Protein AF-0000000083335489 (afdb_homodimer)

Nearest PDB structures (foldseek):
  1hl9-assembly1_B-3  TM=8.840E-01  e=1.851E-44  Thermotoga maritima MSB8
  1hl8-assembly1_A-3  TM=8.697E-01  e=2.354E-44  Thermotoga maritima MSB8
  7xsf-assembly1_B-2  TM=8.690E-01  e=1.179E-39  Cecembia lonarensis LW9
  7xsh-assembly1_A  TM=8.777E-01  e=7.160E-39  Cecembia lonarensis LW9
  7xsg-assembly1_B-2  TM=8.711E-01  e=7.160E-39  Cecembia lonarensis LW9

Organism: NCBI:txid2582917

Solvent-accessible surface area (backbone atoms only — not comparable to full-atom values): 45853 Å² total; per-residue (Å²): 127,87,79,81,78,56,46,64,40,64,79,46,52,62,65,58,76,63,41,66,64,60,63,33,37,33,31,28,37,28,36,31,57,52,47,39,20,49,77,13,46,29,60,82,41,91,52,88,85,48,18,41,4,60,42,35,60,26,19,67,66,16,72,47,79,48,60,85,72,61,64,61,70,76,73,42,61,93,81,64,51,76,75,66,33,37,62,62,22,34,37,78,60,53,47,42,58,60,51,27,50,50,45,48,50,25,57,33,41,30,36,28,38,39,40,22,47,47,82,52,47,27,32,32,63,64,82,48,78,88,39,67,72,37,18,20,38,64,33,33,48,51,36,44,53,50,58,46,36,46,51,27,25,43,74,65,73,26,43,39,25,30,26,38,37,62,37,31,40,40,41,41,62,31,69,83,51,73,60,32,48,39,35,46,64,68,51,27,70,70,68,30,58,64,56,93,47,38,38,74,66,42,48,53,50,47,52,52,47,47,37,68,75,63,44,37,39,25,40,40,44,33,60,11,37,74,69,30,46,49,75,65,51,36,40,44,57,48,49,24,41,39,60,60,65,40,90,32,35,82,50,40,38,37,38,16,19,60,13,45,76,18,66,82,71,36,58,58,24,30,73,39,50,73,73,73,52,97,71,54,39,90,76,42,51,28,33,43,34,39,38,50,41,68,21,43,17,24,39,73,60,60,51,58,88,47,40,62,51,48,58,59,51,47,52,47,45,52,54,36,33,32,42,34,24,24,33,32,43,24,44,29,28,41,25,44,35,43,65,50,49,54,60,49,46,36,35,45,49,40,11,58,44,32,74,46,46,34,74,57,46,42,47,29,31,53,43,75,45,54,46,73,90,51,91,55,50,44,41,19,23,38,89,70,30,40,26,47,36,28,58,53,84,50,76,48,74,40,68,31,36,45,63,67,80,65,69,63,77,42,38,28,37,55,43,98,62,79,56,39,79,43,74,65,46,76,56,87,58,27,40,35,34,57,49,55,68,61,77,67,45,67,90,60,57,76,55,46,41,32,41,31,33,100,127,85,81,82,76,58,44,65,42,64,79,46,48,60,65,56,77,60,40,62,69,62,60,32,38,32,31,28,36,28,36,32,57,51,48,38,19,53,78,14,44,29,61,80,41,90,52,88,84,47,17,43,3,61,41,34,59,25,18,68,68,15,71,46,78,49,59,86,72,61,62,60,68,74,73,40,62,96,81,61,51,76,76,64,35,38,63,63,22,34,36,78,60,52,48,41,57,59,50,28,51,50,44,47,51,24,56,34,41,29,36,29,37,39,42,22,46,47,81,51,46,26,33,32,63,66,82,49,79,86,41,69,72,37,18,20,38,64,32,34,47,51,35,46,52,48,58,46,36,46,50,26,26,45,74,64,71,28,43,39,26,31,26,38,37,61,37,32,38,44,43,41,63,32,67,82,51,74,61,33,47,39,37,45,67,68,51,26,70,69,66,31,60,63,53,93,48,36,38,73,63,41,48,53,50,48,50,52,47,45,36,67,73,64,42,37,40,24,41,40,43,33,56,10,35,77,68,29,46,52,72,64,52,38,40,42,55,49,48,23,40,39,61,64,67,40,89,32,31,80,50,40,39,37,38,17,19,59,14,47,77,18,66,84,72,34,58,58,24,28,74,38,50,74,72,74,53,97,72,51,39,89,77,40,52,28,34,42,34,38,37,50,41,68,20,42,18,23,39,72,61,60,51,59,89,47,39,63,50,49,54,58,52,47,51,47,46,50,54,34,33,32,41,33,23,24,32,31,43,26,44,29,26,40,23,44,34,43,64,51,49,55,58,50,48,38,35,45,49,39,10,58,43,32,74,46,45,34,74,59,47,43,47,28,31,53,41,76,43,55,45,72,90,52,94,53,51,42,42,19,23,40,88,68,29,39,26,43,37,27,59,53,82,50,79,49,73,40,70,31,38,47,62,67,81,64,67,66,80,42,39,26,33,54,41,92,67,77,57,42,77,42,71,69,45,76,60,92,52,29,40,37,33,58,48,54,69,63,76,70,45,68,90,63,59,73,54,46,40,31,42,32,34,100

Secondary structure (DSSP, 8-state):
-------SSHHHHTTSPPPHHHHHH-EEEEE--SGGGTT-------STTTT-GGGHIIIIIS-TT---SSHHHHHS-TT--GGGGGGG---TT--HHHHHHHHHHTT-SEEEEEEE-TT--BSS----GGGTTSBTTTSTT-S-HHHHHHHHHHHTT-EEEEEEES--TTT---TTTTTS-SS-HHHHHHH---GGGHIIIIIHHHHHHHHHHH--SEEEEESHHHH--TTTTTHHHHHHHHHHT-TTTTT-EE-S-SSTT-TTTSSSSEEEETTSS---TTTS-EEEEEESSS-SS--TT--GGGSPPHHHHHHHHHHHHHTTEEEEEEE---TTSPPPHHHHHHHHHHHHHHHHHGGGTTT-EE--SEE---TTEEEEEETTEEEEEESS---S-EEEEE-SS---SEEEE--SSSPEE--EEEETTEEEEPPPPGGGGTT--S-EEEEEE-/-------SSHHHHTTSPPPHHHHHH-EEEEE--SGGGTT-------STTTT-GGGHIIIIIS-TT---SSHHHHHS-TT--GGGGGGG---TT--HHHHHHHHHHTT-SEEEEEEE-TT--BSS----GGGTTSBTTTSTT-S-HHHHHHHHHHHTT-EEEEEEESS-TTT--BTTTTTB-SS-HHHHHHH---GGGHIIIIIHHHHHHHHHHH--SEEEEESHHHH--TTTTTHHHHHHHHHHT-TTTTT-EE-S-SSTT-TTTSSSSEEEETTSS---TTTS-EEEEEESSS-SS--TT--GGGSPPHHHHHHHHHHHHHTTEEEEEEE---TTS---HHHHHHHHHHHHHHHHHGGGTTT-EE--SEE---TTEEEEEETTEEEEEESS---S-EEEEE-SS---SEEEE--SSS-EE--EEEETTEEEEPP--GGGGTT--S-EEEEEE-

InterPro domains:
  IPR000933 Glycoside hydrolase, family 29 [PTHR10030] (3-373)
  IPR000933 Glycoside hydrolase, family 29 [SM00812] (5-403)
  IPR016286 Alpha-L-fucosidase, metazoa-type [PIRSF001092] (3-405)
  IPR016286 Alpha-L-fucosidase, metazoa-type [PR00741] (71-86)
  IPR016286 Alpha-L-fucosidase, metazoa-type [PR00741] (209-225)
  IPR016286 Alpha-L-fucosidase, metazoa-type [PR00741] (238-259)
  IPR016286 Alpha-L-fucosidase, metazoa-type [PR00741] (312-333)
  IPR016286 Alpha-L-fucosidase, metazoa-type [PR00741] (345-367)
  IPR017853 Glycoside hydrolase superfamily [SSF51445] (6-362)
  IPR057739 Glycoside hydrolase family 29, N-terminal [PF01120] (2-359)

Sequence (908 aa):
MTQKTYQPDWASLDSREIPQWYNEARFGIFIHWGVYSVPSWRKINNALFGSYAEWYYASVYGQYRNNDDDFHQRNYAPDFLYRDFAPLFKAELFEPEAWAELFKSSGAKYVVLTTKHHDGFCLWPTENRHKKGWNSGDTGPQRDLLGDITRAVRDSGLKMGIYYSSVEWETNSSHRPEGGFFIPQRDREKFGIAEARYPDEILIPQLKELVTNYQPSLIFADGGEWDFSEEYSQTKEFLCWLYNDAPNKDEVVVNDRFCKEMPGEHGDYYSTEYNDKDGFGRLHPWEESRGIGKSYGYNRAEQLEDYCTSQQLILQLIGIVAKGGNFLLNVGPTADGRIPVIQQERLRDIGRWMAVNGEAIYGSEMCTRLQHDDEHAFLTCAGAHDYLILTRWPTHNFALRILSGMTPGACELLCRGQPIPVPFEILGEQLILHPLPWDFELGLEYAYTFRLSYMTQKTYQPDWASLDSREIPQWYNEARFGIFIHWGVYSVPSWRKINNALFGSYAEWYYASVYGQYRNNDDDFHQRNYAPDFLYRDFAPLFKAELFEPEAWAELFKSSGAKYVVLTTKHHDGFCLWPTENRHKKGWNSGDTGPQRDLLGDITRAVRDSGLKMGIYYSSVEWETNSSHRPEGGFFIPQRDREKFGIAEARYPDEILIPQLKELVTNYQPSLIFADGGEWDFSEEYSQTKEFLCWLYNDAPNKDEVVVNDRFCKEMPGEHGDYYSTEYNDKDGFGRLHPWEESRGIGKSYGYNRAEQLEDYCTSQQLILQLIGIVAKGGNFLLNVGPTADGRIPVIQQERLRDIGRWMAVNGEAIYGSEMCTRLQHDDEHAFLTCAGAHDYLILTRWPTHNFALRILSGMTPGACELLCRGQPIPVPFEILGEQLILHPLPWDFELGLEYAYTFRLSY

Radius of gyration: 31.33 Å; Cα contacts (8 Å, |Δi|>4): 2022; chains: 2; bounding box: 96×85×50 Å

Structure (mmCIF, N/CA/C/O backbone):
data_AF-0000000083335489-model_v1
#
loop_
_entity.id
_entity.type
_entity.pdbx_description
1 polymer Alpha-L-fucosidase
#
loop_
_atom_site.group_PDB
_atom_site.id
_atom_site.type_symbol
_atom_site.label_atom_id
_atom_site.label_alt_id
_atom_site.label_comp_id
_atom_site.label_asym_id
_atom_site.label_entity_id
_atom_site.label_seq_id
_atom_site.pdbx_PDB_ins_code
_atom_site.Cartn_x
_atom_site.Cartn_y
_atom_site.Cartn_z
_atom_site.occupancy
_atom_site.B_iso_or_equiv
_atom_site.auth_seq_id
_atom_site.auth_comp_id
_atom_site.auth_asym_id
_atom_site.auth_atom_id
_atom_site.pdbx_PDB_model_num
ATOM 1 N N . MET A 1 1 ? 45.562 2.623 -23.797 1 40.59 1 MET A N 1
ATOM 2 C CA . MET A 1 1 ? 45.781 2.602 -22.344 1 40.59 1 MET A CA 1
ATOM 3 C C . MET A 1 1 ? 45.688 1.18 -21.812 1 40.59 1 MET A C 1
ATOM 5 O O . MET A 1 1 ? 44.688 0.476 -22.062 1 40.59 1 MET A O 1
ATOM 9 N N . THR A 1 2 ? 46.688 0.428 -21.562 1 51.47 2 THR A N 1
ATOM 10 C CA . THR A 1 2 ? 46.781 -1.019 -21.406 1 51.47 2 THR A CA 1
ATOM 11 C C . THR A 1 2 ? 45.781 -1.507 -20.344 1 51.47 2 THR A C 1
ATOM 13 O O . THR A 1 2 ? 45.781 -1.031 -19.219 1 51.47 2 THR A O 1
ATOM 16 N N . GLN A 1 3 ? 44.375 -1.933 -20.719 1 65.12 3 GLN A N 1
ATOM 17 C CA . GLN A 1 3 ? 43.281 -2.383 -19.859 1 65.12 3 GLN A CA 1
ATOM 18 C C . GLN A 1 3 ? 43.812 -3.312 -18.766 1 65.12 3 GLN A C 1
ATOM 20 O O . GLN A 1 3 ? 44.531 -4.277 -19.047 1 65.12 3 GLN A O 1
ATOM 25 N N . LYS A 1 4 ? 43.75 -2.83 -17.438 1 84.5 4 LYS A N 1
ATOM 26 C CA . LYS A 1 4 ? 44.219 -3.541 -16.25 1 84.5 4 LYS A CA 1
ATOM 27 C C . LYS A 1 4 ? 43.562 -4.91 -16.125 1 84.5 4 LYS A C 1
ATOM 29 O O . LYS A 1 4 ? 42.344 -5.047 -16.344 1 84.5 4 LYS A O 1
ATOM 34 N N . THR A 1 5 ? 44.281 -5.895 -16 1 94.62 5 THR A N 1
ATOM 35 C CA . THR A 1 5 ? 43.812 -7.254 -15.773 1 94.62 5 THR A CA 1
ATOM 36 C C . THR A 1 5 ? 43.875 -7.605 -14.289 1 94.62 5 THR A C 1
ATOM 38 O O . THR A 1 5 ? 44.906 -7.398 -13.633 1 94.62 5 THR A O 1
ATOM 41 N N . TYR A 1 6 ? 42.844 -8.203 -13.859 1 97.81 6 TYR A N 1
ATOM 42 C CA . TYR A 1 6 ? 42.719 -8.516 -12.438 1 97.81 6 TYR A CA 1
ATOM 43 C C . TYR A 1 6 ? 42.969 -10 -12.18 1 97.81 6 TYR A C 1
ATOM 45 O O . TYR A 1 6 ? 42.594 -10.844 -13.008 1 97.81 6 TYR A O 1
ATOM 53 N N . GLN A 1 7 ? 43.594 -10.211 -10.938 1 97.81 7 GLN A N 1
ATOM 54 C CA . GLN A 1 7 ? 43.844 -11.562 -10.453 1 97.81 7 GLN A CA 1
ATOM 55 C C . GLN A 1 7 ? 42.906 -11.914 -9.297 1 97.81 7 GLN A C 1
ATOM 57 O O . GLN A 1 7 ? 42.406 -11.023 -8.602 1 97.81 7 GLN A O 1
ATOM 62 N N . PRO A 1 8 ? 42.688 -13.047 -9.039 1 96.12 8 PRO A N 1
ATOM 63 C CA . PRO A 1 8 ? 41.781 -13.461 -7.98 1 96.12 8 PRO A CA 1
ATOM 64 C C . PRO A 1 8 ? 42.375 -13.383 -6.59 1 96.12 8 PRO A C 1
ATOM 66 O O . PRO A 1 8 ? 42.406 -14.383 -5.859 1 96.12 8 PRO A O 1
ATOM 69 N N . ASP A 1 9 ? 42.844 -12.344 -6.199 1 97.06 9 ASP A N 1
ATOM 70 C CA . ASP A 1 9 ? 43.281 -12.008 -4.855 1 97.06 9 ASP A CA 1
ATOM 71 C C . ASP A 1 9 ? 42.875 -10.586 -4.477 1 97.06 9 ASP A C 1
ATOM 73 O O . ASP A 1 9 ? 42.688 -9.742 -5.348 1 97.06 9 ASP A O 1
ATOM 77 N N . TRP A 1 10 ? 42.875 -10.461 -3.314 1 97.25 10 TRP A N 1
ATOM 78 C CA . TRP A 1 10 ? 42.25 -9.227 -2.82 1 97.25 10 TRP A CA 1
ATOM 79 C C . TRP A 1 10 ? 43.125 -8.016 -3.186 1 97.25 10 TRP A C 1
ATOM 81 O O . TRP A 1 10 ? 42.594 -6.938 -3.459 1 97.25 10 TRP A O 1
ATOM 91 N N . ALA A 1 11 ? 44.438 -8.086 -3.082 1 97.31 11 ALA A N 1
ATOM 92 C CA . ALA A 1 11 ? 45.281 -6.953 -3.439 1 97.31 11 ALA A CA 1
ATOM 93 C C . ALA A 1 11 ? 44.969 -6.457 -4.848 1 97.31 11 ALA A C 1
ATOM 95 O O . ALA A 1 11 ? 44.875 -5.25 -5.086 1 97.31 11 ALA A O 1
ATOM 96 N N . SER A 1 12 ? 44.719 -7.422 -5.77 1 97.56 12 SER A N 1
ATOM 97 C CA . SER A 1 12 ? 44.406 -7.094 -7.156 1 97.56 12 SER A CA 1
ATOM 98 C C . SER A 1 12 ? 42.969 -6.594 -7.297 1 97.56 12 SER A C 1
ATOM 100 O O . SER A 1 12 ? 42.75 -5.535 -7.879 1 97.56 12 SER A O 1
ATOM 102 N N . LEU A 1 13 ? 42.094 -7.246 -6.758 1 97.62 13 LEU A N 1
ATOM 103 C CA . LEU A 1 13 ? 40.688 -6.953 -6.898 1 97.62 13 LEU A CA 1
ATOM 104 C C . LEU A 1 13 ? 40.344 -5.605 -6.27 1 97.62 13 LEU A C 1
ATOM 106 O O . LEU A 1 13 ? 39.594 -4.824 -6.84 1 97.62 13 LEU A O 1
ATOM 110 N N . ASP A 1 14 ? 40.906 -5.379 -5.164 1 97 14 ASP A N 1
ATOM 111 C CA . ASP A 1 14 ? 40.625 -4.145 -4.438 1 97 14 ASP A CA 1
ATOM 112 C C . ASP A 1 14 ? 41.25 -2.943 -5.145 1 97 14 ASP A C 1
ATOM 114 O O . ASP A 1 14 ? 40.938 -1.795 -4.84 1 97 14 ASP A O 1
ATOM 118 N N . SER A 1 15 ? 42.219 -3.174 -5.906 1 96.62 15 SER A N 1
ATOM 119 C CA . SER A 1 15 ? 42.875 -2.072 -6.605 1 96.62 15 SER A CA 1
ATOM 120 C C . SER A 1 15 ? 42 -1.508 -7.711 1 96.62 15 SER A C 1
ATOM 122 O O . SER A 1 15 ? 42.281 -0.454 -8.273 1 96.62 15 SER A O 1
ATOM 124 N N . ARG A 1 16 ? 40.844 -2.209 -8.031 1 95.56 16 ARG A N 1
ATOM 125 C CA . ARG A 1 16 ? 39.938 -1.741 -9.07 1 95.56 16 ARG A CA 1
ATOM 126 C C . ARG A 1 16 ? 39.281 -0.41 -8.688 1 95.56 16 ARG A C 1
ATOM 128 O O . ARG A 1 16 ? 38.812 -0.253 -7.566 1 95.56 16 ARG A O 1
ATOM 135 N N . GLU A 1 17 ? 39.312 0.509 -9.633 1 93.94 17 GLU A N 1
ATOM 136 C CA . GLU A 1 17 ? 38.594 1.771 -9.414 1 93.94 17 GLU A CA 1
ATOM 137 C C . GLU A 1 17 ? 37.094 1.62 -9.641 1 93.94 17 GLU A C 1
ATOM 139 O O . GLU A 1 17 ? 36.656 1.105 -10.672 1 93.94 17 GLU A O 1
ATOM 144 N N . ILE A 1 18 ? 36.375 2.012 -8.711 1 95.75 18 ILE A N 1
ATOM 145 C CA . ILE A 1 18 ? 34.906 1.872 -8.797 1 95.75 18 ILE A CA 1
ATOM 146 C C . ILE A 1 18 ? 34.375 2.723 -9.953 1 95.75 18 ILE A C 1
ATOM 148 O O . ILE A 1 18 ? 34.844 3.852 -10.156 1 95.75 18 ILE A O 1
ATOM 152 N N . PRO A 1 19 ? 33.469 2.242 -10.727 1 96.94 19 PRO A N 1
ATOM 153 C CA . PRO A 1 19 ? 32.844 3.049 -11.781 1 96.94 19 PRO A CA 1
ATOM 154 C C . PRO A 1 19 ? 32.281 4.355 -11.258 1 96.94 19 PRO A C 1
ATOM 156 O O . PRO A 1 19 ? 31.578 4.363 -10.234 1 96.94 19 PRO A O 1
ATOM 159 N N . GLN A 1 20 ? 32.438 5.418 -12 1 95.25 20 GLN A N 1
ATOM 160 C CA . GLN A 1 20 ? 32.188 6.781 -11.531 1 95.25 20 GLN A CA 1
ATOM 161 C C . GLN A 1 20 ? 30.703 7.043 -11.32 1 95.25 20 GLN A C 1
ATOM 163 O O . GLN A 1 20 ? 30.328 7.805 -10.43 1 95.25 20 GLN A O 1
ATOM 168 N N . TRP A 1 21 ? 29.922 6.332 -12.023 1 97.94 21 TRP A N 1
ATOM 169 C CA . TRP A 1 21 ? 28.5 6.605 -11.969 1 97.94 21 TRP A CA 1
ATOM 170 C C . TRP A 1 21 ? 27.953 6.406 -10.555 1 97.94 21 TRP A C 1
ATOM 172 O O . TRP A 1 21 ? 27 7.066 -10.148 1 97.94 21 TRP A O 1
ATOM 182 N N . TYR A 1 22 ? 28.516 5.535 -9.914 1 97.69 22 TYR A N 1
ATOM 183 C CA . TYR A 1 22 ? 28.016 5.184 -8.594 1 97.69 22 TYR A CA 1
ATOM 184 C C . TYR A 1 22 ? 28.172 6.352 -7.625 1 97.69 22 TYR A C 1
ATOM 186 O O . TYR A 1 22 ? 27.219 6.715 -6.926 1 97.69 22 TYR A O 1
ATOM 194 N N . ASN A 1 23 ? 29.406 6.84 -7.648 1 95.38 23 ASN A N 1
ATOM 195 C CA . ASN A 1 23 ? 29.656 7.941 -6.727 1 95.38 23 ASN A CA 1
ATOM 196 C C . ASN A 1 23 ? 28.906 9.203 -7.141 1 95.38 23 ASN A C 1
ATOM 198 O O . ASN A 1 23 ? 28.656 10.078 -6.312 1 95.38 23 ASN A O 1
ATOM 202 N N . GLU A 1 24 ? 28.453 9.359 -8.32 1 95.81 24 GLU A N 1
ATOM 203 C CA . GLU A 1 24 ? 27.719 10.516 -8.82 1 95.81 24 GLU A CA 1
ATOM 204 C C . GLU A 1 24 ? 26.219 10.375 -8.547 1 95.81 24 GLU A C 1
ATOM 206 O O . GLU A 1 24 ? 25.516 11.375 -8.438 1 95.81 24 GLU A O 1
ATOM 211 N N . ALA A 1 25 ? 25.75 9.117 -8.344 1 98.44 25 ALA A N 1
ATOM 212 C CA . ALA A 1 25 ? 24.312 8.852 -8.281 1 98.44 25 ALA A CA 1
ATOM 213 C C . ALA A 1 25 ? 23.734 9.305 -6.949 1 98.44 25 ALA A C 1
ATOM 215 O O . ALA A 1 25 ? 22.719 10.016 -6.922 1 98.44 25 ALA A O 1
ATOM 216 N N . ARG A 1 26 ? 24.219 8.969 -5.91 1 98.44 26 ARG A N 1
ATOM 217 C CA . ARG A 1 26 ? 23.953 9.32 -4.516 1 98.44 26 ARG A CA 1
ATOM 218 C C . ARG A 1 26 ? 22.625 8.766 -4.043 1 98.44 26 ARG A C 1
ATOM 220 O O . ARG A 1 26 ? 22.422 8.531 -2.85 1 98.44 26 ARG A O 1
ATOM 227 N N . PHE A 1 27 ? 21.641 8.57 -4.957 1 98.81 27 PHE A N 1
ATOM 228 C CA . PHE A 1 27 ? 20.312 8.148 -4.523 1 98.81 27 PHE A CA 1
ATOM 229 C C . PHE A 1 27 ? 19.766 7.051 -5.43 1 98.81 27 PHE A C 1
ATOM 231 O O . PHE A 1 27 ? 19.719 7.215 -6.648 1 98.81 27 PHE A O 1
ATOM 238 N N . GLY A 1 28 ? 19.344 5.922 -4.781 1 98.94 28 GLY A N 1
ATOM 239 C CA . GLY A 1 28 ? 18.781 4.793 -5.5 1 98.94 28 GLY A CA 1
ATOM 240 C C . GLY A 1 28 ? 17.547 4.223 -4.84 1 98.94 28 GLY A C 1
ATOM 241 O O . GLY A 1 28 ? 17.219 4.582 -3.705 1 98.94 28 GLY A O 1
ATOM 242 N N . ILE A 1 29 ? 16.859 3.479 -5.633 1 98.94 29 ILE A N 1
ATOM 243 C CA . ILE A 1 29 ? 15.656 2.822 -5.137 1 98.94 29 ILE A CA 1
ATOM 244 C C . ILE A 1 29 ? 15.898 1.317 -5.031 1 98.94 29 ILE A C 1
ATOM 246 O O . ILE A 1 29 ? 16.375 0.689 -5.98 1 98.94 29 ILE A O 1
ATOM 250 N N . PHE A 1 30 ? 15.625 0.742 -3.789 1 98.94 30 PHE A N 1
ATOM 251 C CA . PHE A 1 30 ? 15.656 -0.687 -3.5 1 98.94 30 PHE A CA 1
ATOM 252 C C . PHE A 1 30 ? 14.258 -1.289 -3.576 1 98.94 30 PHE A C 1
ATOM 254 O O . PHE A 1 30 ? 13.281 -0.644 -3.201 1 98.94 30 PHE A O 1
ATOM 261 N N . ILE A 1 31 ? 14.094 -2.406 -4.117 1 98.94 31 ILE A N 1
ATOM 262 C CA . ILE A 1 31 ? 12.797 -3.061 -4.238 1 98.94 31 ILE A CA 1
ATOM 263 C C . ILE A 1 31 ? 12.867 -4.457 -3.625 1 98.94 31 ILE A C 1
ATOM 265 O O . ILE A 1 31 ? 13.609 -5.316 -4.105 1 98.94 31 ILE A O 1
ATOM 269 N N . HIS A 1 32 ? 12.125 -4.727 -2.65 1 98.88 32 HIS A N 1
ATOM 270 C CA . HIS A 1 32 ? 11.898 -6.07 -2.137 1 98.88 32 HIS A CA 1
ATOM 271 C C . HIS A 1 32 ? 10.5 -6.566 -2.48 1 98.88 32 HIS A C 1
ATOM 273 O O . HIS A 1 32 ? 9.516 -6.074 -1.934 1 98.88 32 HIS A O 1
ATOM 279 N N . TRP A 1 33 ? 10.469 -7.523 -3.301 1 98.88 33 TRP A N 1
ATOM 280 C CA . TRP A 1 33 ? 9.234 -8.047 -3.883 1 98.88 33 TRP A CA 1
ATOM 281 C C . TRP A 1 33 ? 9.383 -9.523 -4.223 1 98.88 33 TRP A C 1
ATOM 283 O O . TRP A 1 33 ? 10.406 -9.945 -4.773 1 98.88 33 TRP A O 1
ATOM 293 N N . GLY A 1 34 ? 8.422 -10.32 -3.898 1 98.56 34 GLY A N 1
ATOM 294 C CA . GLY A 1 34 ? 8.477 -11.75 -4.133 1 98.56 34 GLY A CA 1
ATOM 295 C C . GLY A 1 34 ? 7.34 -12.508 -3.479 1 98.56 34 GLY A C 1
ATOM 296 O O . GLY A 1 34 ? 6.312 -11.922 -3.135 1 98.56 34 GLY A O 1
ATOM 297 N N . VAL A 1 35 ? 7.551 -13.758 -3.252 1 98.62 35 VAL A N 1
ATOM 298 C CA . VAL A 1 35 ? 6.531 -14.68 -2.758 1 98.62 35 VAL A CA 1
ATOM 299 C C . VAL A 1 35 ? 6.066 -14.242 -1.371 1 98.62 35 VAL A C 1
ATOM 301 O O . VAL A 1 35 ? 4.891 -14.383 -1.031 1 98.62 35 VAL A O 1
ATOM 304 N N . TYR A 1 36 ? 6.922 -13.758 -0.7 1 98.5 36 TYR A N 1
ATOM 305 C CA . TYR A 1 36 ? 6.613 -13.328 0.658 1 98.5 36 TYR A CA 1
ATOM 306 C C . TYR A 1 36 ? 5.645 -12.156 0.65 1 98.5 36 TYR A C 1
ATOM 308 O O . TYR A 1 36 ? 5.066 -11.812 1.684 1 98.5 36 TYR A O 1
ATOM 316 N N . SER A 1 37 ? 5.48 -11.484 -0.396 1 98.75 37 SER A N 1
ATOM 317 C CA . SER A 1 37 ? 4.535 -10.375 -0.505 1 98.75 37 SER A CA 1
ATOM 318 C C . SER A 1 37 ? 3.094 -10.875 -0.473 1 98.75 37 SER A C 1
ATOM 320 O O . SER A 1 37 ? 2.164 -10.078 -0.313 1 98.75 37 SER A O 1
ATOM 322 N N . VAL A 1 38 ? 2.85 -12.195 -0.715 1 98.5 38 VAL A N 1
ATOM 323 C CA . VAL A 1 38 ? 1.517 -12.789 -0.693 1 98.5 38 VAL A CA 1
ATOM 324 C C . VAL A 1 38 ? 0.969 -12.781 0.732 1 98.5 38 VAL A C 1
ATOM 326 O O . VAL A 1 38 ? -0.05 -12.141 1.008 1 98.5 38 VAL A O 1
ATOM 329 N N . PRO A 1 39 ? 1.695 -13.461 1.658 1 98 39 PRO A N 1
ATOM 330 C CA . PRO A 1 39 ? 1.182 -13.328 3.023 1 98 39 PRO A CA 1
ATOM 331 C C . PRO A 1 39 ? 1.385 -11.93 3.598 1 98 39 PRO A C 1
ATOM 333 O O . PRO A 1 39 ? 0.566 -11.461 4.391 1 98 39 PRO A O 1
ATOM 336 N N . SER A 1 40 ? 2.551 -11.281 3.26 1 98 40 SER A N 1
ATOM 337 C CA . SER A 1 40 ? 2.85 -9.891 3.596 1 98 40 SER A CA 1
ATOM 338 C C . SER A 1 40 ? 2.621 -9.617 5.078 1 98 40 SER A C 1
ATOM 340 O O . SER A 1 40 ? 1.913 -8.68 5.441 1 98 40 SER A O 1
ATOM 342 N N . TRP A 1 41 ? 3.369 -10.406 5.922 1 97.56 41 TRP A N 1
ATOM 343 C CA . TRP A 1 41 ? 3.037 -10.281 7.336 1 97.56 41 TRP A CA 1
ATOM 344 C C . TRP A 1 41 ? 4.273 -10.484 8.211 1 97.56 41 TRP A C 1
ATOM 346 O O . TRP A 1 41 ? 5.027 -11.438 8.008 1 97.56 41 TRP A O 1
ATOM 356 N N . ARG A 1 42 ? 4.449 -9.641 9.016 1 96.88 42 ARG A N 1
ATOM 357 C CA . ARG A 1 42 ? 5.316 -9.703 10.188 1 96.88 42 ARG A CA 1
ATOM 358 C C . ARG A 1 42 ? 4.809 -8.789 11.297 1 96.88 42 ARG A C 1
ATOM 360 O O . ARG A 1 42 ? 4.586 -7.598 11.078 1 96.88 42 ARG A O 1
ATOM 367 N N . LYS A 1 43 ? 4.453 -9.367 12.398 1 94.75 43 LYS A N 1
ATOM 368 C CA . LYS A 1 43 ? 4.086 -8.523 13.531 1 94.75 43 LYS A CA 1
ATOM 369 C C . LYS A 1 43 ? 5.129 -7.434 13.766 1 94.75 43 LYS A C 1
ATOM 371 O O . LYS A 1 43 ? 6.332 -7.691 13.695 1 94.75 43 LYS A O 1
ATOM 376 N N . ILE A 1 44 ? 4.691 -6.23 14.078 1 94.06 44 ILE A N 1
ATOM 377 C CA . ILE A 1 44 ? 5.598 -5.102 14.258 1 94.06 44 ILE A CA 1
ATOM 378 C C . ILE A 1 44 ? 6.453 -5.316 15.508 1 94.06 44 ILE A C 1
ATOM 380 O O . ILE A 1 44 ? 5.934 -5.676 16.562 1 94.06 44 ILE A O 1
ATOM 384 N N . ASN A 1 45 ? 7.629 -5.242 15.305 1 89.75 45 ASN A N 1
ATOM 385 C CA . ASN A 1 45 ? 8.664 -5.336 16.328 1 89.75 45 ASN A CA 1
ATOM 386 C C . ASN A 1 45 ? 9.672 -4.199 16.203 1 89.75 45 ASN A C 1
ATOM 388 O O . ASN A 1 45 ? 10.297 -4.02 15.156 1 89.75 45 ASN A O 1
ATOM 392 N N . ASN A 1 46 ? 9.992 -3.461 17.219 1 86.94 46 ASN A N 1
ATOM 393 C CA . ASN A 1 46 ? 10.805 -2.25 17.141 1 86.94 46 ASN A CA 1
ATOM 394 C C . ASN A 1 46 ? 12.289 -2.566 17.25 1 86.94 46 ASN A C 1
ATOM 396 O O . ASN A 1 46 ? 13.133 -1.673 17.125 1 86.94 46 ASN A O 1
ATOM 400 N N . ALA A 1 47 ? 12.531 -3.898 17.484 1 85.19 47 ALA A N 1
ATOM 401 C CA . ALA A 1 47 ? 13.945 -4.277 17.438 1 85.19 47 ALA A CA 1
ATOM 402 C C . ALA A 1 47 ? 14.516 -4.102 16.047 1 85.19 47 ALA A C 1
ATOM 404 O O . ALA A 1 47 ? 13.789 -4.195 15.047 1 85.19 47 ALA A O 1
ATOM 405 N N . LEU A 1 48 ? 15.82 -3.748 16.047 1 83.38 48 LEU A N 1
ATOM 406 C CA . LEU A 1 48 ? 16.516 -3.625 14.766 1 83.38 48 LEU A CA 1
ATOM 407 C C . LEU A 1 48 ? 16.328 -4.887 13.93 1 83.38 48 LEU A C 1
ATOM 409 O O . LEU A 1 48 ? 16.516 -6 14.43 1 83.38 48 LEU A O 1
ATOM 413 N N . PHE A 1 49 ? 15.875 -4.816 12.703 1 83.44 49 PHE A N 1
ATOM 414 C CA . PHE A 1 49 ? 15.656 -5.859 11.711 1 83.44 49 PHE A CA 1
ATOM 415 C C . PHE A 1 49 ? 14.516 -6.777 12.125 1 83.44 49 PHE A C 1
ATOM 417 O O . PHE A 1 49 ? 14.414 -7.906 11.648 1 83.44 49 PHE A O 1
ATOM 424 N N . GLY A 1 50 ? 13.633 -6.32 13.094 1 86.75 50 GLY A N 1
ATOM 425 C CA . GLY A 1 50 ? 12.688 -7.195 13.766 1 86.75 50 GLY A CA 1
ATOM 426 C C . GLY A 1 50 ? 11.359 -7.305 13.031 1 86.75 50 GLY A C 1
ATOM 427 O O . GLY A 1 50 ? 10.539 -8.172 13.344 1 86.75 50 GLY A O 1
ATOM 428 N N . SER A 1 51 ? 11.203 -6.508 11.93 1 91.31 51 SER A N 1
ATOM 429 C CA . SER A 1 51 ? 9.859 -6.453 11.367 1 91.31 51 SER A CA 1
ATOM 430 C C . SER A 1 51 ? 9.859 -6.848 9.891 1 91.31 51 SER A C 1
ATOM 432 O O . SER A 1 51 ? 9 -6.414 9.125 1 91.31 51 SER A O 1
ATOM 434 N N . TYR A 1 52 ? 10.727 -7.637 9.609 1 95.12 52 TYR A N 1
ATOM 435 C CA . TYR A 1 52 ? 10.922 -7.984 8.203 1 95.12 52 TYR A CA 1
ATOM 436 C C . TYR A 1 52 ? 9.875 -8.992 7.742 1 95.12 52 TYR A C 1
ATOM 438 O O . TYR A 1 52 ? 9.992 -10.188 8.008 1 95.12 52 TYR A O 1
ATOM 446 N N . ALA A 1 53 ? 8.953 -8.508 6.922 1 97.25 53 ALA A N 1
ATOM 447 C CA . ALA A 1 53 ? 7.891 -9.367 6.41 1 97.25 53 ALA A CA 1
ATOM 448 C C . ALA A 1 53 ? 8.422 -10.32 5.344 1 97.25 53 ALA A C 1
ATOM 450 O O . ALA A 1 53 ? 7.859 -11.398 5.137 1 97.25 53 ALA A O 1
ATOM 451 N N . GLU A 1 54 ? 9.57 -9.922 4.684 1 97.88 54 GLU A N 1
ATOM 452 C CA . GLU A 1 54 ? 10.156 -10.766 3.648 1 97.88 54 GLU A CA 1
ATOM 453 C C . GLU A 1 54 ? 10.852 -11.984 4.254 1 97.88 54 GLU A C 1
ATOM 455 O O . GLU A 1 54 ? 11.281 -12.883 3.531 1 97.88 54 GLU A O 1
ATOM 460 N N . TRP A 1 55 ? 10.906 -12.062 5.547 1 97.56 55 TRP A N 1
ATOM 461 C CA . TRP A 1 55 ? 11.484 -13.227 6.207 1 97.56 55 TRP A CA 1
ATOM 462 C C . TRP A 1 55 ? 10.398 -14.18 6.691 1 97.56 55 TRP A C 1
ATOM 464 O O . TRP A 1 55 ? 10.602 -14.93 7.652 1 97.56 55 TRP A O 1
ATOM 474 N N . TYR A 1 56 ? 9.258 -14.172 6.07 1 97.56 56 TYR A N 1
ATOM 475 C CA . TYR A 1 56 ? 8.102 -14.977 6.449 1 97.56 56 TYR A CA 1
ATOM 476 C C . TYR A 1 56 ? 8.461 -16.453 6.52 1 97.56 56 TYR A C 1
ATOM 478 O O . TYR A 1 56 ? 8.047 -17.156 7.441 1 97.56 56 TYR A O 1
ATOM 486 N N . TYR A 1 57 ? 9.305 -16.938 5.621 1 97.69 57 TYR A N 1
ATOM 487 C CA . TYR A 1 57 ? 9.719 -18.344 5.578 1 97.69 57 TYR A CA 1
ATOM 488 C C . TYR A 1 57 ? 10.477 -18.719 6.844 1 97.69 57 TYR A C 1
ATOM 490 O O . TYR A 1 57 ? 10.195 -19.75 7.461 1 97.69 57 TYR A O 1
ATOM 498 N N . ALA A 1 58 ? 11.242 -17.969 7.242 1 96.31 58 ALA A N 1
ATOM 499 C CA . ALA A 1 58 ? 12.117 -18.266 8.375 1 96.31 58 ALA A CA 1
ATOM 500 C C . ALA A 1 58 ? 11.391 -18.062 9.695 1 96.31 58 ALA A C 1
ATOM 502 O O . ALA A 1 58 ? 11.609 -18.797 10.656 1 96.31 58 ALA A O 1
ATOM 503 N N . SER A 1 59 ? 10.547 -17.016 9.68 1 93.88 59 SER A N 1
ATOM 504 C CA . SER A 1 59 ? 9.992 -16.609 10.969 1 93.88 59 SER A CA 1
ATOM 505 C C . SER A 1 59 ? 8.672 -17.328 11.25 1 93.88 59 SER A C 1
ATOM 507 O O . SER A 1 59 ? 8.242 -17.422 12.398 1 93.88 59 SER A O 1
ATOM 509 N N . VAL A 1 60 ? 7.965 -17.781 10.203 1 93.94 60 VAL A N 1
ATOM 510 C CA . VAL A 1 60 ? 6.648 -18.375 10.383 1 93.94 60 VAL A CA 1
ATOM 511 C C . VAL A 1 60 ? 6.746 -19.891 10.195 1 93.94 60 VAL A C 1
ATOM 513 O O . VAL A 1 60 ? 6.242 -20.656 11.023 1 93.94 60 VAL A O 1
ATOM 516 N N . TYR A 1 61 ? 7.434 -20.281 9.211 1 95.19 61 TYR A N 1
ATOM 517 C CA . TYR A 1 61 ? 7.609 -21.719 9.016 1 95.19 61 TYR A CA 1
ATOM 518 C C . TYR A 1 61 ? 8.812 -22.219 9.805 1 95.19 61 TYR A C 1
ATOM 520 O O . TYR A 1 61 ? 8.812 -23.359 10.281 1 95.19 61 TYR A O 1
ATOM 528 N N . GLY A 1 62 ? 9.758 -21.391 9.812 1 94.12 62 GLY A N 1
ATOM 529 C CA . GLY A 1 62 ? 10.898 -21.719 10.664 1 94.12 62 GLY A CA 1
ATOM 530 C C . GLY A 1 62 ? 10.766 -21.172 12.07 1 94.12 62 GLY A C 1
ATOM 531 O O . GLY A 1 62 ? 9.703 -20.656 12.445 1 94.12 62 GLY A O 1
ATOM 532 N N . GLN A 1 63 ? 11.945 -21.234 12.805 1 90.12 63 GLN A N 1
ATOM 533 C CA . GLN A 1 63 ? 11.891 -20.828 14.203 1 90.12 63 GLN A CA 1
ATOM 534 C C . GLN A 1 63 ? 12.773 -19.609 14.453 1 90.12 63 GLN A C 1
ATOM 536 O O . GLN A 1 63 ? 12.844 -19.109 15.578 1 90.12 63 GLN A O 1
ATOM 541 N N . TYR A 1 64 ? 13.367 -19.141 13.391 1 91.38 64 TYR A N 1
ATOM 542 C CA . TYR A 1 64 ? 14.281 -18.016 13.547 1 91.38 64 TYR A CA 1
ATOM 543 C C . TYR A 1 64 ? 13.516 -16.734 13.867 1 91.38 64 TYR A C 1
ATOM 545 O O . TYR A 1 64 ? 12.695 -16.281 13.062 1 91.38 64 TYR A O 1
ATOM 553 N N . ARG A 1 65 ? 13.688 -16.203 15.016 1 87.94 65 ARG A N 1
ATOM 554 C CA . ARG A 1 65 ? 12.992 -15.008 15.492 1 87.94 65 ARG A CA 1
ATOM 555 C C . ARG A 1 65 ? 11.492 -15.109 15.25 1 87.94 65 ARG A C 1
ATOM 557 O O . ARG A 1 65 ? 10.891 -14.211 14.656 1 87.94 65 ARG A O 1
ATOM 564 N N . ASN A 1 66 ? 10.984 -16.062 15.695 1 87.94 66 ASN A N 1
ATOM 565 C CA . ASN A 1 66 ? 9.594 -16.453 15.492 1 87.94 66 ASN A CA 1
ATOM 566 C C . ASN A 1 66 ? 8.648 -15.258 15.633 1 87.94 66 ASN A C 1
ATOM 568 O O . ASN A 1 66 ? 8.836 -14.414 16.5 1 87.94 66 ASN A O 1
ATOM 572 N N . ASN A 1 67 ? 7.66 -15.188 14.805 1 86.56 67 ASN A N 1
ATOM 573 C CA . ASN A 1 67 ? 6.68 -14.109 14.789 1 86.56 67 ASN A CA 1
ATOM 574 C C . ASN A 1 67 ? 5.805 -14.125 16.047 1 86.56 67 ASN A C 1
ATOM 576 O O . ASN A 1 67 ? 5.301 -13.086 16.469 1 86.56 67 ASN A O 1
ATOM 580 N N . ASP A 1 68 ? 5.562 -15.281 16.562 1 87.44 68 ASP A N 1
ATOM 581 C CA . ASP A 1 68 ? 4.875 -15.531 17.828 1 87.44 68 ASP A CA 1
ATOM 582 C C . ASP A 1 68 ? 3.432 -15.039 17.766 1 87.44 68 ASP A C 1
ATOM 584 O O . ASP A 1 68 ? 2.977 -14.328 18.672 1 87.44 68 ASP A O 1
ATOM 588 N N . ASP A 1 69 ? 2.705 -15.266 16.656 1 92.19 69 ASP A N 1
ATOM 589 C CA . ASP A 1 69 ? 1.279 -14.969 16.547 1 92.19 69 ASP A CA 1
ATOM 590 C C . ASP A 1 69 ? 0.554 -16.031 15.734 1 92.19 69 ASP A C 1
ATOM 592 O O . ASP A 1 69 ? 1.152 -17.047 15.344 1 92.19 69 ASP A O 1
ATOM 596 N N . ASP A 1 70 ? -0.675 -15.891 15.617 1 94.5 70 ASP A N 1
ATOM 597 C CA . ASP A 1 70 ? -1.453 -16.969 15 1 94.5 70 ASP A CA 1
ATOM 598 C C . ASP A 1 70 ? -1.959 -16.562 13.617 1 94.5 70 ASP A C 1
ATOM 600 O O . ASP A 1 70 ? -2.957 -17.094 13.133 1 94.5 70 ASP A O 1
ATOM 604 N N . PHE A 1 71 ? -1.369 -15.562 13.062 1 95.62 71 PHE A N 1
ATOM 605 C CA . PHE A 1 71 ? -1.814 -15.047 11.773 1 95.62 71 PHE A CA 1
ATOM 606 C C . PHE A 1 71 ? -1.871 -16.156 10.727 1 95.62 71 PHE A C 1
ATOM 608 O O . PHE A 1 71 ? -2.879 -16.312 10.039 1 95.62 71 PHE A O 1
ATOM 615 N N . HIS A 1 72 ? -0.825 -16.844 10.586 1 96.12 72 HIS A N 1
ATOM 616 C CA . HIS A 1 72 ? -0.761 -17.891 9.562 1 96.12 72 HIS A CA 1
ATOM 617 C C . HIS A 1 72 ? -1.835 -18.938 9.781 1 96.12 72 HIS A C 1
ATOM 619 O O . HIS A 1 72 ? -2.549 -19.312 8.844 1 96.12 72 HIS A O 1
ATOM 625 N N . GLN A 1 73 ? -1.948 -19.438 10.953 1 95.69 73 GLN A N 1
ATOM 626 C CA . GLN A 1 73 ? -2.912 -20.484 11.273 1 95.69 73 GLN A CA 1
ATOM 627 C C . GLN A 1 73 ? -4.34 -20.016 10.984 1 95.69 73 GLN A C 1
ATOM 629 O O . GLN A 1 73 ? -5.195 -20.828 10.609 1 95.69 73 GLN A O 1
ATOM 634 N N . ARG A 1 74 ? -4.672 -18.703 11.164 1 92.62 74 ARG A N 1
ATOM 635 C CA . ARG A 1 74 ? -6.012 -18.172 10.97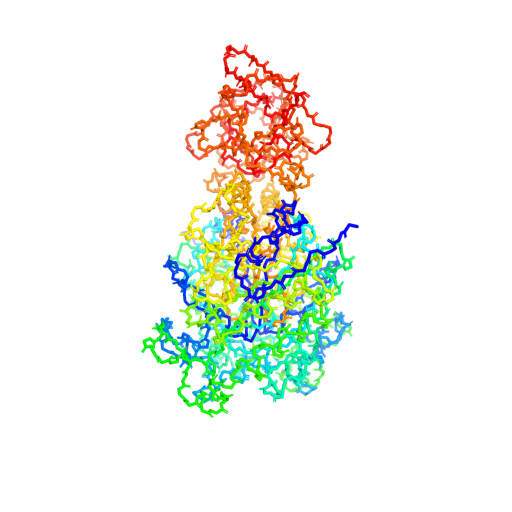7 1 92.62 74 ARG A CA 1
ATOM 636 C C . ARG A 1 74 ? -6.332 -17.984 9.5 1 92.62 74 ARG A C 1
ATOM 638 O O . ARG A 1 74 ? -7.5 -17.938 9.109 1 92.62 74 ARG A O 1
ATOM 645 N N . ASN A 1 75 ? -5.207 -18 8.711 1 94.38 75 ASN A N 1
ATOM 646 C CA . ASN A 1 75 ? -5.484 -17.562 7.348 1 94.38 75 ASN A CA 1
ATOM 647 C C . ASN A 1 75 ? -5.156 -18.656 6.332 1 94.38 75 ASN A C 1
ATOM 649 O O . ASN A 1 75 ? -5.605 -18.594 5.188 1 94.38 75 ASN A O 1
ATOM 653 N N . TYR A 1 76 ? -4.438 -19.578 6.84 1 94.88 76 TYR A N 1
ATOM 654 C CA . TYR A 1 76 ? -4.051 -20.641 5.914 1 94.88 76 TYR A CA 1
ATOM 655 C C . TYR A 1 76 ? -4.258 -22.016 6.539 1 94.88 76 TYR A C 1
ATOM 657 O O . TYR A 1 76 ? -4.242 -22.156 7.766 1 94.88 76 TYR A O 1
ATOM 665 N N . ALA A 1 77 ? -4.328 -23.094 5.578 1 94.5 77 ALA A N 1
ATOM 666 C CA . ALA A 1 77 ? -4.516 -24.469 6.031 1 94.5 77 ALA A CA 1
ATOM 667 C C . ALA A 1 77 ? -3.25 -25 6.695 1 94.5 77 ALA A C 1
ATOM 669 O O . ALA A 1 77 ? -2.143 -24.547 6.391 1 94.5 77 ALA A O 1
ATOM 670 N N . PRO A 1 78 ? -3.408 -25.812 7.68 1 93.56 78 PRO A N 1
ATOM 671 C CA . PRO A 1 78 ? -2.256 -26.328 8.422 1 93.56 78 PRO A CA 1
ATOM 672 C C . PRO A 1 78 ? -1.194 -26.938 7.508 1 93.56 78 PRO A C 1
ATOM 674 O O . PRO A 1 78 ? -0.009 -26.953 7.852 1 93.56 78 PRO A O 1
ATOM 677 N N . ASP A 1 79 ? -1.517 -27.406 6.398 1 95.44 79 ASP A N 1
ATOM 678 C CA . ASP A 1 79 ? -0.557 -28.078 5.527 1 95.44 79 ASP A CA 1
ATOM 679 C C . ASP A 1 79 ? -0.132 -27.172 4.375 1 95.44 79 ASP A C 1
ATOM 681 O O . ASP A 1 79 ? 0.495 -27.625 3.416 1 95.44 79 ASP A O 1
ATOM 685 N N . PHE A 1 80 ? -0.45 -25.953 4.523 1 96.75 80 PHE A N 1
ATOM 686 C CA . PHE A 1 80 ? -0.059 -24.969 3.52 1 96.75 80 PHE A CA 1
ATOM 687 C C . PHE A 1 80 ? 1.445 -24.734 3.557 1 96.75 80 PHE A C 1
ATOM 689 O O . PHE A 1 80 ? 1.974 -24.234 4.551 1 96.75 80 PHE A O 1
ATOM 696 N N . LEU A 1 81 ? 2.033 -25.125 2.459 1 96.5 81 LEU A N 1
ATOM 697 C CA . LEU A 1 81 ? 3.486 -25 2.41 1 96.5 81 LEU A CA 1
ATOM 698 C C . LEU A 1 81 ? 3.893 -23.609 1.921 1 96.5 81 LEU A C 1
ATOM 700 O O . LEU A 1 81 ? 3.117 -22.938 1.238 1 96.5 81 LEU A O 1
ATOM 704 N N . TYR A 1 82 ? 5.062 -23.203 2.203 1 97.38 82 TYR A N 1
ATOM 705 C CA . TYR A 1 82 ? 5.535 -21.891 1.784 1 97.38 82 TYR A CA 1
ATOM 706 C C . TYR A 1 82 ? 5.516 -21.75 0.266 1 97.38 82 TYR A C 1
ATOM 708 O O . TYR A 1 82 ? 5.121 -20.719 -0.27 1 97.38 82 TYR A O 1
ATOM 716 N N . ARG A 1 83 ? 5.992 -22.781 -0.378 1 97.06 83 ARG A N 1
ATOM 717 C CA . ARG A 1 83 ? 6.078 -22.719 -1.833 1 97.06 83 ARG A CA 1
ATOM 718 C C . ARG A 1 83 ? 4.691 -22.641 -2.461 1 97.06 83 ARG A C 1
ATOM 720 O O . ARG A 1 83 ? 4.555 -22.328 -3.645 1 97.06 83 ARG A O 1
ATOM 727 N N . ASP A 1 84 ? 3.693 -22.938 -1.716 1 97.38 84 ASP A N 1
ATOM 728 C CA . ASP A 1 84 ? 2.326 -22.828 -2.215 1 97.38 84 ASP A CA 1
ATOM 729 C C . ASP A 1 84 ? 1.935 -21.359 -2.416 1 97.38 84 ASP A C 1
ATOM 731 O O . ASP A 1 84 ? 0.927 -21.062 -3.064 1 97.38 84 ASP A O 1
ATOM 735 N N . PHE A 1 85 ? 2.752 -20.484 -1.868 1 98.25 85 PHE A N 1
ATOM 736 C CA . PHE A 1 85 ? 2.494 -19.062 -2.068 1 98.25 85 PHE A CA 1
ATOM 737 C C . PHE A 1 85 ? 2.842 -18.641 -3.492 1 98.25 85 PHE A C 1
ATOM 739 O O . PHE A 1 85 ? 2.373 -17.609 -3.975 1 98.25 85 PHE A O 1
ATOM 746 N N . ALA A 1 86 ? 3.701 -19.375 -4.18 1 98.5 86 ALA A N 1
ATOM 747 C CA . ALA A 1 86 ? 4.281 -18.938 -5.449 1 98.5 86 ALA A CA 1
ATOM 748 C C . ALA A 1 86 ? 3.193 -18.703 -6.492 1 98.5 86 ALA A C 1
ATOM 750 O O . ALA A 1 86 ? 3.186 -17.656 -7.156 1 98.5 86 ALA A O 1
ATOM 751 N N . PRO A 1 87 ? 2.176 -19.609 -6.633 1 97.06 87 PRO A N 1
ATOM 752 C CA . PRO A 1 87 ? 1.129 -19.359 -7.625 1 97.06 87 PRO A CA 1
ATOM 753 C C . PRO A 1 87 ? 0.265 -18.141 -7.266 1 97.06 87 PRO A C 1
ATOM 755 O O . PRO A 1 87 ? -0.45 -17.625 -8.125 1 97.06 87 PRO A O 1
ATOM 758 N N . LEU A 1 88 ? 0.304 -17.766 -6.023 1 96.81 88 LEU A N 1
ATOM 759 C CA . LEU A 1 88 ? -0.52 -16.656 -5.555 1 96.81 88 LEU A CA 1
ATOM 760 C C . LEU A 1 88 ? 0.198 -15.328 -5.75 1 96.81 88 LEU A C 1
ATOM 762 O O . LEU A 1 88 ? -0.413 -14.258 -5.621 1 96.81 88 LEU A O 1
ATOM 766 N N . PHE A 1 89 ? 1.432 -15.414 -6.008 1 98.38 89 PHE A N 1
ATOM 767 C CA . PHE A 1 89 ? 2.197 -14.234 -6.398 1 98.38 89 PHE A CA 1
ATOM 768 C C . PHE A 1 89 ? 2.027 -13.945 -7.883 1 98.38 89 PHE A C 1
ATOM 770 O O . PHE A 1 89 ? 2.893 -14.281 -8.695 1 98.38 89 PHE A O 1
ATOM 777 N N . LYS A 1 90 ? 0.971 -13.188 -8.141 1 96.44 90 LYS A N 1
ATOM 778 C CA . LYS A 1 90 ? 0.505 -13.141 -9.523 1 96.44 90 LYS A CA 1
ATOM 779 C C . LYS A 1 90 ? 1.044 -11.906 -10.25 1 96.44 90 LYS A C 1
ATOM 781 O O . LYS A 1 90 ? 1.099 -11.883 -11.477 1 96.44 90 LYS A O 1
ATOM 786 N N . ALA A 1 91 ? 1.401 -10.875 -9.547 1 98 91 ALA A N 1
ATOM 787 C CA . ALA A 1 91 ? 1.871 -9.617 -10.117 1 98 91 ALA A CA 1
ATOM 788 C C . ALA A 1 91 ? 0.916 -9.109 -11.188 1 98 91 ALA A C 1
ATOM 790 O O . ALA A 1 91 ? 1.349 -8.562 -12.211 1 98 91 ALA A O 1
ATOM 791 N N . GLU A 1 92 ? -0.404 -9.234 -10.891 1 97.06 92 GLU A N 1
ATOM 792 C CA . GLU A 1 92 ? -1.395 -9.031 -11.938 1 97.06 92 GLU A CA 1
ATOM 793 C C . GLU A 1 92 ? -1.563 -7.551 -12.266 1 97.06 92 GLU A C 1
ATOM 795 O O . GLU A 1 92 ? -2.119 -7.195 -13.305 1 97.06 92 GLU A O 1
ATOM 800 N N . LEU A 1 93 ? -1.046 -6.758 -11.414 1 97.81 93 LEU A N 1
ATOM 801 C CA . LEU A 1 93 ? -1.173 -5.324 -11.656 1 97.81 93 LEU A CA 1
ATOM 802 C C . LEU A 1 93 ? 0.199 -4.676 -11.805 1 97.81 93 LEU A C 1
ATOM 804 O O . LEU A 1 93 ? 0.322 -3.449 -11.727 1 97.81 93 LEU A O 1
ATOM 808 N N . PHE A 1 94 ? 1.233 -5.508 -12.016 1 98.19 94 PHE A N 1
ATOM 809 C CA . PHE A 1 94 ? 2.596 -5.039 -12.242 1 98.19 94 PHE A CA 1
ATOM 810 C C . PHE A 1 94 ? 2.719 -4.363 -13.602 1 98.19 94 PHE A C 1
ATOM 812 O O . PHE A 1 94 ? 2.475 -4.988 -14.633 1 98.19 94 PHE A O 1
ATOM 819 N N . GLU A 1 95 ? 3.055 -3.023 -13.492 1 97.5 95 GLU A N 1
ATOM 820 C CA . GLU A 1 95 ? 3.352 -2.209 -14.664 1 97.5 95 GLU A CA 1
ATOM 821 C C . GLU A 1 95 ? 4.75 -1.599 -14.578 1 97.5 95 GLU A C 1
ATOM 823 O O . GLU A 1 95 ? 4.938 -0.552 -13.953 1 97.5 95 GLU A O 1
ATOM 828 N N . PRO A 1 96 ? 5.691 -2.365 -15.266 1 98.56 96 PRO A N 1
ATOM 829 C CA . PRO A 1 96 ? 7.098 -1.987 -15.086 1 98.56 96 PRO A CA 1
ATOM 830 C C . PRO A 1 96 ? 7.371 -0.535 -15.469 1 98.56 96 PRO A C 1
ATOM 832 O O . PRO A 1 96 ? 8.195 0.13 -14.836 1 98.56 96 PRO A O 1
ATOM 835 N N . GLU A 1 97 ? 6.809 -0.028 -16.484 1 98.62 97 GLU A N 1
ATOM 836 C CA . GLU A 1 97 ? 7.023 1.352 -16.906 1 98.62 97 GLU A CA 1
ATOM 837 C C . GLU A 1 97 ? 6.516 2.338 -15.859 1 98.62 97 GLU A C 1
ATOM 839 O O . GLU A 1 97 ? 7.129 3.385 -15.641 1 98.62 97 GLU A O 1
ATOM 844 N N . ALA A 1 98 ? 5.391 1.937 -15.234 1 98.38 98 ALA A N 1
ATOM 845 C CA . ALA A 1 98 ? 4.879 2.807 -14.18 1 98.38 98 ALA A CA 1
ATOM 846 C C . ALA A 1 98 ? 5.828 2.844 -12.984 1 98.38 98 ALA A C 1
ATOM 848 O O . ALA A 1 98 ? 6.035 3.896 -12.383 1 98.38 98 ALA A O 1
ATOM 849 N N . TRP A 1 99 ? 6.391 1.727 -12.641 1 98.81 99 TRP A N 1
ATOM 850 C CA . TRP A 1 99 ? 7.41 1.679 -11.602 1 98.81 99 TRP A CA 1
ATOM 851 C C . TRP A 1 99 ? 8.578 2.6 -11.938 1 98.81 99 TRP A C 1
ATOM 853 O O . TRP A 1 99 ? 8.984 3.43 -11.125 1 98.81 99 TRP A O 1
ATOM 863 N N . ALA A 1 100 ? 9.094 2.367 -13.164 1 98.88 100 ALA A N 1
ATOM 864 C CA . ALA A 1 100 ? 10.281 3.098 -13.602 1 98.88 100 ALA A CA 1
ATOM 865 C C . ALA A 1 100 ? 10.039 4.605 -13.578 1 98.88 100 ALA A C 1
ATOM 867 O O . ALA A 1 100 ? 10.906 5.375 -13.164 1 98.88 100 ALA A O 1
ATOM 868 N N . GLU A 1 101 ? 8.867 4.969 -14.008 1 98.69 101 GLU A N 1
ATOM 869 C CA . GLU A 1 101 ? 8.523 6.387 -14 1 98.69 101 GLU A CA 1
ATOM 870 C C . GLU A 1 101 ? 8.477 6.941 -12.578 1 98.69 101 GLU A C 1
ATOM 872 O O . GLU A 1 101 ? 8.93 8.055 -12.328 1 98.69 101 GLU A O 1
ATOM 877 N N . LEU A 1 102 ? 7.918 6.152 -11.727 1 98.81 102 LEU A N 1
ATOM 878 C CA . LEU A 1 102 ? 7.859 6.562 -10.328 1 98.81 102 LEU A CA 1
ATOM 879 C C . LEU A 1 102 ? 9.258 6.723 -9.75 1 98.81 102 LEU A C 1
ATOM 881 O O . LEU A 1 102 ? 9.547 7.715 -9.078 1 98.81 102 LEU A O 1
ATOM 885 N N . PHE A 1 103 ? 10.125 5.828 -10.055 1 98.94 103 PHE A N 1
ATOM 886 C CA . PHE A 1 103 ? 11.492 5.859 -9.539 1 98.94 103 PHE A CA 1
ATOM 887 C C . PHE A 1 103 ? 12.266 7.035 -10.117 1 98.94 103 PHE A C 1
ATOM 889 O O . PHE A 1 103 ? 12.977 7.734 -9.391 1 98.94 103 PHE A O 1
ATOM 896 N N . LYS A 1 104 ? 12.109 7.195 -11.352 1 98.81 104 LYS A N 1
ATOM 897 C CA . LYS A 1 104 ? 12.734 8.344 -11.984 1 98.81 104 LYS A CA 1
ATOM 898 C C . LYS A 1 104 ? 12.242 9.656 -11.367 1 98.81 104 LYS A C 1
ATOM 900 O O . LYS A 1 104 ? 13.039 10.555 -11.086 1 98.81 104 LYS A O 1
ATOM 905 N N . SER A 1 105 ? 10.992 9.719 -11.133 1 98.56 105 SER A N 1
ATOM 906 C CA . SER A 1 105 ? 10.375 10.93 -10.609 1 98.56 105 SER A CA 1
ATOM 907 C C . SER A 1 105 ? 10.828 11.211 -9.18 1 98.56 105 SER A C 1
ATOM 909 O O . SER A 1 105 ? 10.719 12.336 -8.695 1 98.56 105 SER A O 1
ATOM 911 N N . SER A 1 106 ? 11.328 10.234 -8.492 1 98.81 106 SER A N 1
ATOM 912 C CA . SER A 1 106 ? 11.812 10.414 -7.133 1 98.81 106 SER A CA 1
ATOM 913 C C . SER A 1 106 ? 13.164 11.125 -7.117 1 98.81 106 SER A C 1
ATOM 915 O O . SER A 1 106 ? 13.609 11.609 -6.074 1 98.81 106 SER A O 1
ATOM 917 N N . GLY A 1 107 ? 13.82 11.172 -8.289 1 98.75 107 GLY A N 1
ATOM 918 C CA . GLY A 1 107 ? 15.164 11.703 -8.391 1 98.75 107 GLY A CA 1
ATOM 919 C C . GLY A 1 107 ? 16.234 10.648 -8.266 1 98.75 107 GLY A C 1
ATOM 920 O O . GLY A 1 107 ? 17.438 10.945 -8.367 1 98.75 107 GLY A O 1
ATOM 921 N N . ALA A 1 108 ? 15.891 9.383 -8.141 1 98.88 108 ALA A N 1
ATOM 922 C CA . ALA A 1 108 ? 16.859 8.297 -8.062 1 98.88 108 ALA A CA 1
ATOM 923 C C . ALA A 1 108 ? 17.594 8.117 -9.391 1 98.88 108 ALA A C 1
ATOM 925 O O . ALA A 1 108 ? 17.047 8.445 -10.453 1 98.88 108 ALA A O 1
ATOM 926 N N . LYS A 1 109 ? 18.781 7.613 -9.25 1 98.88 109 LYS A N 1
ATOM 927 C CA . LYS A 1 109 ? 19.562 7.41 -10.453 1 98.88 109 LYS A CA 1
ATOM 928 C C . LYS A 1 109 ? 19.797 5.926 -10.719 1 98.88 109 LYS A C 1
ATOM 930 O O . LYS A 1 109 ? 20.312 5.547 -11.773 1 98.88 109 LYS A O 1
ATOM 935 N N . TYR A 1 110 ? 19.406 5.195 -9.789 1 98.88 110 TYR A N 1
ATOM 936 C CA . TYR A 1 110 ? 19.531 3.758 -10.008 1 98.88 110 TYR A CA 1
ATOM 937 C C . TYR A 1 110 ? 18.5 2.994 -9.172 1 98.88 110 TYR A C 1
ATOM 939 O O . TYR A 1 110 ? 17.953 3.539 -8.219 1 98.88 110 TYR A O 1
ATOM 947 N N . VAL A 1 111 ? 18.297 1.773 -9.641 1 98.94 111 VAL A N 1
ATOM 948 C CA . VAL A 1 111 ? 17.312 0.879 -9.055 1 98.94 111 VAL A CA 1
ATOM 949 C C . VAL A 1 111 ? 17.938 -0.496 -8.812 1 98.94 111 VAL A C 1
ATOM 951 O O . VAL A 1 111 ? 18.703 -0.983 -9.641 1 98.94 111 VAL A O 1
ATOM 954 N N . VAL A 1 112 ? 17.578 -1.028 -7.672 1 98.94 112 VAL A N 1
ATOM 955 C CA . VAL A 1 112 ? 18.047 -2.369 -7.344 1 98.94 112 VAL A CA 1
ATOM 956 C C . VAL A 1 112 ? 16.859 -3.258 -6.977 1 98.94 112 VAL A C 1
ATOM 958 O O . VAL A 1 112 ? 16.156 -2.996 -6 1 98.94 112 VAL A O 1
ATOM 961 N N . LEU A 1 113 ? 16.641 -4.277 -7.711 1 98.88 113 LEU A N 1
ATOM 962 C CA . LEU A 1 113 ? 15.57 -5.234 -7.457 1 98.88 113 LEU A CA 1
ATOM 963 C C . LEU A 1 113 ? 16.125 -6.504 -6.812 1 98.88 113 LEU A C 1
ATOM 965 O O . LEU A 1 113 ? 17.156 -7.023 -7.238 1 98.88 113 LEU A O 1
ATOM 969 N N . THR A 1 114 ? 15.383 -6.91 -5.781 1 98.56 114 THR A N 1
ATOM 970 C CA . THR A 1 114 ? 15.695 -8.219 -5.227 1 98.56 114 THR A CA 1
ATOM 971 C C . THR A 1 114 ? 15.32 -9.328 -6.203 1 98.56 114 THR A C 1
ATOM 973 O O . THR A 1 114 ? 14.156 -9.719 -6.297 1 98.56 114 THR A O 1
ATOM 976 N N . THR A 1 115 ? 16.312 -9.867 -6.973 1 98.69 115 THR A N 1
ATOM 977 C CA . THR A 1 115 ? 16.047 -10.875 -7.988 1 98.69 115 THR A CA 1
ATOM 978 C C . THR A 1 115 ? 15.805 -12.242 -7.344 1 98.69 115 THR A C 1
ATOM 980 O O . THR A 1 115 ? 15.07 -13.062 -7.879 1 98.69 115 THR A O 1
ATOM 983 N N . LYS A 1 116 ? 16.484 -12.492 -6.312 1 98.69 116 LYS A N 1
ATOM 984 C CA . LYS A 1 116 ? 16.359 -13.68 -5.477 1 98.69 116 LYS A CA 1
ATOM 985 C C . LYS A 1 116 ? 16.625 -13.359 -4.012 1 98.69 116 LYS A C 1
ATOM 987 O O . LYS A 1 116 ? 17.734 -12.938 -3.654 1 98.69 116 LYS A O 1
ATOM 992 N N . HIS A 1 117 ? 15.609 -13.5 -3.25 1 98.38 117 HIS A N 1
ATOM 993 C CA . HIS A 1 117 ? 15.766 -13.344 -1.809 1 98.38 117 HIS A CA 1
ATOM 994 C C . HIS A 1 117 ? 16.203 -14.656 -1.157 1 98.38 117 HIS A C 1
ATOM 996 O O . HIS A 1 117 ? 16.531 -15.617 -1.852 1 98.38 117 HIS A O 1
ATOM 1002 N N . HIS A 1 118 ? 16.281 -14.703 0.108 1 97.81 118 HIS A N 1
ATOM 1003 C CA . HIS A 1 118 ? 16.844 -15.828 0.84 1 97.81 118 HIS A CA 1
ATOM 1004 C C . HIS A 1 118 ? 15.992 -17.078 0.664 1 97.81 118 HIS A C 1
ATOM 1006 O O . HIS A 1 118 ? 16.469 -18.203 0.867 1 97.81 118 HIS A O 1
ATOM 1012 N N . ASP A 1 119 ? 14.773 -16.906 0.231 1 97.81 119 ASP A N 1
ATOM 1013 C CA . ASP A 1 119 ? 13.883 -18.047 0.043 1 97.81 119 ASP A CA 1
ATOM 1014 C C . ASP A 1 119 ? 14.188 -18.781 -1.267 1 97.81 119 ASP A C 1
ATOM 1016 O O . ASP A 1 119 ? 13.672 -19.875 -1.515 1 97.81 119 ASP A O 1
ATOM 1020 N N . GLY A 1 120 ? 14.953 -18.125 -2.057 1 98.25 120 GLY A N 1
ATOM 1021 C CA . GLY A 1 120 ? 15.469 -18.797 -3.242 1 98.25 120 GLY A CA 1
ATOM 1022 C C . GLY A 1 120 ? 14.602 -18.578 -4.469 1 98.25 120 GLY A C 1
ATOM 1023 O O . GLY A 1 120 ? 14.945 -19.031 -5.566 1 98.25 120 GLY A O 1
ATOM 1024 N N . PHE A 1 121 ? 13.461 -17.891 -4.352 1 98.56 121 PHE A N 1
ATOM 1025 C CA . PHE A 1 121 ? 12.586 -17.672 -5.496 1 98.56 121 PHE A CA 1
ATOM 1026 C C . PHE A 1 121 ? 13.188 -16.656 -6.453 1 98.56 121 PHE A C 1
ATOM 1028 O O . PHE A 1 121 ? 13.602 -15.57 -6.031 1 98.56 121 PHE A O 1
ATOM 1035 N N . CYS A 1 122 ? 13.219 -17.047 -7.656 1 98.88 122 CYS A N 1
ATOM 1036 C CA . CYS A 1 122 ? 13.867 -16.188 -8.641 1 98.88 122 CYS A CA 1
ATOM 1037 C C . CYS A 1 122 ? 12.852 -15.383 -9.422 1 98.88 122 CYS A C 1
ATOM 1039 O O . CYS A 1 122 ? 11.867 -15.93 -9.922 1 98.88 122 CYS A O 1
ATOM 1041 N N . LEU A 1 123 ? 13.18 -14.062 -9.633 1 98.88 123 LEU A N 1
ATOM 1042 C CA . LEU A 1 123 ? 12.234 -13.18 -10.305 1 98.88 123 LEU A CA 1
ATOM 1043 C C . LEU A 1 123 ? 12.523 -13.102 -11.797 1 98.88 123 LEU A C 1
ATOM 1045 O O . LEU A 1 123 ? 12.109 -12.148 -12.469 1 98.88 123 LEU A O 1
ATOM 1049 N N . TRP A 1 124 ? 13.219 -14.07 -12.383 1 98.81 124 TRP A N 1
ATOM 1050 C CA . TRP A 1 124 ? 13.484 -14.242 -13.805 1 98.81 124 TRP A CA 1
ATOM 1051 C C . TRP A 1 124 ? 13.406 -15.719 -14.195 1 98.81 124 TRP A C 1
ATOM 1053 O O . TRP A 1 124 ? 13.492 -16.594 -13.344 1 98.81 124 TRP A O 1
ATOM 1063 N N . PRO A 1 125 ? 13.148 -15.961 -15.375 1 98.62 125 PRO A N 1
ATOM 1064 C CA . PRO A 1 125 ? 13.086 -17.359 -15.812 1 98.62 125 PRO A CA 1
ATOM 1065 C C . PRO A 1 125 ? 14.461 -18.016 -15.922 1 98.62 125 PRO A C 1
ATOM 1067 O O . PRO A 1 125 ? 14.914 -18.344 -17.016 1 98.62 125 PRO A O 1
ATOM 1070 N N . THR A 1 126 ? 15 -18.297 -14.82 1 98.56 126 THR A N 1
ATOM 1071 C CA . THR A 1 126 ? 16.328 -18.875 -14.734 1 98.56 126 THR A CA 1
ATOM 1072 C C . THR A 1 126 ? 16.375 -20.25 -15.398 1 98.56 126 THR A C 1
ATOM 1074 O O . THR A 1 126 ? 15.414 -21.016 -15.312 1 98.56 126 THR A O 1
ATOM 1077 N N . GLU A 1 127 ? 17.531 -20.484 -15.969 1 96.88 127 GLU A N 1
ATOM 1078 C CA . GLU A 1 127 ? 17.75 -21.781 -16.578 1 96.88 127 GLU A CA 1
ATOM 1079 C C . GLU A 1 127 ? 18.344 -22.766 -15.578 1 96.88 127 GLU A C 1
ATOM 1081 O O . GLU A 1 127 ? 18.578 -23.938 -15.914 1 96.88 127 GLU A O 1
ATOM 1086 N N . ASN A 1 128 ? 18.484 -22.266 -14.461 1 97.56 128 ASN A N 1
ATOM 1087 C CA . ASN A 1 128 ? 19.062 -23.141 -13.445 1 97.56 128 ASN A CA 1
ATOM 1088 C C . ASN A 1 128 ? 18.156 -24.328 -13.141 1 97.56 128 ASN A C 1
ATOM 1090 O O . ASN A 1 128 ? 16.984 -24.156 -12.797 1 97.56 128 ASN A O 1
ATOM 1094 N N . ARG A 1 129 ? 18.766 -25.438 -13.188 1 96.94 129 ARG A N 1
ATOM 1095 C CA . ARG A 1 129 ? 17.969 -26.656 -13.117 1 96.94 129 ARG A CA 1
ATOM 1096 C C . ARG A 1 129 ? 17.359 -26.844 -11.734 1 96.94 129 ARG A C 1
ATOM 1098 O O . ARG A 1 129 ? 16.344 -27.531 -11.586 1 96.94 129 ARG A O 1
ATOM 1105 N N . HIS A 1 130 ? 17.875 -26.297 -10.781 1 95.88 130 HIS A N 1
ATOM 1106 C CA . HIS A 1 130 ? 17.391 -26.469 -9.414 1 95.88 130 HIS A CA 1
ATOM 1107 C C . HIS A 1 130 ? 16.266 -25.5 -9.086 1 95.88 130 HIS A C 1
ATOM 1109 O O . HIS A 1 130 ? 15.688 -25.547 -8 1 95.88 130 HIS A O 1
ATOM 1115 N N . LYS A 1 131 ? 16.062 -24.578 -10 1 97.56 131 LYS A N 1
ATOM 1116 C CA . LYS A 1 131 ? 15.07 -23.531 -9.75 1 97.56 131 LYS A CA 1
ATOM 1117 C C . LYS A 1 131 ? 13.859 -23.703 -10.656 1 97.56 131 LYS A C 1
ATOM 1119 O O . LYS A 1 131 ? 13.062 -22.781 -10.82 1 97.56 131 LYS A O 1
ATOM 1124 N N . LYS A 1 132 ? 13.703 -24.859 -11.234 1 95.94 132 LYS A N 1
ATOM 1125 C CA . LYS A 1 132 ? 12.5 -25.172 -11.992 1 95.94 132 LYS A CA 1
ATOM 1126 C C . LYS A 1 132 ? 11.258 -25.109 -11.102 1 95.94 132 LYS A C 1
ATOM 1128 O O . LYS A 1 132 ? 11.258 -25.656 -10 1 95.94 132 LYS A O 1
ATOM 1133 N N . GLY A 1 133 ? 10.32 -24.391 -11.586 1 96.5 133 GLY A N 1
ATOM 1134 C CA . GLY A 1 133 ? 9.078 -24.25 -10.836 1 96.5 133 GLY A CA 1
ATOM 1135 C C . GLY A 1 133 ? 9.188 -23.266 -9.695 1 96.5 133 GLY A C 1
ATOM 1136 O O . GLY A 1 133 ? 8.203 -23 -8.992 1 96.5 133 GLY A O 1
ATOM 1137 N N . TRP A 1 134 ? 10.367 -22.734 -9.43 1 98 134 TRP A N 1
ATOM 1138 C CA . TRP A 1 134 ? 10.578 -21.797 -8.328 1 98 134 TRP A CA 1
ATOM 1139 C C . TRP A 1 134 ? 11.195 -20.5 -8.828 1 98 134 TRP A C 1
ATOM 1141 O O . TRP A 1 134 ? 12.219 -20.047 -8.297 1 98 134 TRP A O 1
ATOM 1151 N N . ASN A 1 135 ? 10.617 -19.984 -9.836 1 98.69 135 ASN A N 1
ATOM 1152 C CA . ASN A 1 135 ? 10.945 -18.719 -10.469 1 98.69 135 ASN A CA 1
ATOM 1153 C C . ASN A 1 135 ? 9.734 -18.094 -11.156 1 98.69 135 ASN A C 1
ATOM 1155 O O . ASN A 1 135 ? 8.75 -18.781 -11.422 1 98.69 135 ASN A O 1
ATOM 1159 N N . SER A 1 136 ? 9.75 -16.875 -11.414 1 98.56 136 SER A N 1
ATOM 1160 C CA . SER A 1 136 ? 8.594 -16.109 -11.859 1 98.56 136 SER A CA 1
ATOM 1161 C C . SER A 1 136 ? 8.219 -16.438 -13.297 1 98.56 136 SER A C 1
ATOM 1163 O O . SER A 1 136 ? 7.148 -16.062 -13.773 1 98.56 136 SER A O 1
ATOM 1165 N N . GLY A 1 137 ? 9.109 -17.141 -14.055 1 98.44 137 GLY A N 1
ATOM 1166 C CA . GLY A 1 137 ? 8.766 -17.609 -15.398 1 98.44 137 GLY A CA 1
ATOM 1167 C C . GLY A 1 137 ? 7.941 -18.875 -15.398 1 98.44 137 GLY A C 1
ATOM 1168 O O . GLY A 1 137 ? 7.176 -19.125 -16.328 1 98.44 137 GLY A O 1
ATOM 1169 N N . ASP A 1 138 ? 8.047 -19.625 -14.344 1 98 138 ASP A N 1
ATOM 1170 C CA . ASP A 1 138 ? 7.414 -20.938 -14.305 1 98 138 ASP A CA 1
ATOM 1171 C C . ASP A 1 138 ? 6.082 -20.891 -13.555 1 98 138 ASP A C 1
ATOM 1173 O O . ASP A 1 138 ? 5.184 -21.688 -13.82 1 98 138 ASP A O 1
ATOM 1177 N N . THR A 1 139 ? 5.953 -20.062 -12.547 1 97.81 139 THR A N 1
ATOM 1178 C CA . THR A 1 139 ? 4.789 -20.047 -11.672 1 97.81 139 THR A CA 1
ATOM 1179 C C . THR A 1 139 ? 4.438 -18.625 -11.258 1 97.81 139 THR A C 1
ATOM 1181 O O . THR A 1 139 ? 5.285 -17.734 -11.312 1 97.81 139 THR A O 1
ATOM 1184 N N . GLY A 1 140 ? 3.262 -18.531 -10.852 1 96.12 140 GLY A N 1
ATOM 1185 C CA . GLY A 1 140 ? 2.812 -17.219 -10.445 1 96.12 140 GLY A CA 1
ATOM 1186 C C . GLY A 1 140 ? 2.643 -16.266 -11.617 1 96.12 140 GLY A C 1
ATOM 1187 O O . GLY A 1 140 ? 1.81 -16.484 -12.492 1 96.12 140 GLY A O 1
ATOM 1188 N N . PRO A 1 141 ? 3.453 -15.305 -11.727 1 97.25 141 PRO A N 1
ATOM 1189 C CA . PRO A 1 141 ? 3.297 -14.32 -12.797 1 97.25 141 PRO A CA 1
ATOM 1190 C C . PRO A 1 141 ? 3.52 -14.914 -14.188 1 97.25 141 PRO A C 1
ATOM 1192 O O . PRO A 1 141 ? 3.004 -14.398 -15.18 1 97.25 141 PRO A O 1
ATOM 1195 N N . GLN A 1 142 ? 4.332 -15.945 -14.25 1 96.81 142 GLN A N 1
ATOM 1196 C CA . GLN A 1 142 ? 4.762 -16.562 -15.5 1 96.81 142 GLN A CA 1
ATOM 1197 C C . GLN A 1 142 ? 5.273 -15.508 -16.484 1 96.81 142 GLN A C 1
ATOM 1199 O O . GLN A 1 142 ? 4.859 -15.484 -17.641 1 96.81 142 GLN A O 1
ATOM 1204 N N . ARG A 1 143 ? 6.191 -14.719 -15.883 1 97.5 143 ARG A N 1
ATOM 1205 C CA . ARG A 1 143 ? 6.75 -13.555 -16.562 1 97.5 143 ARG A CA 1
ATOM 1206 C C . ARG A 1 143 ? 8.188 -13.305 -16.125 1 97.5 143 ARG A C 1
ATOM 1208 O O . ARG A 1 143 ? 8.57 -13.648 -15 1 97.5 143 ARG A O 1
ATOM 1215 N N . ASP A 1 144 ? 8.977 -12.836 -17.016 1 98.75 144 ASP A N 1
ATOM 1216 C CA . ASP A 1 144 ? 10.32 -12.375 -16.672 1 98.75 144 ASP A CA 1
ATOM 1217 C C . ASP A 1 144 ? 10.273 -11 -16.016 1 98.75 144 ASP A C 1
ATOM 1219 O O . ASP A 1 144 ? 10.555 -9.992 -16.672 1 98.75 144 ASP A O 1
ATOM 1223 N N . LEU A 1 145 ? 10.016 -10.953 -14.766 1 98.88 145 LEU A N 1
ATOM 1224 C CA . LEU A 1 145 ? 9.789 -9.711 -14.031 1 98.88 145 LEU A CA 1
ATOM 1225 C C . LEU A 1 145 ? 11.055 -8.867 -13.992 1 98.88 145 LEU A C 1
ATOM 1227 O O . LEU A 1 145 ? 10.984 -7.641 -14.133 1 98.88 145 LEU A O 1
ATOM 1231 N N . LEU A 1 146 ? 12.211 -9.562 -13.781 1 98.88 146 LEU A N 1
ATOM 1232 C CA . LEU A 1 146 ? 13.484 -8.852 -13.789 1 98.88 146 LEU A CA 1
ATOM 1233 C C . LEU A 1 146 ? 13.742 -8.211 -15.148 1 98.88 146 LEU A C 1
ATOM 1235 O O . LEU A 1 146 ? 14.125 -7.043 -15.227 1 98.88 146 LEU A O 1
ATOM 1239 N N . GLY A 1 147 ? 13.57 -8.961 -16.141 1 98.88 147 GLY A N 1
ATOM 1240 C CA . GLY A 1 147 ? 13.773 -8.406 -17.469 1 98.88 147 GLY A CA 1
ATOM 1241 C C . GLY A 1 147 ? 12.859 -7.23 -17.766 1 98.88 147 GLY A C 1
ATOM 1242 O O . GLY A 1 147 ? 13.297 -6.227 -18.328 1 98.88 147 GLY A O 1
ATOM 1243 N N . ASP A 1 148 ? 11.602 -7.363 -17.359 1 98.88 148 ASP A N 1
ATOM 1244 C CA . ASP A 1 148 ? 10.617 -6.309 -17.594 1 98.88 148 ASP A CA 1
ATOM 1245 C C . ASP A 1 148 ? 11.039 -5.008 -16.922 1 98.88 148 ASP A C 1
ATOM 1247 O O . ASP A 1 148 ? 11.062 -3.949 -17.547 1 98.88 148 ASP A O 1
ATOM 1251 N N . ILE A 1 149 ? 11.398 -5.074 -15.711 1 98.81 149 ILE A N 1
ATOM 1252 C CA . ILE A 1 149 ? 11.711 -3.855 -14.969 1 98.81 149 ILE A CA 1
ATOM 1253 C C . ILE A 1 149 ? 13.07 -3.322 -15.406 1 98.81 149 ILE A C 1
ATOM 1255 O O . ILE A 1 149 ? 13.281 -2.107 -15.461 1 98.81 149 ILE A O 1
ATOM 1259 N N . THR A 1 150 ? 14.039 -4.305 -15.82 1 98.88 150 THR A N 1
ATOM 1260 C CA . THR A 1 150 ? 15.336 -3.887 -16.328 1 98.88 150 THR A CA 1
ATOM 1261 C C . THR A 1 150 ? 15.18 -3.012 -17.562 1 98.88 150 THR A C 1
ATOM 1263 O O . THR A 1 150 ? 15.773 -1.933 -17.656 1 98.88 150 THR A O 1
ATOM 1266 N N . ARG A 1 151 ? 14.359 -3.453 -18.406 1 98.81 151 ARG A N 1
ATOM 1267 C CA . ARG A 1 151 ? 14.141 -2.697 -19.641 1 98.81 151 ARG A CA 1
ATOM 1268 C C . ARG A 1 151 ? 13.484 -1.353 -19.344 1 98.81 151 ARG A C 1
ATOM 1270 O O . ARG A 1 151 ? 13.938 -0.316 -19.844 1 98.81 151 ARG A O 1
ATOM 1277 N N . ALA A 1 152 ? 12.523 -1.396 -18.484 1 98.94 152 ALA A N 1
ATOM 1278 C CA . ALA A 1 152 ? 11.789 -0.171 -18.172 1 98.94 152 ALA A CA 1
ATOM 1279 C C . ALA A 1 152 ? 12.688 0.846 -17.469 1 98.94 152 ALA A C 1
ATOM 1281 O O . ALA A 1 152 ? 12.656 2.037 -17.797 1 98.94 152 ALA A O 1
ATOM 1282 N N . VAL A 1 153 ? 13.469 0.411 -16.594 1 98.88 153 VAL A N 1
ATOM 1283 C CA . VAL A 1 153 ? 14.352 1.266 -15.805 1 98.88 153 VAL A CA 1
ATOM 1284 C C . VAL A 1 153 ? 15.422 1.879 -16.719 1 98.88 153 VAL A C 1
ATOM 1286 O O . VAL A 1 153 ? 15.656 3.09 -16.672 1 98.88 153 VAL A O 1
ATOM 1289 N N . ARG A 1 154 ? 16.016 1.048 -17.562 1 98.81 154 ARG A N 1
ATOM 1290 C CA . ARG A 1 154 ? 17.047 1.539 -18.469 1 98.81 154 ARG A CA 1
ATOM 1291 C C . ARG A 1 154 ? 16.469 2.477 -19.516 1 98.81 154 ARG A C 1
ATOM 1293 O O . ARG A 1 154 ? 17.078 3.492 -19.859 1 98.81 154 ARG A O 1
ATOM 1300 N N . ASP A 1 155 ? 15.281 2.137 -19.906 1 98.75 155 ASP A N 1
ATOM 1301 C CA . ASP A 1 155 ? 14.617 2.998 -20.891 1 98.75 155 ASP A CA 1
ATOM 1302 C C . ASP A 1 155 ? 14.32 4.375 -20.297 1 98.75 155 ASP A C 1
ATOM 1304 O O . ASP A 1 155 ? 14.203 5.359 -21.016 1 98.75 155 ASP A O 1
ATOM 1308 N N . SER A 1 156 ? 14.25 4.359 -19 1 98.62 156 SER A N 1
ATOM 1309 C CA . SER A 1 156 ? 13.961 5.617 -18.312 1 98.62 156 SER A CA 1
ATOM 1310 C C . SER A 1 156 ? 15.25 6.367 -17.969 1 98.62 156 SER A C 1
ATOM 1312 O O . SER A 1 156 ? 15.211 7.422 -17.344 1 98.62 156 SER A O 1
ATOM 1314 N N . GLY A 1 157 ? 16.281 5.852 -18.328 1 98.31 157 GLY A N 1
ATOM 1315 C CA . GLY A 1 157 ? 17.562 6.516 -18.141 1 98.31 157 GLY A CA 1
ATOM 1316 C C . GLY A 1 157 ? 18.188 6.23 -16.781 1 98.31 157 GLY A C 1
ATOM 1317 O O . GLY A 1 157 ? 19.125 6.922 -16.375 1 98.31 157 GLY A O 1
ATOM 1318 N N . LEU A 1 158 ? 17.766 5.211 -16.109 1 98.88 158 LEU A N 1
ATOM 1319 C CA . LEU A 1 158 ? 18.281 4.824 -14.805 1 98.88 158 LEU A CA 1
ATOM 1320 C C . LEU A 1 158 ? 19.156 3.58 -14.914 1 98.88 158 LEU A C 1
ATOM 1322 O O . LEU A 1 158 ? 19 2.781 -15.844 1 98.88 158 LEU A O 1
ATOM 1326 N N . LYS A 1 159 ? 20.062 3.578 -13.992 1 98.81 159 LYS A N 1
ATOM 1327 C CA . LYS A 1 159 ? 20.859 2.354 -13.898 1 98.81 159 LYS A CA 1
ATOM 1328 C C . LYS A 1 159 ? 20.078 1.252 -13.18 1 98.81 159 LYS A C 1
ATOM 1330 O O . LYS A 1 159 ? 19.328 1.525 -12.242 1 98.81 159 LYS A O 1
ATOM 1335 N N . MET A 1 160 ? 20.344 0.044 -13.625 1 98.94 160 MET A N 1
ATOM 1336 C CA . MET A 1 160 ? 19.625 -1.099 -13.07 1 98.94 160 MET A CA 1
ATOM 1337 C C . MET A 1 160 ? 20.578 -2.059 -12.375 1 98.94 160 MET A C 1
ATOM 1339 O O . MET A 1 160 ? 21.516 -2.57 -13 1 98.94 160 MET A O 1
ATOM 1343 N N . GLY A 1 161 ? 20.312 -2.176 -11.148 1 98.88 161 GLY A N 1
ATOM 1344 C CA . GLY A 1 161 ? 21.047 -3.154 -10.375 1 98.88 161 GLY A CA 1
ATOM 1345 C C . GLY A 1 161 ? 20.188 -4.301 -9.875 1 98.88 161 GLY A C 1
ATOM 1346 O O . GLY A 1 161 ? 18.969 -4.309 -10.078 1 98.88 161 GLY A O 1
ATOM 1347 N N . ILE A 1 162 ? 20.891 -5.289 -9.156 1 98.88 162 ILE A N 1
ATOM 1348 C CA . ILE A 1 162 ? 20.188 -6.457 -8.625 1 98.88 162 ILE A CA 1
ATOM 1349 C C . ILE A 1 162 ? 20.672 -6.738 -7.203 1 98.88 162 ILE A C 1
ATOM 1351 O O . ILE A 1 162 ? 21.828 -6.496 -6.867 1 98.88 162 ILE A O 1
ATOM 1355 N N . TYR A 1 163 ? 19.75 -7.105 -6.555 1 98.75 163 TYR A N 1
ATOM 1356 C CA . TYR A 1 163 ? 20 -7.809 -5.301 1 98.75 163 TYR A CA 1
ATOM 1357 C C . TYR A 1 163 ? 19.969 -9.32 -5.508 1 98.75 163 TYR A C 1
ATOM 1359 O O . TYR A 1 163 ? 19.078 -9.836 -6.195 1 98.75 163 TYR A O 1
ATOM 1367 N N . TYR A 1 164 ? 20.969 -10.008 -4.953 1 98.75 164 TYR A N 1
ATOM 1368 C CA . TYR A 1 164 ? 21.047 -11.461 -5.016 1 98.75 164 TYR A CA 1
ATOM 1369 C C . TYR A 1 164 ? 21.438 -12.047 -3.666 1 98.75 164 TYR A C 1
ATOM 1371 O O . TYR A 1 164 ? 22.516 -11.742 -3.143 1 98.75 164 TYR A O 1
ATOM 1379 N N . SER A 1 165 ? 20.625 -12.797 -3.143 1 98.56 165 SER A N 1
ATOM 1380 C CA . SER A 1 165 ? 20.984 -13.516 -1.921 1 98.56 165 SER A CA 1
ATOM 1381 C C . SER A 1 165 ? 21.984 -14.633 -2.205 1 98.56 165 SER A C 1
ATOM 1383 O O . SER A 1 165 ? 21.656 -15.594 -2.9 1 98.56 165 SER A O 1
ATOM 1385 N N . SER A 1 166 ? 23.094 -14.523 -1.686 1 97.69 166 SER A N 1
ATOM 1386 C CA . SER A 1 166 ? 24.109 -15.57 -1.815 1 97.69 166 SER A CA 1
ATOM 1387 C C . SER A 1 166 ? 23.703 -16.828 -1.046 1 97.69 166 SER A C 1
ATOM 1389 O O . SER A 1 166 ? 23.938 -17.938 -1.509 1 97.69 166 SER A O 1
ATOM 1391 N N . VAL A 1 167 ? 23.172 -16.578 0.122 1 95.5 167 VAL A N 1
ATOM 1392 C CA . VAL A 1 167 ? 22.688 -17.703 0.918 1 95.5 167 VAL A CA 1
ATOM 1393 C C . VAL A 1 167 ? 21.297 -18.125 0.439 1 95.5 167 VAL A C 1
ATOM 1395 O O . VAL A 1 167 ? 20.516 -17.281 -0.012 1 95.5 167 VAL A O 1
ATOM 1398 N N . GLU A 1 168 ? 21.062 -19.328 0.526 1 96.12 168 GLU A N 1
ATOM 1399 C CA . GLU A 1 168 ? 19.734 -19.891 0.284 1 96.12 168 GLU A CA 1
ATOM 1400 C C . GLU A 1 168 ? 19.266 -20.734 1.465 1 96.12 168 GLU A C 1
ATOM 1402 O O . GLU A 1 168 ? 19.859 -21.781 1.757 1 96.12 168 GLU A O 1
ATOM 1407 N N . TRP A 1 169 ? 18.188 -20.375 1.979 1 97.25 169 TRP A N 1
ATOM 1408 C CA . TRP A 1 169 ? 17.719 -20.984 3.227 1 97.25 169 TRP A CA 1
ATOM 1409 C C . TRP A 1 169 ? 17.375 -22.453 3.023 1 97.25 169 TRP A C 1
ATOM 1411 O O . TRP A 1 169 ? 17.531 -23.266 3.936 1 97.25 169 TRP A O 1
ATOM 1421 N N . GLU A 1 170 ? 16.969 -22.844 1.876 1 95.94 170 GLU A N 1
ATOM 1422 C CA . GLU A 1 170 ? 16.609 -24.234 1.626 1 95.94 170 GLU A CA 1
ATOM 1423 C C . GLU A 1 170 ? 17.844 -25.109 1.489 1 95.94 170 GLU A C 1
ATOM 1425 O O . GLU A 1 170 ? 17.75 -26.328 1.476 1 95.94 170 GLU A O 1
ATOM 1430 N N . THR A 1 171 ? 18.953 -24.469 1.445 1 94.94 171 THR A N 1
ATOM 1431 C CA . THR A 1 171 ? 20.125 -25.266 1.13 1 94.94 171 THR A CA 1
ATOM 1432 C C . THR A 1 171 ? 21.219 -25.047 2.182 1 94.94 171 THR A C 1
ATOM 1434 O O . THR A 1 171 ? 21.828 -26.016 2.643 1 94.94 171 THR A O 1
ATOM 1437 N N . ASN A 1 172 ? 21.422 -23.875 2.602 1 95.62 172 ASN A N 1
ATOM 1438 C CA . ASN A 1 172 ? 22.609 -23.547 3.383 1 95.62 172 ASN A CA 1
ATOM 1439 C C . ASN A 1 172 ? 22.281 -23.406 4.867 1 95.62 172 ASN A C 1
ATOM 1441 O O . ASN A 1 172 ? 21.312 -22.75 5.238 1 95.62 172 ASN A O 1
ATOM 1445 N N . SER A 1 173 ? 23.062 -24.047 5.742 1 94 173 SER A N 1
ATOM 1446 C CA . SER A 1 173 ? 23 -23.828 7.184 1 94 173 SER A CA 1
ATOM 1447 C C . SER A 1 173 ? 23.641 -22.5 7.574 1 94 173 SER A C 1
ATOM 1449 O O . SER A 1 173 ? 24.328 -21.875 6.758 1 94 173 SER A O 1
ATOM 1451 N N . SER A 1 174 ? 23.406 -22.172 8.742 1 94.38 174 SER A N 1
ATOM 1452 C CA . SER A 1 174 ? 23.938 -20.891 9.211 1 94.38 174 SER A CA 1
ATOM 1453 C C . SER A 1 174 ? 24.172 -20.922 10.719 1 94.38 174 SER A C 1
ATOM 1455 O O . SER A 1 174 ? 23.422 -21.562 11.461 1 94.38 174 SER A O 1
ATOM 1457 N N . HIS A 1 175 ? 25.234 -20.125 11.141 1 89.31 175 HIS A N 1
ATOM 1458 C CA . HIS A 1 175 ? 25.469 -19.953 12.57 1 89.31 175 HIS A CA 1
ATOM 1459 C C . HIS A 1 175 ? 24.328 -19.188 13.227 1 89.31 175 HIS A C 1
ATOM 1461 O O . HIS A 1 175 ? 24.125 -19.281 14.445 1 89.31 175 HIS A O 1
ATOM 1467 N N . ARG A 1 176 ? 23.562 -18.516 12.43 1 91 176 ARG A N 1
ATOM 1468 C CA . ARG A 1 176 ? 22.531 -17.641 12.953 1 91 176 ARG A CA 1
ATOM 1469 C C . ARG A 1 176 ? 21.375 -18.438 13.547 1 91 176 ARG A C 1
ATOM 1471 O O . ARG A 1 176 ? 20.828 -18.078 14.594 1 91 176 ARG A O 1
ATOM 1478 N N . PRO A 1 177 ? 20.922 -19.391 12.898 1 91.38 177 PRO A N 1
ATOM 1479 C CA . PRO A 1 177 ? 20 -20.344 13.523 1 91.38 177 PRO A CA 1
ATOM 1480 C C . PRO A 1 177 ? 20.719 -21.484 14.25 1 91.38 177 PRO A C 1
ATOM 1482 O O . PRO A 1 177 ? 20.328 -22.641 14.125 1 91.38 177 PRO A O 1
ATOM 1485 N N . GLU A 1 178 ? 21.859 -21.125 14.93 1 91 178 GLU A N 1
ATOM 1486 C CA . GLU A 1 178 ? 22.594 -22.016 15.812 1 91 178 GLU A CA 1
ATOM 1487 C C . GLU A 1 178 ? 23.188 -23.203 15.047 1 91 178 GLU A C 1
ATOM 1489 O O . GLU A 1 178 ? 23.094 -24.344 15.5 1 91 178 GLU A O 1
ATOM 1494 N N . GLY A 1 179 ? 23.625 -22.953 13.969 1 90.25 179 GLY A N 1
ATOM 1495 C CA . GLY A 1 179 ? 24.312 -23.953 13.164 1 90.25 179 GLY A CA 1
ATOM 1496 C C . GLY A 1 179 ? 23.359 -24.812 12.336 1 90.25 179 GLY A C 1
ATOM 1497 O O . GLY A 1 179 ? 23.781 -25.766 11.695 1 90.25 179 GLY A O 1
ATOM 1498 N N . GLY A 1 180 ? 22.156 -24.484 12.422 1 92.38 180 GLY A N 1
ATOM 1499 C CA . GLY A 1 180 ? 21.156 -25.188 11.625 1 92.38 180 GLY A CA 1
ATOM 1500 C C . GLY A 1 180 ? 20.656 -24.375 10.453 1 92.38 180 GLY A C 1
ATOM 1501 O O . GLY A 1 180 ? 21.391 -23.547 9.906 1 92.38 180 GLY A O 1
ATOM 1502 N N . PHE A 1 181 ? 19.312 -24.734 10.07 1 92.38 181 PHE A N 1
ATOM 1503 C CA . PHE A 1 181 ? 18.688 -24.094 8.914 1 92.38 181 PHE A CA 1
ATOM 1504 C C . PHE A 1 181 ? 17.609 -23.109 9.359 1 92.38 181 PHE A C 1
ATOM 1506 O O . PHE A 1 181 ? 17 -23.281 10.422 1 92.38 181 PHE A O 1
ATOM 1513 N N . PHE A 1 182 ? 17.422 -22.109 8.508 1 95.69 182 PHE A N 1
ATOM 1514 C CA . PHE A 1 182 ? 16.422 -21.094 8.812 1 95.69 182 PHE A CA 1
ATOM 1515 C C . PHE A 1 182 ? 15.016 -21.672 8.656 1 95.69 182 PHE A C 1
ATOM 1517 O O . PHE A 1 182 ? 14.062 -21.156 9.25 1 95.69 182 PHE A O 1
ATOM 1524 N N . ILE A 1 183 ? 14.969 -22.672 7.883 1 96.69 183 ILE A N 1
ATOM 1525 C CA . ILE A 1 183 ? 13.672 -23.234 7.547 1 96.69 183 ILE A CA 1
ATOM 1526 C C . ILE A 1 183 ? 13.57 -24.672 8.078 1 96.69 183 ILE A C 1
ATOM 1528 O O . ILE A 1 183 ? 14.562 -25.25 8.516 1 96.69 183 ILE A O 1
ATOM 1532 N N . PRO A 1 184 ? 12.203 -25.219 8.039 1 92.94 184 PRO A N 1
ATOM 1533 C CA . PRO A 1 184 ? 12.039 -26.578 8.562 1 92.94 184 PRO A CA 1
ATOM 1534 C C . PRO A 1 184 ? 12.883 -27.609 7.812 1 92.94 184 PRO A C 1
ATOM 1536 O O . PRO A 1 184 ? 13.039 -27.516 6.594 1 92.94 184 PRO A O 1
ATOM 1539 N N . GLN A 1 185 ? 13.445 -28.484 8.547 1 94.06 185 GLN A N 1
ATOM 1540 C CA . GLN A 1 185 ? 14.273 -29.547 7.992 1 94.06 185 GLN A CA 1
ATOM 1541 C C . GLN A 1 185 ? 13.57 -30.25 6.84 1 94.06 185 GLN A C 1
ATOM 1543 O O . GLN A 1 185 ? 14.211 -30.625 5.852 1 94.06 185 GLN A O 1
ATOM 1548 N N . ARG A 1 186 ? 12.391 -30.406 7.09 1 92.88 186 ARG A N 1
ATOM 1549 C CA . ARG A 1 186 ? 11.633 -31.094 6.047 1 92.88 186 ARG A CA 1
ATOM 1550 C C . ARG A 1 186 ? 11.742 -30.359 4.719 1 92.88 186 ARG A C 1
ATOM 1552 O O . ARG A 1 186 ? 11.82 -30.984 3.658 1 92.88 186 ARG A O 1
ATOM 1559 N N . ASP A 1 187 ? 11.719 -29.094 4.75 1 95.38 187 ASP A N 1
ATOM 1560 C CA . ASP A 1 187 ? 11.812 -28.312 3.523 1 95.38 187 ASP A CA 1
ATOM 1561 C C . ASP A 1 187 ? 13.227 -28.359 2.947 1 95.38 187 ASP A C 1
ATOM 1563 O O . ASP A 1 187 ? 13.398 -28.484 1.732 1 95.38 187 ASP A O 1
ATOM 1567 N N . ARG A 1 188 ? 14.094 -28.297 3.793 1 94.62 188 ARG A N 1
ATOM 1568 C CA . ARG A 1 188 ? 15.477 -28.438 3.348 1 94.62 188 ARG A CA 1
ATOM 1569 C C . ARG A 1 188 ? 15.695 -29.766 2.621 1 94.62 188 ARG A C 1
ATOM 1571 O O . ARG A 1 188 ? 16.328 -29.797 1.568 1 94.62 188 ARG A O 1
ATOM 1578 N N . GLU A 1 189 ? 15.203 -30.781 3.113 1 94.81 189 GLU A N 1
ATOM 1579 C CA . GLU A 1 189 ? 15.398 -32.125 2.529 1 94.81 189 GLU A CA 1
ATOM 1580 C C . GLU A 1 189 ? 14.695 -32.219 1.182 1 94.81 189 GLU A C 1
ATOM 1582 O O . GLU A 1 189 ? 15.195 -32.875 0.267 1 94.81 189 GLU A O 1
ATOM 1587 N N . LYS A 1 190 ? 13.641 -31.531 1.299 1 92.94 190 LYS A N 1
ATOM 1588 C CA 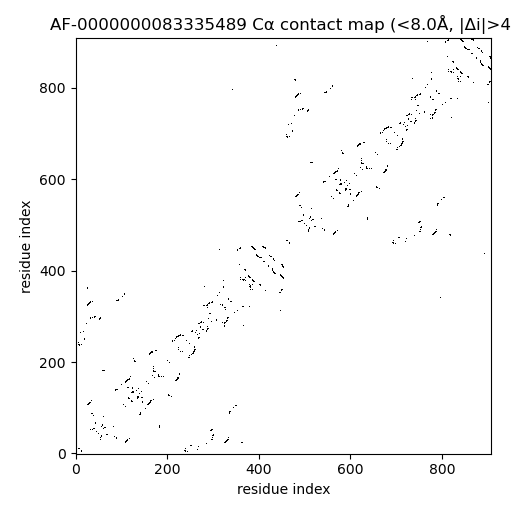. LYS A 1 190 ? 12.82 -31.656 0.099 1 92.94 190 LYS A CA 1
ATOM 1589 C C . LYS A 1 190 ? 13.352 -30.781 -1.033 1 92.94 190 LYS A C 1
ATOM 1591 O O . LYS A 1 190 ? 13.336 -31.188 -2.197 1 92.94 190 LYS A O 1
ATOM 1596 N N . PHE A 1 191 ? 13.836 -29.609 -0.672 1 93.38 191 PHE A N 1
ATOM 1597 C CA . PHE A 1 191 ? 14.047 -28.641 -1.743 1 93.38 191 PHE A CA 1
ATOM 1598 C C . PHE A 1 191 ? 15.523 -28.25 -1.846 1 93.38 191 PHE A C 1
ATOM 1600 O O . PHE A 1 191 ? 15.953 -27.688 -2.854 1 93.38 191 PHE A O 1
ATOM 1607 N N . GLY A 1 192 ? 16.312 -28.609 -0.898 1 96.06 192 GLY A N 1
ATOM 1608 C CA . GLY A 1 192 ? 17.719 -28.234 -0.897 1 96.06 192 GLY A CA 1
ATOM 1609 C C . GLY A 1 192 ? 18.609 -29.219 -1.634 1 96.06 192 GLY A C 1
ATOM 1610 O O . GLY A 1 192 ? 18.125 -30.281 -2.066 1 96.06 192 GLY A O 1
ATOM 1611 N N . ILE A 1 193 ? 19.828 -28.797 -1.839 1 96.44 193 ILE A N 1
ATOM 1612 C CA . ILE A 1 193 ? 20.859 -29.703 -2.334 1 96.44 193 ILE A CA 1
ATOM 1613 C C . ILE A 1 193 ? 22.016 -29.766 -1.339 1 96.44 193 ILE A C 1
ATOM 1615 O O . ILE A 1 193 ? 22.031 -29.031 -0.343 1 96.44 193 ILE A O 1
ATOM 1619 N N . ALA A 1 194 ? 22.969 -30.656 -1.514 1 96.38 194 ALA A N 1
ATOM 1620 C CA . ALA A 1 194 ? 24.156 -30.688 -0.657 1 96.38 194 ALA A CA 1
ATOM 1621 C C . ALA A 1 194 ? 24.891 -29.359 -0.679 1 96.38 194 ALA A C 1
ATOM 1623 O O . ALA A 1 194 ? 25.156 -28.812 -1.75 1 96.38 194 ALA A O 1
ATOM 1624 N N . GLU A 1 195 ? 25.172 -28.891 0.336 1 96.06 195 GLU A N 1
ATOM 1625 C CA . GLU A 1 195 ? 25.781 -27.578 0.47 1 96.06 195 GLU A CA 1
ATOM 1626 C C . GLU A 1 195 ? 27.078 -27.484 -0.341 1 96.06 195 GLU A C 1
ATOM 1628 O O . GLU A 1 195 ? 27.375 -26.438 -0.914 1 96.06 195 GLU A O 1
ATOM 1633 N N . ALA A 1 196 ? 27.938 -28.406 -0.262 1 95.81 196 ALA A N 1
ATOM 1634 C CA . ALA A 1 196 ? 29.234 -28.422 -0.949 1 95.81 196 ALA A CA 1
ATOM 1635 C C . ALA A 1 196 ? 29.047 -28.188 -2.445 1 95.81 196 ALA A C 1
ATOM 1637 O O . ALA A 1 196 ? 29.984 -27.719 -3.117 1 95.81 196 ALA A O 1
ATOM 1638 N N . ARG A 1 197 ? 27.844 -28.422 -2.934 1 95.75 197 ARG A N 1
ATOM 1639 C CA . ARG A 1 197 ? 27.609 -28.312 -4.367 1 95.75 197 ARG A CA 1
ATOM 1640 C C . ARG A 1 197 ? 27 -26.953 -4.723 1 95.75 197 ARG A C 1
ATOM 1642 O O . ARG A 1 197 ? 26.953 -26.578 -5.895 1 95.75 197 ARG A O 1
ATOM 1649 N N . TYR A 1 198 ? 26.516 -26.312 -3.793 1 97.75 198 TYR A N 1
ATOM 1650 C CA . TYR A 1 198 ? 25.734 -25.094 -3.977 1 97.75 198 TYR A CA 1
ATOM 1651 C C . TYR A 1 198 ? 26.516 -24.047 -4.754 1 97.75 198 TYR A C 1
ATOM 1653 O O . TYR A 1 198 ? 26 -23.469 -5.719 1 97.75 198 TYR A O 1
ATOM 1661 N N . PRO A 1 199 ? 27.828 -23.75 -4.465 1 98.12 199 PRO A N 1
ATOM 1662 C CA . PRO A 1 199 ? 28.547 -22.688 -5.195 1 98.12 199 PRO A CA 1
ATOM 1663 C C . PRO A 1 199 ? 28.641 -22.984 -6.691 1 98.12 199 PRO A C 1
ATOM 1665 O O . PRO A 1 199 ? 28.453 -22.078 -7.512 1 98.12 199 PRO A O 1
ATOM 1668 N N . ASP A 1 200 ? 28.828 -24.25 -7.012 1 97.88 200 ASP A N 1
ATOM 1669 C CA . ASP A 1 200 ? 29.094 -24.609 -8.398 1 97.88 200 ASP A CA 1
ATOM 1670 C C . ASP A 1 200 ? 27.797 -24.797 -9.18 1 97.88 200 ASP A C 1
ATOM 1672 O O . ASP A 1 200 ? 27.766 -24.656 -10.398 1 97.88 200 ASP A O 1
ATOM 1676 N N . GLU A 1 201 ? 26.766 -25.062 -8.461 1 97.38 201 GLU A N 1
ATOM 1677 C CA . GLU A 1 201 ? 25.562 -25.438 -9.211 1 97.38 201 GLU A CA 1
ATOM 1678 C C . GLU A 1 201 ? 24.516 -24.328 -9.18 1 97.38 201 GLU A C 1
ATOM 1680 O O . GLU A 1 201 ? 23.625 -24.281 -10.031 1 97.38 201 GLU A O 1
ATOM 1685 N N . ILE A 1 202 ? 24.625 -23.516 -8.203 1 98.38 202 ILE A N 1
ATOM 1686 C CA . ILE A 1 202 ? 23.578 -22.5 -8.117 1 98.38 202 ILE A CA 1
ATOM 1687 C C . ILE A 1 202 ? 24.203 -21.109 -8.008 1 98.38 202 ILE A C 1
ATOM 1689 O O . ILE A 1 202 ? 24 -20.266 -8.883 1 98.38 202 ILE A O 1
ATOM 1693 N N . LEU A 1 203 ? 25.016 -20.922 -7.062 1 98.5 203 LEU A N 1
ATOM 1694 C CA . LEU A 1 203 ? 25.516 -19.594 -6.746 1 98.5 203 LEU A CA 1
ATOM 1695 C C . LEU A 1 203 ? 26.219 -18.969 -7.945 1 98.5 203 LEU A C 1
ATOM 1697 O O . LEU A 1 203 ? 25.75 -17.984 -8.508 1 98.5 203 LEU A O 1
ATOM 1701 N N . ILE A 1 204 ? 27.359 -19.547 -8.375 1 98.56 204 ILE A N 1
ATOM 1702 C CA . ILE A 1 204 ? 28.188 -18.953 -9.422 1 98.56 204 ILE A CA 1
ATOM 1703 C C . ILE A 1 204 ? 27.453 -19.016 -10.758 1 98.56 204 ILE A C 1
ATOM 1705 O O . ILE A 1 204 ? 27.391 -18.016 -11.484 1 98.56 204 ILE A O 1
ATOM 1709 N N . PRO A 1 205 ? 26.719 -20.094 -11.047 1 97.94 205 PRO A N 1
ATOM 1710 C CA . PRO A 1 205 ? 26 -20.109 -12.32 1 97.94 205 PRO A CA 1
ATOM 1711 C C . PRO A 1 205 ? 24.906 -19.047 -12.398 1 97.94 205 PRO A C 1
ATOM 1713 O O . PRO A 1 205 ? 24.734 -18.406 -13.438 1 97.94 205 PRO A O 1
ATOM 1716 N N . GLN A 1 206 ? 24.25 -18.828 -11.352 1 98.62 206 GLN A N 1
ATOM 1717 C CA . GLN A 1 206 ? 23.188 -17.828 -11.375 1 98.62 206 GLN A CA 1
ATOM 1718 C C . GLN A 1 206 ? 23.75 -16.422 -11.438 1 98.62 206 GLN A C 1
ATOM 1720 O O . GLN A 1 206 ? 23.219 -15.555 -12.125 1 98.62 206 GLN A O 1
ATOM 1725 N N . LEU A 1 207 ? 24.766 -16.219 -10.656 1 98.69 207 LEU A N 1
ATOM 1726 C CA . LEU A 1 207 ? 25.406 -14.906 -10.727 1 98.69 207 LEU A CA 1
ATOM 1727 C C . LEU A 1 207 ? 25.859 -14.602 -12.148 1 98.69 207 LEU A C 1
ATOM 1729 O O . LEU A 1 207 ? 25.609 -13.516 -12.672 1 98.69 207 LEU A O 1
ATOM 1733 N N . LYS A 1 208 ? 26.531 -15.578 -12.742 1 98.62 208 LYS A N 1
ATOM 1734 C CA . LYS A 1 208 ? 27.016 -15.359 -14.109 1 98.62 208 LYS A CA 1
ATOM 1735 C C . LYS A 1 208 ? 25.844 -15.227 -15.086 1 98.62 208 LYS A C 1
ATOM 1737 O O . LYS A 1 208 ? 25.922 -14.445 -16.031 1 98.62 208 LYS A O 1
ATOM 1742 N N . GLU A 1 209 ? 24.797 -16 -14.812 1 98.62 209 GLU A N 1
ATOM 1743 C CA . GLU A 1 209 ? 23.594 -15.906 -15.633 1 98.62 209 GLU A CA 1
ATOM 1744 C C . GLU A 1 209 ? 22.984 -14.5 -15.562 1 98.62 209 GLU A C 1
ATOM 1746 O O . GLU A 1 209 ? 22.656 -13.914 -16.594 1 98.62 209 GLU A O 1
ATOM 1751 N N . LEU A 1 210 ? 22.859 -14.008 -14.406 1 98.75 210 LEU A N 1
ATOM 1752 C CA . LEU A 1 210 ? 22.312 -12.672 -14.188 1 98.75 210 LEU A CA 1
ATOM 1753 C C . LEU A 1 210 ? 23.188 -11.609 -14.859 1 98.75 210 LEU A C 1
ATOM 1755 O O . LEU A 1 210 ? 22.672 -10.695 -15.5 1 98.75 210 LEU A O 1
ATOM 1759 N N . VAL A 1 211 ? 24.531 -11.773 -14.711 1 98.75 211 VAL A N 1
ATOM 1760 C CA . VAL A 1 211 ? 25.469 -10.805 -15.273 1 98.75 211 VAL A CA 1
ATOM 1761 C C . VAL A 1 211 ? 25.422 -10.867 -16.797 1 98.75 211 VAL A C 1
ATOM 1763 O O . VAL A 1 211 ? 25.375 -9.828 -17.469 1 98.75 211 VAL A O 1
ATOM 1766 N N . THR A 1 212 ? 25.328 -12.008 -17.328 1 98.56 212 THR A N 1
ATOM 1767 C CA . THR A 1 212 ? 25.406 -12.164 -18.766 1 98.56 212 THR A CA 1
ATOM 1768 C C . THR A 1 212 ? 24.094 -11.742 -19.438 1 98.56 212 THR A C 1
ATOM 1770 O O . THR A 1 212 ? 24.109 -11.07 -20.469 1 98.56 212 THR A O 1
ATOM 1773 N N . ASN A 1 213 ? 23.062 -12.109 -18.781 1 98.44 213 ASN A N 1
ATOM 1774 C CA . ASN A 1 213 ? 21.766 -11.914 -19.438 1 98.44 213 ASN A CA 1
ATOM 1775 C C . ASN A 1 213 ? 21.203 -10.523 -19.188 1 98.44 213 ASN A C 1
ATOM 1777 O O . ASN A 1 213 ? 20.516 -9.953 -20.031 1 98.44 213 ASN A O 1
ATOM 1781 N N . TYR A 1 214 ? 21.547 -9.969 -18.016 1 98.75 214 TYR A N 1
ATOM 1782 C CA . TYR A 1 214 ? 20.844 -8.75 -17.656 1 98.75 214 TYR A CA 1
ATOM 1783 C C . TYR A 1 214 ? 21.828 -7.609 -17.406 1 98.75 214 TYR A C 1
ATOM 1785 O O . TYR A 1 214 ? 21.422 -6.449 -17.281 1 98.75 214 TYR A O 1
ATOM 1793 N N . GLN A 1 215 ? 23.062 -7.887 -17.219 1 98.69 215 GLN A N 1
ATOM 1794 C CA . GLN A 1 215 ? 24.156 -6.926 -17.172 1 98.69 215 GLN A CA 1
ATOM 1795 C C . GLN A 1 215 ? 23.875 -5.82 -16.156 1 98.69 215 GLN A C 1
ATOM 1797 O O . GLN A 1 215 ? 23.859 -4.637 -16.5 1 98.69 215 GLN A O 1
ATOM 1802 N N . PRO A 1 216 ? 23.672 -6.27 -14.922 1 98.88 216 PRO A N 1
ATOM 1803 C CA . PRO A 1 216 ? 23.344 -5.289 -13.891 1 98.88 216 PRO A CA 1
ATOM 1804 C C . PRO A 1 216 ? 24.453 -4.277 -13.648 1 98.88 216 PRO A C 1
ATOM 1806 O O . PRO A 1 216 ? 25.641 -4.637 -13.695 1 98.88 216 PRO A O 1
ATOM 1809 N N . SER A 1 217 ? 24.078 -3.02 -13.336 1 98.75 217 SER A N 1
ATOM 1810 C CA . SER A 1 217 ? 25.031 -1.965 -13 1 98.75 217 SER A CA 1
ATOM 1811 C C . SER A 1 217 ? 25.516 -2.102 -11.562 1 98.75 217 SER A C 1
ATOM 1813 O O . SER A 1 217 ? 26.531 -1.506 -11.188 1 98.75 217 SER A O 1
ATOM 1815 N N . LEU A 1 218 ? 24.75 -2.861 -10.945 1 98.81 218 LEU A N 1
ATOM 1816 C CA . LEU A 1 218 ? 25.047 -3.057 -9.523 1 98.81 218 LEU A CA 1
ATOM 1817 C C . LEU A 1 218 ? 24.578 -4.434 -9.062 1 98.81 218 LEU A C 1
ATOM 1819 O O . LEU A 1 218 ? 23.5 -4.891 -9.43 1 98.81 218 LEU A O 1
ATOM 1823 N N . ILE A 1 219 ? 25.484 -5.07 -8.289 1 98.88 219 ILE A N 1
ATOM 1824 C CA . ILE A 1 219 ? 25.125 -6.328 -7.645 1 98.88 219 ILE A CA 1
ATOM 1825 C C . ILE A 1 219 ? 25.203 -6.172 -6.129 1 98.88 219 ILE A C 1
ATOM 1827 O O . ILE A 1 219 ? 26.297 -6.016 -5.57 1 98.88 219 ILE A O 1
ATOM 1831 N N . PHE A 1 220 ? 24.125 -6.148 -5.602 1 98.88 220 PHE A N 1
ATOM 1832 C CA . PHE A 1 220 ? 23.984 -6.18 -4.152 1 98.88 220 PHE A CA 1
ATOM 1833 C C . PHE A 1 220 ? 23.859 -7.617 -3.654 1 98.88 220 PHE A C 1
ATOM 1835 O O . PHE A 1 220 ? 22.766 -8.203 -3.705 1 98.88 220 PHE A O 1
ATOM 1842 N N . ALA A 1 221 ? 24.969 -8.188 -3.189 1 98.5 221 ALA A N 1
ATOM 1843 C CA . ALA A 1 221 ? 24.953 -9.523 -2.596 1 98.5 221 ALA A CA 1
ATOM 1844 C C . ALA A 1 221 ? 24.531 -9.461 -1.128 1 98.5 221 ALA A C 1
ATOM 1846 O O . ALA A 1 221 ? 24.797 -8.469 -0.443 1 98.5 221 ALA A O 1
ATOM 1847 N N . ASP A 1 222 ? 23.938 -10.508 -0.768 1 97.94 222 ASP A N 1
ATOM 1848 C CA . ASP A 1 222 ? 23.484 -10.555 0.619 1 97.94 222 ASP A CA 1
ATOM 1849 C C . ASP A 1 222 ? 23.5 -11.984 1.158 1 97.94 222 ASP A C 1
ATOM 1851 O O . ASP A 1 222 ? 23.234 -12.938 0.418 1 97.94 222 ASP A O 1
ATOM 1855 N N . GLY A 1 223 ? 23.875 -12.148 2.445 1 97.62 223 GLY A N 1
ATOM 1856 C CA . GLY A 1 223 ? 23.797 -13.406 3.166 1 97.62 223 GLY A CA 1
ATOM 1857 C C . GLY A 1 223 ? 25.109 -14.18 3.156 1 97.62 223 GLY A C 1
ATOM 1858 O O . GLY A 1 223 ? 25.312 -15.07 3.982 1 97.62 223 GLY A O 1
ATOM 1859 N N . GLY A 1 224 ? 26.078 -13.891 2.104 1 97.19 224 GLY A N 1
ATOM 1860 C CA . GLY A 1 224 ? 27.375 -14.555 2.07 1 97.19 224 GLY A CA 1
ATOM 1861 C C . GLY A 1 224 ? 28.281 -14.172 3.232 1 97.19 224 GLY A C 1
ATOM 1862 O O . GLY A 1 224 ? 29.016 -15 3.748 1 97.19 224 GLY A O 1
ATOM 1863 N N . GLU A 1 225 ? 28.047 -12.938 3.637 1 93.31 225 GLU A N 1
ATOM 1864 C CA . GLU A 1 225 ? 28.906 -12.367 4.68 1 93.31 225 GLU A CA 1
ATOM 1865 C C . GLU A 1 225 ? 28.594 -12.977 6.039 1 93.31 225 GLU A C 1
ATOM 1867 O O . GLU A 1 225 ? 29.344 -12.805 6.996 1 93.31 225 GLU A O 1
ATOM 1872 N N . TRP A 1 226 ? 27.5 -13.719 6.07 1 96.5 226 TRP A N 1
ATOM 1873 C CA . TRP A 1 226 ? 27.172 -14.352 7.344 1 96.5 226 TRP A CA 1
ATOM 1874 C C . TRP A 1 226 ? 28.094 -15.539 7.613 1 96.5 226 TRP A C 1
ATOM 1876 O O . TRP A 1 226 ? 28.609 -15.688 8.719 1 96.5 226 TRP A O 1
ATOM 1886 N N . ASP A 1 227 ? 28.234 -16.469 6.539 1 95.38 227 ASP A N 1
ATOM 1887 C CA . ASP A 1 227 ? 28.797 -17.766 6.875 1 95.38 227 ASP A CA 1
ATOM 1888 C C . ASP A 1 227 ? 29.75 -18.25 5.781 1 95.38 227 ASP A C 1
ATOM 1890 O O . ASP A 1 227 ? 30.562 -19.156 6.008 1 95.38 227 ASP A O 1
ATOM 1894 N N . PHE A 1 228 ? 29.781 -17.656 4.625 1 96.5 228 PHE A N 1
ATOM 1895 C CA . PHE A 1 228 ? 30.547 -18.234 3.523 1 96.5 228 PHE A CA 1
ATOM 1896 C C . PHE A 1 228 ? 32 -17.797 3.586 1 96.5 228 PHE A C 1
ATOM 1898 O O . PHE A 1 228 ? 32.312 -16.594 3.693 1 96.5 228 PHE A O 1
ATOM 1905 N N . SER A 1 229 ? 32.812 -18.766 3.547 1 96.94 229 SER A N 1
ATOM 1906 C CA . SER A 1 229 ? 34.219 -18.406 3.312 1 96.94 229 SER A CA 1
ATOM 1907 C C . SER A 1 229 ? 34.406 -17.938 1.874 1 96.94 229 SER A C 1
ATOM 1909 O O . SER A 1 229 ? 33.625 -18.266 0.986 1 96.94 229 SER A O 1
ATOM 1911 N N . GLU A 1 230 ? 35.469 -17.188 1.626 1 95.38 230 GLU A N 1
ATOM 1912 C CA . GLU A 1 230 ? 35.781 -16.688 0.283 1 95.38 230 GLU A CA 1
ATOM 1913 C C . GLU A 1 230 ? 36.031 -17.844 -0.68 1 95.38 230 GLU A C 1
ATOM 1915 O O . GLU A 1 230 ? 35.719 -17.75 -1.87 1 95.38 230 GLU A O 1
ATOM 1920 N N . GLU A 1 231 ? 36.688 -18.859 -0.109 1 95.81 231 GLU A N 1
ATOM 1921 C CA . GLU A 1 231 ? 36.938 -20.031 -0.958 1 95.81 231 GLU A CA 1
ATOM 1922 C C . GLU A 1 231 ? 35.656 -20.734 -1.335 1 95.81 231 GLU A C 1
ATOM 1924 O O . GLU A 1 231 ? 35.438 -21.078 -2.5 1 95.81 231 GLU A O 1
ATOM 1929 N N . TYR A 1 232 ? 34.781 -20.906 -0.323 1 95.81 232 TYR A N 1
ATOM 1930 C CA . TYR A 1 232 ? 33.531 -21.594 -0.572 1 95.81 232 TYR A CA 1
ATOM 1931 C C . TYR A 1 232 ? 32.688 -20.844 -1.582 1 95.81 232 TYR A C 1
ATOM 1933 O O . TYR A 1 232 ? 32.188 -21.422 -2.539 1 95.81 232 TYR A O 1
ATOM 1941 N N . SER A 1 233 ? 32.594 -19.578 -1.472 1 97.25 233 SER A N 1
ATOM 1942 C CA . SER A 1 233 ? 31.719 -18.781 -2.324 1 97.25 233 SER A CA 1
ATOM 1943 C C . SER A 1 233 ? 32.406 -18.422 -3.643 1 97.25 233 SER A C 1
ATOM 1945 O O . SER A 1 233 ? 31.797 -17.812 -4.52 1 97.25 233 SER A O 1
ATOM 1947 N N . GLN A 1 234 ? 33.625 -18.812 -3.621 1 98 234 GLN A N 1
ATOM 1948 C CA . GLN A 1 234 ? 34.406 -18.562 -4.832 1 98 234 GLN A CA 1
ATOM 1949 C C . GLN A 1 234 ? 34.344 -17.094 -5.23 1 98 234 GLN A C 1
ATOM 1951 O O . GLN A 1 234 ? 34.25 -16.766 -6.418 1 98 234 GLN A O 1
ATOM 1956 N N . THR A 1 235 ? 34.375 -16.297 -4.234 1 98.38 235 THR A N 1
ATOM 1957 C CA . THR A 1 235 ? 34.156 -14.859 -4.391 1 98.38 235 THR A CA 1
ATOM 1958 C C . THR A 1 235 ? 35.25 -14.234 -5.25 1 98.38 235 THR A C 1
ATOM 1960 O O . THR A 1 235 ? 34.969 -13.516 -6.211 1 98.38 235 THR A O 1
ATOM 1963 N N . LYS A 1 236 ? 36.531 -14.445 -4.93 1 98.12 236 LYS A N 1
ATOM 1964 C CA . LYS A 1 236 ? 37.656 -13.82 -5.645 1 98.12 236 LYS A CA 1
ATOM 1965 C C . LYS A 1 236 ? 37.656 -14.227 -7.117 1 98.12 236 LYS A C 1
ATOM 1967 O O . LYS A 1 236 ? 37.906 -13.398 -7.996 1 98.12 236 LYS A O 1
ATOM 1972 N N . GLU A 1 237 ? 37.375 -15.516 -7.316 1 98.38 237 GLU A N 1
ATOM 1973 C CA . GLU A 1 237 ? 37.312 -16 -8.695 1 98.38 237 GLU A CA 1
ATOM 1974 C C . GLU A 1 237 ? 36.188 -15.352 -9.477 1 98.38 237 GLU A C 1
ATOM 1976 O O . GLU A 1 237 ? 36.344 -14.977 -10.633 1 98.38 237 GLU A O 1
ATOM 1981 N N . PHE A 1 238 ? 35.094 -15.312 -8.859 1 98.25 238 PHE A N 1
ATOM 1982 C CA . PHE A 1 238 ? 33.938 -14.688 -9.516 1 98.25 238 PHE A CA 1
ATOM 1983 C C . PHE A 1 238 ? 34.219 -13.219 -9.812 1 98.25 238 PHE A C 1
ATOM 1985 O O . PHE A 1 238 ? 34 -12.75 -10.922 1 98.25 238 PHE A O 1
ATOM 1992 N N . LEU A 1 239 ? 34.656 -12.477 -8.898 1 98.56 239 LEU A N 1
ATOM 1993 C CA . LEU A 1 239 ? 34.906 -11.055 -9.086 1 98.56 239 LEU A CA 1
ATOM 1994 C C . LEU A 1 239 ? 36 -10.844 -10.148 1 98.56 239 LEU A C 1
ATOM 1996 O O . LEU A 1 239 ? 35.938 -9.875 -10.914 1 98.56 239 LEU A O 1
ATOM 2000 N N . CYS A 1 240 ? 37.031 -11.688 -10.078 1 98.5 240 CYS A N 1
ATOM 2001 C CA . CYS A 1 240 ? 38.062 -11.617 -11.117 1 98.5 240 CYS A CA 1
ATOM 2002 C C . CYS A 1 240 ? 37.438 -11.727 -12.5 1 98.5 240 CYS A C 1
ATOM 2004 O O . CYS A 1 240 ? 37.75 -10.922 -13.391 1 98.5 240 CYS A O 1
ATOM 2006 N N . TRP A 1 241 ? 36.594 -12.648 -12.594 1 97.81 241 TRP A N 1
ATOM 2007 C CA . TRP A 1 241 ? 35.906 -12.82 -13.867 1 97.81 241 TRP A CA 1
ATOM 2008 C C . TRP A 1 241 ? 35.031 -11.609 -14.172 1 97.81 241 TRP A C 1
ATOM 2010 O O . TRP A 1 241 ? 35.031 -11.117 -15.305 1 97.81 241 TRP A O 1
ATOM 2020 N N . LEU A 1 242 ? 34.312 -11.219 -13.219 1 98.62 242 LEU A N 1
ATOM 2021 C CA . LEU A 1 242 ? 33.406 -10.086 -13.359 1 98.62 242 LEU A CA 1
ATOM 2022 C C . LEU A 1 242 ? 34.156 -8.844 -13.836 1 98.62 242 LEU A C 1
ATOM 2024 O O . LEU A 1 242 ? 33.688 -8.141 -14.734 1 98.62 242 LEU A O 1
ATOM 2028 N N . TYR A 1 243 ? 35.281 -8.586 -13.297 1 98.25 243 TYR A N 1
ATOM 2029 C CA . TYR A 1 243 ? 36.031 -7.359 -13.547 1 98.25 243 TYR A CA 1
ATOM 2030 C C . TYR A 1 243 ? 36.844 -7.457 -14.852 1 98.25 243 TYR A C 1
ATOM 2032 O O . TYR A 1 243 ? 37.219 -6.438 -15.43 1 98.25 243 TYR A O 1
ATOM 2040 N N . ASN A 1 244 ? 37.125 -8.695 -15.312 1 98.12 244 ASN A N 1
ATOM 2041 C CA . ASN A 1 244 ? 37.969 -8.852 -16.5 1 98.12 244 ASN A CA 1
ATOM 2042 C C . ASN A 1 244 ? 37.125 -9.188 -17.734 1 98.12 244 ASN A C 1
ATOM 2044 O O . ASN A 1 244 ? 37.406 -8.68 -18.828 1 98.12 244 ASN A O 1
ATOM 2048 N N . ASP A 1 245 ? 36.062 -9.953 -17.484 1 97.5 245 ASP A N 1
ATOM 2049 C CA . ASP A 1 245 ? 35.531 -10.656 -18.656 1 97.5 245 ASP A CA 1
ATOM 2050 C C . ASP A 1 245 ? 34.062 -10.359 -18.859 1 97.5 245 ASP A C 1
ATOM 2052 O O . ASP A 1 245 ? 33.531 -10.531 -19.953 1 97.5 245 ASP A O 1
ATOM 2056 N N . ALA A 1 246 ? 33.438 -10.062 -17.844 1 98.06 246 ALA A N 1
ATOM 2057 C CA . ALA A 1 246 ? 32 -9.883 -17.922 1 98.06 246 ALA A CA 1
ATOM 2058 C C . ALA A 1 246 ? 31.625 -8.766 -18.891 1 98.06 246 ALA A C 1
ATOM 2060 O O . ALA A 1 246 ? 32.406 -7.816 -19.062 1 98.06 246 ALA A O 1
ATOM 2061 N N . PRO A 1 247 ? 30.344 -8.93 -19.531 1 98.12 247 PRO A N 1
ATOM 2062 C CA . PRO A 1 247 ? 29.938 -7.93 -20.516 1 98.12 247 PRO A CA 1
ATOM 2063 C C . PRO A 1 247 ? 29.688 -6.555 -19.891 1 98.12 247 PRO A C 1
ATOM 2065 O O . PRO A 1 247 ? 29.688 -5.543 -20.594 1 98.12 247 PRO A O 1
ATOM 2068 N N . ASN A 1 248 ? 29.484 -6.508 -18.594 1 98.31 248 ASN A N 1
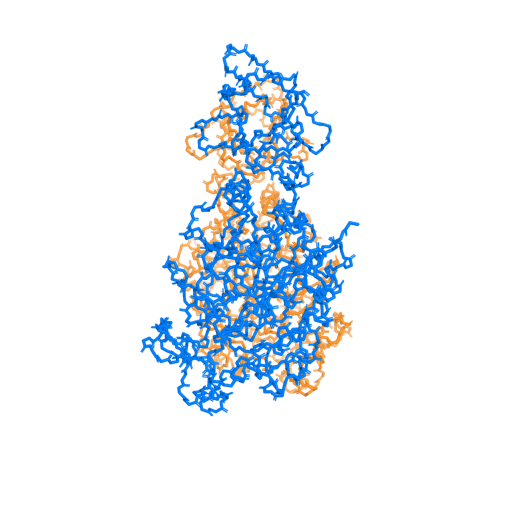ATOM 2069 C CA . ASN A 1 248 ? 29.188 -5.238 -17.922 1 98.31 248 ASN A CA 1
ATOM 2070 C C . ASN A 1 248 ? 30.328 -4.793 -17.031 1 98.31 248 ASN A C 1
ATOM 2072 O O . ASN A 1 248 ? 30.125 -4.004 -16.094 1 98.31 248 ASN A O 1
ATOM 2076 N N . LYS A 1 249 ? 31.547 -5.309 -17.219 1 97.5 249 LYS A N 1
ATOM 2077 C CA . LYS A 1 249 ? 32.719 -5.176 -16.344 1 97.5 249 LYS A CA 1
ATOM 2078 C C . LYS A 1 249 ? 33.062 -3.709 -16.109 1 97.5 249 LYS A C 1
ATOM 2080 O O . LYS A 1 249 ? 33.594 -3.352 -15.055 1 97.5 249 LYS A O 1
ATOM 2085 N N . ASP A 1 250 ? 32.688 -2.814 -17.062 1 96.06 250 ASP A N 1
ATOM 2086 C CA . ASP A 1 250 ? 33.094 -1.415 -16.953 1 96.06 250 ASP A CA 1
ATOM 2087 C C . ASP A 1 250 ? 32.062 -0.612 -16.141 1 96.06 250 ASP A C 1
ATOM 2089 O O . ASP A 1 250 ? 32.375 0.514 -15.727 1 96.06 250 ASP A O 1
ATOM 2093 N N . GLU A 1 251 ? 30.938 -1.342 -15.875 1 97.31 251 GLU A N 1
ATOM 2094 C CA . GLU A 1 251 ? 29.859 -0.575 -15.234 1 97.31 251 GLU A CA 1
ATOM 2095 C C . GLU A 1 251 ? 29.5 -1.161 -13.875 1 97.31 251 GLU A C 1
ATOM 2097 O O . GLU A 1 251 ? 29.078 -0.434 -12.969 1 97.31 251 GLU A O 1
ATOM 2102 N N . VAL A 1 252 ? 29.688 -2.324 -13.648 1 98.62 252 VAL A N 1
ATOM 2103 C CA . VAL A 1 252 ? 29.141 -3.039 -12.508 1 98.62 252 VAL A CA 1
ATOM 2104 C C . VAL A 1 252 ? 29.891 -2.656 -11.242 1 98.62 252 VAL A C 1
ATOM 2106 O O . VAL A 1 252 ? 31.125 -2.512 -11.258 1 98.62 252 VAL A O 1
ATOM 2109 N N . VAL A 1 253 ? 29.125 -2.463 -10.25 1 98.56 253 VAL A N 1
ATOM 2110 C CA . VAL A 1 253 ? 29.703 -2.289 -8.914 1 98.56 253 VAL A CA 1
ATOM 2111 C C . VAL A 1 253 ? 29.141 -3.35 -7.973 1 98.56 253 VAL A C 1
ATOM 2113 O O . VAL A 1 253 ? 27.969 -3.738 -8.086 1 98.56 253 VAL A O 1
ATOM 2116 N N . VAL A 1 254 ? 29.969 -3.834 -6.984 1 98.69 254 VAL A N 1
ATOM 2117 C CA . VAL A 1 254 ? 29.547 -4.879 -6.059 1 98.69 254 VAL A CA 1
ATOM 2118 C C . VAL A 1 254 ? 29.734 -4.398 -4.621 1 98.69 254 VAL A C 1
ATOM 2120 O O . VAL A 1 254 ? 30.703 -3.703 -4.312 1 98.69 254 VAL A O 1
ATOM 2123 N N . ASN A 1 255 ? 28.812 -4.812 -3.793 1 98.56 255 ASN A N 1
ATOM 2124 C CA . ASN A 1 255 ? 28.938 -4.488 -2.377 1 98.56 255 ASN A CA 1
ATOM 2125 C C . ASN A 1 255 ? 29.859 -5.461 -1.659 1 98.56 255 ASN A C 1
ATOM 2127 O O . ASN A 1 255 ? 30.594 -6.223 -2.303 1 98.56 255 ASN A O 1
ATOM 2131 N N . ASP A 1 256 ? 29.891 -5.414 -0.371 1 97.69 256 ASP A N 1
ATOM 2132 C CA . ASP A 1 256 ? 30.875 -6.121 0.44 1 97.69 256 ASP A CA 1
ATOM 2133 C C . ASP A 1 256 ? 30.234 -7.297 1.182 1 97.69 256 ASP A C 1
ATOM 2135 O O . ASP A 1 256 ? 30.641 -7.617 2.303 1 97.69 256 ASP A O 1
ATOM 2139 N N . ARG A 1 257 ? 29.328 -7.957 0.393 1 98.12 257 ARG A N 1
ATOM 2140 C CA . ARG A 1 257 ? 28.578 -8.922 1.184 1 98.12 257 ARG A CA 1
ATOM 2141 C C . ARG A 1 257 ? 28.609 -10.305 0.541 1 98.12 257 ARG A C 1
ATOM 2143 O O . ARG A 1 257 ? 27.719 -11.125 0.774 1 98.12 257 ARG A O 1
ATOM 2150 N N . PHE A 1 258 ? 29.578 -10.742 -0.236 1 97.75 258 PHE A N 1
ATOM 2151 C CA . PHE A 1 258 ? 29.625 -12.023 -0.929 1 97.75 258 PHE A CA 1
ATOM 2152 C C . PHE A 1 258 ? 30.125 -13.125 0.003 1 97.75 258 PHE A C 1
ATOM 2154 O O . PHE A 1 258 ? 29.844 -14.305 -0.217 1 97.75 258 PHE A O 1
ATOM 2161 N N . CYS A 1 259 ? 30.969 -12.742 1.062 1 97.5 259 CYS A N 1
ATOM 2162 C CA . CYS A 1 259 ? 31.531 -13.711 2.002 1 97.5 259 CYS A CA 1
ATOM 2163 C C . CYS A 1 259 ? 31.906 -13.039 3.316 1 97.5 259 CYS A C 1
ATOM 2165 O O . CYS A 1 259 ? 31.875 -11.805 3.42 1 97.5 259 CYS A O 1
ATOM 2167 N N . LYS A 1 260 ? 32.281 -13.773 4.238 1 96.69 260 LYS A N 1
ATOM 2168 C CA . LYS A 1 260 ? 32.469 -13.328 5.617 1 96.69 260 LYS A CA 1
ATOM 2169 C C . LYS A 1 260 ? 33.625 -12.344 5.734 1 96.69 260 LYS A C 1
ATOM 2171 O O . LYS A 1 260 ? 33.656 -11.508 6.641 1 96.69 260 LYS A O 1
ATOM 2176 N N . GLU A 1 261 ? 34.531 -12.438 4.91 1 94.56 261 GLU A N 1
ATOM 2177 C CA . GLU A 1 261 ? 35.75 -11.633 5.02 1 94.56 261 GLU A CA 1
ATOM 2178 C C . GLU A 1 261 ? 35.562 -10.25 4.406 1 94.56 261 GLU A C 1
ATOM 2180 O O . GLU A 1 261 ? 36.406 -9.375 4.555 1 94.56 261 GLU A O 1
ATOM 2185 N N . MET A 1 262 ? 34.469 -9.992 3.871 1 96.19 262 MET A N 1
ATOM 2186 C CA . MET A 1 262 ? 34.375 -8.844 2.982 1 96.19 262 MET A CA 1
ATOM 2187 C C . MET A 1 262 ? 33.812 -7.629 3.732 1 96.19 262 MET A C 1
ATOM 2189 O O . MET A 1 262 ? 34.25 -6.5 3.469 1 96.19 262 MET A O 1
ATOM 2193 N N . PRO A 1 263 ? 32.875 -7.719 4.691 1 95.94 263 PRO A N 1
ATOM 2194 C CA . PRO A 1 263 ? 32.25 -6.512 5.23 1 95.94 263 PRO A CA 1
ATOM 2195 C C . PRO A 1 263 ? 33.25 -5.488 5.738 1 95.94 263 PRO A C 1
ATOM 2197 O O . PRO A 1 263 ? 34.031 -5.785 6.641 1 95.94 263 PRO A O 1
ATOM 2200 N N . GLY A 1 264 ? 33.219 -4.34 5.047 1 95.81 264 GLY A N 1
ATOM 2201 C CA . GLY A 1 264 ? 34.062 -3.221 5.43 1 95.81 264 GLY A CA 1
ATOM 2202 C C . GLY A 1 264 ? 35.531 -3.41 5.039 1 95.81 264 GLY A C 1
ATOM 2203 O O . GLY A 1 264 ? 36.406 -2.658 5.48 1 95.81 264 GLY A O 1
ATOM 2204 N N . GLU A 1 265 ? 35.906 -4.438 4.277 1 96.56 265 GLU A N 1
ATOM 2205 C CA . GLU A 1 265 ? 37.281 -4.723 3.922 1 96.56 265 GLU A CA 1
ATOM 2206 C C . GLU A 1 265 ? 37.469 -4.812 2.41 1 96.56 265 GLU A C 1
ATOM 2208 O O . GLU A 1 265 ? 38.438 -4.301 1.862 1 96.56 265 GLU A O 1
ATOM 2213 N N . HIS A 1 266 ? 36.469 -5.445 1.844 1 97.31 266 HIS A N 1
ATOM 2214 C CA . HIS A 1 266 ? 36.562 -5.629 0.4 1 97.31 266 HIS A CA 1
ATOM 2215 C C . HIS A 1 266 ? 35.25 -5.25 -0.297 1 97.31 266 HIS A C 1
ATOM 2217 O O . HIS A 1 266 ? 34.219 -5.121 0.351 1 97.31 266 HIS A O 1
ATOM 2223 N N . GLY A 1 267 ? 35.312 -5.191 -1.702 1 97.44 267 GLY A N 1
ATOM 2224 C CA . GLY A 1 267 ? 34.188 -4.75 -2.51 1 97.44 267 GLY A CA 1
ATOM 2225 C C . GLY A 1 267 ? 34.375 -3.348 -3.061 1 97.44 267 GLY A C 1
ATOM 2226 O O . GLY A 1 267 ? 35.156 -2.553 -2.516 1 97.44 267 GLY A O 1
ATOM 2227 N N . ASP A 1 268 ? 33.562 -3.012 -4.074 1 97.81 268 ASP A N 1
ATOM 2228 C CA . ASP A 1 268 ? 33.625 -1.68 -4.668 1 97.81 268 ASP A CA 1
ATOM 2229 C C . ASP A 1 268 ? 33.031 -0.628 -3.721 1 97.81 268 ASP A C 1
ATOM 2231 O O . ASP A 1 268 ? 33.438 0.533 -3.752 1 97.81 268 ASP A O 1
ATOM 2235 N N . TYR A 1 269 ? 32.031 -1.053 -2.977 1 97.62 269 TYR A N 1
ATOM 2236 C CA . TYR A 1 269 ? 31.469 -0.178 -1.945 1 97.62 269 TYR A CA 1
ATOM 2237 C C . TYR A 1 269 ? 31.047 -0.979 -0.725 1 97.62 269 TYR A C 1
ATOM 2239 O O . TYR A 1 269 ? 30.766 -2.178 -0.827 1 97.62 269 TYR A O 1
ATOM 2247 N N . TYR A 1 270 ? 31.062 -0.257 0.486 1 97.38 270 TYR A N 1
ATOM 2248 C CA . TYR A 1 270 ? 30.609 -0.866 1.734 1 97.38 270 TYR A CA 1
ATOM 2249 C C . TYR A 1 270 ? 29.141 -0.564 1.993 1 97.38 270 TYR A C 1
ATOM 2251 O O . TYR A 1 270 ? 28.641 0.502 1.621 1 97.38 270 TYR A O 1
ATOM 2259 N N . SER A 1 271 ? 28.484 -1.534 2.523 1 95.69 271 SER A N 1
ATOM 2260 C CA . SER A 1 271 ? 27.031 -1.4 2.664 1 95.69 271 SER A CA 1
ATOM 2261 C C . SER A 1 271 ? 26.625 -1.395 4.133 1 95.69 271 SER A C 1
ATOM 2263 O O . SER A 1 271 ? 27.125 -2.188 4.93 1 95.69 271 SER A O 1
ATOM 2265 N N . THR A 1 272 ? 25.719 -0.393 4.531 1 92.94 272 THR A N 1
ATOM 2266 C CA . THR A 1 272 ? 25.078 -0.297 5.836 1 92.94 272 THR A CA 1
ATOM 2267 C C . THR A 1 272 ? 23.562 -0.387 5.703 1 92.94 272 THR A C 1
ATOM 2269 O O . THR A 1 272 ? 23.016 -0.242 4.605 1 92.94 272 THR A O 1
ATOM 2272 N N . GLU A 1 273 ? 22.938 -0.79 6.828 1 89.31 273 GLU A N 1
ATOM 2273 C CA . GLU A 1 273 ? 21.5 -1.055 6.801 1 89.31 273 GLU A CA 1
ATOM 2274 C C . GLU A 1 273 ? 20.812 -0.517 8.055 1 89.31 273 GLU A C 1
ATOM 2276 O O . GLU A 1 273 ? 21.266 -0.766 9.172 1 89.31 273 GLU A O 1
ATOM 2281 N N . TYR A 1 274 ? 19.719 0.385 7.887 1 80.62 274 TYR A N 1
ATOM 2282 C CA . TYR A 1 274 ? 18.891 0.949 8.953 1 80.62 274 TYR A CA 1
ATOM 2283 C C . TYR A 1 274 ? 19.766 1.589 10.023 1 80.62 274 TYR A C 1
ATOM 2285 O O . TYR A 1 274 ? 19.562 1.367 11.219 1 80.62 274 TYR A O 1
ATOM 2293 N N . ASN A 1 275 ? 20.812 2.246 9.547 1 81.38 275 ASN A N 1
ATOM 2294 C CA . ASN A 1 275 ? 21.719 3.029 10.383 1 81.38 275 ASN A CA 1
ATOM 2295 C C . ASN A 1 275 ? 22.391 2.164 11.445 1 81.38 275 ASN A C 1
ATOM 2297 O O . ASN A 1 275 ? 22.531 2.582 12.594 1 81.38 275 ASN A O 1
ATOM 2301 N N . ASP A 1 276 ? 22.656 0.932 11.039 1 79.25 276 ASP A N 1
ATOM 2302 C CA . ASP A 1 276 ? 23.375 0.052 11.953 1 79.25 276 ASP A CA 1
ATOM 2303 C C . ASP A 1 276 ? 24.812 0.54 12.164 1 79.25 276 ASP A C 1
ATOM 2305 O O . ASP A 1 276 ? 25.469 0.143 13.133 1 79.25 276 ASP A O 1
ATOM 2309 N N . LYS A 1 277 ? 25.328 1.31 11.18 1 83.19 277 LYS A N 1
ATOM 2310 C CA . LYS A 1 277 ? 26.625 1.982 11.25 1 83.19 277 LYS A CA 1
ATOM 2311 C C . LYS A 1 277 ? 26.516 3.436 10.797 1 83.19 277 LYS A C 1
ATOM 2313 O O . LYS A 1 277 ? 25.594 3.795 10.055 1 83.19 277 LYS A O 1
ATOM 2318 N N . ASP A 1 278 ? 27.422 4.246 11.188 1 79.25 278 ASP A N 1
ATOM 2319 C CA . ASP A 1 278 ? 27.406 5.668 10.859 1 79.25 278 ASP A CA 1
ATOM 2320 C C . ASP A 1 278 ? 27.922 5.91 9.438 1 79.25 278 ASP A C 1
ATOM 2322 O O . ASP A 1 278 ? 27.703 6.984 8.867 1 79.25 278 ASP A O 1
ATOM 2326 N N . GLY A 1 279 ? 28.516 4.969 8.93 1 83.5 279 GLY A N 1
ATOM 2327 C CA . GLY A 1 279 ? 29.078 5.09 7.59 1 83.5 279 GLY A CA 1
ATOM 2328 C C . GLY A 1 279 ? 30.578 4.914 7.547 1 83.5 279 GLY A C 1
ATOM 2329 O O . GLY A 1 279 ? 31.172 4.395 8.492 1 83.5 279 GLY A O 1
ATOM 2330 N N . PHE A 1 280 ? 31.188 5.293 6.363 1 85.75 280 PHE A N 1
ATOM 2331 C CA . PHE A 1 280 ? 32.625 5.062 6.172 1 85.75 280 PHE A CA 1
ATOM 2332 C C . PHE A 1 280 ? 33.312 6.336 5.691 1 85.75 280 PHE A C 1
ATOM 2334 O O . PHE A 1 280 ? 34.5 6.305 5.324 1 85.75 280 PHE A O 1
ATOM 2341 N N . GLY A 1 281 ? 32.562 7.371 5.676 1 84 281 GLY A N 1
ATOM 2342 C CA . GLY A 1 281 ? 33.094 8.656 5.277 1 84 281 GLY A CA 1
ATOM 2343 C C . GLY A 1 281 ? 33.781 8.625 3.926 1 84 281 GLY A C 1
ATOM 2344 O O . GLY A 1 281 ? 33.25 8.078 2.963 1 84 281 GLY A O 1
ATOM 2345 N N . ARG A 1 282 ? 34.969 9.195 3.908 1 82.69 282 ARG A N 1
ATOM 2346 C CA . ARG A 1 282 ? 35.719 9.297 2.654 1 82.69 282 ARG A CA 1
ATOM 2347 C C . ARG A 1 282 ? 36.656 8.125 2.482 1 82.69 282 ARG A C 1
ATOM 2349 O O . ARG A 1 282 ? 37.469 8.094 1.537 1 82.69 282 ARG A O 1
ATOM 2356 N N . LEU A 1 283 ? 36.531 7.266 3.443 1 84 283 LEU A N 1
ATOM 2357 C CA . LEU A 1 283 ? 37.469 6.156 3.428 1 84 283 LEU A CA 1
ATOM 2358 C C . LEU A 1 283 ? 37.25 5.25 2.227 1 84 283 LEU A C 1
ATOM 2360 O O . LEU A 1 283 ? 38.188 4.781 1.591 1 84 283 LEU A O 1
ATOM 2364 N N . HIS A 1 284 ? 36.062 5.039 2.025 1 93.44 284 HIS A N 1
ATOM 2365 C CA . HIS A 1 284 ? 35.625 4.113 0.988 1 93.44 284 HIS A CA 1
ATOM 2366 C C . HIS A 1 284 ? 34.188 4.371 0.601 1 93.44 284 HIS A C 1
ATOM 2368 O O . HIS A 1 284 ? 33.344 4.691 1.457 1 93.44 284 HIS A O 1
ATOM 2374 N N . PRO A 1 285 ? 33.844 4.289 -0.695 1 95.56 285 PRO A N 1
ATOM 2375 C CA . PRO A 1 285 ? 32.438 4.414 -1.068 1 95.56 285 PRO A CA 1
ATOM 2376 C C . PRO A 1 285 ? 31.516 3.506 -0.249 1 95.56 285 PRO A C 1
ATOM 2378 O O . PRO A 1 285 ? 31.891 2.375 0.072 1 95.56 285 PRO A O 1
ATOM 2381 N N . TRP A 1 286 ? 30.344 4.117 0.056 1 96.69 286 TRP A N 1
ATOM 2382 C CA . TRP A 1 286 ? 29.453 3.309 0.871 1 96.69 286 TRP A CA 1
ATOM 2383 C C . TRP A 1 286 ? 28 3.703 0.631 1 96.69 286 TRP A C 1
ATOM 2385 O O . TRP A 1 286 ? 27.719 4.738 0.023 1 96.69 286 TRP A O 1
ATOM 2395 N N . GLU A 1 287 ? 27.078 2.715 1.059 1 97.75 287 GLU A N 1
ATOM 2396 C CA . GLU A 1 287 ? 25.641 2.867 0.792 1 97.75 287 GLU A CA 1
ATOM 2397 C C . GLU A 1 287 ? 24.812 2.422 1.988 1 97.75 287 GLU A C 1
ATOM 2399 O O . GLU A 1 287 ? 25.078 1.382 2.592 1 97.75 287 GLU A O 1
ATOM 2404 N N . GLU A 1 288 ? 23.844 3.443 2.363 1 97.06 288 GLU A N 1
ATOM 2405 C CA . GLU A 1 288 ? 22.875 3.115 3.396 1 97.06 288 GLU A CA 1
ATOM 2406 C C . GLU A 1 288 ? 21.531 2.699 2.779 1 97.06 288 GLU A C 1
ATOM 2408 O O . GLU A 1 288 ? 21 3.395 1.914 1 97.06 288 GLU A O 1
ATOM 2413 N N . SER A 1 289 ? 21.078 1.364 3.203 1 97.88 289 SER A N 1
ATOM 2414 C CA . SER A 1 289 ? 19.75 0.947 2.73 1 97.88 289 SER A CA 1
ATOM 2415 C C . SER A 1 289 ? 18.75 0.881 3.877 1 97.88 289 SER A C 1
ATOM 2417 O O . SER A 1 289 ? 19.125 0.582 5.016 1 97.88 289 SER A O 1
ATOM 2419 N N . ARG A 1 290 ? 17.531 1.33 3.592 1 96.5 290 ARG A N 1
ATOM 2420 C CA . ARG A 1 290 ? 16.438 1.135 4.539 1 96.5 290 ARG A CA 1
ATOM 2421 C C . ARG A 1 290 ? 15.086 1.119 3.828 1 96.5 290 ARG A C 1
ATOM 2423 O O . ARG A 1 290 ? 14.969 1.61 2.703 1 96.5 290 ARG A O 1
ATOM 2430 N N . GLY A 1 291 ? 14.062 0.474 4.52 1 97.25 291 GLY A N 1
ATOM 2431 C CA . GLY A 1 291 ? 12.688 0.61 4.066 1 97.25 291 GLY A CA 1
ATOM 2432 C C . GLY A 1 291 ? 12.062 1.936 4.453 1 97.25 291 GLY A C 1
ATOM 2433 O O . GLY A 1 291 ? 12.617 2.678 5.266 1 97.25 291 GLY A O 1
ATOM 2434 N N . ILE A 1 292 ? 10.898 2.252 3.732 1 98.25 292 ILE A N 1
ATOM 2435 C CA . ILE A 1 292 ? 10.109 3.412 4.145 1 98.25 292 ILE A CA 1
ATOM 2436 C C . ILE A 1 292 ? 9.391 3.109 5.453 1 98.25 292 ILE A C 1
ATOM 2438 O O . ILE A 1 292 ? 9.25 3.984 6.312 1 98.25 292 ILE A O 1
ATOM 2442 N N . GLY A 1 293 ? 8.883 1.859 5.547 1 97 293 GLY A N 1
ATOM 2443 C CA . GLY A 1 293 ? 8.352 1.355 6.805 1 97 293 GLY A CA 1
ATOM 2444 C C . GLY A 1 293 ? 9.367 0.558 7.602 1 97 293 GLY A C 1
ATOM 2445 O O . GLY A 1 293 ? 10.562 0.859 7.574 1 97 293 GLY A O 1
ATOM 2446 N N . LYS A 1 294 ? 8.93 -0.364 8.297 1 96.19 294 LYS A N 1
ATOM 2447 C CA . LYS A 1 294 ? 9.789 -1.132 9.195 1 96.19 294 LYS A CA 1
ATOM 2448 C C . LYS A 1 294 ? 10.258 -2.422 8.531 1 96.19 294 LYS A C 1
ATOM 2450 O O . LYS A 1 294 ? 11.094 -3.139 9.086 1 96.19 294 LYS A O 1
ATOM 2455 N N . SER A 1 295 ? 9.703 -2.678 7.418 1 95.88 295 SER A N 1
ATOM 2456 C CA . SER A 1 295 ? 10.062 -3.852 6.629 1 95.88 295 SER A CA 1
ATOM 2457 C C . SER A 1 295 ? 10.484 -3.459 5.219 1 95.88 295 SER A C 1
ATOM 2459 O O . SER A 1 295 ? 10.047 -2.432 4.695 1 95.88 295 SER A O 1
ATOM 2461 N N . TYR A 1 296 ? 11.406 -4.293 4.629 1 98.06 296 TYR A N 1
ATOM 2462 C CA . TYR A 1 296 ? 11.711 -4.102 3.213 1 98.06 296 TYR A CA 1
ATOM 2463 C C . TYR A 1 296 ? 10.547 -4.562 2.342 1 98.06 296 TYR A C 1
ATOM 2465 O O . TYR A 1 296 ? 10.102 -3.834 1.45 1 98.06 296 TYR A O 1
ATOM 2473 N N . GLY A 1 297 ? 10.07 -5.715 2.664 1 98.38 297 GLY A N 1
ATOM 2474 C CA . GLY A 1 297 ? 8.883 -6.203 1.99 1 98.38 297 GLY A CA 1
ATOM 2475 C C . GLY A 1 297 ? 7.598 -5.617 2.549 1 98.38 297 GLY A C 1
ATOM 2476 O O . GLY A 1 297 ? 7.562 -5.16 3.693 1 98.38 297 GLY A O 1
ATOM 2477 N N . TYR A 1 298 ? 6.617 -5.711 1.604 1 98.38 298 TYR A N 1
ATOM 2478 C CA . TYR A 1 298 ? 5.32 -5.195 2.02 1 98.38 298 TYR A CA 1
ATOM 2479 C C . TYR A 1 298 ? 4.816 -5.918 3.264 1 98.38 298 TYR A C 1
ATOM 2481 O O . TYR A 1 298 ? 4.82 -7.148 3.316 1 98.38 298 TYR A O 1
ATOM 2489 N N . ASN A 1 299 ? 4.355 -5.102 4.43 1 98.31 299 ASN A N 1
ATOM 2490 C CA . ASN A 1 299 ? 3.879 -5.668 5.688 1 98.31 299 ASN A CA 1
ATOM 2491 C C . ASN A 1 299 ? 2.518 -5.098 6.074 1 98.31 299 ASN A C 1
ATOM 2493 O O . ASN A 1 299 ? 2.41 -3.924 6.43 1 98.31 299 ASN A O 1
ATOM 2497 N N . ARG A 1 300 ? 1.537 -5.922 6.043 1 97.62 300 ARG A N 1
ATOM 2498 C CA . ARG A 1 300 ? 0.159 -5.512 6.285 1 97.62 300 ARG A CA 1
ATOM 2499 C C . ARG A 1 300 ? -0.042 -5.105 7.742 1 97.62 300 ARG A C 1
ATOM 2501 O O . ARG A 1 300 ? -1.053 -4.488 8.086 1 97.62 300 ARG A O 1
ATOM 2508 N N . ALA A 1 301 ? 0.897 -5.457 8.531 1 97.31 301 ALA A N 1
ATOM 2509 C CA . ALA A 1 301 ? 0.81 -5.086 9.945 1 97.31 301 ALA A CA 1
ATOM 2510 C C . ALA A 1 301 ? 1.142 -3.609 10.141 1 97.31 301 ALA A C 1
ATOM 2512 O O . ALA A 1 301 ? 0.848 -3.037 11.195 1 97.31 301 ALA A O 1
ATOM 2513 N N . GLU A 1 302 ? 1.727 -3.07 9.141 1 97.38 302 GLU A N 1
ATOM 2514 C CA . GLU A 1 302 ? 2.195 -1.696 9.297 1 97.38 302 GLU A CA 1
ATOM 2515 C C . GLU A 1 302 ? 1.037 -0.706 9.211 1 97.38 302 GLU A C 1
ATOM 2517 O O . GLU A 1 302 ? 0.146 -0.856 8.375 1 97.38 302 GLU A O 1
ATOM 2522 N N . GLN A 1 303 ? 1.039 0.321 10.148 1 96.81 303 GLN A N 1
ATOM 2523 C CA . GLN A 1 303 ? 0.124 1.458 10.164 1 96.81 303 GLN A CA 1
ATOM 2524 C C . GLN A 1 303 ? 0.865 2.766 9.898 1 96.81 303 GLN A C 1
ATOM 2526 O O . GLN A 1 303 ? 2.086 2.77 9.727 1 96.81 303 GLN A O 1
ATOM 2531 N N . LEU A 1 304 ? 0.159 3.799 9.82 1 97.94 304 LEU A N 1
ATOM 2532 C CA . LEU A 1 304 ? 0.72 5.094 9.445 1 97.94 304 LEU A CA 1
ATOM 2533 C C . LEU A 1 304 ? 1.958 5.41 10.281 1 97.94 304 LEU A C 1
ATOM 2535 O O . LEU A 1 304 ? 2.969 5.867 9.742 1 97.94 304 LEU A O 1
ATOM 2539 N N . GLU A 1 305 ? 1.899 5.117 11.547 1 96.81 305 GLU A N 1
ATOM 2540 C CA . GLU A 1 305 ? 2.975 5.496 12.461 1 96.81 305 GLU A CA 1
ATOM 2541 C C . GLU A 1 305 ? 4.238 4.688 12.188 1 96.81 305 GLU A C 1
ATOM 2543 O O . GLU A 1 305 ? 5.324 5.047 12.656 1 96.81 305 GLU A O 1
ATOM 2548 N N . ASP A 1 306 ? 4.098 3.627 11.43 1 96.94 306 ASP A N 1
ATOM 2549 C CA . ASP A 1 306 ? 5.246 2.779 11.133 1 96.94 306 ASP A CA 1
ATOM 2550 C C . ASP A 1 306 ? 6.004 3.291 9.906 1 96.94 306 ASP A C 1
ATOM 2552 O O . ASP A 1 306 ? 7.121 2.85 9.633 1 96.94 306 ASP A O 1
ATOM 2556 N N . TYR A 1 307 ? 5.461 4.164 9.156 1 97.69 307 TYR A N 1
ATOM 2557 C CA . TYR A 1 307 ? 6.086 4.695 7.949 1 97.69 307 TYR A CA 1
ATOM 2558 C C . TYR A 1 307 ? 6.812 6.004 8.242 1 97.69 307 TYR A C 1
ATOM 2560 O O . TYR A 1 307 ? 6.281 6.875 8.938 1 97.69 307 TYR A O 1
ATOM 2568 N N . CYS A 1 308 ? 7.977 6.129 7.707 1 98.12 308 CYS A N 1
ATOM 2569 C CA . CYS A 1 308 ? 8.664 7.414 7.738 1 98.12 308 CYS A CA 1
ATOM 2570 C C . CYS A 1 308 ? 7.883 8.469 6.965 1 98.12 308 CYS A C 1
ATOM 2572 O O . CYS A 1 308 ? 7.301 8.172 5.918 1 98.12 308 CYS A O 1
ATOM 2574 N N . THR A 1 309 ? 7.93 9.656 7.477 1 97.56 309 THR A N 1
ATOM 2575 C CA . THR A 1 309 ? 7.391 10.805 6.75 1 97.56 309 THR A CA 1
ATOM 2576 C C . THR A 1 309 ? 8.328 11.211 5.617 1 97.56 309 THR A C 1
ATOM 2578 O O . THR A 1 309 ? 9.484 10.781 5.574 1 97.56 309 THR A O 1
ATOM 2581 N N . SER A 1 310 ? 7.84 11.977 4.711 1 97.75 310 SER A N 1
ATOM 2582 C CA . SER A 1 310 ? 8.68 12.523 3.646 1 97.75 310 SER A CA 1
ATOM 2583 C C . SER A 1 310 ? 9.828 13.344 4.215 1 97.75 310 SER A C 1
ATOM 2585 O O . SER A 1 310 ? 10.961 13.242 3.736 1 97.75 310 SER A O 1
ATOM 2587 N N . GLN A 1 311 ? 9.508 14.156 5.184 1 96.38 311 GLN A N 1
ATOM 2588 C CA . GLN A 1 311 ? 10.531 14.969 5.832 1 96.38 311 GLN A CA 1
ATOM 2589 C C . GLN A 1 311 ? 11.656 14.102 6.391 1 96.38 311 GLN A C 1
ATOM 2591 O O . GLN A 1 311 ? 12.836 14.383 6.164 1 96.38 311 GLN A O 1
ATOM 2596 N N . GLN A 1 312 ? 11.344 13.055 7.078 1 97.5 312 GLN A N 1
ATOM 2597 C CA . GLN A 1 312 ? 12.344 12.172 7.668 1 97.5 312 GLN A CA 1
ATOM 2598 C C . GLN A 1 312 ? 13.211 11.523 6.59 1 97.5 312 GLN A C 1
ATOM 2600 O O . GLN A 1 312 ? 14.422 11.398 6.75 1 97.5 312 GLN A O 1
ATOM 2605 N N . LEU A 1 313 ? 12.609 11.18 5.477 1 98.44 313 LEU A N 1
ATOM 2606 C CA . LEU A 1 313 ? 13.344 10.508 4.414 1 98.44 313 LEU A CA 1
ATOM 2607 C C . LEU A 1 313 ? 14.281 11.477 3.703 1 98.44 313 LEU A C 1
ATOM 2609 O O . LEU A 1 313 ? 15.414 11.125 3.377 1 98.44 313 LEU A O 1
ATOM 2613 N N . ILE A 1 314 ? 13.883 12.617 3.459 1 98.44 314 ILE A N 1
ATOM 2614 C CA . ILE A 1 314 ? 14.703 13.625 2.797 1 98.44 314 ILE A CA 1
ATOM 2615 C C . ILE A 1 314 ? 15.875 14 3.691 1 98.44 314 ILE A C 1
ATOM 2617 O O . ILE A 1 314 ? 17 14.141 3.217 1 98.44 314 ILE A O 1
ATOM 2621 N N . LEU A 1 315 ? 15.641 14.133 4.961 1 97.75 315 LEU A N 1
ATOM 2622 C CA . LEU A 1 315 ? 16.734 14.43 5.887 1 97.75 315 LEU A CA 1
ATOM 2623 C C . LEU A 1 315 ? 17.719 13.273 5.945 1 97.75 315 LEU A C 1
ATOM 2625 O O . LEU A 1 315 ? 18.938 13.5 6.066 1 97.75 315 LEU A O 1
ATOM 2629 N N . GLN A 1 316 ? 17.234 12.141 5.789 1 97.38 316 GLN A N 1
ATOM 2630 C CA . GLN A 1 316 ? 18.141 11 5.738 1 97.38 316 GLN A CA 1
ATOM 2631 C C . GLN A 1 316 ? 18.984 11.023 4.469 1 97.38 316 GLN A C 1
ATOM 2633 O O . GLN A 1 316 ? 20.188 10.781 4.512 1 97.38 316 GLN A O 1
ATOM 2638 N N . LEU A 1 317 ? 18.391 11.266 3.432 1 98.44 317 LEU A N 1
ATOM 2639 C CA . LEU A 1 317 ? 19.125 11.406 2.178 1 98.44 317 LEU A CA 1
ATOM 2640 C C . LEU A 1 317 ? 20.219 12.445 2.301 1 98.44 317 LEU A C 1
ATOM 2642 O O . LEU A 1 317 ? 21.375 12.172 1.98 1 98.44 317 LEU A O 1
ATOM 2646 N N . ILE A 1 318 ? 19.875 13.617 2.805 1 98.25 318 ILE A N 1
ATOM 2647 C CA . ILE A 1 318 ? 20.828 14.711 2.963 1 98.25 318 ILE A CA 1
ATOM 2648 C C . ILE A 1 318 ? 21.969 14.273 3.879 1 98.25 318 ILE A C 1
ATOM 2650 O O . ILE A 1 318 ? 23.141 14.461 3.551 1 98.25 318 ILE A O 1
ATOM 2654 N N . GLY A 1 319 ? 21.625 13.688 4.98 1 96.5 319 GLY A N 1
ATOM 2655 C CA . GLY A 1 319 ? 22.625 13.297 5.949 1 96.5 319 GLY A CA 1
ATOM 2656 C C . GLY A 1 319 ? 23.578 12.242 5.422 1 96.5 319 GLY A C 1
ATOM 2657 O O . GLY A 1 319 ? 24.781 12.32 5.656 1 96.5 319 GLY A O 1
ATOM 2658 N N . ILE A 1 320 ? 23.156 11.312 4.715 1 97.31 320 ILE A N 1
ATOM 2659 C CA . ILE A 1 320 ? 23.969 10.234 4.164 1 97.31 320 ILE A CA 1
ATOM 2660 C C . ILE A 1 320 ? 24.906 10.789 3.102 1 97.31 320 ILE A C 1
ATOM 2662 O O . ILE A 1 320 ? 26.109 10.477 3.1 1 97.31 320 ILE A O 1
ATOM 2666 N N . VAL A 1 321 ? 24.375 11.625 2.311 1 97.62 321 VAL A N 1
ATOM 2667 C CA . VAL A 1 321 ? 25.188 12.203 1.243 1 97.62 321 VAL A CA 1
ATOM 2668 C C . VAL A 1 321 ? 26.234 13.125 1.841 1 97.62 321 VAL A C 1
ATOM 2670 O O . VAL A 1 321 ? 27.391 13.141 1.387 1 97.62 321 VAL A O 1
ATOM 2673 N N . ALA A 1 322 ? 25.875 13.875 2.801 1 97.06 322 ALA A N 1
ATOM 2674 C CA . ALA A 1 322 ? 26.812 14.781 3.465 1 97.06 322 ALA A CA 1
ATOM 2675 C C . ALA A 1 322 ? 27.969 14.008 4.09 1 97.06 322 ALA A C 1
ATOM 2677 O O . ALA A 1 322 ? 29.031 14.578 4.348 1 97.06 322 ALA A O 1
ATOM 2678 N N . LYS A 1 323 ? 27.781 12.727 4.289 1 95 323 LYS A N 1
ATOM 2679 C CA . LYS A 1 323 ? 28.828 11.883 4.859 1 95 323 LYS A CA 1
ATOM 2680 C C . LYS A 1 323 ? 29.469 11.008 3.789 1 95 323 LYS A C 1
ATOM 2682 O O . LYS A 1 323 ? 30.219 10.078 4.105 1 95 323 LYS A O 1
ATOM 2687 N N . GLY A 1 324 ? 29.141 11.297 2.607 1 95.19 324 GLY A N 1
ATOM 2688 C CA . GLY A 1 324 ? 29.844 10.695 1.486 1 95.19 324 GLY A CA 1
ATOM 2689 C C . GLY A 1 324 ? 29.219 9.398 1.01 1 95.19 324 GLY A C 1
ATOM 2690 O O . GLY A 1 324 ? 29.828 8.664 0.227 1 95.19 324 GLY A O 1
ATOM 2691 N N . GLY A 1 325 ? 28.047 9.148 1.476 1 96.75 325 GLY A N 1
ATOM 2692 C CA . GLY A 1 325 ? 27.422 7.875 1.131 1 96.75 325 GLY A CA 1
ATOM 2693 C C . GLY A 1 325 ? 26.312 8.008 0.106 1 96.75 325 GLY A C 1
ATOM 2694 O O . GLY A 1 325 ? 25.938 9.125 -0.271 1 96.75 325 GLY A O 1
ATOM 2695 N N . ASN A 1 326 ? 25.812 6.879 -0.458 1 98.31 326 ASN A N 1
ATOM 2696 C CA . ASN A 1 326 ? 24.594 6.77 -1.244 1 98.31 326 ASN A CA 1
ATOM 2697 C C . ASN A 1 326 ? 23.422 6.273 -0.398 1 98.31 326 ASN A C 1
ATOM 2699 O O . ASN A 1 326 ? 23.625 5.551 0.58 1 98.31 326 ASN A O 1
ATOM 2703 N N . PHE A 1 327 ? 22.266 6.824 -0.754 1 98.56 327 PHE A N 1
ATOM 2704 C CA . PHE A 1 327 ? 21.062 6.375 -0.077 1 98.56 327 PHE A CA 1
ATOM 2705 C C . PHE A 1 327 ? 20.25 5.445 -0.974 1 98.56 327 PHE A C 1
ATOM 2707 O O . PHE A 1 327 ? 19.828 5.84 -2.064 1 98.56 327 PHE A O 1
ATOM 2714 N N . LEU A 1 328 ? 20.047 4.18 -0.518 1 98.88 328 LEU A N 1
ATOM 2715 C CA . LEU A 1 328 ? 19.266 3.18 -1.225 1 98.88 328 LEU A CA 1
ATOM 2716 C C . LEU A 1 328 ? 17.938 2.922 -0.505 1 98.88 328 LEU A C 1
ATOM 2718 O O . LEU A 1 328 ? 17.891 2.111 0.423 1 98.88 328 LEU A O 1
ATOM 2722 N N . LEU A 1 329 ? 16.875 3.602 -0.931 1 98.88 329 LEU A N 1
ATOM 2723 C CA . LEU A 1 329 ? 15.594 3.582 -0.246 1 98.88 329 LEU A CA 1
ATOM 2724 C C . LEU A 1 329 ? 14.68 2.512 -0.836 1 98.88 329 LEU A C 1
ATOM 2726 O O . LEU A 1 329 ? 14.461 2.475 -2.049 1 98.88 329 LEU A O 1
ATOM 2730 N N . ASN A 1 330 ? 14.125 1.765 0.057 1 98.81 330 ASN A N 1
ATOM 2731 C CA . ASN A 1 330 ? 13.406 0.574 -0.377 1 98.81 330 ASN A CA 1
ATOM 2732 C C . ASN A 1 330 ? 11.898 0.825 -0.444 1 98.81 330 ASN A C 1
ATOM 2734 O O . ASN A 1 330 ? 11.328 1.447 0.454 1 98.81 330 ASN A O 1
ATOM 2738 N N . VAL A 1 331 ? 11.281 0.339 -1.498 1 98.81 331 VAL A N 1
ATOM 2739 C CA . VAL A 1 331 ? 9.836 0.142 -1.553 1 98.81 331 VAL A CA 1
ATOM 2740 C C . VAL A 1 331 ? 9.516 -1.351 -1.502 1 98.81 331 VAL A C 1
ATOM 2742 O O . VAL A 1 331 ? 10.305 -2.178 -1.971 1 98.81 331 VAL A O 1
ATOM 2745 N N . GLY A 1 332 ? 8.359 -1.643 -0.971 1 98.75 332 GLY A N 1
ATOM 2746 C CA . GLY A 1 332 ? 7.867 -3.012 -0.916 1 98.75 332 GLY A CA 1
ATOM 2747 C C . GLY A 1 332 ? 6.523 -3.193 -1.601 1 98.75 332 GLY A C 1
ATOM 2748 O O . GLY A 1 332 ? 5.477 -2.967 -0.993 1 98.75 332 GLY A O 1
ATOM 2749 N N . PRO A 1 333 ? 6.562 -3.576 -2.854 1 98.81 333 PRO A N 1
ATOM 2750 C CA . PRO A 1 333 ? 5.305 -3.732 -3.592 1 98.81 333 PRO A CA 1
ATOM 2751 C C . PRO A 1 333 ? 4.445 -4.875 -3.057 1 98.81 333 PRO A C 1
ATOM 2753 O O . PRO A 1 333 ? 4.969 -5.824 -2.469 1 98.81 333 PRO A O 1
ATOM 2756 N N . THR A 1 334 ? 3.068 -4.75 -3.244 1 98.5 334 THR A N 1
ATOM 2757 C CA . THR A 1 334 ? 2.148 -5.832 -2.916 1 98.5 334 THR A CA 1
ATOM 2758 C C . THR A 1 334 ? 2.309 -6.992 -3.898 1 98.5 334 THR A C 1
ATOM 2760 O O . THR A 1 334 ? 2.926 -6.836 -4.953 1 98.5 334 THR A O 1
ATOM 2763 N N . ALA A 1 335 ? 1.811 -8.102 -3.535 1 98.56 335 ALA A N 1
ATOM 2764 C CA . ALA A 1 335 ? 1.948 -9.305 -4.348 1 98.56 335 ALA A CA 1
ATOM 2765 C C . ALA A 1 335 ? 1.394 -9.086 -5.754 1 98.56 335 ALA A C 1
ATOM 2767 O O . ALA A 1 335 ? 1.885 -9.672 -6.719 1 98.56 335 ALA A O 1
ATOM 2768 N N . ASP A 1 336 ? 0.322 -8.203 -5.82 1 98.19 336 ASP A N 1
ATOM 2769 C CA . ASP A 1 336 ? -0.315 -7.988 -7.113 1 98.19 336 ASP A CA 1
ATOM 2770 C C . ASP A 1 336 ? 0.476 -6.992 -7.957 1 98.19 336 ASP A C 1
ATOM 2772 O O . ASP A 1 336 ? 0.141 -6.746 -9.117 1 98.19 336 ASP A O 1
ATOM 2776 N N . GLY A 1 337 ? 1.539 -6.434 -7.418 1 98.31 337 GLY A N 1
ATOM 2777 C CA . GLY A 1 337 ? 2.443 -5.617 -8.211 1 98.31 337 GLY A CA 1
ATOM 2778 C C . GLY A 1 337 ? 2.279 -4.129 -7.973 1 98.31 337 GLY A C 1
ATOM 2779 O O . GLY A 1 337 ? 2.982 -3.316 -8.578 1 98.31 337 GLY A O 1
ATOM 2780 N N . ARG A 1 338 ? 1.443 -3.756 -7.027 1 98 338 ARG A N 1
ATOM 2781 C CA . ARG A 1 338 ? 1.256 -2.336 -6.754 1 98 338 ARG A CA 1
ATOM 2782 C C . ARG A 1 338 ? 2.289 -1.83 -5.754 1 98 338 ARG A C 1
ATOM 2784 O O . ARG A 1 338 ? 2.611 -2.521 -4.785 1 98 338 ARG A O 1
ATOM 2791 N N . ILE A 1 339 ? 2.719 -0.641 -6.051 1 98.75 339 ILE A N 1
ATOM 2792 C CA . ILE A 1 339 ? 3.439 0.067 -5 1 98.75 339 ILE A CA 1
ATOM 2793 C C . ILE A 1 339 ? 2.451 0.833 -4.125 1 98.75 339 ILE A C 1
ATOM 2795 O O . ILE A 1 339 ? 1.68 1.656 -4.621 1 98.75 339 ILE A O 1
ATOM 2799 N N . PRO A 1 340 ? 2.461 0.462 -2.793 1 98.44 340 PRO A N 1
ATOM 2800 C CA . PRO A 1 340 ? 1.504 1.138 -1.913 1 98.44 340 PRO A CA 1
ATOM 2801 C C . PRO A 1 340 ? 1.509 2.654 -2.09 1 98.44 340 PRO A C 1
ATOM 2803 O O . PRO A 1 340 ? 2.574 3.256 -2.254 1 98.44 340 PRO A O 1
ATOM 2806 N N . VAL A 1 341 ? 0.346 3.26 -2.047 1 98.5 341 VAL A N 1
ATOM 2807 C CA . VAL A 1 341 ? 0.16 4.656 -2.43 1 98.5 341 VAL A CA 1
ATOM 2808 C C . VAL A 1 341 ? 0.937 5.559 -1.476 1 98.5 341 VAL A C 1
ATOM 2810 O O . VAL A 1 341 ? 1.479 6.59 -1.889 1 98.5 341 VAL A O 1
ATOM 2813 N N . ILE A 1 342 ? 1.052 5.141 -0.224 1 98.69 342 ILE A N 1
ATOM 2814 C CA . ILE A 1 342 ? 1.8 5.934 0.747 1 98.69 342 ILE A CA 1
ATOM 2815 C C . ILE A 1 342 ? 3.271 5.984 0.346 1 98.69 342 ILE A C 1
ATOM 2817 O O . ILE A 1 342 ? 3.934 7.008 0.519 1 98.69 342 ILE A O 1
ATOM 2821 N N . GLN A 1 343 ? 3.836 4.914 -0.211 1 98.81 343 GLN A N 1
ATOM 2822 C CA . GLN A 1 343 ? 5.23 4.871 -0.64 1 98.81 343 GLN A CA 1
ATOM 2823 C C . GLN A 1 343 ? 5.438 5.684 -1.915 1 98.81 343 GLN A C 1
ATOM 2825 O O . GLN A 1 343 ? 6.48 6.316 -2.092 1 98.81 343 GLN A O 1
ATOM 2830 N N . GLN A 1 344 ? 4.352 5.633 -2.762 1 98.81 344 GLN A N 1
ATOM 2831 C CA . GLN A 1 344 ? 4.402 6.504 -3.932 1 98.81 344 GLN A CA 1
ATOM 2832 C C . GLN A 1 344 ? 4.527 7.969 -3.523 1 98.81 344 GLN A C 1
ATOM 2834 O O . GLN A 1 344 ? 5.336 8.703 -4.086 1 98.81 344 GLN A O 1
ATOM 2839 N N . GLU A 1 345 ? 3.805 8.266 -2.592 1 98.75 345 GLU A N 1
ATOM 2840 C CA . GLU A 1 345 ? 3.805 9.664 -2.18 1 98.75 345 GLU A CA 1
ATOM 2841 C C . GLU A 1 345 ? 5.152 10.07 -1.593 1 98.75 345 GLU A C 1
ATOM 2843 O O . GLU A 1 345 ? 5.656 11.156 -1.871 1 98.75 345 GLU A O 1
ATOM 2848 N N . ARG A 1 346 ? 5.723 9.211 -0.756 1 98.81 346 ARG A N 1
ATOM 2849 C CA . ARG A 1 346 ? 7.035 9.516 -0.195 1 98.81 346 ARG A CA 1
ATOM 2850 C C . ARG A 1 346 ? 8.062 9.727 -1.298 1 98.81 346 ARG A C 1
ATOM 2852 O O . ARG A 1 346 ? 8.852 10.672 -1.244 1 98.81 346 ARG A O 1
ATOM 2859 N N . LEU A 1 347 ? 8.039 8.883 -2.32 1 98.88 347 LEU A N 1
ATOM 2860 C CA . LEU A 1 347 ? 9 8.992 -3.414 1 98.88 347 LEU A CA 1
ATOM 2861 C C . LEU A 1 347 ? 8.773 10.273 -4.215 1 98.88 347 LEU A C 1
ATOM 2863 O O . LEU A 1 347 ? 9.734 10.961 -4.574 1 98.88 347 LEU A O 1
ATOM 2867 N N . ARG A 1 348 ? 7.523 10.594 -4.441 1 98.5 348 ARG A N 1
ATOM 2868 C CA . ARG A 1 348 ? 7.211 11.805 -5.188 1 98.5 348 ARG A CA 1
ATOM 2869 C C . ARG A 1 348 ? 7.637 13.047 -4.418 1 98.5 348 ARG A C 1
ATOM 2871 O O . ARG A 1 348 ? 8.117 14.016 -5.012 1 98.5 348 ARG A O 1
ATOM 2878 N N . ASP A 1 349 ? 7.477 12.984 -3.178 1 98 349 ASP A N 1
ATOM 2879 C CA . ASP A 1 349 ? 7.875 14.125 -2.35 1 98 349 ASP A CA 1
ATOM 2880 C C . ASP A 1 349 ? 9.391 14.32 -2.381 1 98 349 ASP A C 1
ATOM 2882 O O . ASP A 1 349 ? 9.867 15.453 -2.486 1 98 349 ASP A O 1
ATOM 2886 N N . ILE A 1 350 ? 10.102 13.234 -2.297 1 98.69 350 ILE A N 1
ATOM 2887 C CA . ILE A 1 350 ? 11.555 13.312 -2.426 1 98.69 350 ILE A CA 1
ATOM 2888 C C . ILE A 1 350 ? 11.922 13.891 -3.791 1 98.69 350 ILE A C 1
ATOM 2890 O O . ILE A 1 350 ? 12.812 14.734 -3.895 1 98.69 350 ILE A O 1
ATOM 2894 N N . GLY A 1 351 ? 11.266 13.445 -4.773 1 98.19 351 GLY A N 1
ATOM 2895 C CA . GLY A 1 351 ? 11.516 13.945 -6.117 1 98.19 351 GLY A CA 1
ATOM 2896 C C . GLY A 1 351 ? 11.289 15.438 -6.254 1 98.19 351 GLY A C 1
ATOM 2897 O O . GLY A 1 351 ? 12.078 16.141 -6.898 1 98.19 351 GLY A O 1
ATOM 2898 N N . ARG A 1 352 ? 10.32 15.867 -5.672 1 96.69 352 ARG A N 1
ATOM 2899 C CA . ARG A 1 352 ? 10.047 17.297 -5.715 1 96.69 352 ARG A CA 1
ATOM 2900 C C . ARG A 1 352 ? 11.164 18.094 -5.043 1 96.69 352 ARG A C 1
ATOM 2902 O O . ARG A 1 352 ? 11.578 19.141 -5.543 1 96.69 352 ARG A O 1
ATOM 2909 N N . TRP A 1 353 ? 11.57 17.594 -4 1 97.38 353 TRP A N 1
ATOM 2910 C CA . TRP A 1 353 ? 12.672 18.266 -3.324 1 97.38 353 TRP A CA 1
ATOM 2911 C C . TRP A 1 353 ? 13.953 18.172 -4.152 1 97.38 353 TRP A C 1
ATOM 2913 O O . TRP A 1 353 ? 14.672 19.172 -4.301 1 97.38 353 TRP A O 1
ATOM 2923 N N . MET A 1 354 ? 14.242 17.078 -4.746 1 97.75 354 MET A N 1
ATOM 2924 C CA . MET A 1 354 ? 15.453 16.844 -5.531 1 97.75 354 MET A CA 1
ATOM 2925 C C . MET A 1 354 ? 15.453 17.703 -6.793 1 97.75 354 MET A C 1
ATOM 2927 O O . MET A 1 354 ? 16.516 18.109 -7.277 1 97.75 354 MET A O 1
ATOM 2931 N N . ALA A 1 355 ? 14.289 17.969 -7.258 1 96.19 355 ALA A N 1
ATOM 2932 C CA . ALA A 1 355 ? 14.188 18.797 -8.461 1 96.19 355 ALA A CA 1
ATOM 2933 C C . ALA A 1 355 ? 14.75 20.203 -8.211 1 96.19 355 ALA A C 1
ATOM 2935 O O . ALA A 1 355 ? 15.289 20.828 -9.125 1 96.19 355 ALA A O 1
ATOM 2936 N N . VAL A 1 356 ? 14.727 20.531 -7.059 1 95.81 356 VAL A N 1
ATOM 2937 C CA . VAL A 1 356 ? 15.203 21.875 -6.695 1 95.81 356 VAL A CA 1
ATOM 2938 C C . VAL A 1 356 ? 16.641 21.781 -6.16 1 95.81 356 VAL A C 1
ATOM 2940 O O . VAL A 1 356 ? 17.484 22.594 -6.496 1 95.81 356 VAL A O 1
ATOM 2943 N N . ASN A 1 357 ? 16.812 20.734 -5.473 1 96.94 357 ASN A N 1
ATOM 2944 C CA . ASN A 1 357 ? 18.016 20.734 -4.637 1 96.94 357 ASN A CA 1
ATOM 2945 C C . ASN A 1 357 ? 19.016 19.672 -5.094 1 96.94 357 ASN A C 1
ATOM 2947 O O . ASN A 1 357 ? 20.062 19.5 -4.473 1 96.94 357 ASN A O 1
ATOM 2951 N N . GLY A 1 358 ? 18.859 19.094 -6.246 1 96.94 358 GLY A N 1
ATOM 2952 C CA . GLY A 1 358 ? 19.641 17.953 -6.711 1 96.94 358 GLY A CA 1
ATOM 2953 C C . GLY A 1 358 ? 21.109 18.281 -6.941 1 96.94 358 GLY A C 1
ATOM 2954 O O . GLY A 1 358 ? 21.969 17.406 -6.816 1 96.94 358 GLY A O 1
ATOM 2955 N N . GLU A 1 359 ? 21.375 19.484 -7.273 1 96.62 359 GLU A N 1
ATOM 2956 C CA . GLU A 1 359 ? 22.766 19.828 -7.547 1 96.62 359 GLU A CA 1
ATOM 2957 C C . GLU A 1 359 ? 23.609 19.719 -6.289 1 96.62 359 GLU A C 1
ATOM 2959 O O . GLU A 1 359 ? 24.844 19.609 -6.371 1 96.62 359 GLU A O 1
ATOM 2964 N N . ALA A 1 360 ? 22.906 19.828 -5.203 1 97.81 360 ALA A N 1
ATOM 2965 C CA . ALA A 1 360 ? 23.641 19.688 -3.947 1 97.81 360 ALA A CA 1
ATOM 2966 C C . ALA A 1 360 ? 23.797 18.219 -3.562 1 97.81 360 ALA A C 1
ATOM 2968 O O . ALA A 1 360 ? 24.484 17.891 -2.592 1 97.81 360 ALA A O 1
ATOM 2969 N N . ILE A 1 361 ? 23.234 17.312 -4.281 1 98.5 361 ILE A N 1
ATOM 2970 C CA . ILE A 1 361 ? 23.203 15.906 -3.932 1 98.5 361 ILE A CA 1
ATOM 2971 C C . ILE A 1 361 ? 23.984 15.102 -4.969 1 98.5 361 ILE A C 1
ATOM 2973 O O . ILE A 1 361 ? 24.984 14.461 -4.641 1 98.5 361 ILE A O 1
ATOM 2977 N N . TYR A 1 362 ? 23.688 15.258 -6.156 1 98.31 362 TYR A N 1
ATOM 2978 C CA . TYR A 1 362 ? 24.344 14.469 -7.195 1 98.31 362 TYR A CA 1
ATOM 2979 C C . TYR A 1 362 ? 25.828 14.852 -7.32 1 98.31 362 TYR A C 1
ATOM 2981 O O . TYR A 1 362 ? 26.156 16.031 -7.34 1 98.31 362 TYR A O 1
ATOM 2989 N N . GLY A 1 363 ? 26.594 13.758 -7.344 1 96.75 363 GLY A N 1
ATOM 2990 C CA . GLY A 1 363 ? 28.016 13.961 -7.547 1 96.75 363 GLY A CA 1
ATOM 2991 C C . GLY A 1 363 ? 28.688 14.688 -6.395 1 96.75 363 GLY A C 1
ATOM 2992 O O . GLY A 1 363 ? 29.844 15.125 -6.508 1 96.75 363 GLY A O 1
ATOM 2993 N N . SER A 1 364 ? 28.016 14.773 -5.355 1 95.44 364 SER A N 1
ATOM 2994 C CA . SER A 1 364 ? 28.578 15.531 -4.238 1 95.44 364 SER A CA 1
ATOM 2995 C C . SER A 1 364 ? 29.484 14.656 -3.377 1 95.44 364 SER A C 1
ATOM 2997 O O . SER A 1 364 ? 29.438 13.422 -3.469 1 95.44 364 SER A O 1
ATOM 2999 N N . GLU A 1 365 ? 30.312 15.359 -2.689 1 94.12 365 GLU A N 1
ATOM 3000 C CA . GLU A 1 365 ? 31.234 14.781 -1.713 1 94.12 365 GLU A CA 1
ATOM 3001 C C . GLU A 1 365 ? 31.125 15.484 -0.364 1 94.12 365 GLU A C 1
ATOM 3003 O O . GLU A 1 365 ? 30.438 16.5 -0.243 1 94.12 365 GLU A O 1
ATOM 3008 N N . MET A 1 366 ? 31.781 14.867 0.593 1 95.12 366 MET A N 1
ATOM 3009 C CA . MET A 1 366 ? 31.859 15.508 1.899 1 95.12 366 MET A CA 1
ATOM 3010 C C . MET A 1 366 ? 32.562 16.859 1.791 1 95.12 366 MET A C 1
ATOM 3012 O O . MET A 1 366 ? 33.625 16.969 1.172 1 95.12 366 MET A O 1
ATOM 3016 N N . CYS A 1 367 ? 31.969 17.828 2.334 1 94.12 367 CYS A N 1
ATOM 3017 C CA . CYS A 1 367 ? 32.562 19.156 2.312 1 94.12 367 CYS A CA 1
ATOM 3018 C C . CYS A 1 367 ? 33.719 19.266 3.309 1 94.12 367 CYS A C 1
ATOM 3020 O O . CYS A 1 367 ? 33.562 18.938 4.484 1 94.12 367 CYS A O 1
ATOM 3022 N N . THR A 1 368 ? 34.812 19.844 2.793 1 91.81 368 THR A N 1
ATOM 3023 C CA . THR A 1 368 ? 35.969 20 3.658 1 91.81 368 THR A CA 1
ATOM 3024 C C . THR A 1 368 ? 36.344 21.469 3.812 1 91.81 368 THR A C 1
ATOM 3026 O O . THR A 1 368 ? 37.219 21.828 4.609 1 91.81 368 THR A O 1
ATOM 3029 N N . ARG A 1 369 ? 35.719 22.172 3.061 1 92.75 369 ARG A N 1
ATOM 3030 C CA . ARG A 1 369 ? 36.094 23.578 3.029 1 92.75 369 ARG A CA 1
ATOM 3031 C C . ARG A 1 369 ? 35.344 24.359 4.113 1 92.75 369 ARG A C 1
ATOM 3033 O O . ARG A 1 369 ? 35.812 25.406 4.551 1 92.75 369 ARG A O 1
ATOM 3040 N N . LEU A 1 370 ? 34.219 23.969 4.41 1 94.12 370 LEU A N 1
ATOM 3041 C CA . LEU A 1 370 ? 33.375 24.641 5.387 1 94.12 370 LEU A CA 1
ATOM 3042 C C . LEU A 1 370 ? 33 23.688 6.52 1 94.12 370 LEU A C 1
ATOM 3044 O O . LEU A 1 370 ? 33 22.469 6.348 1 94.12 370 LEU A O 1
ATOM 3048 N N . GLN A 1 371 ? 32.625 24.328 7.586 1 93.31 371 GLN A N 1
ATOM 3049 C CA . GLN A 1 371 ? 32.188 23.562 8.758 1 93.31 371 GLN A CA 1
ATOM 3050 C C . GLN A 1 371 ? 31.141 24.312 9.57 1 93.31 371 GLN A C 1
ATOM 3052 O O . GLN A 1 371 ? 31.078 25.547 9.508 1 93.31 371 GLN A O 1
ATOM 3057 N N . HIS A 1 372 ? 30.391 23.484 10.227 1 91.75 372 HIS A N 1
ATOM 3058 C CA . HIS A 1 372 ? 29.406 24.047 11.156 1 91.75 372 HIS A CA 1
ATOM 3059 C C . HIS A 1 372 ? 29.156 23.094 12.32 1 91.75 372 HIS A C 1
ATOM 3061 O O . HIS A 1 372 ? 29.531 21.922 12.266 1 91.75 372 HIS A O 1
ATOM 3067 N N . ASP A 1 373 ? 28.422 23.688 13.391 1 88.38 373 ASP A N 1
ATOM 3068 C CA . ASP A 1 373 ? 28.109 22.859 14.555 1 88.38 373 ASP A CA 1
ATOM 3069 C C . ASP A 1 373 ? 26.594 22.75 14.758 1 88.38 373 ASP A C 1
ATOM 3071 O O . ASP A 1 373 ? 26.141 22.297 15.805 1 88.38 373 ASP A O 1
ATOM 3075 N N . ASP A 1 374 ? 25.922 23 13.758 1 90.94 374 ASP A N 1
ATOM 3076 C CA . ASP A 1 374 ? 24.469 23 13.859 1 90.94 374 ASP A CA 1
ATOM 3077 C C . ASP A 1 374 ? 23.875 21.672 13.406 1 90.94 374 ASP A C 1
ATOM 3079 O O . ASP A 1 374 ? 24.141 21.219 12.289 1 90.94 374 ASP A O 1
ATOM 3083 N N . GLU A 1 375 ? 23.016 21.156 14.281 1 89.81 375 GLU A N 1
ATOM 3084 C CA . GLU A 1 375 ? 22.469 19.828 14.008 1 89.81 375 GLU A CA 1
ATOM 3085 C C . GLU A 1 375 ? 21.422 19.875 12.898 1 89.81 375 GLU A C 1
ATOM 3087 O O . GLU A 1 375 ? 21.047 18.844 12.352 1 89.81 375 GLU A O 1
ATOM 3092 N N . HIS A 1 376 ? 20.953 21.016 12.562 1 91.31 376 HIS A N 1
ATOM 3093 C CA . HIS A 1 376 ? 19.953 21.203 11.516 1 91.31 376 HIS A CA 1
ATOM 3094 C C . HIS A 1 376 ? 20.594 21.688 10.219 1 91.31 376 HIS A C 1
ATOM 3096 O O . HIS A 1 376 ? 19.922 22.312 9.398 1 91.31 376 HIS A O 1
ATOM 3102 N N . ALA A 1 377 ? 21.906 21.422 10.117 1 97.06 377 ALA A N 1
ATOM 3103 C CA . ALA A 1 377 ? 22.625 21.844 8.922 1 97.06 377 ALA A CA 1
ATOM 3104 C C . ALA A 1 377 ? 23.5 20.719 8.367 1 97.06 377 ALA A C 1
ATOM 3106 O O . ALA A 1 377 ? 24.078 19.938 9.133 1 97.06 377 ALA A O 1
ATOM 3107 N N . PHE A 1 378 ? 23.609 20.719 7.09 1 97.81 378 PHE A N 1
ATOM 3108 C CA . PHE A 1 378 ? 24.469 19.781 6.375 1 97.81 378 PHE A CA 1
ATOM 3109 C C . PHE A 1 378 ? 25.281 20.5 5.301 1 97.81 378 PHE A C 1
ATOM 3111 O O . PHE A 1 378 ? 24.875 21.547 4.812 1 97.81 378 PHE A O 1
ATOM 3118 N N . LEU A 1 379 ? 26.438 19.922 5.035 1 98.06 379 LEU A N 1
ATOM 3119 C CA . LEU A 1 379 ? 27.312 20.469 4.004 1 98.06 379 LEU A CA 1
ATOM 3120 C C . LEU A 1 379 ? 27.688 19.406 2.975 1 98.06 379 LEU A C 1
ATOM 3122 O O . LEU A 1 379 ? 28 18.281 3.336 1 98.06 379 LEU A O 1
ATOM 3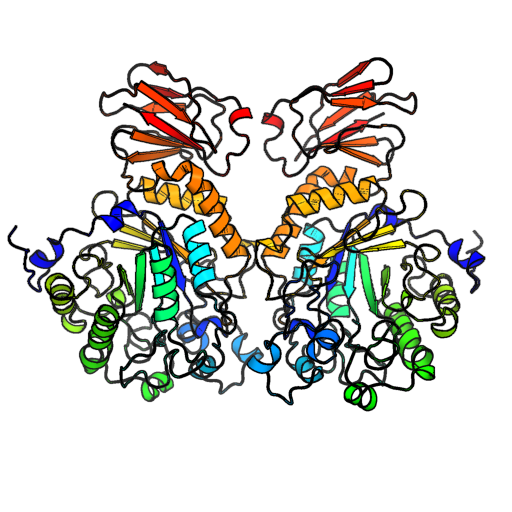126 N N . THR A 1 380 ? 27.5 19.828 1.694 1 97.56 380 THR A N 1
ATOM 3127 C CA . THR A 1 380 ? 28.031 19.047 0.587 1 97.56 380 THR A CA 1
ATOM 3128 C C . THR A 1 380 ? 28.859 19.922 -0.35 1 97.56 380 THR A C 1
ATOM 3130 O O . THR A 1 380 ? 28.844 21.141 -0.24 1 97.56 380 THR A O 1
ATOM 3133 N N . CYS A 1 381 ? 29.641 19.219 -1.08 1 95.94 381 CYS A N 1
ATOM 3134 C CA . CYS A 1 381 ? 30.453 19.938 -2.064 1 95.94 381 CYS A CA 1
ATOM 3135 C C . CYS A 1 381 ? 30.422 19.234 -3.41 1 95.94 381 CYS A C 1
ATOM 3137 O O . CYS A 1 381 ? 30.5 18 -3.471 1 95.94 381 CYS A O 1
ATOM 3139 N N . ALA A 1 382 ? 30.359 19.984 -4.402 1 93.75 382 ALA A N 1
ATOM 3140 C CA . ALA A 1 382 ? 30.438 19.5 -5.773 1 93.75 382 ALA A CA 1
ATOM 3141 C C . ALA A 1 382 ? 31.109 20.516 -6.688 1 93.75 382 ALA A C 1
ATOM 3143 O O . ALA A 1 382 ? 30.594 21.609 -6.902 1 93.75 382 ALA A O 1
ATOM 3144 N N . GLY A 1 383 ? 32.188 20.109 -7.199 1 87.12 383 GLY A N 1
ATOM 3145 C CA . GLY A 1 383 ? 32.938 21.016 -8.047 1 87.12 383 GLY A CA 1
ATOM 3146 C C . GLY A 1 383 ? 33.406 22.266 -7.32 1 87.12 383 GLY A C 1
ATOM 3147 O O . GLY A 1 383 ? 34.062 22.188 -6.281 1 87.12 383 GLY A O 1
ATOM 3148 N N . ALA A 1 384 ? 32.969 23.281 -7.926 1 89.19 384 ALA A N 1
ATOM 3149 C CA . ALA A 1 384 ? 33.406 24.562 -7.383 1 89.19 384 ALA A CA 1
ATOM 3150 C C . ALA A 1 384 ? 32.375 25.141 -6.438 1 89.19 384 ALA A C 1
ATOM 3152 O O . ALA A 1 384 ? 32.406 26.344 -6.137 1 89.19 384 ALA A O 1
ATOM 3153 N N . HIS A 1 385 ? 31.594 24.328 -5.98 1 94.62 385 HIS A N 1
ATOM 3154 C CA . HIS A 1 385 ? 30.531 24.812 -5.109 1 94.62 385 HIS A CA 1
ATOM 3155 C C . HIS A 1 385 ? 30.469 24.016 -3.811 1 94.62 385 HIS A C 1
ATOM 3157 O O . HIS A 1 385 ? 30.703 22.797 -3.811 1 94.62 385 HIS A O 1
ATOM 3163 N N . ASP A 1 386 ? 30.188 24.828 -2.84 1 97.31 386 ASP A N 1
ATOM 3164 C CA . ASP A 1 386 ? 29.75 24.25 -1.577 1 97.31 386 ASP A CA 1
ATOM 3165 C C . ASP A 1 386 ? 28.266 24.5 -1.34 1 97.31 386 ASP A C 1
ATOM 3167 O O . ASP A 1 386 ? 27.719 25.5 -1.802 1 97.31 386 ASP A O 1
ATOM 3171 N N . TYR A 1 387 ? 27.672 23.531 -0.675 1 97.38 387 TYR A N 1
ATOM 3172 C CA . TYR A 1 387 ? 26.25 23.672 -0.398 1 97.38 387 TYR A CA 1
ATOM 3173 C C . TYR A 1 387 ? 25.969 23.531 1.093 1 97.38 387 TYR A C 1
ATOM 3175 O O . TYR A 1 387 ? 26.375 22.562 1.721 1 97.38 387 TYR A O 1
ATOM 3183 N N . LEU A 1 388 ? 25.344 24.578 1.637 1 97.88 388 LEU A N 1
ATOM 3184 C CA . LEU A 1 388 ? 24.734 24.531 2.963 1 97.88 388 LEU A CA 1
ATOM 3185 C C . LEU A 1 388 ? 23.266 24.141 2.875 1 97.88 388 LEU A C 1
ATOM 3187 O O . LEU A 1 388 ? 22.484 24.812 2.191 1 97.88 388 LEU A O 1
ATOM 3191 N N . ILE A 1 389 ? 22.859 22.953 3.533 1 97.75 389 ILE A N 1
ATOM 3192 C CA . ILE A 1 389 ? 21.469 22.516 3.541 1 97.75 389 ILE A CA 1
ATOM 3193 C C . ILE A 1 389 ? 20.906 22.625 4.957 1 97.75 389 ILE A C 1
ATOM 3195 O O . ILE A 1 389 ? 21.344 21.906 5.859 1 97.75 389 ILE A O 1
ATOM 3199 N N . LEU A 1 390 ? 19.938 23.609 5.094 1 94.75 390 LEU A N 1
ATOM 3200 C CA . LEU A 1 390 ? 19.297 23.812 6.387 1 94.75 390 LEU A CA 1
ATOM 3201 C C . LEU A 1 390 ? 17.953 23.109 6.441 1 94.75 390 LEU A C 1
ATOM 3203 O O . LEU A 1 390 ? 17.156 23.188 5.492 1 94.75 390 LEU A O 1
ATOM 3207 N N . THR A 1 391 ? 17.625 22.453 7.52 1 92.88 391 THR A N 1
ATOM 3208 C CA . THR A 1 391 ? 16.375 21.719 7.668 1 92.88 391 THR A CA 1
ATOM 3209 C C . THR A 1 391 ? 15.312 22.578 8.336 1 92.88 391 THR A C 1
ATOM 3211 O O . THR A 1 391 ? 14.164 22.156 8.484 1 92.88 391 THR A O 1
ATOM 3214 N N . ARG A 1 392 ? 15.789 23.703 8.734 1 87.31 392 ARG A N 1
ATOM 3215 C CA . ARG A 1 392 ? 14.898 24.734 9.227 1 87.31 392 ARG A CA 1
ATOM 3216 C C . ARG A 1 392 ? 15.188 26.078 8.547 1 87.31 392 ARG A C 1
ATOM 3218 O O . ARG A 1 392 ? 16.328 26.359 8.188 1 87.31 392 ARG A O 1
ATOM 3225 N N . TRP A 1 393 ? 14.062 26.797 8.359 1 82.75 393 TRP A N 1
ATOM 3226 C CA . TRP A 1 393 ? 14.25 28.109 7.781 1 82.75 393 TRP A CA 1
ATOM 3227 C C . TRP A 1 393 ? 15.117 28.984 8.688 1 82.75 393 TRP A C 1
ATOM 3229 O O . TRP A 1 393 ? 14.914 29.016 9.898 1 82.75 393 TRP A O 1
ATOM 3239 N N . PRO A 1 394 ? 16.156 29.578 8.109 1 84.94 394 PRO A N 1
ATOM 3240 C CA . PRO A 1 394 ? 17.031 30.391 8.953 1 84.94 394 PRO A CA 1
ATOM 3241 C C . PRO A 1 394 ? 16.375 31.672 9.445 1 84.94 394 PRO A C 1
ATOM 3243 O O . PRO A 1 394 ? 16.234 32.625 8.68 1 84.94 394 PRO A O 1
ATOM 3246 N N . THR A 1 395 ? 15.961 31.734 10.57 1 81.94 395 THR A N 1
ATOM 3247 C CA . THR A 1 395 ? 15.32 32.906 11.18 1 81.94 395 THR A CA 1
ATOM 3248 C C . THR A 1 395 ? 16.328 33.688 12.008 1 81.94 395 THR A C 1
ATOM 3250 O O . THR A 1 395 ? 16 34.781 12.523 1 81.94 395 THR A O 1
ATOM 3253 N N . HIS A 1 396 ? 17.484 33.156 12.25 1 84.94 396 HIS A N 1
ATOM 3254 C CA . HIS A 1 396 ? 18.609 33.844 12.898 1 84.94 396 HIS A CA 1
ATOM 3255 C C . HIS A 1 396 ? 19.875 33.719 12.078 1 84.94 396 HIS A C 1
ATOM 3257 O O . HIS A 1 396 ? 19.906 32.969 11.086 1 84.94 396 HIS A O 1
ATOM 3263 N N . ASN A 1 397 ? 20.812 34.531 12.422 1 90.62 397 ASN A N 1
ATOM 3264 C CA . ASN A 1 397 ? 22.125 34.406 11.781 1 90.62 397 ASN A CA 1
ATOM 3265 C C . ASN A 1 397 ? 22.656 32.969 11.859 1 90.62 397 ASN A C 1
ATOM 3267 O O . ASN A 1 397 ? 22.562 32.344 12.906 1 90.62 397 ASN A O 1
ATOM 3271 N N . PHE A 1 398 ? 23.266 32.625 10.742 1 93.06 398 PHE A N 1
ATOM 3272 C CA . PHE A 1 398 ? 23.875 31.312 10.672 1 93.06 398 PHE A CA 1
ATOM 3273 C C . PHE A 1 398 ? 25.359 31.438 10.297 1 93.06 398 PHE A C 1
ATOM 3275 O O . PHE A 1 398 ? 25.703 32.031 9.289 1 93.06 398 PHE A O 1
ATOM 3282 N N . ALA A 1 399 ? 26.125 30.812 11.055 1 94.19 399 ALA A N 1
ATOM 3283 C CA . ALA A 1 399 ? 27.562 30.969 10.867 1 94.19 399 ALA A CA 1
ATOM 3284 C C . ALA A 1 399 ? 28.203 29.688 10.375 1 94.19 399 ALA A C 1
ATOM 3286 O O . ALA A 1 399 ? 27.906 28.594 10.891 1 94.19 399 ALA A O 1
ATOM 3287 N N . LEU A 1 400 ? 29.016 29.906 9.461 1 94.75 400 LEU A N 1
ATOM 3288 C CA . LEU A 1 400 ? 29.891 28.875 8.914 1 94.75 4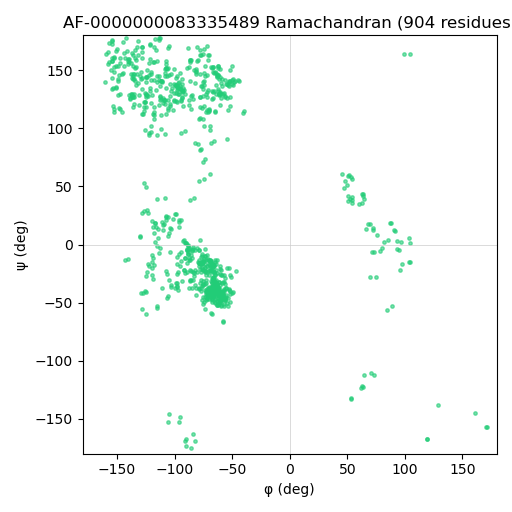00 LEU A CA 1
ATOM 3289 C C . LEU A 1 400 ? 31.359 29.219 9.125 1 94.75 400 LEU A C 1
ATOM 3291 O O . LEU A 1 400 ? 31.766 30.359 8.922 1 94.75 400 LEU A O 1
ATOM 3295 N N . ARG A 1 401 ? 32.062 28.203 9.414 1 92.44 401 ARG A N 1
ATOM 3296 C CA . ARG A 1 401 ? 33.5 28.375 9.508 1 92.44 401 ARG A CA 1
ATOM 3297 C C . ARG A 1 401 ? 34.188 28.016 8.188 1 92.44 401 ARG A C 1
ATOM 3299 O O . ARG A 1 401 ? 33.938 26.953 7.621 1 92.44 401 ARG A O 1
ATOM 3306 N N . ILE A 1 402 ? 34.938 28.812 7.949 1 91.38 402 ILE A N 1
ATOM 3307 C CA . ILE A 1 402 ? 35.719 28.609 6.738 1 91.38 402 ILE A CA 1
ATOM 3308 C C . ILE A 1 402 ? 37.031 27.906 7.078 1 91.38 402 ILE A C 1
ATOM 3310 O O . ILE A 1 402 ? 37.875 28.453 7.824 1 91.38 402 ILE A O 1
ATOM 3314 N N . LEU A 1 403 ? 37.281 26.969 6.395 1 89.62 403 LEU A N 1
ATOM 3315 C CA . LEU A 1 403 ? 38.469 26.172 6.715 1 89.62 403 LEU A CA 1
ATOM 3316 C C . LEU A 1 403 ? 39.531 26.344 5.641 1 89.62 403 LEU A C 1
ATOM 3318 O O . LEU A 1 403 ? 40.719 26.203 5.922 1 89.62 403 LEU A O 1
ATOM 3322 N N . SER A 1 404 ? 39.281 26.438 4.484 1 81 404 SER A N 1
ATOM 3323 C CA . SER A 1 404 ? 40.188 26.422 3.352 1 81 404 SER A CA 1
ATOM 3324 C C . SER A 1 404 ? 40.875 27.766 3.162 1 81 404 SER A C 1
ATOM 3326 O O . SER A 1 404 ? 41.844 27.875 2.393 1 81 404 SER A O 1
ATOM 3328 N N . GLY A 1 405 ? 40.5 28.672 3.932 1 83.69 405 GLY A N 1
ATOM 3329 C CA . GLY A 1 405 ? 40.969 30.031 3.68 1 83.69 405 GLY A CA 1
ATOM 3330 C C . GLY A 1 405 ? 40.344 30.672 2.459 1 83.69 405 GLY A C 1
ATOM 3331 O O . GLY A 1 405 ? 40.562 31.859 2.191 1 83.69 405 GLY A O 1
ATOM 3332 N N . MET A 1 406 ? 39.594 29.859 1.776 1 84.5 406 MET A N 1
ATOM 3333 C CA . MET A 1 406 ? 38.875 30.406 0.628 1 84.5 406 MET A CA 1
ATOM 3334 C C . MET A 1 406 ? 37.469 30.859 1.027 1 84.5 406 MET A C 1
ATOM 3336 O O . MET A 1 406 ? 36.75 30.109 1.674 1 84.5 406 MET A O 1
ATOM 3340 N N . THR A 1 407 ? 37.156 32.094 0.522 1 89.25 407 THR A N 1
ATOM 3341 C CA . THR A 1 407 ? 35.875 32.656 0.856 1 89.25 407 THR A CA 1
ATOM 3342 C C . THR A 1 407 ? 34.938 32.625 -0.356 1 89.25 407 THR A C 1
ATOM 3344 O O . THR A 1 407 ? 35.344 32.969 -1.468 1 89.25 407 THR A O 1
ATOM 3347 N N . PRO A 1 408 ? 33.844 32.25 -0.105 1 93.06 408 PRO A N 1
ATOM 3348 C CA . PRO A 1 408 ? 32.906 32.312 -1.218 1 93.06 408 PRO A CA 1
ATOM 3349 C C . PRO A 1 408 ? 32.594 33.719 -1.653 1 93.06 408 PRO A C 1
ATOM 3351 O O . PRO A 1 408 ? 32.562 34.656 -0.823 1 93.06 408 PRO A O 1
ATOM 3354 N N . GLY A 1 409 ? 32.312 33.844 -3.055 1 91.25 409 GLY A N 1
ATOM 3355 C CA . GLY A 1 409 ? 31.984 35.125 -3.609 1 91.25 409 GLY A CA 1
ATOM 3356 C C . GLY A 1 409 ? 30.5 35.375 -3.715 1 91.25 409 GLY A C 1
ATOM 3357 O O . GLY A 1 409 ? 30.047 36.531 -3.852 1 91.25 409 GLY A O 1
ATOM 3358 N N . ALA A 1 410 ? 29.891 34.25 -3.652 1 93.25 410 ALA A N 1
ATOM 3359 C CA . ALA A 1 410 ? 28.438 34.406 -3.76 1 93.25 410 ALA A CA 1
ATOM 3360 C C . ALA A 1 410 ? 27.719 33.312 -3.01 1 93.25 410 ALA A C 1
ATOM 3362 O O . ALA A 1 410 ? 28.266 32.219 -2.826 1 93.25 410 ALA A O 1
ATOM 3363 N N . CYS A 1 411 ? 26.453 33.656 -2.566 1 94.19 411 CYS A N 1
ATOM 3364 C CA . CYS A 1 411 ? 25.547 32.75 -1.905 1 94.19 411 CYS A CA 1
ATOM 3365 C C . CYS A 1 411 ? 24.141 32.875 -2.469 1 94.19 411 CYS A C 1
ATOM 3367 O O . CYS A 1 411 ? 23.578 33.969 -2.529 1 94.19 411 CYS A O 1
ATOM 3369 N N . GLU A 1 412 ? 23.641 31.672 -2.865 1 93.94 412 GLU A N 1
ATOM 3370 C CA . GLU A 1 412 ? 22.297 31.688 -3.455 1 93.94 412 GLU A CA 1
ATOM 3371 C C . GLU A 1 412 ? 21.422 30.578 -2.871 1 93.94 412 GLU A C 1
ATOM 3373 O O . GLU A 1 412 ? 21.891 29.453 -2.662 1 93.94 412 GLU A O 1
ATOM 3378 N N . LEU A 1 413 ? 20.172 30.969 -2.59 1 94.19 413 LEU A N 1
ATOM 3379 C CA . LEU A 1 413 ? 19.172 30 -2.168 1 94.19 413 LEU A CA 1
ATOM 3380 C C . LEU A 1 413 ? 18.531 29.328 -3.373 1 94.19 413 LEU A C 1
ATOM 3382 O O . LEU A 1 413 ? 17.969 30 -4.242 1 94.19 413 LEU A O 1
ATOM 3386 N N . LEU A 1 414 ? 18.594 28.047 -3.361 1 93.88 414 LEU A N 1
ATOM 3387 C CA . LEU A 1 414 ? 18 27.312 -4.461 1 93.88 414 LEU A CA 1
ATOM 3388 C C . LEU A 1 414 ? 16.469 27.297 -4.344 1 93.88 414 LEU A C 1
ATOM 3390 O O . LEU A 1 414 ? 15.938 27.172 -3.24 1 93.88 414 LEU A O 1
ATOM 3394 N N . CYS A 1 415 ? 15.75 27.453 -5.453 1 91.69 415 CYS A N 1
ATOM 3395 C CA . CYS A 1 415 ? 14.297 27.422 -5.508 1 91.69 415 CYS A CA 1
ATOM 3396 C C . CYS A 1 415 ? 13.805 27 -6.887 1 91.69 415 CYS A C 1
ATOM 3398 O O . CYS A 1 415 ? 14.609 26.703 -7.77 1 91.69 415 CYS A O 1
ATOM 3400 N N . ARG A 1 416 ? 12.328 26.844 -7.051 1 83.81 416 ARG A N 1
ATOM 3401 C CA . ARG A 1 416 ? 11.734 26.453 -8.328 1 83.81 416 ARG A CA 1
ATOM 3402 C C . ARG A 1 416 ? 11.883 27.562 -9.359 1 83.81 416 ARG A C 1
ATOM 3404 O O . ARG A 1 416 ? 11.414 28.672 -9.148 1 83.81 416 ARG A O 1
ATOM 3411 N N . GLY A 1 417 ? 12.969 28.031 -9.781 1 82.81 417 GLY A N 1
ATOM 3412 C CA . GLY A 1 417 ? 13.359 29.094 -10.711 1 82.81 417 GLY A CA 1
ATOM 3413 C C . GLY A 1 417 ? 14.789 29.547 -10.516 1 82.81 417 GLY A C 1
ATOM 3414 O O . GLY A 1 417 ? 15.695 28.734 -10.305 1 82.81 417 GLY A O 1
ATOM 3415 N N . GLN A 1 418 ? 14.828 30.828 -10.75 1 85.94 418 GLN A N 1
ATOM 3416 C CA . GLN A 1 418 ? 16.172 31.391 -10.562 1 85.94 418 GLN A CA 1
ATOM 3417 C C . GLN A 1 418 ? 16.531 31.453 -9.078 1 85.94 418 GLN A C 1
ATOM 3419 O O . GLN A 1 418 ? 15.742 31.953 -8.266 1 85.94 418 GLN A O 1
ATOM 3424 N N . PRO A 1 419 ? 17.688 30.875 -8.773 1 90.62 419 PRO A N 1
ATOM 3425 C CA . PRO A 1 419 ? 18.125 30.969 -7.379 1 90.62 419 PRO A CA 1
ATOM 3426 C C . PRO A 1 419 ? 18.078 32.406 -6.844 1 90.62 419 PRO A C 1
ATOM 3428 O O . PRO A 1 419 ? 18.219 33.344 -7.613 1 90.62 419 PRO A O 1
ATOM 3431 N N . ILE A 1 420 ? 17.938 32.5 -5.617 1 90.62 420 ILE A N 1
ATOM 3432 C CA . ILE A 1 420 ? 17.797 33.781 -4.961 1 90.62 420 ILE A CA 1
ATOM 3433 C C . ILE A 1 420 ? 19.109 34.156 -4.273 1 90.62 420 ILE A C 1
ATOM 3435 O O . ILE A 1 420 ? 19.594 33.438 -3.398 1 90.62 420 ILE A O 1
ATOM 3439 N N . PRO A 1 421 ? 19.609 35.281 -4.707 1 92.62 421 PRO A N 1
ATOM 3440 C CA . PRO A 1 421 ? 20.812 35.75 -3.998 1 92.62 421 PRO A CA 1
ATOM 3441 C C . PRO A 1 421 ? 20.547 36.031 -2.516 1 92.62 421 PRO A C 1
ATOM 3443 O O . PRO A 1 421 ? 19.516 36.594 -2.158 1 92.62 421 PRO A O 1
ATOM 3446 N N . VAL A 1 422 ? 21.453 35.5 -1.732 1 91.31 422 VAL A N 1
ATOM 3447 C CA . VAL A 1 422 ? 21.359 35.656 -0.283 1 91.31 422 VAL A CA 1
ATOM 3448 C C . VAL A 1 422 ? 22.578 36.406 0.24 1 91.31 422 VAL A C 1
ATOM 3450 O O . VAL A 1 422 ? 23.719 36.062 -0.063 1 91.31 422 VAL A O 1
ATOM 3453 N N . PRO A 1 423 ? 22.25 37.594 0.693 1 89.5 423 PRO A N 1
ATOM 3454 C CA . PRO A 1 423 ? 23.391 38.344 1.245 1 89.5 423 PRO A CA 1
ATOM 3455 C C . PRO A 1 423 ? 24.078 37.625 2.393 1 89.5 423 PRO A C 1
ATOM 3457 O O . PRO A 1 423 ? 23.422 36.875 3.125 1 89.5 423 PRO A O 1
ATOM 3460 N N . PHE A 1 424 ? 25.328 37.688 2.5 1 92.62 424 PHE A N 1
ATOM 3461 C CA . PHE A 1 424 ? 26.141 37.156 3.586 1 92.62 424 PHE A CA 1
ATOM 3462 C C . PHE A 1 424 ? 27.328 38.062 3.887 1 92.62 424 PHE A C 1
ATOM 3464 O O . PHE A 1 424 ? 27.609 38.969 3.123 1 92.62 424 PHE A O 1
ATOM 3471 N N . GLU A 1 425 ? 27.891 37.781 5.043 1 92.88 425 GLU A N 1
ATOM 3472 C CA . GLU A 1 425 ? 29.078 38.531 5.488 1 92.88 425 GLU A CA 1
ATOM 3473 C C . GLU A 1 425 ? 30.203 37.562 5.883 1 92.88 425 GLU A C 1
ATOM 3475 O O . GLU A 1 425 ? 29.938 36.438 6.312 1 92.88 425 GLU A O 1
ATOM 3480 N N . ILE A 1 426 ? 31.328 38.094 5.523 1 93.56 426 ILE A N 1
ATOM 3481 C CA . ILE A 1 426 ? 32.531 37.375 5.973 1 93.56 426 ILE A CA 1
ATOM 3482 C C . ILE A 1 426 ? 33.188 38.156 7.125 1 93.56 426 ILE A C 1
ATOM 3484 O O . ILE A 1 426 ? 33.562 39.312 6.977 1 93.56 426 ILE A O 1
ATOM 3488 N N . LEU A 1 427 ? 33.219 37.5 8.258 1 90.81 427 LEU A N 1
ATOM 3489 C CA . LEU A 1 427 ? 33.875 38.031 9.445 1 90.81 427 LEU A CA 1
ATOM 3490 C C . LEU A 1 427 ? 35 37.094 9.922 1 90.81 427 LEU A C 1
ATOM 3492 O O . LEU A 1 427 ? 34.719 36.094 10.562 1 90.81 427 LEU A O 1
ATOM 3496 N N . GLY A 1 428 ? 36.031 37.625 9.539 1 86.44 428 GLY A N 1
ATOM 3497 C CA . GLY A 1 428 ? 37.125 36.719 9.812 1 86.44 428 GLY A CA 1
ATOM 3498 C C . GLY A 1 428 ? 37.031 35.406 9.055 1 86.44 428 GLY A C 1
ATOM 3499 O O . GLY A 1 428 ? 37 35.375 7.824 1 86.44 428 GLY A O 1
ATOM 3500 N N . GLU A 1 429 ? 37 34.188 10 1 87.62 429 GLU A N 1
ATOM 3501 C CA . GLU A 1 429 ? 36.906 32.875 9.375 1 87.62 429 GLU A CA 1
ATOM 3502 C C . GLU A 1 429 ? 35.469 32.375 9.406 1 87.62 429 GLU A C 1
ATOM 3504 O O . GLU A 1 429 ? 35.219 31.172 9.297 1 87.62 429 GLU A O 1
ATOM 3509 N N . GLN A 1 430 ? 34.594 33.344 9.445 1 92.19 430 GLN A N 1
ATOM 3510 C CA . GLN A 1 430 ? 33.188 32.969 9.516 1 92.19 430 GLN A CA 1
ATOM 3511 C C . GLN A 1 430 ? 32.375 33.594 8.391 1 92.19 430 GLN A C 1
ATOM 3513 O O . GLN A 1 430 ? 32.594 34.75 8.055 1 92.19 430 GLN A O 1
ATOM 3518 N N . LEU A 1 431 ? 31.766 32.688 7.824 1 90.25 431 LEU A N 1
ATOM 3519 C CA . LEU A 1 431 ? 30.719 33.156 6.914 1 90.25 431 LEU A CA 1
ATOM 3520 C C . LEU A 1 431 ? 29.359 33.188 7.609 1 90.25 431 LEU A C 1
ATOM 3522 O O . LEU A 1 431 ? 28.891 32.156 8.102 1 90.25 431 LEU A O 1
ATOM 3526 N N . ILE A 1 432 ? 28.766 34.344 7.582 1 93.38 432 ILE A N 1
ATOM 3527 C CA . ILE A 1 432 ? 27.516 34.531 8.297 1 93.38 432 ILE A CA 1
ATOM 3528 C C . ILE A 1 432 ? 26.375 34.75 7.301 1 93.38 432 ILE A C 1
ATOM 3530 O O . ILE A 1 432 ? 26.391 35.719 6.535 1 93.38 432 ILE A O 1
ATOM 3534 N N . LEU A 1 433 ? 25.422 33.875 7.512 1 92.69 433 LEU A N 1
ATOM 3535 C CA . LEU A 1 433 ? 24.188 34.031 6.777 1 92.69 433 LEU A CA 1
ATOM 3536 C C . LEU A 1 433 ? 23.125 34.688 7.648 1 92.69 433 LEU A C 1
ATOM 3538 O O . LEU A 1 433 ? 22.875 34.25 8.773 1 92.69 433 LEU A O 1
ATOM 3542 N N . HIS A 1 434 ? 22.578 35.75 6.91 1 89.19 434 HIS A N 1
ATOM 3543 C CA . HIS A 1 434 ? 21.547 36.469 7.641 1 89.19 434 HIS A CA 1
ATOM 3544 C C . HIS A 1 434 ? 20.172 35.844 7.453 1 89.19 434 HIS A C 1
ATOM 3546 O O . HIS A 1 434 ? 19.969 35.094 6.496 1 89.19 434 HIS A O 1
ATOM 3552 N N . PRO A 1 435 ? 19.344 36.062 8.477 1 85.38 435 PRO A N 1
ATOM 3553 C CA . PRO A 1 435 ? 17.984 35.531 8.352 1 85.38 435 PRO A CA 1
ATOM 3554 C C . PRO A 1 435 ? 17.297 35.969 7.055 1 85.38 435 PRO A C 1
ATOM 3556 O O . PRO A 1 435 ? 17.5 37.094 6.586 1 85.38 435 PRO A O 1
ATOM 3559 N N . LEU A 1 436 ? 16.625 35.156 6.496 1 82.31 436 LEU A N 1
ATOM 3560 C CA . LEU A 1 436 ? 15.945 35.438 5.238 1 82.31 436 LEU A CA 1
ATOM 3561 C C . LEU A 1 436 ? 14.461 35.688 5.469 1 82.31 436 LEU A C 1
ATOM 3563 O O . LEU A 1 436 ? 13.859 35.094 6.371 1 82.31 436 LEU A O 1
ATOM 3567 N N . PRO A 1 437 ? 14.078 36.625 4.52 1 69.88 437 PRO A N 1
ATOM 3568 C CA . PRO A 1 437 ? 12.625 36.812 4.598 1 69.88 437 PRO A CA 1
ATOM 3569 C C . PRO A 1 437 ? 11.844 35.562 4.242 1 69.88 437 PRO A C 1
ATOM 3571 O O . PRO A 1 437 ? 12.297 34.75 3.43 1 69.88 437 PRO A O 1
ATOM 3574 N N . TRP A 1 438 ? 10.828 35.375 4.773 1 60.5 438 TRP A N 1
ATOM 3575 C CA . TRP A 1 438 ? 10.055 34.125 4.711 1 60.5 438 TRP A CA 1
ATOM 3576 C C . TRP A 1 438 ? 9.414 33.969 3.342 1 60.5 438 TRP A C 1
ATOM 3578 O O . TRP A 1 438 ? 9.102 32.844 2.932 1 60.5 438 TRP A O 1
ATOM 3588 N N . ASP A 1 439 ? 9.18 35.062 2.717 1 60.84 439 ASP A N 1
ATOM 3589 C CA . ASP A 1 439 ? 8.562 34.969 1.4 1 60.84 439 ASP A CA 1
ATOM 3590 C C . ASP A 1 439 ? 9.352 34.062 0.479 1 60.84 439 ASP A C 1
ATOM 3592 O O . ASP A 1 439 ? 8.805 33.5 -0.485 1 60.84 439 ASP A O 1
ATOM 3596 N N . PHE A 1 440 ? 10.477 34 0.956 1 59.22 440 PHE A N 1
ATOM 3597 C CA . PHE A 1 440 ? 11.344 33.188 0.121 1 59.22 440 PHE A CA 1
ATOM 3598 C C . PHE A 1 440 ? 11.023 31.703 0.311 1 59.22 440 PHE A C 1
ATOM 3600 O O . PHE A 1 440 ? 11.328 30.875 -0.552 1 59.22 440 PHE A O 1
ATOM 3607 N N . GLU A 1 441 ? 10.398 31.5 1.483 1 57.69 441 GLU A N 1
ATOM 3608 C CA . GLU A 1 441 ? 10.172 30.109 1.845 1 57.69 441 GLU A CA 1
ATOM 3609 C C . GLU A 1 441 ? 9.008 29.516 1.05 1 57.69 441 GLU A C 1
ATOM 3611 O O . GLU A 1 441 ? 8.898 28.297 0.908 1 57.69 441 GLU A O 1
ATOM 3616 N N . LEU A 1 442 ? 8.328 30.438 0.486 1 60.91 442 LEU A N 1
ATOM 3617 C CA . LEU A 1 442 ? 7.102 29.984 -0.16 1 60.91 442 LEU A CA 1
ATOM 3618 C C . LEU A 1 442 ? 7.418 29.062 -1.335 1 60.91 442 LEU A C 1
ATOM 3620 O O . LEU A 1 442 ? 8.234 29.406 -2.195 1 60.91 442 LEU A O 1
ATOM 3624 N N . GLY A 1 443 ? 7.051 27.828 -1.288 1 66.75 443 GLY A N 1
ATOM 3625 C CA . GLY A 1 443 ? 7.191 26.828 -2.33 1 66.75 443 GLY A CA 1
ATOM 3626 C C . GLY A 1 443 ? 8.32 25.844 -2.068 1 66.75 443 GLY A C 1
ATOM 3627 O O . GLY A 1 443 ? 8.453 24.844 -2.768 1 66.75 443 GLY A O 1
ATOM 3628 N N . LEU A 1 444 ? 9.164 26.344 -1.05 1 79.19 444 LEU A N 1
ATOM 3629 C CA . LEU A 1 444 ? 10.227 25.406 -0.693 1 79.19 444 LEU A CA 1
ATOM 3630 C C . LEU A 1 444 ? 9.797 24.5 0.458 1 79.19 444 LEU A C 1
ATOM 3632 O O . LEU A 1 444 ? 9.047 24.922 1.338 1 79.19 444 LEU A O 1
ATOM 3636 N N . GLU A 1 445 ? 10.094 23.203 0.191 1 83.88 445 GLU A N 1
ATOM 3637 C CA . GLU A 1 445 ? 9.609 22.25 1.184 1 83.88 445 GLU A CA 1
ATOM 3638 C C . GLU A 1 445 ? 10.75 21.391 1.727 1 83.88 445 GLU A C 1
ATOM 3640 O O . GLU A 1 445 ? 11.75 21.172 1.041 1 83.88 445 GLU A O 1
ATOM 3645 N N . TYR A 1 446 ? 10.656 21.078 3.016 1 90.94 446 TYR A N 1
ATOM 3646 C CA . TYR A 1 446 ? 11.391 20.031 3.723 1 90.94 446 TYR A CA 1
ATOM 3647 C C . TYR A 1 446 ? 12.758 20.547 4.176 1 90.94 446 TYR A C 1
ATOM 3649 O O . TYR A 1 446 ? 13.133 20.375 5.34 1 90.94 446 TYR A O 1
ATOM 3657 N N . ALA A 1 447 ? 13.672 21.078 3.227 1 94.94 447 ALA A N 1
ATOM 3658 C CA . ALA A 1 447 ? 15.016 21.578 3.506 1 94.94 447 ALA A CA 1
ATOM 3659 C C . ALA A 1 447 ? 15.43 22.625 2.479 1 94.94 447 ALA A C 1
ATOM 3661 O O . ALA A 1 447 ? 14.906 22.656 1.361 1 94.94 447 ALA A O 1
ATOM 3662 N N . TYR A 1 448 ? 16.25 23.453 2.883 1 94.62 448 TYR A N 1
ATOM 3663 C CA . TYR A 1 448 ? 16.609 24.641 2.105 1 94.62 448 TYR A CA 1
ATOM 3664 C C . TYR A 1 448 ? 18.094 24.641 1.775 1 94.62 448 TYR A C 1
ATOM 3666 O O . TYR A 1 448 ? 18.938 24.625 2.676 1 94.62 448 TYR A O 1
ATOM 3674 N N . THR A 1 449 ? 18.422 24.812 0.536 1 96.25 449 THR A N 1
ATOM 3675 C CA . THR A 1 449 ? 19.797 24.656 0.075 1 96.25 449 THR A CA 1
ATOM 3676 C C . THR A 1 449 ? 20.375 26 -0.376 1 96.25 449 THR A C 1
ATOM 3678 O O . THR A 1 449 ? 19.781 26.688 -1.214 1 96.25 449 THR A O 1
ATOM 3681 N N . PHE A 1 450 ? 21.5 26.328 0.146 1 96.69 450 PHE A N 1
ATOM 3682 C CA . PHE A 1 450 ? 22.281 27.5 -0.221 1 96.69 450 PHE A CA 1
ATOM 3683 C C . PHE A 1 450 ? 23.547 27.094 -0.973 1 96.69 450 PHE A C 1
ATOM 3685 O O . PHE A 1 450 ? 24.375 26.344 -0.448 1 96.69 450 PHE A O 1
ATOM 3692 N N . ARG A 1 451 ? 23.625 27.641 -2.062 1 97.38 451 ARG A N 1
ATOM 3693 C CA . ARG A 1 451 ? 24.812 27.406 -2.887 1 97.38 451 ARG A CA 1
ATOM 3694 C C . ARG A 1 451 ? 25.859 28.484 -2.65 1 97.38 451 ARG A C 1
ATOM 3696 O O . ARG A 1 451 ? 25.578 29.672 -2.799 1 97.38 451 ARG A O 1
ATOM 3703 N N . LEU A 1 452 ? 26.984 28.094 -2.34 1 96.31 452 LEU A N 1
ATOM 3704 C CA . LEU A 1 452 ? 28.125 28.969 -2.199 1 96.31 452 LEU A CA 1
ATOM 3705 C C . LEU A 1 452 ? 29.109 28.766 -3.348 1 96.31 452 LEU A C 1
ATOM 3707 O O . LEU A 1 452 ? 29.625 27.656 -3.543 1 96.31 452 LEU A O 1
ATOM 3711 N N . SER A 1 453 ? 29.344 29.891 -3.951 1 95.75 453 SER A N 1
ATOM 3712 C CA . SER A 1 453 ? 30.188 29.828 -5.145 1 95.75 453 SER A CA 1
ATOM 3713 C C . SER A 1 453 ? 31.516 30.547 -4.918 1 95.75 453 SER A C 1
ATOM 3715 O O . SER A 1 453 ? 31.562 31.594 -4.281 1 95.75 453 SER A O 1
ATOM 3717 N N . TYR A 1 454 ? 32.469 29.969 -5.449 1 89.44 454 TYR A N 1
ATOM 3718 C CA . TYR A 1 454 ? 33.812 30.516 -5.332 1 89.44 454 TYR A CA 1
ATOM 3719 C C . TYR A 1 454 ? 34.312 31.047 -6.676 1 89.44 454 TYR A C 1
ATOM 3721 O O . TYR A 1 454 ? 33.875 30.578 -7.73 1 89.44 454 TYR A O 1
ATOM 3729 N N . MET B 1 1 ? -44.969 18.953 28.891 1 40.84 1 MET B N 1
ATOM 3730 C CA . MET B 1 1 ? -44.938 19.531 27.547 1 40.84 1 MET B CA 1
ATOM 3731 C C . MET B 1 1 ? -45.5 18.547 26.531 1 40.84 1 MET B C 1
ATOM 3733 O O . MET B 1 1 ? -45.062 17.406 26.438 1 40.84 1 MET B O 1
ATOM 3737 N N . THR B 1 2 ? -46.469 18.641 26 1 51.69 2 THR B N 1
ATOM 3738 C CA . THR B 1 2 ? -47.281 17.609 25.359 1 51.69 2 THR B CA 1
ATOM 3739 C C . THR B 1 2 ? -46.562 17.016 24.156 1 51.69 2 THR B C 1
ATOM 3741 O O . THR B 1 2 ? -46.156 17.75 23.266 1 51.69 2 THR B O 1
ATOM 3744 N N . GLN B 1 3 ? -45.625 15.82 24.219 1 64.12 3 GLN B N 1
ATOM 3745 C CA . GLN B 1 3 ? -44.844 15.172 23.172 1 64.12 3 GLN B CA 1
ATOM 3746 C C . GLN B 1 3 ? -45.625 15.078 21.875 1 64.12 3 GLN B C 1
ATOM 3748 O O . GLN B 1 3 ? -46.781 14.625 21.875 1 64.12 3 GLN B O 1
ATOM 3753 N N . LYS B 1 4 ? -45.031 15.844 20.875 1 84.06 4 LYS B N 1
ATOM 3754 C CA . LYS B 1 4 ? -45.688 15.953 19.562 1 84.06 4 LYS B CA 1
ATOM 3755 C C . LYS B 1 4 ? -45.844 14.578 18.906 1 84.06 4 LYS B C 1
ATOM 3757 O O . LYS B 1 4 ? -44.906 13.75 18.969 1 84.06 4 LYS B O 1
ATOM 3762 N N . THR B 1 5 ? -46.812 14.312 18.594 1 89.5 5 THR B N 1
ATOM 3763 C CA . THR B 1 5 ? -47.094 13.07 17.891 1 89.5 5 THR B CA 1
ATOM 3764 C C . THR B 1 5 ? -47.188 13.305 16.391 1 89.5 5 THR B C 1
ATOM 3766 O O . THR B 1 5 ? -47.906 14.211 15.938 1 89.5 5 THR B O 1
ATOM 3769 N N . TYR B 1 6 ? -46.688 12.328 15.492 1 93.56 6 TYR B N 1
ATOM 3770 C CA . TYR B 1 6 ? -46.625 12.531 14.055 1 93.56 6 TYR B CA 1
ATOM 3771 C C . TYR B 1 6 ? -47.531 11.562 13.32 1 93.56 6 TYR B C 1
ATOM 3773 O O . TYR B 1 6 ? -47.719 10.43 13.758 1 93.56 6 TYR B O 1
ATOM 3781 N N . GLN B 1 7 ? -47.875 12.32 12.406 1 93.25 7 GLN B N 1
ATOM 3782 C CA . GLN B 1 7 ? -48.75 11.555 11.531 1 93.25 7 GLN B CA 1
ATOM 3783 C C . GLN B 1 7 ? -48.031 11.18 10.234 1 93.25 7 GLN B C 1
ATOM 3785 O O . GLN B 1 7 ? -47.094 11.852 9.82 1 93.25 7 GLN B O 1
ATOM 3790 N N . PRO B 1 8 ? -48.406 10.008 9.539 1 94.81 8 PRO B N 1
ATOM 3791 C CA . PRO B 1 8 ? -47.719 9.547 8.336 1 94.81 8 PRO B CA 1
ATOM 3792 C C . PRO B 1 8 ? -48.062 10.375 7.102 1 94.81 8 PRO B C 1
ATOM 3794 O O . PRO B 1 8 ? -48.5 9.82 6.086 1 94.81 8 PRO B O 1
ATOM 3797 N N . ASP B 1 9 ? -47.844 11.594 7.188 1 95.88 9 ASP B N 1
ATOM 3798 C CA . ASP B 1 9 ? -47.906 12.539 6.082 1 95.88 9 ASP B CA 1
ATOM 3799 C C . ASP B 1 9 ? -46.781 13.578 6.164 1 95.88 9 ASP B C 1
ATOM 3801 O O . ASP B 1 9 ? -46.281 13.852 7.25 1 95.88 9 ASP B O 1
ATOM 3805 N N . TRP B 1 10 ? -46.562 14.109 5.117 1 92.88 10 TRP B N 1
ATOM 3806 C CA . TRP B 1 10 ? -45.344 14.914 5.02 1 92.88 10 TRP B CA 1
ATOM 3807 C C . TRP B 1 10 ? -45.469 16.188 5.836 1 92.88 10 TRP B C 1
ATOM 3809 O O . TRP B 1 10 ? -44.5 16.672 6.418 1 92.88 10 TRP B O 1
ATOM 3819 N N . ALA B 1 11 ? -46.625 16.828 5.754 1 95.38 11 ALA B N 1
ATOM 3820 C CA . ALA B 1 11 ? -46.781 18.062 6.531 1 95.38 11 ALA B CA 1
ATOM 3821 C C . ALA B 1 11 ? -46.438 17.828 7.996 1 95.38 11 ALA B C 1
ATOM 3823 O O . ALA B 1 11 ? -45.75 18.656 8.609 1 95.38 11 ALA B O 1
ATOM 3824 N N . SER B 1 12 ? -46.844 16.578 8.57 1 92.56 12 SER B N 1
ATOM 3825 C CA . SER B 1 12 ? -46.562 16.203 9.953 1 92.56 12 SER B CA 1
ATOM 3826 C C . SER B 1 12 ? -45.094 15.805 10.117 1 92.56 12 SER B C 1
ATOM 3828 O O . SER B 1 12 ? -44.406 16.312 11 1 92.56 12 SER B O 1
ATOM 3830 N N . LEU B 1 13 ? -44.656 15.266 9.156 1 94.75 13 LEU B N 1
ATOM 3831 C CA . LEU B 1 13 ? -43.312 14.688 9.297 1 94.75 13 LEU B CA 1
ATOM 3832 C C . LEU B 1 13 ? -42.25 15.758 9.117 1 94.75 13 LEU B C 1
ATOM 3834 O O . LEU B 1 13 ? -41.25 15.773 9.852 1 94.75 13 LEU B O 1
ATOM 3838 N N . ASP B 1 14 ? -42.438 16.375 8.352 1 94.56 14 ASP B N 1
ATOM 3839 C CA . ASP B 1 14 ? -41.469 17.438 8.047 1 94.56 14 ASP B CA 1
ATOM 3840 C C . ASP B 1 14 ? -41.469 18.5 9.148 1 94.56 14 ASP B C 1
ATOM 3842 O O . ASP B 1 14 ? -40.562 19.328 9.195 1 94.56 14 ASP B O 1
ATOM 3846 N N . SER B 1 15 ? -42.5 18.609 9.891 1 95.81 15 SER B N 1
ATOM 3847 C CA . SER B 1 15 ? -42.562 19.578 10.977 1 95.81 15 SER B CA 1
ATOM 3848 C C . SER B 1 15 ? -41.625 19.219 12.117 1 95.81 15 SER B C 1
ATOM 3850 O O . SER B 1 15 ? -41.406 20.016 13.031 1 95.81 15 SER B O 1
ATOM 3852 N N . ARG B 1 16 ? -41.125 17.844 12.023 1 92.75 16 ARG B N 1
ATOM 3853 C CA . ARG B 1 16 ? -40.219 17.391 13.078 1 92.75 16 ARG B CA 1
ATOM 3854 C C . ARG B 1 16 ? -38.969 18.234 13.117 1 92.75 16 ARG B C 1
ATOM 3856 O O . ARG B 1 16 ? -38.344 18.5 12.078 1 92.75 16 ARG B O 1
ATOM 3863 N N . GLU B 1 17 ? -38.531 18.734 14.32 1 92.94 17 GLU B N 1
ATOM 3864 C CA . GLU B 1 17 ? -37.281 19.438 14.469 1 92.94 17 GLU B CA 1
ATOM 3865 C C . GLU B 1 17 ? -36.094 18.469 14.492 1 92.94 17 GLU B C 1
ATOM 3867 O O . GLU B 1 17 ? -36.125 17.484 15.25 1 92.94 17 GLU B O 1
ATOM 3872 N N . ILE B 1 18 ? -35.25 18.547 13.641 1 94.56 18 ILE B N 1
ATOM 3873 C CA . ILE B 1 18 ? -34.094 17.641 13.547 1 94.56 18 ILE B CA 1
ATOM 3874 C C . ILE B 1 18 ? -33.344 17.641 14.867 1 94.56 18 ILE B C 1
ATOM 3876 O O . ILE B 1 18 ? -33.156 18.703 15.492 1 94.56 18 ILE B O 1
ATOM 3880 N N . PRO B 1 19 ? -32.906 16.609 15.352 1 95.06 19 PRO B N 1
ATOM 3881 C CA . PRO B 1 19 ? -32.062 16.562 16.547 1 95.06 19 PRO B CA 1
ATOM 3882 C C . PRO B 1 19 ? -30.844 17.469 16.438 1 95.06 19 PRO B C 1
ATOM 3884 O O . PRO B 1 19 ? -30.156 17.484 15.414 1 95.06 19 PRO B O 1
ATOM 3887 N N . GLN B 1 20 ? -30.562 18.125 17.359 1 94.69 20 GLN B N 1
ATOM 3888 C CA . GLN B 1 20 ? -29.625 19.234 17.359 1 94.69 20 GLN B CA 1
ATOM 3889 C C . GLN B 1 20 ? -28.203 18.75 17.094 1 94.69 20 GLN B C 1
ATOM 3891 O O . GLN B 1 20 ? -27.406 19.469 16.484 1 94.69 20 GLN B O 1
ATOM 3896 N N . TRP B 1 21 ? -27.859 17.484 17.656 1 96.25 21 TRP B N 1
ATOM 3897 C CA . TRP B 1 21 ? -26.5 16.969 17.547 1 96.25 21 TRP B CA 1
ATOM 3898 C C . TRP B 1 21 ? -26.016 17.016 16.094 1 96.25 21 TRP B C 1
ATOM 3900 O O . TRP B 1 21 ? -24.812 17.172 15.844 1 96.25 21 TRP B O 1
ATOM 3910 N N . TYR B 1 22 ? -27 16.922 15.125 1 97.69 22 TYR B N 1
ATOM 3911 C CA . TYR B 1 22 ? -26.625 16.812 13.719 1 97.69 22 TYR B CA 1
ATOM 3912 C C . TYR B 1 22 ? -26.047 18.141 13.211 1 97.69 22 TYR B C 1
ATOM 3914 O O . TYR B 1 22 ? -24.969 18.156 12.594 1 97.69 22 TYR B O 1
ATOM 3922 N N . ASN B 1 23 ? -26.656 19.125 13.562 1 94.62 23 ASN B N 1
ATOM 3923 C CA . ASN B 1 23 ? -26.203 20.422 13.102 1 94.62 23 ASN B CA 1
ATOM 3924 C C . ASN B 1 23 ? -24.953 20.891 13.852 1 94.62 23 ASN B C 1
ATOM 3926 O O . ASN B 1 23 ? -24.203 21.734 13.359 1 94.62 23 ASN B O 1
ATOM 3930 N N . GLU B 1 24 ? -24.719 20.375 14.953 1 96.19 24 GLU B N 1
ATOM 3931 C CA . GLU B 1 24 ? -23.547 20.734 15.742 1 96.19 24 GLU B CA 1
ATOM 3932 C C . GLU B 1 24 ? -22.312 19.938 15.305 1 96.19 24 GLU B C 1
ATOM 3934 O O . GLU B 1 24 ? -21.188 20.406 15.477 1 96.19 24 GLU B O 1
ATOM 3939 N N . ALA B 1 25 ? -22.469 18.797 14.711 1 98.06 25 ALA B N 1
ATOM 3940 C CA . ALA B 1 25 ? -21.391 17.859 14.43 1 98.06 25 ALA B CA 1
ATOM 3941 C C . ALA B 1 25 ? -20.516 18.344 13.281 1 98.06 25 ALA B C 1
ATOM 3943 O O . ALA B 1 25 ? -19.297 18.391 13.406 1 98.06 25 ALA B O 1
ATOM 3944 N N . ARG B 1 26 ? -21.062 18.609 12.203 1 98.19 26 ARG B N 1
ATOM 3945 C CA . ARG B 1 26 ? -20.516 19.25 11 1 98.19 26 ARG B CA 1
ATOM 3946 C C . ARG B 1 26 ? -19.625 18.281 10.234 1 98.19 26 ARG B C 1
ATOM 3948 O O . ARG B 1 26 ? -19.453 18.422 9.016 1 98.19 26 ARG B O 1
ATOM 3955 N N . PHE B 1 27 ? -18.969 17.281 10.922 1 98.75 27 PHE B N 1
ATOM 3956 C CA . PHE B 1 27 ? -18 16.406 10.258 1 98.75 27 PHE B CA 1
ATOM 3957 C C . PHE B 1 27 ? -18.203 14.961 10.68 1 98.75 27 PHE B C 1
ATOM 3959 O O . PHE B 1 27 ? -18.203 14.648 11.867 1 98.75 27 PHE B O 1
ATOM 3966 N N . GLY B 1 28 ? -18.328 14.148 9.672 1 98.94 28 GLY B N 1
ATOM 3967 C CA . GLY B 1 28 ? -18.516 12.719 9.906 1 98.94 28 GLY B CA 1
ATOM 3968 C C . GLY B 1 28 ? -17.688 11.852 8.969 1 98.94 28 GLY B C 1
ATOM 3969 O O . GLY B 1 28 ? -17.109 12.352 7.996 1 98.94 28 GLY B O 1
ATOM 3970 N N . ILE B 1 29 ? -17.594 10.492 9.414 1 98.94 29 ILE B N 1
ATOM 3971 C CA . ILE B 1 29 ? -16.859 9.516 8.609 1 98.94 29 ILE B CA 1
ATOM 3972 C C . ILE B 1 29 ? -17.844 8.5 8.023 1 98.94 29 ILE B C 1
ATOM 3974 O O . ILE B 1 29 ? -18.656 7.93 8.75 1 98.94 29 ILE B O 1
ATOM 3978 N N . PHE B 1 30 ? -17.656 8.484 6.648 1 98.81 30 PHE B N 1
ATOM 3979 C CA . PHE B 1 30 ? -18.406 7.48 5.898 1 98.81 30 PHE B CA 1
ATOM 3980 C C . PHE B 1 30 ? -17.547 6.246 5.641 1 98.81 30 PHE B C 1
ATOM 3982 O O . PHE B 1 30 ? -16.344 6.359 5.426 1 98.81 30 PHE B O 1
ATOM 3989 N N . ILE B 1 31 ? -18.141 4.938 5.742 1 98.94 31 ILE B N 1
ATOM 3990 C CA . ILE B 1 31 ? -17.391 3.711 5.504 1 98.94 31 ILE B CA 1
ATOM 3991 C C . ILE B 1 31 ? -18.109 2.857 4.461 1 98.94 31 ILE B C 1
ATOM 3993 O O . ILE B 1 31 ? -19.234 2.406 4.691 1 98.94 31 ILE B O 1
ATOM 3997 N N . HIS B 1 32 ? -17.422 2.738 3.393 1 98.81 32 HIS B N 1
ATOM 3998 C CA . HIS B 1 32 ? -17.891 1.731 2.441 1 98.81 32 HIS B CA 1
ATOM 3999 C C . HIS B 1 32 ? -16.984 0.505 2.453 1 98.81 32 HIS B C 1
ATOM 4001 O O . HIS B 1 32 ? -15.836 0.57 1.999 1 98.81 32 HIS B O 1
ATOM 4007 N N . TRP B 1 33 ? -17.562 -0.629 2.873 1 98.81 33 TRP B N 1
ATOM 4008 C CA . TRP B 1 33 ? -16.844 -1.873 3.131 1 98.81 33 TRP B CA 1
ATOM 4009 C C . TRP B 1 33 ? -17.766 -3.078 2.955 1 98.81 33 TRP B C 1
ATOM 4011 O O . TRP B 1 33 ? -18.906 -3.072 3.428 1 98.81 33 TRP B O 1
ATOM 4021 N N . GLY B 1 34 ? -17.328 -4.035 2.322 1 98.62 34 GLY B N 1
ATOM 4022 C CA . GLY B 1 34 ? -18.141 -5.211 2.07 1 98.62 34 GLY B CA 1
ATOM 4023 C C . GLY B 1 34 ? -17.516 -6.18 1.087 1 98.62 34 GLY B C 1
ATOM 4024 O O . GLY B 1 34 ? -16.297 -6.133 0.856 1 98.62 34 GLY B O 1
ATOM 4025 N N . VAL B 1 35 ? -18.312 -6.988 0.45 1 98.62 35 VAL B N 1
ATOM 4026 C CA . VAL B 1 35 ? -17.875 -8.086 -0.409 1 98.62 35 VAL B CA 1
ATOM 4027 C C . VAL B 1 35 ? -17.125 -7.52 -1.622 1 98.62 35 VAL B C 1
ATOM 4029 O O . VAL B 1 35 ? -16.156 -8.117 -2.1 1 98.62 35 VAL B O 1
ATOM 4032 N N . TYR B 1 36 ? -17.547 -6.441 -1.953 1 98.69 36 TYR B N 1
ATOM 4033 C CA . TYR B 1 36 ? -16.938 -5.793 -3.105 1 98.69 36 TYR B CA 1
ATOM 4034 C C . TYR B 1 36 ? -15.5 -5.387 -2.797 1 98.69 36 TYR B C 1
ATOM 4036 O O . TYR B 1 36 ? -14.734 -5.059 -3.705 1 98.69 36 TYR B O 1
ATOM 4044 N N . SER B 1 37 ? -15.023 -5.328 -1.667 1 98.69 37 SER B N 1
ATOM 4045 C CA . SER B 1 37 ? -13.656 -4.988 -1.277 1 98.69 37 SER B CA 1
ATOM 4046 C C . SER B 1 37 ? -12.688 -6.113 -1.627 1 98.69 37 SER B C 1
ATOM 4048 O O . SER B 1 37 ? -11.477 -5.922 -1.591 1 98.69 37 SER B O 1
ATOM 4050 N N . VAL B 1 38 ? -13.273 -7.316 -1.84 1 98.62 38 VAL B N 1
ATOM 4051 C CA . VAL B 1 38 ? -12.43 -8.461 -2.178 1 98.62 38 VAL B CA 1
ATOM 4052 C C . VAL B 1 38 ? -11.828 -8.266 -3.568 1 98.62 38 VAL B C 1
ATOM 4054 O O . VAL B 1 38 ? -10.602 -8.172 -3.715 1 98.62 38 VAL B O 1
ATOM 4057 N N . PRO B 1 39 ? -12.68 -8.109 -4.602 1 98 39 PRO B N 1
ATOM 4058 C CA . PRO B 1 39 ? -12.039 -7.809 -5.883 1 98 39 PRO B CA 1
ATOM 4059 C C . PRO B 1 39 ? -11.438 -6.406 -5.926 1 98 39 PRO B C 1
ATOM 4061 O O . PRO B 1 39 ? -10.422 -6.184 -6.59 1 98 39 PRO B O 1
ATOM 4064 N N . SER B 1 40 ? -12.148 -5.43 -5.281 1 98.12 40 SER B N 1
ATOM 4065 C CA . SER B 1 40 ? -11.656 -4.07 -5.086 1 98.12 40 SER B CA 1
ATOM 4066 C C . SER B 1 40 ? -11.172 -3.465 -6.398 1 98.12 40 SER B C 1
ATOM 4068 O O . SER B 1 40 ? -10.047 -2.965 -6.48 1 98.12 40 SER B O 1
ATOM 4070 N N . TRP B 1 41 ? -12.07 -3.357 -7.406 1 97.25 41 TRP B N 1
ATOM 4071 C CA . TRP B 1 41 ? -11.586 -2.949 -8.719 1 97.25 41 TRP B CA 1
ATOM 4072 C C . TRP B 1 41 ? -12.656 -2.172 -9.477 1 97.25 41 TRP B C 1
ATOM 4074 O O . TRP B 1 41 ? -13.812 -2.59 -9.531 1 97.25 41 TRP B O 1
ATOM 4084 N N . ARG B 1 42 ? -12.273 -1.235 -9.859 1 96.94 42 ARG B N 1
ATOM 4085 C CA . ARG B 1 42 ? -12.93 -0.443 -10.898 1 96.94 42 ARG B CA 1
ATOM 4086 C C . ARG B 1 42 ? -11.922 0.401 -11.664 1 96.94 42 ARG B C 1
ATOM 4088 O O . ARG B 1 42 ? -11.148 1.159 -11.07 1 96.94 42 ARG B O 1
ATOM 4095 N N . LYS B 1 43 ? -11.781 0.197 -12.984 1 94.69 43 LYS B N 1
ATOM 4096 C CA . LYS B 1 43 ? -10.922 1.06 -13.789 1 94.69 43 LYS B CA 1
ATOM 4097 C C . LYS B 1 43 ? -11.227 2.533 -13.531 1 94.69 43 LYS B C 1
ATOM 4099 O O . LYS B 1 43 ? -12.391 2.924 -13.438 1 94.69 43 LYS B O 1
ATOM 4104 N N . ILE B 1 44 ? -10.297 3.352 -13.406 1 94.62 44 ILE B N 1
ATOM 4105 C CA . ILE B 1 44 ? -10.469 4.766 -13.094 1 94.62 44 ILE B CA 1
ATOM 4106 C C . ILE B 1 44 ? -11.172 5.465 -14.258 1 94.62 44 ILE B C 1
ATOM 4108 O O . ILE B 1 44 ? -10.797 5.281 -15.414 1 94.62 44 ILE B O 1
ATOM 4112 N N . ASN B 1 45 ? -12.016 6.082 -13.898 1 89.81 45 ASN B N 1
ATOM 4113 C CA . ASN B 1 45 ? -12.836 6.895 -14.781 1 89.81 45 ASN B CA 1
ATOM 4114 C C . ASN B 1 45 ? -13.117 8.273 -14.188 1 89.81 45 ASN B C 1
ATOM 4116 O O . ASN B 1 45 ? -13.664 8.375 -13.086 1 89.81 45 ASN B O 1
ATOM 4120 N N . ASN B 1 46 ? -12.922 9.352 -14.836 1 87.25 46 ASN B N 1
ATOM 4121 C CA . ASN B 1 46 ? -12.992 10.695 -14.266 1 87.25 46 ASN B CA 1
ATOM 4122 C C . ASN B 1 46 ? -14.406 11.258 -14.336 1 87.25 46 ASN B C 1
ATOM 4124 O O . ASN B 1 46 ? -14.664 12.352 -13.836 1 87.25 46 ASN B O 1
ATOM 4128 N N . ALA B 1 47 ? -15.266 10.469 -14.992 1 86 47 ALA B N 1
ATOM 4129 C CA . ALA B 1 47 ? -16.656 10.891 -14.953 1 86 47 ALA B CA 1
ATOM 4130 C C . ALA B 1 47 ? -17.203 10.836 -13.531 1 86 47 ALA B C 1
ATOM 4132 O O . ALA B 1 47 ? -16.75 10.039 -12.703 1 86 47 ALA B O 1
ATOM 4133 N N . LEU B 1 48 ? -18.125 11.758 -13.289 1 83.38 48 LEU B N 1
ATOM 4134 C CA . LEU B 1 48 ? -18.766 11.773 -11.977 1 83.38 48 LEU B CA 1
ATOM 4135 C C . LEU B 1 48 ? -19.375 10.406 -11.648 1 83.38 48 LEU B C 1
ATOM 4137 O O . LEU B 1 48 ? -20.078 9.82 -12.477 1 83.38 48 LEU B O 1
ATOM 4141 N N . PHE B 1 49 ? -19.078 9.781 -10.531 1 83.5 49 PHE B N 1
ATOM 4142 C CA . PHE B 1 49 ? -19.547 8.516 -9.969 1 83.5 49 PHE B CA 1
ATOM 4143 C C . PHE B 1 49 ? -19.016 7.34 -10.781 1 83.5 49 PHE B C 1
ATOM 4145 O O . PHE B 1 49 ? -19.578 6.242 -10.734 1 83.5 49 PHE B O 1
ATOM 4152 N N . GLY B 1 50 ? -17.969 7.59 -11.578 1 87.12 50 GLY B N 1
ATOM 4153 C CA . GLY B 1 50 ? -17.562 6.641 -12.602 1 87.12 50 GLY B CA 1
ATOM 4154 C C . GLY B 1 50 ? -16.578 5.609 -12.094 1 87.12 50 GLY B C 1
ATOM 4155 O O . GLY B 1 50 ? -16.297 4.621 -12.773 1 87.12 50 GLY B O 1
ATOM 4156 N N . SER B 1 51 ? -16.094 5.715 -10.883 1 91.31 51 SER B N 1
ATOM 4157 C CA . SER B 1 51 ? -14.969 4.875 -10.461 1 91.31 51 SER B CA 1
ATOM 4158 C C . SER B 1 51 ? -15.328 4.062 -9.219 1 91.31 51 SER B C 1
ATOM 4160 O O . SER B 1 51 ? -14.453 3.695 -8.438 1 91.31 51 SER B O 1
ATOM 4162 N N . TYR B 1 52 ? -16.531 3.84 -9.133 1 95.62 52 TYR B N 1
ATOM 4163 C CA . TYR B 1 52 ? -17 3.195 -7.91 1 95.62 52 TYR B CA 1
ATOM 4164 C C . TYR B 1 52 ? -16.703 1.702 -7.93 1 95.62 52 TYR B C 1
ATOM 4166 O O . TYR B 1 52 ? -17.406 0.924 -8.578 1 95.62 52 TYR B O 1
ATOM 4174 N N . ALA B 1 53 ? -15.703 1.227 -7.066 1 96.94 53 ALA B N 1
ATOM 4175 C CA . ALA B 1 53 ? -15.289 -0.172 -6.984 1 96.94 53 ALA B CA 1
ATOM 4176 C C . ALA B 1 53 ? -16.344 -1.014 -6.262 1 96.94 53 ALA B C 1
ATOM 4178 O O . ALA B 1 53 ? -16.438 -2.221 -6.492 1 96.94 53 ALA B O 1
ATOM 4179 N N . GLU B 1 54 ? -17.266 -0.195 -5.41 1 98.06 54 GLU B N 1
ATOM 4180 C CA . GLU B 1 54 ? -18.297 -0.922 -4.672 1 98.06 54 GLU B CA 1
ATOM 4181 C C . GLU B 1 54 ? -19.453 -1.306 -5.586 1 98.06 54 GLU B C 1
ATOM 4183 O O . GLU B 1 54 ? -20.344 -2.051 -5.18 1 98.06 54 GLU B O 1
ATOM 4188 N N . TRP B 1 55 ? -19.359 -1.048 -6.75 1 97.5 55 TRP B N 1
ATOM 4189 C CA . TRP B 1 55 ? -20.391 -1.433 -7.703 1 97.5 55 TRP B CA 1
ATOM 4190 C C . TRP B 1 55 ? -19.922 -2.572 -8.594 1 97.5 55 TRP B C 1
ATOM 4192 O O . TRP B 1 55 ? -20.391 -2.721 -9.727 1 97.5 55 TRP B O 1
ATOM 4202 N N . TYR B 1 56 ? -19.031 -3.295 -8.18 1 97.81 56 TYR B N 1
ATOM 4203 C CA . TYR B 1 56 ? -18.422 -4.395 -8.914 1 97.81 56 TYR B CA 1
ATOM 4204 C C . TYR B 1 56 ? -19.484 -5.352 -9.453 1 97.81 56 TYR B C 1
ATOM 4206 O O . TYR B 1 56 ? -19.391 -5.809 -10.594 1 97.81 56 TYR B O 1
ATOM 4214 N N . TYR B 1 57 ? -20.5 -5.621 -8.688 1 97.81 57 TYR B N 1
ATOM 4215 C CA . TYR B 1 57 ? -21.578 -6.523 -9.086 1 97.81 57 TYR B CA 1
ATOM 4216 C C . TYR B 1 57 ? -22.297 -6 -10.32 1 97.81 57 TYR B C 1
ATOM 4218 O O . TYR B 1 57 ? -22.531 -6.75 -11.273 1 97.81 57 TYR B O 1
ATOM 4226 N N . ALA B 1 58 ? -22.531 -4.867 -10.312 1 96.75 58 ALA B N 1
ATOM 4227 C CA . ALA B 1 58 ? -23.312 -4.262 -11.383 1 96.75 58 ALA B CA 1
ATOM 4228 C C . ALA B 1 58 ? -22.469 -4.035 -12.625 1 96.75 58 ALA B C 1
ATOM 4230 O O . ALA B 1 58 ? -22.938 -4.195 -13.75 1 96.75 58 ALA B O 1
ATOM 4231 N N . SER B 1 59 ? -21.188 -3.623 -12.383 1 94.38 59 SER B N 1
ATOM 4232 C CA . SER B 1 59 ? -20.391 -3.146 -13.508 1 94.38 59 SER B CA 1
ATOM 4233 C C . SER B 1 59 ? -19.578 -4.281 -14.133 1 94.38 59 SER B C 1
ATOM 4235 O O . SER B 1 59 ? -19.156 -4.18 -15.289 1 94.38 59 SER B O 1
ATOM 4237 N N . VAL B 1 60 ? -19.344 -5.367 -13.344 1 95.12 60 VAL B N 1
ATOM 4238 C CA . VAL B 1 60 ? -18.516 -6.457 -13.844 1 95.12 60 VAL B CA 1
ATOM 4239 C C . VAL B 1 60 ? -19.391 -7.66 -14.18 1 95.12 60 VAL B C 1
ATOM 4241 O O . VAL B 1 60 ? -19.266 -8.234 -15.266 1 95.12 60 VAL B O 1
ATOM 4244 N N . TYR B 1 61 ? -20.266 -7.992 -13.336 1 95.5 61 TYR B N 1
ATOM 4245 C CA . TYR B 1 61 ? -21.188 -9.094 -13.617 1 95.5 61 TYR B CA 1
ATOM 4246 C C . TYR B 1 61 ? -22.391 -8.617 -14.422 1 95.5 61 TYR B C 1
ATOM 4248 O O . TYR B 1 61 ? -22.922 -9.352 -15.25 1 95.5 61 TYR B O 1
ATOM 4256 N N . GLY B 1 62 ? -22.75 -7.438 -14.023 1 94.06 62 GLY B N 1
ATOM 4257 C CA . GLY B 1 62 ? -23.797 -6.832 -14.828 1 94.06 62 GLY B CA 1
ATOM 4258 C C . GLY B 1 62 ? -23.266 -5.984 -15.969 1 94.06 62 GLY B C 1
ATOM 4259 O O . GLY B 1 62 ? -22.062 -5.969 -16.219 1 94.06 62 GLY B O 1
ATOM 4260 N N . GLN B 1 63 ? -24.203 -5.246 -16.562 1 91.56 63 GLN B N 1
ATOM 4261 C CA . GLN B 1 63 ? -23.812 -4.477 -17.734 1 91.56 63 GLN B CA 1
ATOM 4262 C C . GLN B 1 63 ? -23.906 -2.977 -17.469 1 91.56 63 GLN B C 1
ATOM 4264 O O . GLN B 1 63 ? -23.609 -2.164 -18.344 1 91.56 63 GLN B O 1
ATOM 4269 N N . TYR B 1 64 ? -24.188 -2.625 -16.25 1 91.31 64 TYR B N 1
ATOM 4270 C CA . TYR B 1 64 ? -24.375 -1.212 -15.945 1 91.31 64 TYR B CA 1
ATOM 4271 C C . TYR B 1 64 ? -23.031 -0.486 -15.883 1 91.31 64 TYR B C 1
ATOM 4273 O O . TYR B 1 64 ? -22.188 -0.808 -15.055 1 91.31 64 TYR B O 1
ATOM 4281 N N . ARG B 1 65 ? -22.906 0.376 -16.719 1 89 65 ARG B N 1
ATOM 4282 C CA . ARG B 1 65 ? -21.656 1.124 -16.844 1 89 65 ARG B CA 1
ATOM 4283 C C . ARG B 1 65 ? -20.453 0.193 -16.797 1 89 65 ARG B C 1
ATOM 4285 O O . ARG B 1 65 ? -19.531 0.414 -16.016 1 89 65 ARG B O 1
ATOM 4292 N N . ASN B 1 66 ? -20.406 -0.609 -17.625 1 88.25 66 ASN B N 1
ATOM 4293 C CA . ASN B 1 66 ? -19.453 -1.71 -17.703 1 88.25 66 ASN B CA 1
ATOM 4294 C C . ASN B 1 66 ? -18.016 -1.221 -17.531 1 88.25 66 ASN B C 1
ATOM 4296 O O . ASN B 1 66 ? -17.641 -0.162 -18.047 1 88.25 66 ASN B O 1
ATOM 4300 N N . ASN B 1 67 ? -17.297 -1.966 -16.797 1 86.81 67 ASN B N 1
ATOM 4301 C CA . ASN B 1 67 ? -15.914 -1.614 -16.516 1 86.81 67 ASN B CA 1
ATOM 4302 C C . ASN B 1 67 ? -15.055 -1.669 -17.781 1 86.81 67 ASN B C 1
ATOM 4304 O O . ASN B 1 67 ? -14.039 -0.975 -17.875 1 86.81 67 ASN B O 1
ATOM 4308 N N . ASP B 1 68 ? -15.32 -2.471 -18.719 1 87.44 68 ASP B N 1
ATOM 4309 C CA . ASP B 1 68 ? -14.75 -2.594 -20.047 1 87.44 68 ASP B CA 1
ATOM 4310 C C . ASP B 1 68 ? -13.266 -2.963 -19.984 1 87.44 68 ASP B C 1
ATOM 4312 O O . ASP B 1 68 ? -12.438 -2.332 -20.641 1 87.44 68 ASP B O 1
ATOM 4316 N N . ASP B 1 69 ? -12.953 -3.971 -19.047 1 92.88 69 ASP B N 1
ATOM 4317 C CA . ASP B 1 69 ? -11.594 -4.508 -18.984 1 92.88 69 ASP B CA 1
ATOM 4318 C C . ASP B 1 69 ? -11.609 -5.996 -18.656 1 92.88 69 ASP B C 1
ATOM 4320 O O . ASP B 1 69 ? -12.672 -6.609 -18.562 1 92.88 69 ASP B O 1
ATOM 4324 N N . ASP B 1 70 ? -10.484 -6.625 -18.688 1 94.75 70 ASP B N 1
ATOM 4325 C CA . ASP B 1 70 ? -10.438 -8.078 -18.547 1 94.75 70 ASP B CA 1
ATOM 4326 C C . ASP B 1 70 ? -9.93 -8.484 -17.172 1 94.75 70 ASP B C 1
ATOM 4328 O O . ASP B 1 70 ? -9.406 -9.586 -16.984 1 94.75 70 ASP B O 1
ATOM 4332 N N . PHE B 1 71 ? -10.109 -7.516 -16.188 1 95.5 71 PHE B N 1
ATOM 4333 C CA . PHE B 1 71 ? -9.578 -7.773 -14.859 1 95.5 71 PHE B CA 1
ATOM 4334 C C . PHE B 1 71 ? -10.203 -9.023 -14.258 1 95.5 71 PHE B C 1
ATOM 4336 O O . PHE B 1 71 ? -9.5 -9.906 -13.766 1 95.5 71 PHE B O 1
ATOM 4343 N N . HIS B 1 72 ? -11.391 -9.078 -14.344 1 96.44 72 HIS B N 1
ATOM 4344 C CA . HIS B 1 72 ? -12.078 -10.203 -13.711 1 96.44 72 HIS B CA 1
ATOM 4345 C C . HIS B 1 72 ? -11.711 -11.516 -14.391 1 96.44 72 HIS B C 1
ATOM 4347 O O . HIS B 1 72 ? -11.375 -12.492 -13.711 1 96.44 72 HIS B O 1
ATOM 4353 N N . GLN B 1 73 ? -11.625 -11.562 -15.664 1 95.75 73 GLN B N 1
ATOM 4354 C CA . GLN B 1 73 ? -11.312 -12.773 -16.406 1 95.75 73 GLN B CA 1
ATOM 4355 C C . GLN B 1 73 ? -9.891 -13.25 -16.125 1 95.75 73 GLN B C 1
ATOM 4357 O O . GLN B 1 73 ? -9.609 -14.445 -16.141 1 95.75 73 GLN B O 1
ATOM 4362 N N . ARG B 1 74 ? -9.109 -12.359 -15.883 1 93.62 74 ARG B N 1
ATOM 4363 C CA . ARG B 1 74 ? -7.707 -12.68 -15.648 1 93.62 74 ARG B CA 1
ATOM 4364 C C . ARG B 1 74 ? -7.496 -13.203 -14.234 1 93.62 74 ARG B C 1
ATOM 4366 O O . ARG B 1 74 ? -6.516 -13.906 -13.969 1 93.62 74 ARG B O 1
ATOM 4373 N N . ASN B 1 75 ? -8.5 -12.891 -13.406 1 94.31 75 ASN B N 1
ATOM 4374 C CA . ASN B 1 75 ? -8.18 -13.133 -12.008 1 94.31 75 ASN B CA 1
ATOM 4375 C C . ASN B 1 75 ? -9.102 -14.18 -11.398 1 94.31 75 ASN B C 1
ATOM 4377 O O . ASN B 1 75 ? -8.805 -14.742 -10.336 1 94.31 75 ASN B O 1
ATOM 4381 N N . TYR B 1 76 ? -10.219 -14.359 -12.148 1 94.5 76 TYR B N 1
ATOM 4382 C CA . TYR B 1 76 ? -11.18 -15.312 -11.602 1 94.5 76 TYR B CA 1
ATOM 4383 C C . TYR B 1 76 ? -11.656 -16.281 -12.672 1 94.5 76 TYR B C 1
ATOM 4385 O O . TYR B 1 76 ? -11.641 -15.961 -13.859 1 94.5 76 TYR B O 1
ATOM 4393 N N . ALA B 1 77 ? -12.047 -17.484 -12.102 1 95 77 ALA B N 1
ATOM 4394 C CA . ALA B 1 77 ? -12.555 -18.5 -13.008 1 95 77 ALA B CA 1
ATOM 4395 C C . ALA B 1 77 ? -13.828 -18.031 -13.711 1 95 77 ALA B C 1
ATOM 4397 O O . ALA B 1 77 ? -14.562 -17.203 -13.188 1 95 77 ALA B O 1
ATOM 4398 N N . PRO B 1 78 ? -14.219 -18.484 -14.898 1 93.62 78 PRO B N 1
ATOM 4399 C CA . PRO B 1 78 ? -15.391 -18.047 -15.656 1 93.62 78 PRO B CA 1
ATOM 4400 C C . PRO B 1 78 ? -16.703 -18.281 -14.906 1 93.62 78 PRO B C 1
ATOM 4402 O O . PRO B 1 78 ? -17.672 -17.562 -15.117 1 93.62 78 PRO B O 1
ATOM 4405 N N . ASP B 1 79 ? -16.562 -19.312 -13.992 1 95.06 79 ASP B N 1
ATOM 4406 C CA . ASP B 1 79 ? -17.812 -19.641 -13.312 1 95.06 79 ASP B CA 1
ATOM 4407 C C . ASP B 1 79 ? -17.828 -19.094 -11.891 1 95.06 79 ASP B C 1
ATOM 4409 O O . ASP B 1 79 ? -18.688 -19.438 -11.086 1 95.06 79 ASP B O 1
ATOM 4413 N N . PHE B 1 80 ? -16.938 -18.25 -11.641 1 96.88 80 PHE B N 1
ATOM 4414 C CA . PHE B 1 80 ? -16.859 -17.625 -10.328 1 96.88 80 PHE B CA 1
ATOM 4415 C C . PHE B 1 80 ? -18 -16.625 -10.141 1 96.88 80 PHE B C 1
ATOM 4417 O O . PHE B 1 80 ? -18.031 -15.594 -10.82 1 96.88 80 PHE B O 1
ATOM 4424 N N . LEU B 1 81 ? -18.875 -16.922 -9.234 1 96.5 81 LEU B N 1
ATOM 4425 C CA . LEU B 1 81 ? -20.062 -16.094 -9 1 96.5 81 LEU B CA 1
ATOM 4426 C C . LEU B 1 81 ? -19.75 -14.961 -8.031 1 96.5 81 LEU B C 1
ATOM 4428 O O . LEU B 1 81 ? -18.812 -15.07 -7.223 1 96.5 81 LEU B O 1
ATOM 4432 N N . TYR B 1 82 ? -20.531 -13.93 -8.086 1 97.62 82 TYR B N 1
ATOM 4433 C CA . TYR B 1 82 ? -20.297 -12.789 -7.203 1 97.62 82 TYR B CA 1
ATOM 4434 C C . TYR B 1 82 ? -20.375 -13.211 -5.738 1 97.62 82 TYR B C 1
ATOM 4436 O O . TYR B 1 82 ? -19.547 -12.781 -4.922 1 97.62 82 TYR B O 1
ATOM 4444 N N . ARG B 1 83 ? -21.359 -13.977 -5.398 1 97.5 83 ARG B N 1
ATOM 4445 C CA . ARG B 1 83 ? -21.531 -14.375 -4.008 1 97.5 83 ARG B CA 1
ATOM 4446 C C . ARG B 1 83 ? -20.375 -15.25 -3.541 1 97.5 83 ARG B C 1
ATOM 4448 O O . ARG B 1 83 ? -20.203 -15.477 -2.342 1 97.5 83 ARG B O 1
ATOM 4455 N N . ASP B 1 84 ? -19.609 -15.711 -4.527 1 97.75 84 ASP B N 1
ATOM 4456 C CA . ASP B 1 84 ? -18.453 -16.5 -4.141 1 97.75 84 ASP B CA 1
ATOM 4457 C C . ASP B 1 84 ? -17.375 -15.633 -3.482 1 97.75 84 ASP B C 1
ATOM 4459 O O . ASP B 1 84 ? -16.438 -16.141 -2.863 1 97.75 84 ASP B O 1
ATOM 4463 N N . PHE B 1 85 ? -17.547 -14.344 -3.623 1 98.31 85 PHE B N 1
ATOM 4464 C CA . PHE B 1 85 ? -16.625 -13.422 -2.969 1 98.31 85 PHE B CA 1
ATOM 4465 C C . PHE B 1 85 ? -16.875 -13.383 -1.466 1 98.31 85 PHE B C 1
ATOM 4467 O O . PHE B 1 85 ? -15.992 -12.977 -0.699 1 98.31 85 PHE B O 1
ATOM 4474 N N . ALA B 1 86 ? -18.031 -13.727 -0.941 1 98.5 86 ALA B N 1
ATOM 4475 C CA . ALA B 1 86 ? -18.438 -13.531 0.449 1 98.5 86 ALA B CA 1
ATOM 4476 C C . ALA B 1 86 ? -17.484 -14.25 1.403 1 98.5 86 ALA B C 1
ATOM 4478 O O . ALA B 1 86 ? -17.016 -13.656 2.377 1 98.5 86 ALA B O 1
ATOM 4479 N N . PRO B 1 87 ? -17.062 -15.547 1.033 1 97 87 PRO B N 1
ATOM 4480 C CA . PRO B 1 87 ? -16.141 -16.219 1.952 1 97 87 PRO B CA 1
ATOM 4481 C C . PRO B 1 87 ? -14.742 -15.594 1.954 1 97 87 PRO B C 1
ATOM 4483 O O . PRO B 1 87 ? -13.953 -15.836 2.867 1 97 87 PRO B O 1
ATOM 4486 N N . LEU B 1 88 ? -14.516 -14.867 0.98 1 96.81 88 LEU B N 1
ATOM 4487 C CA . LEU B 1 88 ? -13.195 -14.258 0.836 1 96.81 88 LEU B CA 1
ATOM 4488 C C . LEU B 1 88 ? -13.141 -12.906 1.549 1 96.81 88 LEU B C 1
ATOM 4490 O O . LEU B 1 88 ? -12.062 -12.336 1.728 1 96.81 88 LEU B O 1
ATOM 4494 N N . PHE B 1 89 ? -14.281 -12.375 1.87 1 98.5 89 PHE B N 1
ATOM 4495 C CA . PHE B 1 89 ? -14.375 -11.195 2.715 1 98.5 89 PHE B CA 1
ATOM 4496 C C . PHE B 1 89 ? -14.219 -11.562 4.184 1 98.5 89 PHE B C 1
ATOM 4498 O O . PHE B 1 89 ? -15.203 -11.68 4.91 1 98.5 89 PHE B O 1
ATOM 4505 N N . LYS B 1 90 ? -12.938 -11.594 4.57 1 96.81 90 LYS B N 1
ATOM 4506 C CA . LYS B 1 90 ? -12.672 -12.266 5.836 1 96.81 90 LYS B CA 1
ATOM 4507 C C . LYS B 1 90 ? -12.562 -11.266 6.98 1 96.81 90 LYS B C 1
ATOM 4509 O O . LYS B 1 90 ? -12.711 -11.625 8.148 1 96.81 90 LYS B O 1
ATOM 4514 N N . ALA B 1 91 ? -12.203 -10.047 6.707 1 98 91 ALA B N 1
ATOM 4515 C CA . ALA B 1 91 ? -12.016 -9.008 7.715 1 98 91 ALA B CA 1
ATOM 4516 C C . ALA B 1 91 ? -11.047 -9.461 8.805 1 98 91 ALA B C 1
ATOM 4518 O O . ALA B 1 91 ? -11.242 -9.156 9.984 1 98 91 ALA B O 1
ATOM 4519 N N . GLU B 1 92 ? -10 -10.141 8.336 1 97.06 92 GLU B N 1
ATOM 4520 C CA . GLU B 1 92 ? -9.156 -10.844 9.297 1 97.06 92 GLU B CA 1
ATOM 4521 C C . GLU B 1 92 ? -8.297 -9.867 10.094 1 97.06 92 GLU B C 1
ATOM 4523 O O . GLU B 1 92 ? -7.742 -10.234 11.133 1 97.06 92 GLU B O 1
ATOM 4528 N N . LEU B 1 93 ? -8.188 -8.695 9.617 1 97.81 93 LEU B N 1
ATOM 4529 C CA . LEU B 1 93 ? -7.371 -7.715 10.32 1 97.81 93 LEU B CA 1
ATOM 4530 C C . LEU B 1 93 ? -8.227 -6.555 10.812 1 97.81 93 LEU B C 1
ATOM 4532 O O . LEU B 1 93 ? -7.703 -5.5 11.172 1 97.81 93 LEU B O 1
ATOM 4536 N N . PHE B 1 94 ? -9.555 -6.703 10.844 1 98.31 94 PHE B N 1
ATOM 4537 C CA . PHE B 1 94 ? -10.492 -5.703 11.344 1 98.31 94 PHE B CA 1
ATOM 4538 C C . PHE B 1 94 ? -10.391 -5.566 12.852 1 98.31 94 PHE B C 1
ATOM 4540 O O . PHE B 1 94 ? -10.609 -6.531 13.586 1 98.31 94 PHE B O 1
ATOM 4547 N N . GLU B 1 95 ? -9.969 -4.367 13.195 1 97.75 95 GLU B N 1
ATOM 4548 C CA . GLU B 1 95 ? -9.922 -3.967 14.602 1 97.75 95 GLU B CA 1
ATOM 4549 C C . GLU B 1 95 ? -10.789 -2.736 14.852 1 97.75 95 GLU B C 1
ATOM 4551 O O . GLU B 1 95 ? -10.352 -1.605 14.641 1 97.75 95 GLU B O 1
ATOM 4556 N N . PRO B 1 96 ? -12.117 -3.029 15.352 1 98.62 96 PRO B N 1
ATOM 4557 C CA . PRO B 1 96 ? -13.094 -1.943 15.453 1 98.62 96 PRO B CA 1
ATOM 4558 C C . PRO B 1 96 ? -12.609 -0.792 16.328 1 98.62 96 PRO B C 1
ATOM 4560 O O . PRO B 1 96 ? -12.906 0.372 16.047 1 98.62 96 PRO B O 1
ATOM 4563 N N . GLU B 1 97 ? -11.93 -1.062 17.391 1 98.69 97 GLU B N 1
ATOM 4564 C CA . GLU B 1 97 ? -11.453 -0.006 18.281 1 98.69 97 GLU B CA 1
ATOM 4565 C C . GLU B 1 97 ? -10.414 0.866 17.578 1 98.69 97 GLU B C 1
ATOM 4567 O O . GLU B 1 97 ? -10.375 2.08 17.781 1 98.69 97 GLU B O 1
ATOM 4572 N N . ALA B 1 98 ? -9.602 0.173 16.75 1 98.25 98 ALA B N 1
ATOM 4573 C CA . ALA B 1 98 ? -8.609 0.946 16.016 1 98.25 98 ALA B CA 1
ATOM 4574 C C . ALA B 1 98 ? -9.273 1.863 14.992 1 98.25 98 ALA B C 1
ATOM 4576 O O . ALA B 1 98 ? -8.844 3.004 14.805 1 98.25 98 ALA B O 1
ATOM 4577 N N . TRP B 1 99 ? -10.305 1.411 14.367 1 98.88 99 TRP B N 1
ATOM 4578 C CA . TRP B 1 99 ? -11.086 2.254 13.469 1 98.88 99 TRP B CA 1
ATOM 4579 C C . TRP B 1 99 ? -11.648 3.465 14.211 1 98.88 99 TRP B C 1
ATOM 4581 O O . TRP B 1 99 ? -11.477 4.605 13.766 1 98.88 99 TRP B O 1
ATOM 4591 N N . ALA B 1 100 ? -12.297 3.115 15.312 1 98.88 100 ALA B N 1
ATOM 4592 C CA . ALA B 1 100 ? -12.977 4.156 16.078 1 98.88 100 ALA B CA 1
ATOM 4593 C C . ALA B 1 100 ? -11.992 5.227 16.547 1 98.88 100 ALA B C 1
ATOM 4595 O O . ALA B 1 100 ? -12.297 6.422 16.5 1 98.88 100 ALA B O 1
ATOM 4596 N N . GLU B 1 101 ? -10.914 4.797 16.953 1 98.75 101 GLU B N 1
ATOM 4597 C CA . GLU B 1 101 ? -9.898 5.738 17.406 1 98.75 101 GLU B CA 1
ATOM 4598 C C . GLU B 1 101 ? -9.414 6.625 16.266 1 98.75 101 GLU B C 1
ATOM 4600 O O . GLU B 1 101 ? -9.203 7.824 16.438 1 98.75 101 GLU B O 1
ATOM 4605 N N . LEU B 1 102 ? -9.242 5.996 15.141 1 98.81 102 LEU B N 1
ATOM 4606 C CA . LEU B 1 102 ? -8.836 6.762 13.969 1 98.81 102 LEU B CA 1
ATOM 4607 C C . LEU B 1 102 ? -9.898 7.801 13.609 1 98.81 102 LEU B C 1
ATOM 4609 O O . LEU B 1 102 ? -9.57 8.961 13.344 1 98.81 102 LEU B O 1
ATOM 4613 N N . PHE B 1 103 ? -11.078 7.461 13.703 1 98.94 103 PHE B N 1
ATOM 4614 C CA . PHE B 1 103 ? -12.172 8.359 13.352 1 98.94 103 PHE B CA 1
ATOM 4615 C C . PHE B 1 103 ? -12.297 9.477 14.375 1 98.94 103 PHE B C 1
ATOM 4617 O O . PHE B 1 103 ? -12.477 10.648 14.016 1 98.94 103 PHE B O 1
ATOM 4624 N N . LYS B 1 104 ? -12.203 9.141 15.531 1 98.81 104 LYS B N 1
ATOM 4625 C CA . LYS B 1 104 ? -12.219 10.156 16.578 1 98.81 104 LYS B CA 1
ATOM 4626 C C . LYS B 1 104 ? -11.062 11.141 16.406 1 98.81 104 LYS B C 1
ATOM 4628 O O . LYS B 1 104 ? -11.258 12.352 16.516 1 98.81 104 LYS B O 1
ATOM 4633 N N . SER B 1 105 ? -9.961 10.555 16.094 1 98.5 105 SER B N 1
ATOM 4634 C CA . SER B 1 105 ? -8.766 11.383 15.969 1 98.5 105 SER B CA 1
ATOM 4635 C C . SER B 1 105 ? -8.859 12.312 14.766 1 98.5 105 SER B C 1
ATOM 4637 O O . SER B 1 105 ? -8.133 13.305 14.688 1 98.5 105 SER B O 1
ATOM 4639 N N . SER B 1 106 ? -9.703 12.086 13.867 1 98.69 106 SER B N 1
ATOM 4640 C CA . SER B 1 106 ? -9.898 12.93 12.695 1 98.69 106 SER B CA 1
ATOM 4641 C C . SER B 1 106 ? -10.664 14.203 13.055 1 98.69 106 SER B C 1
ATOM 4643 O O . SER B 1 106 ? -10.68 15.164 12.273 1 98.69 106 SER B O 1
ATOM 4645 N N . GLY B 1 107 ? -11.367 14.117 14.211 1 98.75 107 GLY B N 1
ATOM 4646 C CA . GLY B 1 107 ? -12.242 15.203 14.617 1 98.75 107 GLY B CA 1
ATOM 4647 C C . GLY B 1 107 ? -13.695 14.977 14.234 1 98.75 107 GLY B C 1
ATOM 4648 O O . GLY B 1 107 ? -14.555 15.805 14.531 1 98.75 107 GLY B O 1
ATOM 4649 N N . ALA B 1 108 ? -13.945 13.883 13.672 1 98.81 108 ALA B N 1
ATOM 4650 C CA . ALA B 1 108 ? -15.32 13.547 13.32 1 98.81 108 ALA B CA 1
ATOM 4651 C C . ALA B 1 108 ? -16.172 13.336 14.57 1 98.81 108 ALA B C 1
ATOM 4653 O O . ALA B 1 108 ? -15.656 12.969 15.625 1 98.81 108 ALA B O 1
ATOM 4654 N N . LYS B 1 109 ? -17.469 13.641 14.328 1 98.88 109 LYS B N 1
ATOM 4655 C CA . LYS B 1 109 ? -18.375 13.477 15.461 1 98.88 109 LYS B CA 1
ATOM 4656 C C . LYS B 1 109 ? -19.359 12.352 15.227 1 98.88 109 LYS B C 1
ATOM 4658 O O . LYS B 1 109 ? -20.094 11.961 16.141 1 98.88 109 LYS B O 1
ATOM 4663 N N . TYR B 1 110 ? -19.25 11.852 14.141 1 98.88 110 TYR B N 1
ATOM 4664 C CA . TYR B 1 110 ? -20.125 10.711 13.867 1 98.88 110 TYR B CA 1
ATOM 4665 C C . TYR B 1 110 ? -19.562 9.867 12.719 1 98.88 110 TYR B C 1
ATOM 4667 O O . TYR B 1 110 ? -18.719 10.328 11.961 1 98.88 110 TYR B O 1
ATOM 4675 N N . VAL B 1 111 ? -20.109 8.703 12.68 1 98.94 111 VAL B N 1
ATOM 4676 C CA . VAL B 1 111 ? -19.656 7.691 11.727 1 98.94 111 VAL B CA 1
ATOM 4677 C C . VAL B 1 111 ? -20.875 7.008 11.094 1 98.94 111 VAL B C 1
ATOM 4679 O O . VAL B 1 111 ? -21.875 6.742 11.773 1 98.94 111 VAL B O 1
ATOM 4682 N N . VAL B 1 112 ? -20.719 6.734 9.859 1 98.94 112 VAL B N 1
ATOM 4683 C CA . VAL B 1 112 ? -21.781 6.027 9.148 1 98.94 112 VAL B CA 1
ATOM 4684 C C . VAL B 1 112 ? -21.188 4.844 8.383 1 98.94 112 VAL B C 1
ATOM 4686 O O . VAL B 1 112 ? -20.359 5.031 7.48 1 98.94 112 VAL B O 1
ATOM 4689 N N . LEU B 1 113 ? -21.609 3.717 8.68 1 98.88 113 LEU B N 1
ATOM 4690 C CA . LEU B 1 113 ? -21.156 2.496 8.023 1 98.88 113 LEU B CA 1
ATOM 4691 C C . LEU B 1 113 ? -22.203 1.989 7.039 1 98.88 113 LEU B C 1
ATOM 4693 O O . LEU B 1 113 ? -23.391 1.964 7.359 1 98.88 113 LEU B O 1
ATOM 4697 N N . THR B 1 114 ? -21.688 1.572 5.934 1 98.44 114 THR B N 1
ATOM 4698 C CA . THR B 1 114 ? -22.594 0.898 5 1 98.44 114 THR B CA 1
ATOM 4699 C C . THR B 1 114 ? -22.922 -0.505 5.496 1 98.44 114 THR B C 1
ATOM 4701 O O . THR B 1 114 ? -22.141 -1.437 5.324 1 98.44 114 THR B O 1
ATOM 4704 N N . THR B 1 115 ? -24.156 -0.67 6.098 1 98.62 115 THR B N 1
ATOM 4705 C CA . THR B 1 115 ? -24.547 -1.945 6.684 1 98.62 115 THR B CA 1
ATOM 4706 C C . THR B 1 115 ? -24.984 -2.928 5.598 1 98.62 115 THR B C 1
ATOM 4708 O O . THR B 1 115 ? -24.828 -4.141 5.754 1 98.62 115 THR B O 1
ATOM 4711 N N . LYS B 1 116 ? -25.531 -2.367 4.656 1 98.5 116 LYS B N 1
ATOM 4712 C CA . LYS B 1 116 ? -25.953 -3.094 3.467 1 98.5 116 LYS B CA 1
ATOM 4713 C C . LYS B 1 116 ? -25.859 -2.217 2.223 1 98.5 116 LYS B C 1
ATOM 4715 O O . LYS B 1 116 ? -26.547 -1.195 2.125 1 98.5 116 LYS B O 1
ATOM 4720 N N . HIS B 1 117 ? -25.047 -2.641 1.358 1 98.44 117 HIS B N 1
ATOM 4721 C CA . HIS B 1 117 ? -24.953 -1.94 0.082 1 98.44 117 HIS B CA 1
ATOM 4722 C C . HIS B 1 117 ? -25.922 -2.525 -0.939 1 98.44 117 HIS B C 1
ATOM 4724 O O . HIS B 1 117 ? -26.75 -3.367 -0.598 1 98.44 117 HIS B O 1
ATOM 4730 N N . HIS B 1 118 ? -25.844 -2.094 -2.115 1 97.75 118 HIS B N 1
ATOM 4731 C CA . HIS B 1 118 ? -26.844 -2.438 -3.119 1 97.75 118 HIS B CA 1
ATOM 4732 C C . HIS B 1 118 ? -26.781 -3.92 -3.469 1 97.75 118 HIS B C 1
ATOM 4734 O O . HIS B 1 118 ? -27.75 -4.477 -3.996 1 97.75 118 HIS B O 1
ATOM 4740 N N . ASP B 1 119 ? -25.734 -4.566 -3.143 1 98.06 119 ASP B N 1
ATOM 4741 C CA . ASP B 1 119 ? -25.578 -5.988 -3.436 1 98.06 119 ASP B CA 1
ATOM 4742 C C . ASP B 1 119 ? -26.344 -6.844 -2.432 1 98.06 119 ASP B C 1
ATOM 4744 O O . ASP B 1 119 ? -26.484 -8.055 -2.615 1 98.06 119 ASP B O 1
ATOM 4748 N N . GLY B 1 120 ? -26.703 -6.203 -1.365 1 98.12 120 GLY B N 1
ATOM 4749 C CA . GLY B 1 120 ? -27.609 -6.852 -0.434 1 98.12 120 GLY B CA 1
ATOM 4750 C C . GLY B 1 120 ? -26.891 -7.555 0.705 1 98.12 120 GLY B C 1
ATOM 4751 O O . GLY B 1 120 ? -27.531 -8.102 1.605 1 98.12 120 GLY B O 1
ATOM 4752 N N . PHE B 1 121 ? -25.578 -7.562 0.654 1 98.62 121 PHE B N 1
ATOM 4753 C CA . PHE B 1 121 ? -24.844 -8.227 1.725 1 98.62 121 PHE B CA 1
ATOM 4754 C C . PHE B 1 121 ? -24.922 -7.426 3.018 1 98.62 121 PHE B C 1
ATOM 4756 O O . PHE B 1 121 ? -24.672 -6.219 3.025 1 98.62 121 PHE B O 1
ATOM 4763 N N . CYS B 1 122 ? -25.25 -8.156 4.039 1 98.81 122 CYS B N 1
ATOM 4764 C CA . CYS B 1 122 ? -25.469 -7.484 5.316 1 98.81 122 CYS B CA 1
ATOM 4765 C C . CYS B 1 122 ? -24.266 -7.629 6.227 1 98.81 122 CYS B C 1
ATOM 4767 O O . CYS B 1 122 ? -23.75 -8.734 6.414 1 98.81 122 CYS B O 1
ATOM 4769 N N . LEU B 1 123 ? -23.922 -6.543 6.891 1 98.88 123 LEU B N 1
ATOM 4770 C CA . LEU B 1 123 ? -22.719 -6.559 7.727 1 98.88 123 LEU B CA 1
ATOM 4771 C C . LEU B 1 123 ? -23.078 -6.852 9.18 1 98.88 123 LEU B C 1
ATOM 4773 O O . LEU B 1 123 ? -22.297 -6.543 10.086 1 98.88 123 LEU B O 1
ATOM 4777 N N . TRP B 1 124 ? -24.203 -7.395 9.406 1 98.69 124 TRP B N 1
ATOM 4778 C CA . TRP B 1 124 ? -24.672 -7.879 10.703 1 98.69 124 TRP B CA 1
ATOM 4779 C C . TRP B 1 124 ? -25.406 -9.203 10.555 1 98.69 124 TRP B C 1
ATOM 4781 O O . TRP B 1 124 ? -25.859 -9.555 9.461 1 98.69 124 TRP B O 1
ATOM 4791 N N . PRO B 1 125 ? -25.469 -9.945 11.609 1 98.69 125 PRO B N 1
ATOM 4792 C CA . PRO B 1 125 ? -26.188 -11.227 11.539 1 98.69 125 PRO B CA 1
ATOM 4793 C C . PRO B 1 125 ? -27.703 -11.062 11.531 1 98.69 125 PRO B C 1
ATOM 4795 O O . PRO B 1 125 ? -28.375 -11.453 12.484 1 98.69 125 PRO B O 1
ATOM 4798 N N . THR B 1 126 ? -28.188 -10.594 10.492 1 98.19 126 THR B N 1
ATOM 4799 C CA . THR B 1 126 ? -29.609 -10.312 10.344 1 98.19 126 THR B CA 1
ATOM 4800 C C . THR B 1 126 ? -30.438 -11.594 10.5 1 98.19 126 THR B C 1
ATOM 4802 O O . THR B 1 126 ? -30.016 -12.664 10.07 1 98.19 126 THR B O 1
ATOM 4805 N N . GLU B 1 127 ? -31.578 -11.484 11.086 1 96.62 127 GLU B N 1
ATOM 4806 C CA . GLU B 1 127 ? -32.5 -12.602 11.25 1 96.62 127 GLU B CA 1
ATOM 4807 C C . GLU B 1 127 ? -33.406 -12.742 10.039 1 96.62 127 GLU B C 1
ATOM 4809 O O . GLU B 1 127 ? -34.25 -13.648 9.977 1 96.62 127 GLU B O 1
ATOM 4814 N N . ASN B 1 128 ? -33.281 -11.797 9.031 1 96.75 128 ASN B N 1
ATOM 4815 C CA . ASN B 1 128 ? -34.125 -11.836 7.844 1 96.75 128 ASN B CA 1
ATOM 4816 C C . ASN B 1 128 ? -33.938 -13.141 7.066 1 96.75 128 ASN B C 1
ATOM 4818 O O . ASN B 1 128 ? -32.844 -13.5 6.691 1 96.75 128 ASN B O 1
ATOM 4822 N N . ARG B 1 129 ? -34.875 -13.812 6.918 1 96.75 129 ARG B N 1
ATOM 4823 C CA . ARG B 1 129 ? -34.812 -15.164 6.371 1 96.75 129 ARG B CA 1
ATOM 4824 C C . ARG B 1 129 ? -34.25 -15.156 4.953 1 96.75 129 ARG B C 1
ATOM 4826 O O . ARG B 1 129 ? -33.719 -16.172 4.488 1 96.75 129 ARG B O 1
ATOM 4833 N N . HIS B 1 130 ? -34.312 -14.062 4.332 1 96.06 130 HIS B N 1
ATOM 4834 C CA . HIS B 1 130 ? -33.875 -14.008 2.943 1 96.06 130 HIS B CA 1
ATOM 4835 C C . HIS B 1 130 ? -32.375 -13.703 2.855 1 96.06 130 HIS B C 1
ATOM 4837 O O . HIS B 1 130 ? -31.797 -13.695 1.763 1 96.06 130 HIS B O 1
ATOM 4843 N N . LYS B 1 131 ? -31.844 -13.414 3.869 1 97.25 131 LYS B N 1
ATOM 4844 C CA . LYS B 1 131 ? -30.438 -13.023 3.893 1 97.25 131 LYS B CA 1
ATOM 4845 C C . LYS B 1 131 ? -29.578 -14.086 4.57 1 97.25 131 LYS B C 1
ATOM 4847 O O . LYS B 1 131 ? -28.438 -13.82 4.953 1 97.25 131 LYS B O 1
ATOM 4852 N N . LYS B 1 132 ? -30.094 -15.297 4.809 1 95.19 132 LYS B N 1
ATOM 4853 C CA . LYS B 1 132 ? -29.312 -16.422 5.297 1 95.19 132 LYS B CA 1
ATOM 4854 C C . LYS B 1 132 ? -28.141 -16.719 4.367 1 95.19 132 LYS B C 1
ATOM 4856 O O . LYS B 1 132 ? -28.297 -16.766 3.146 1 95.19 132 LYS B O 1
ATOM 4861 N N . GLY B 1 133 ? -27.031 -16.781 4.887 1 95.69 133 GLY B N 1
ATOM 4862 C CA . GLY B 1 133 ? -25.828 -17.062 4.117 1 95.69 133 GLY B CA 1
ATOM 4863 C C . GLY B 1 133 ? -25.297 -15.836 3.393 1 95.69 133 GLY B C 1
ATOM 4864 O O . GLY B 1 133 ? -24.25 -15.906 2.73 1 95.69 133 GLY B O 1
ATOM 4865 N N . TRP B 1 134 ? -26 -14.688 3.49 1 98.12 134 TRP B N 1
ATOM 4866 C CA . TRP B 1 134 ? -25.594 -13.477 2.795 1 98.12 134 TRP B CA 1
ATOM 4867 C C . TRP B 1 134 ? -25.484 -12.305 3.762 1 98.12 134 TRP B C 1
ATOM 4869 O O . TRP B 1 134 ? -26.078 -11.242 3.521 1 98.12 134 TRP B O 1
ATOM 4879 N N . ASN B 1 135 ? -24.719 -12.562 4.781 1 98.62 135 ASN B N 1
ATOM 4880 C CA . ASN B 1 135 ? -24.406 -11.602 5.836 1 98.62 135 ASN B CA 1
ATOM 4881 C C . ASN B 1 135 ? -23.125 -11.961 6.574 1 98.62 135 ASN B C 1
ATOM 4883 O O . ASN B 1 135 ? -22.672 -13.102 6.496 1 98.62 135 ASN B O 1
ATOM 4887 N N . SER B 1 136 ? -22.641 -11.07 7.281 1 98.69 136 SER B N 1
ATOM 4888 C CA . SER B 1 136 ? -21.297 -11.219 7.848 1 98.69 136 SER B CA 1
ATOM 4889 C C . SER B 1 136 ? -21.312 -12.164 9.039 1 98.69 136 SER B C 1
ATOM 4891 O O . SER B 1 136 ? -20.25 -12.586 9.508 1 98.69 136 SER B O 1
ATOM 4893 N N . GLY B 1 137 ? -22.484 -12.539 9.539 1 98.38 137 GLY B N 1
ATOM 4894 C CA . GLY B 1 137 ? -22.578 -13.523 10.602 1 98.38 137 GLY B CA 1
ATOM 4895 C C . GLY B 1 137 ? -22.531 -14.953 10.094 1 98.38 137 GLY B C 1
ATOM 4896 O O . GLY B 1 137 ? -22.109 -15.859 10.812 1 98.38 137 GLY B O 1
ATOM 4897 N N . ASP B 1 138 ? -22.906 -15.109 8.898 1 98.19 138 ASP B N 1
ATOM 4898 C CA . ASP B 1 138 ? -23.047 -16.453 8.352 1 98.19 138 ASP B CA 1
ATOM 4899 C C . ASP B 1 138 ? -21.812 -16.859 7.555 1 98.19 138 ASP B C 1
ATOM 4901 O O . ASP B 1 138 ? -21.484 -18.047 7.449 1 98.19 138 ASP B O 1
ATOM 4905 N N . THR B 1 139 ? -21.172 -15.93 6.828 1 97.62 139 THR B N 1
ATOM 4906 C CA . THR B 1 139 ? -20.094 -16.219 5.898 1 97.62 139 THR B CA 1
ATOM 4907 C C . THR B 1 139 ? -19.016 -15.148 5.973 1 97.62 139 THR B C 1
ATOM 4909 O O . THR B 1 139 ? -19.266 -14.031 6.426 1 97.62 139 THR B O 1
ATOM 4912 N N . GLY B 1 140 ? -17.875 -15.523 5.555 1 95.94 140 GLY B N 1
ATOM 4913 C CA . GLY B 1 140 ? -16.781 -14.57 5.59 1 95.94 140 GLY B CA 1
ATOM 4914 C C . GLY B 1 140 ? -16.266 -14.32 6.992 1 95.94 140 GLY B C 1
ATOM 4915 O O . GLY B 1 140 ? -15.734 -15.227 7.637 1 95.94 140 GLY B O 1
ATOM 4916 N N . PRO B 1 141 ? -16.469 -13.148 7.477 1 97.5 141 PRO B N 1
ATOM 4917 C CA . PRO B 1 141 ? -15.945 -12.82 8.805 1 97.5 141 PRO B CA 1
ATOM 4918 C C . PRO B 1 141 ? -16.594 -13.641 9.914 1 97.5 141 PRO B C 1
ATOM 4920 O O . PRO B 1 141 ? -16 -13.828 10.977 1 97.5 141 PRO B O 1
ATOM 4923 N N . GLN B 1 142 ? -17.859 -14.109 9.656 1 97.12 142 GLN B N 1
ATOM 4924 C CA . GLN B 1 142 ? -18.672 -14.789 10.672 1 97.12 142 GLN B CA 1
ATOM 4925 C C . GLN B 1 142 ? -18.656 -14.023 11.984 1 97.12 142 GLN B C 1
ATOM 4927 O O . GLN B 1 142 ? -18.406 -14.602 13.047 1 97.12 142 GLN B O 1
ATOM 4932 N N . ARG B 1 143 ? -18.906 -12.742 11.797 1 97.31 143 ARG B N 1
ATOM 4933 C CA . ARG B 1 143 ? -18.859 -11.766 12.883 1 97.31 143 ARG B CA 1
ATOM 4934 C C . ARG B 1 143 ? -19.922 -10.68 12.688 1 97.31 143 ARG B C 1
ATOM 4936 O O . ARG B 1 143 ? -20.297 -10.367 11.555 1 97.31 143 ARG B O 1
ATOM 4943 N N . ASP B 1 144 ? -20.453 -10.164 13.781 1 98.75 144 ASP B N 1
ATOM 4944 C CA . ASP B 1 144 ? -21.328 -9 13.75 1 98.75 144 ASP B CA 1
ATOM 4945 C C . ASP B 1 144 ? -20.516 -7.711 13.578 1 98.75 144 ASP B C 1
ATOM 4947 O O . ASP B 1 144 ? -20.281 -6.988 14.539 1 98.75 144 ASP B O 1
ATOM 4951 N N . LEU B 1 145 ? -20.141 -7.383 12.391 1 98.81 145 LEU B N 1
ATOM 4952 C CA . LEU B 1 145 ? -19.219 -6.285 12.117 1 98.81 145 LEU B CA 1
ATOM 4953 C C . LEU B 1 145 ? -19.859 -4.941 12.469 1 98.81 145 LEU B C 1
ATOM 4955 O O . LEU B 1 145 ? -19.188 -4.059 13.008 1 98.81 145 LEU B O 1
ATOM 4959 N N . LEU B 1 146 ? -21.172 -4.828 12.18 1 98.81 146 LEU B N 1
ATOM 4960 C CA . LEU B 1 146 ? -21.906 -3.619 12.555 1 98.81 146 LEU B CA 1
ATOM 4961 C C . LEU B 1 146 ? -21.922 -3.434 14.062 1 98.81 146 LEU B C 1
ATOM 4963 O O . LEU B 1 146 ? -21.641 -2.34 14.562 1 98.81 146 LEU B O 1
ATOM 4967 N N . GLY B 1 147 ? -22.312 -4.414 14.664 1 98.94 147 GLY B N 1
ATOM 4968 C CA . GLY B 1 147 ? -22.328 -4.324 16.109 1 98.94 147 GLY B CA 1
ATOM 4969 C C . GLY B 1 147 ? -20.969 -3.957 16.703 1 98.94 147 GLY B C 1
ATOM 4970 O O . GLY B 1 147 ? -20.891 -3.125 17.609 1 98.94 147 GLY B O 1
ATOM 4971 N N . ASP B 1 148 ? -19.906 -4.641 16.172 1 98.81 148 ASP B N 1
ATOM 4972 C CA . ASP B 1 148 ? -18.547 -4.395 16.656 1 98.81 148 ASP B CA 1
ATOM 4973 C C . ASP B 1 148 ? -18.156 -2.924 16.5 1 98.81 148 ASP B C 1
ATOM 4975 O O . ASP B 1 148 ? -17.703 -2.289 17.453 1 98.81 148 ASP B O 1
ATOM 4979 N N . ILE B 1 149 ? -18.438 -2.391 15.352 1 98.88 149 ILE B N 1
ATOM 4980 C CA . ILE B 1 149 ? -18.016 -1.019 15.102 1 98.88 149 ILE B CA 1
ATOM 4981 C C . ILE B 1 149 ? -18.938 -0.047 15.82 1 98.88 149 ILE B C 1
ATOM 4983 O O . ILE B 1 149 ? -18.5 1.003 16.297 1 98.88 149 ILE B O 1
ATOM 4987 N N . THR B 1 150 ? -20.219 -0.419 16 1 98.88 150 THR B N 1
ATOM 4988 C CA . THR B 1 150 ? -21.156 0.418 16.75 1 98.88 150 THR B CA 1
ATOM 4989 C C . THR B 1 150 ? -20.688 0.606 18.188 1 98.88 150 THR B C 1
ATOM 4991 O O . THR B 1 150 ? -20.641 1.732 18.688 1 98.88 150 THR B O 1
ATOM 4994 N N . ARG B 1 151 ? -20.344 -0.47 18.719 1 98.75 151 ARG B N 1
ATOM 4995 C CA . ARG B 1 151 ? -19.891 -0.397 20.109 1 98.75 151 ARG B CA 1
ATOM 4996 C C . ARG B 1 151 ? -18.609 0.431 20.219 1 98.75 151 ARG B C 1
ATOM 4998 O O . ARG B 1 151 ? -18.516 1.31 21.078 1 98.75 151 ARG B O 1
ATOM 5005 N N . ALA B 1 152 ? -17.703 0.19 19.328 1 98.88 152 ALA B N 1
ATOM 5006 C CA . ALA B 1 152 ? -16.422 0.876 19.391 1 98.88 152 ALA B CA 1
ATOM 5007 C C . ALA B 1 152 ? -16.578 2.377 19.156 1 98.88 152 ALA B C 1
ATOM 5009 O O . ALA B 1 152 ? -15.977 3.188 19.859 1 98.88 152 ALA B O 1
ATOM 5010 N N . VAL B 1 153 ? -17.406 2.699 18.25 1 98.88 153 VAL B N 1
ATOM 5011 C CA . VAL B 1 153 ? -17.641 4.094 17.891 1 98.88 153 VAL B CA 1
ATOM 5012 C C . VAL B 1 153 ? -18.328 4.82 19.047 1 98.88 153 VAL B C 1
ATOM 5014 O O . VAL B 1 153 ? -17.891 5.906 19.453 1 98.88 153 VAL B O 1
ATOM 5017 N N . ARG B 1 154 ? -19.359 4.266 19.625 1 98.88 154 ARG B N 1
ATOM 5018 C CA . ARG B 1 154 ? -20.078 4.879 20.719 1 98.88 154 ARG B CA 1
ATOM 5019 C C . ARG B 1 154 ? -19.203 4.965 21.969 1 98.88 154 ARG B C 1
ATOM 5021 O O . ARG B 1 154 ? -19.234 5.969 22.688 1 98.88 154 ARG B O 1
ATOM 5028 N N . ASP B 1 155 ? -18.375 3.84 22.109 1 98.69 155 ASP B N 1
ATOM 5029 C CA . ASP B 1 155 ? -17.469 3.852 23.25 1 98.69 155 ASP B CA 1
ATOM 5030 C C . ASP B 1 155 ? -16.453 4.988 23.125 1 98.69 155 ASP B C 1
ATOM 5032 O O . ASP B 1 155 ? -15.914 5.465 24.125 1 98.69 155 ASP B O 1
ATOM 5036 N N . SER B 1 156 ? -16.266 5.426 21.906 1 98.62 156 SER B N 1
ATOM 5037 C CA . SER B 1 156 ? -15.312 6.496 21.672 1 98.62 156 SER B CA 1
ATOM 5038 C C . SER B 1 156 ? -15.977 7.863 21.734 1 98.62 156 SER B C 1
ATOM 5040 O O . SER B 1 156 ? -15.336 8.891 21.484 1 98.62 156 SER B O 1
ATOM 5042 N N . GLY B 1 157 ? -17.188 7.855 22 1 98.44 157 GLY B N 1
ATOM 5043 C CA . GLY B 1 157 ? -17.906 9.102 22.172 1 98.44 157 GLY B CA 1
ATOM 5044 C C . GLY B 1 157 ? -18.453 9.664 20.875 1 98.44 157 GLY B C 1
ATOM 5045 O O . GLY B 1 157 ? -18.844 10.828 20.812 1 98.44 157 GLY B O 1
ATOM 5046 N N . LEU B 1 158 ? -18.578 8.914 19.844 1 98.81 158 LEU B N 1
ATOM 5047 C CA . LEU B 1 158 ? -19.078 9.336 18.531 1 98.81 158 LEU B CA 1
ATOM 5048 C C . LEU B 1 158 ? -20.469 8.781 18.297 1 98.81 158 LEU B C 1
ATOM 5050 O O . LEU B 1 158 ? -20.859 7.758 18.875 1 98.81 158 LEU B O 1
ATOM 5054 N N . LYS B 1 159 ? -21.062 9.531 17.547 1 98.62 159 LYS B N 1
ATOM 5055 C CA . LYS B 1 159 ? -22.359 9.008 17.141 1 98.62 159 LYS B CA 1
ATOM 5056 C C . LYS B 1 159 ? -22.219 7.996 16 1 98.62 159 LYS B C 1
ATOM 5058 O O . LYS B 1 159 ? -21.344 8.141 15.141 1 98.62 159 LYS B O 1
ATOM 5063 N N . MET B 1 160 ? -23.141 7.062 16.016 1 98.88 160 MET B N 1
ATOM 5064 C CA . MET B 1 160 ? -23.047 5.98 15.031 1 98.88 160 MET B CA 1
ATOM 5065 C C . MET B 1 160 ? -24.297 5.953 14.148 1 98.88 160 MET B C 1
ATOM 5067 O O . MET B 1 160 ? -25.422 5.824 14.641 1 98.88 160 MET B O 1
ATOM 5071 N N . GLY B 1 161 ? -24.016 6.082 12.945 1 98.81 161 GLY B N 1
ATOM 5072 C CA . GLY B 1 161 ? -25.078 5.969 11.969 1 98.81 161 GLY B CA 1
ATOM 5073 C C . GLY B 1 161 ? -24.891 4.793 11.023 1 98.81 161 GLY B C 1
ATOM 5074 O O . GLY B 1 161 ? -23.891 4.09 11.086 1 98.81 161 GLY B O 1
ATOM 5075 N N . ILE B 1 162 ? -25.844 4.617 10.188 1 98.81 162 ILE B N 1
ATOM 5076 C CA . ILE B 1 162 ? -25.781 3.514 9.234 1 98.81 162 ILE B CA 1
ATOM 5077 C C . ILE B 1 162 ? -26.203 4.004 7.852 1 98.81 162 ILE B C 1
ATOM 5079 O O . ILE B 1 162 ? -27.062 4.891 7.73 1 98.81 162 ILE B O 1
ATOM 5083 N N . TYR B 1 163 ? -25.609 3.496 6.898 1 98.75 163 TYR B N 1
ATOM 5084 C CA . TYR B 1 163 ? -26.062 3.492 5.512 1 98.75 163 TYR B CA 1
ATOM 5085 C C . TYR B 1 163 ? -26.859 2.227 5.195 1 98.75 163 TYR B C 1
ATOM 5087 O O . TYR B 1 163 ? -26.453 1.125 5.574 1 98.75 163 TYR B O 1
ATOM 5095 N N . TYR B 1 164 ? -27.906 2.332 4.629 1 98.69 164 TYR B N 1
ATOM 5096 C CA . TYR B 1 164 ? -28.719 1.198 4.211 1 98.69 164 TYR B CA 1
ATOM 5097 C C . TYR B 1 164 ? -29.234 1.395 2.791 1 98.69 164 TYR B C 1
ATOM 5099 O O . TYR B 1 164 ? -29.953 2.357 2.514 1 98.69 164 TYR B O 1
ATOM 5107 N N . SER B 1 165 ? -28.938 0.586 2.012 1 98.5 165 SER B N 1
ATOM 5108 C CA . SER B 1 165 ? -29.484 0.616 0.659 1 98.5 165 SER B CA 1
ATOM 5109 C C . SER B 1 165 ? -30.938 0.162 0.64 1 98.5 165 SER B C 1
ATOM 5111 O O . SER B 1 165 ? -31.234 -0.997 0.934 1 98.5 165 SER B O 1
ATOM 5113 N N . SER B 1 166 ? -31.734 0.908 0.26 1 97.62 166 SER B N 1
ATOM 5114 C CA . SER B 1 166 ? -33.125 0.572 0.124 1 97.62 166 SER B CA 1
ATOM 5115 C C . SER B 1 166 ? -33.375 -0.368 -1.054 1 97.62 166 SER B C 1
ATOM 5117 O O . SER B 1 166 ? -34.188 -1.286 -0.968 1 97.62 166 SER B O 1
ATOM 5119 N N . VAL B 1 167 ? -32.688 0.048 -2.027 1 94.62 167 VAL B N 1
ATOM 5120 C CA . VAL B 1 167 ? -32.812 -0.818 -3.197 1 94.62 167 VAL B CA 1
ATOM 5121 C C . VAL B 1 167 ? -31.875 -2.027 -3.021 1 94.62 167 VAL B C 1
ATOM 5123 O O . VAL B 1 167 ? -30.828 -1.929 -2.389 1 94.62 167 VAL B O 1
ATOM 5126 N N . GLU B 1 168 ? -32.281 -3.164 -3.57 1 95.81 168 GLU B N 1
ATOM 5127 C CA . GLU B 1 168 ? -31.453 -4.367 -3.652 1 95.81 168 GLU B CA 1
ATOM 5128 C C . GLU B 1 168 ? -31.375 -4.891 -5.082 1 95.81 168 GLU B C 1
ATOM 5130 O O . GLU B 1 168 ? -32.375 -5.328 -5.641 1 95.81 168 GLU B O 1
ATOM 5135 N N . TRP B 1 169 ? -30.219 -4.996 -5.547 1 97.44 169 TRP B N 1
ATOM 5136 C CA . TRP B 1 169 ? -30.016 -5.277 -6.965 1 97.44 169 TRP B CA 1
ATOM 5137 C C . TRP B 1 169 ? -30.5 -6.68 -7.312 1 97.44 169 TRP B C 1
ATOM 5139 O O . TRP B 1 169 ? -30.953 -6.926 -8.43 1 97.44 169 TRP B O 1
ATOM 5149 N N . GLU B 1 170 ? -30.453 -7.594 -6.367 1 96.25 170 GLU B N 1
ATOM 5150 C CA . GLU B 1 170 ? -30.875 -8.961 -6.641 1 96.25 170 GLU B CA 1
ATOM 5151 C C . GLU B 1 170 ? -32.406 -9.062 -6.695 1 96.25 170 GLU B C 1
ATOM 5153 O O . GLU B 1 170 ? -32.938 -10.078 -7.121 1 96.25 170 GLU B O 1
ATOM 5158 N N . THR B 1 171 ? -33.031 -8.023 -6.309 1 95.5 171 THR B N 1
ATOM 5159 C CA . THR B 1 171 ? -34.469 -8.141 -6.176 1 95.5 171 THR B CA 1
ATOM 5160 C C . THR B 1 171 ? -35.188 -7.062 -6.988 1 95.5 171 THR B C 1
ATOM 5162 O O . THR B 1 171 ? -36.156 -7.348 -7.691 1 95.5 171 THR B O 1
ATOM 5165 N N . ASN B 1 172 ? -34.688 -5.812 -7.004 1 94.12 172 ASN B N 1
ATOM 5166 C CA . ASN B 1 172 ? -35.438 -4.676 -7.52 1 94.12 172 ASN B CA 1
ATOM 5167 C C . ASN B 1 172 ? -34.938 -4.246 -8.898 1 94.12 172 ASN B C 1
ATOM 5169 O O . ASN B 1 172 ? -33.75 -4.094 -9.102 1 94.12 172 ASN B O 1
ATOM 5173 N N . SER B 1 173 ? -35.844 -4.152 -9.766 1 94.44 173 SER B N 1
ATOM 5174 C CA . SER B 1 173 ? -35.531 -3.533 -11.047 1 94.44 173 SER B CA 1
ATOM 5175 C C . SER B 1 173 ? -35.344 -2.023 -10.906 1 94.44 173 SER B C 1
ATOM 5177 O O . SER B 1 173 ? -35.688 -1.452 -9.859 1 94.44 173 SER B O 1
ATOM 5179 N N . SER B 1 174 ? -34.875 -1.352 -11.945 1 93.94 174 SER B N 1
ATOM 5180 C CA . SER B 1 174 ? -34.625 0.086 -11.898 1 93.94 174 SER B CA 1
ATOM 5181 C C . SER B 1 174 ? -34.688 0.705 -13.289 1 93.94 174 SER B C 1
ATOM 5183 O O . SER B 1 174 ? -34.312 0.07 -14.281 1 93.94 174 SER B O 1
ATOM 5185 N N . HIS B 1 175 ? -35.062 1.889 -13.242 1 90.75 175 HIS B N 1
ATOM 5186 C CA . HIS B 1 175 ? -35.031 2.621 -14.5 1 90.75 175 HIS B CA 1
ATOM 5187 C C . HIS B 1 175 ? -33.625 2.854 -14.977 1 90.75 175 HIS B C 1
ATOM 5189 O O . HIS B 1 175 ? -33.375 3.098 -16.172 1 90.75 175 HIS B O 1
ATOM 5195 N N . ARG B 1 176 ? -32.688 2.814 -14.141 1 91.19 176 ARG B N 1
ATOM 5196 C CA . ARG B 1 176 ? -31.312 3.156 -14.43 1 91.19 176 ARG B CA 1
ATOM 5197 C C . ARG B 1 176 ? -30.688 2.139 -15.383 1 91.19 176 ARG B C 1
ATOM 5199 O O . ARG B 1 176 ? -29.984 2.508 -16.328 1 91.19 176 ARG B O 1
ATOM 5206 N N . PRO B 1 177 ? -30.828 0.887 -15.086 1 93.5 177 PRO B N 1
ATOM 5207 C CA . PRO B 1 177 ? -30.469 -0.115 -16.094 1 93.5 177 PRO B CA 1
ATOM 5208 C C . PRO B 1 177 ? -31.578 -0.382 -17.094 1 93.5 177 PRO B C 1
ATOM 5210 O O . PRO B 1 177 ? -31.859 -1.539 -17.422 1 93.5 177 PRO B O 1
ATOM 5213 N N . GLU B 1 178 ? -32.25 0.704 -17.5 1 89.75 178 GLU B N 1
ATOM 5214 C CA . GLU B 1 178 ? -33.25 0.708 -18.562 1 89.75 178 GLU B CA 1
ATOM 5215 C C . GLU B 1 178 ? -34.438 -0.175 -18.203 1 89.75 178 GLU B C 1
ATOM 5217 O O . GLU B 1 178 ? -34.875 -0.968 -19.031 1 89.75 178 GLU B O 1
ATOM 5222 N N . GLY B 1 179 ? -34.844 -0.067 -17.047 1 89.75 179 GLY B N 1
ATOM 5223 C CA . GLY B 1 179 ? -36.031 -0.749 -16.578 1 89.75 179 GLY B CA 1
ATOM 5224 C C . GLY B 1 179 ? -35.781 -2.195 -16.188 1 89.75 179 GLY B C 1
ATOM 5225 O O . GLY B 1 179 ? -36.719 -2.939 -15.914 1 89.75 179 GLY B O 1
ATOM 5226 N N . GLY B 1 180 ? -34.594 -2.674 -16.25 1 90.44 180 GLY B N 1
ATOM 5227 C CA . GLY B 1 180 ? -34.188 -4.012 -15.844 1 90.44 180 GLY B CA 1
ATOM 5228 C C . GLY B 1 180 ? -33.438 -4.039 -14.523 1 90.44 180 GLY B C 1
ATOM 5229 O O . GLY B 1 180 ? -33.688 -3.205 -13.648 1 90.44 180 GLY B O 1
ATOM 5230 N N . PHE B 1 181 ? -32.562 -4.945 -14.531 1 93.25 181 PHE B N 1
ATOM 5231 C CA . PHE B 1 181 ? -31.828 -5.156 -13.289 1 93.25 181 PHE B CA 1
ATOM 5232 C C . PHE B 1 181 ? -30.344 -4.812 -13.469 1 93.25 181 PHE B C 1
ATOM 5234 O O . PHE B 1 181 ? -29.812 -4.934 -14.57 1 93.25 181 PHE B O 1
ATOM 5241 N N . PHE B 1 182 ? -29.766 -4.523 -12.242 1 95.81 182 PHE B N 1
ATOM 5242 C CA . PHE B 1 182 ? -28.359 -4.148 -12.266 1 95.81 182 PHE B CA 1
ATOM 5243 C C . PHE B 1 182 ? -27.469 -5.375 -12.445 1 95.81 182 PHE B C 1
ATOM 5245 O O . PHE B 1 182 ? -26.344 -5.266 -12.906 1 95.81 182 PHE B O 1
ATOM 5252 N N . ILE B 1 183 ? -28 -6.562 -12.07 1 96.19 183 ILE B N 1
ATOM 5253 C CA . ILE B 1 183 ? -27.203 -7.785 -12.062 1 96.19 183 ILE B CA 1
ATOM 5254 C C . ILE B 1 183 ? -27.797 -8.797 -13.047 1 96.19 183 ILE B C 1
ATOM 5256 O O . ILE B 1 183 ? -28.891 -8.586 -13.562 1 96.19 183 ILE B O 1
ATOM 5260 N N . PRO B 1 184 ? -27.125 -9.844 -13.32 1 95.12 184 PRO B N 1
ATOM 5261 C CA . PRO B 1 184 ? -27.641 -10.812 -14.289 1 95.12 184 PRO B CA 1
ATOM 5262 C C . PRO B 1 184 ? -28.969 -11.445 -13.844 1 95.12 184 PRO B C 1
ATOM 5264 O O . PRO B 1 184 ? -29.156 -11.711 -12.656 1 95.12 184 PRO B O 1
ATOM 5267 N N . GLN B 1 185 ? -29.734 -11.68 -14.93 1 93.56 185 GLN B N 1
ATOM 5268 C CA . GLN B 1 185 ? -31.047 -12.266 -14.711 1 93.56 185 GLN B CA 1
ATOM 5269 C C . GLN B 1 185 ? -30.953 -13.57 -13.922 1 93.56 185 GLN B C 1
ATOM 5271 O O . GLN B 1 185 ? -31.797 -13.859 -13.078 1 93.56 185 GLN B O 1
ATOM 5276 N N . ARG B 1 186 ? -30.062 -14.164 -14.219 1 93.56 186 ARG B N 1
ATOM 5277 C CA . ARG B 1 186 ? -29.891 -15.453 -13.562 1 93.56 186 ARG B CA 1
ATOM 5278 C C . ARG B 1 186 ? -29.719 -15.281 -12.055 1 93.56 186 ARG B C 1
ATOM 5280 O O . ARG B 1 186 ? -30.219 -16.094 -11.273 1 93.56 186 ARG B O 1
ATOM 5287 N N . ASP B 1 187 ? -29 -14.25 -11.719 1 94.62 187 ASP B N 1
ATOM 5288 C CA . ASP B 1 187 ? -28.797 -14.008 -10.289 1 94.62 187 ASP B CA 1
ATOM 5289 C C . ASP B 1 187 ? -30.078 -13.516 -9.625 1 94.62 187 ASP B C 1
ATOM 5291 O O . ASP B 1 187 ? -30.422 -13.938 -8.516 1 94.62 187 ASP B O 1
ATOM 5295 N N . ARG B 1 188 ? -30.688 -12.789 -10.289 1 94.44 188 ARG B N 1
ATOM 5296 C CA . ARG B 1 188 ? -31.969 -12.328 -9.781 1 94.44 188 ARG B CA 1
ATOM 5297 C C . ARG B 1 188 ? -32.906 -13.5 -9.531 1 94.44 188 ARG B C 1
ATOM 5299 O O . ARG B 1 188 ? -33.594 -13.555 -8.508 1 94.44 188 ARG B O 1
ATOM 5306 N N . GLU B 1 189 ? -33 -14.375 -10.367 1 95.25 189 GLU B N 1
ATOM 5307 C CA . GLU B 1 189 ? -33.938 -15.5 -10.258 1 95.25 189 GLU B CA 1
ATOM 5308 C C . GLU B 1 189 ? -33.531 -16.438 -9.109 1 95.25 189 GLU B C 1
ATOM 5310 O O . GLU B 1 189 ? -34.406 -16.984 -8.43 1 95.25 189 GLU B O 1
ATOM 5315 N N . LYS B 1 190 ? -32.281 -16.375 -9.031 1 92.56 190 LYS B N 1
ATOM 5316 C CA . LYS B 1 190 ? -31.766 -17.312 -8.031 1 92.56 190 LYS B CA 1
ATOM 5317 C C . LYS B 1 190 ? -31.875 -16.719 -6.629 1 92.56 190 LYS B C 1
ATOM 5319 O O . LYS B 1 190 ? -32.219 -17.438 -5.676 1 92.56 190 LYS B O 1
ATOM 5324 N N . PHE B 1 191 ? -31.688 -15.484 -6.617 1 92 191 PHE B N 1
ATOM 5325 C CA . PHE B 1 191 ? -31.469 -14.992 -5.262 1 92 191 PHE B CA 1
ATOM 5326 C C . PHE B 1 191 ? -32.531 -13.977 -4.875 1 92 191 PHE B C 1
ATOM 5328 O O . PHE B 1 191 ? -32.719 -13.672 -3.695 1 92 191 PHE B O 1
ATOM 5335 N N . GLY B 1 192 ? -33.25 -13.336 -5.73 1 94.69 192 GLY B N 1
ATOM 5336 C CA . GLY B 1 192 ? -34.25 -12.312 -5.469 1 94.69 192 GLY B CA 1
ATOM 5337 C C . GLY B 1 192 ? -35.594 -12.875 -5.047 1 94.69 192 GLY B C 1
ATOM 5338 O O . GLY B 1 192 ? -35.781 -14.094 -5.07 1 94.69 192 GLY B O 1
ATOM 5339 N N . ILE B 1 193 ? -36.438 -12.094 -4.625 1 97.19 193 ILE B N 1
ATOM 5340 C CA . ILE B 1 193 ? -37.812 -12.453 -4.359 1 97.19 193 ILE B CA 1
ATOM 5341 C C . ILE B 1 193 ? -38.75 -11.578 -5.195 1 97.19 193 ILE B C 1
ATOM 5343 O O . ILE B 1 193 ? -38.312 -10.672 -5.898 1 97.19 193 ILE B O 1
ATOM 5347 N N . ALA B 1 194 ? -39.875 -11.727 -5.27 1 92.75 194 ALA B N 1
ATOM 5348 C CA . ALA B 1 194 ? -40.812 -10.859 -5.969 1 92.75 194 ALA B CA 1
ATOM 5349 C C . ALA B 1 194 ? -40.781 -9.43 -5.422 1 92.75 194 ALA B C 1
ATOM 5351 O O . ALA B 1 194 ? -40.844 -9.227 -4.207 1 92.75 194 ALA B O 1
ATOM 5352 N N . GLU B 1 195 ? -40.781 -8.648 -6.023 1 95.62 195 GLU B N 1
ATOM 5353 C CA . GLU B 1 195 ? -40.594 -7.25 -5.656 1 95.62 195 GLU B CA 1
ATOM 5354 C C . GLU B 1 195 ? -41.719 -6.773 -4.738 1 95.62 195 GLU B C 1
ATOM 5356 O O . GLU B 1 195 ? -41.5 -5.973 -3.828 1 95.62 195 GLU B O 1
ATOM 5361 N N . ALA B 1 196 ? -42.906 -7.008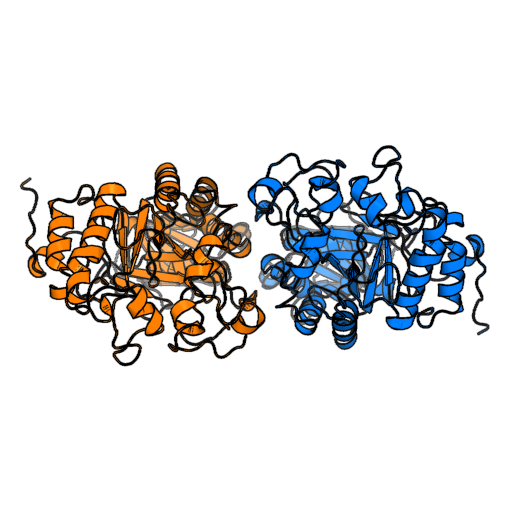 -5.207 1 95.62 196 ALA B N 1
ATOM 5362 C CA . ALA B 1 196 ? -44.094 -6.574 -4.457 1 95.62 196 ALA B CA 1
ATOM 5363 C C . ALA B 1 196 ? -43.969 -6.953 -2.982 1 95.62 196 ALA B C 1
ATOM 5365 O O . ALA B 1 196 ? -44.594 -6.316 -2.121 1 95.62 196 ALA B O 1
ATOM 5366 N N . ARG B 1 197 ? -43.125 -7.977 -2.738 1 91.88 197 ARG B N 1
ATOM 5367 C CA . ARG B 1 197 ? -43 -8.492 -1.378 1 91.88 197 ARG B CA 1
ATOM 5368 C C . ARG B 1 197 ? -41.844 -7.855 -0.641 1 91.88 197 ARG B C 1
ATOM 5370 O O . ARG B 1 197 ? -41.719 -7.965 0.582 1 91.88 197 ARG B O 1
ATOM 5377 N N . TYR B 1 198 ? -41.031 -7.227 -1.407 1 96.56 198 TYR B N 1
ATOM 5378 C CA . TYR B 1 198 ? -39.75 -6.75 -0.895 1 96.56 198 TYR B CA 1
ATOM 5379 C C . TYR B 1 198 ? -39.938 -5.77 0.255 1 96.56 198 TYR B C 1
ATOM 5381 O O . TYR B 1 198 ? -39.312 -5.906 1.312 1 96.56 198 TYR B O 1
ATOM 5389 N N . PRO B 1 199 ? -40.844 -4.75 0.235 1 97.88 199 PRO B N 1
ATOM 5390 C CA . PRO B 1 199 ? -40.969 -3.797 1.337 1 97.88 199 PRO B CA 1
ATOM 5391 C C . PRO B 1 199 ? -41.375 -4.465 2.652 1 97.88 199 PRO B C 1
ATOM 5393 O O . PRO B 1 199 ? -40.812 -4.141 3.705 1 97.88 199 PRO B O 1
ATOM 5396 N N . ASP B 1 200 ? -42.156 -5.527 2.516 1 97.38 200 ASP B N 1
ATOM 5397 C CA . ASP B 1 200 ? -42.719 -6.141 3.717 1 97.38 200 ASP B CA 1
ATOM 5398 C C . ASP B 1 200 ? -41.781 -7.219 4.27 1 97.38 200 ASP B C 1
ATOM 5400 O O . ASP B 1 200 ? -41.812 -7.523 5.461 1 97.38 200 ASP B O 1
ATOM 5404 N N . GLU B 1 201 ? -41.031 -7.691 3.451 1 95.81 201 GLU B N 1
ATOM 5405 C CA . GLU B 1 201 ? -40.281 -8.859 3.912 1 95.81 201 GLU B CA 1
ATOM 5406 C C . GLU B 1 201 ? -38.812 -8.523 4.164 1 95.81 201 GLU B C 1
ATOM 5408 O O . GLU B 1 201 ? -38.125 -9.234 4.895 1 95.81 201 GLU B O 1
ATOM 5413 N N . ILE B 1 202 ? -38.375 -7.523 3.477 1 98.19 202 ILE B N 1
ATOM 5414 C CA . ILE B 1 202 ? -36.938 -7.238 3.648 1 98.19 202 ILE B CA 1
ATOM 5415 C C . ILE B 1 202 ? -36.781 -5.781 4.078 1 98.19 202 ILE B C 1
ATOM 5417 O O . ILE B 1 202 ? -36.25 -5.512 5.164 1 98.19 202 ILE B O 1
ATOM 5421 N N . LEU B 1 203 ? -37.219 -4.836 3.316 1 97.94 203 LEU B N 1
ATOM 5422 C CA . LEU B 1 203 ? -36.906 -3.424 3.516 1 97.94 203 LEU B CA 1
ATOM 5423 C C . LEU B 1 203 ? -37.344 -2.965 4.906 1 97.94 203 LEU B C 1
ATOM 5425 O O . LEU B 1 203 ? -36.5 -2.648 5.746 1 97.94 203 LEU B O 1
ATOM 5429 N N . ILE B 1 204 ? -38.656 -2.936 5.176 1 98.38 204 ILE B N 1
ATOM 5430 C CA . ILE B 1 204 ? -39.156 -2.375 6.426 1 98.38 204 ILE B CA 1
ATOM 5431 C C . ILE B 1 204 ? -38.688 -3.244 7.598 1 98.38 204 ILE B C 1
ATOM 5433 O O . ILE B 1 204 ? -38.219 -2.732 8.609 1 98.38 204 ILE B O 1
ATOM 5437 N N . PRO B 1 205 ? -38.688 -4.727 7.473 1 95.38 205 PRO B N 1
ATOM 5438 C CA . PRO B 1 205 ? -38.188 -5.543 8.594 1 95.38 205 PRO B CA 1
ATOM 5439 C C . PRO B 1 205 ? -36.719 -5.297 8.906 1 95.38 205 PRO B C 1
ATOM 5441 O O . PRO B 1 205 ? -36.344 -5.223 10.078 1 95.38 205 PRO B O 1
ATOM 5444 N N . GLN B 1 206 ? -35.938 -5.074 7.852 1 98.56 206 GLN B N 1
ATOM 5445 C CA . GLN B 1 206 ? -34.531 -4.848 8.117 1 98.56 206 GLN B CA 1
ATOM 5446 C C . GLN B 1 206 ? -34.281 -3.465 8.719 1 98.56 206 GLN B C 1
ATOM 5448 O O . GLN B 1 206 ? -33.469 -3.305 9.625 1 98.56 206 GLN B O 1
ATOM 5453 N N . LEU B 1 207 ? -34.938 -2.516 8.281 1 98.5 207 LEU B N 1
ATOM 5454 C CA . LEU B 1 207 ? -34.812 -1.176 8.852 1 98.5 207 LEU B CA 1
ATOM 5455 C C . LEU B 1 207 ? -35.188 -1.174 10.328 1 98.5 207 LEU B C 1
ATOM 5457 O O . LEU B 1 207 ? -34.469 -0.609 11.156 1 98.5 207 LEU B O 1
ATOM 5461 N N . LYS B 1 208 ? -36.406 -1.723 10.516 1 98.56 208 LYS B N 1
ATOM 5462 C CA . LYS B 1 208 ? -36.844 -1.771 11.906 1 98.56 208 LYS B CA 1
ATOM 5463 C C . LYS B 1 208 ? -35.906 -2.598 12.766 1 98.56 208 LYS B C 1
ATOM 5465 O O . LYS B 1 208 ? -35.656 -2.27 13.93 1 98.56 208 LYS B O 1
ATOM 5470 N N . GLU B 1 209 ? -35.312 -3.725 12.164 1 97.56 209 GLU B N 1
ATOM 5471 C CA . GLU B 1 209 ? -34.312 -4.535 12.852 1 97.56 209 GLU B CA 1
ATOM 5472 C C . GLU B 1 209 ? -33.094 -3.707 13.211 1 97.56 209 GLU B C 1
ATOM 5474 O O . GLU B 1 209 ? -32.594 -3.756 14.344 1 97.56 209 GLU B O 1
ATOM 5479 N N . LEU B 1 210 ? -32.656 -2.887 12.289 1 98.75 210 LEU B N 1
ATOM 5480 C CA . LEU B 1 210 ? -31.469 -2.053 12.492 1 98.75 210 LEU B CA 1
ATOM 5481 C C . LEU B 1 210 ? -31.734 -0.985 13.547 1 98.75 210 LEU B C 1
ATOM 5483 O O . LEU B 1 210 ? -30.891 -0.752 14.422 1 98.75 210 LEU B O 1
ATOM 5487 N N . VAL B 1 211 ? -32.875 -0.492 13.5 1 98.56 211 VAL B N 1
ATOM 5488 C CA . VAL B 1 211 ? -33.219 0.57 14.43 1 98.56 211 VAL B CA 1
ATOM 5489 C C . VAL B 1 211 ? -33.375 -0.007 15.836 1 98.56 211 VAL B C 1
ATOM 5491 O O . VAL B 1 211 ? -32.875 0.563 16.812 1 98.56 211 VAL B O 1
ATOM 5494 N N . THR B 1 212 ? -34.031 -1.017 15.875 1 98.38 212 THR B N 1
ATOM 5495 C CA . THR B 1 212 ? -34.312 -1.591 17.188 1 98.38 212 THR B CA 1
ATOM 5496 C C . THR B 1 212 ? -33.062 -2.168 17.812 1 98.38 212 THR B C 1
ATOM 5498 O O . THR B 1 212 ? -32.812 -1.988 19.016 1 98.38 212 THR B O 1
ATOM 5501 N N . ASN B 1 213 ? -32.281 -2.822 16.984 1 98.25 213 ASN B N 1
ATOM 5502 C CA . ASN B 1 213 ? -31.156 -3.555 17.547 1 98.25 213 ASN B CA 1
ATOM 5503 C C . ASN B 1 213 ? -29.938 -2.656 17.719 1 98.25 213 ASN B C 1
ATOM 5505 O O . ASN B 1 213 ? -29.141 -2.859 18.625 1 98.25 213 ASN B O 1
ATOM 5509 N N . TYR B 1 214 ? -29.812 -1.672 16.859 1 98.62 214 TYR B N 1
ATOM 5510 C CA . TYR B 1 214 ? -28.547 -0.948 16.859 1 98.62 214 TYR B CA 1
ATOM 5511 C C . TYR B 1 214 ? -28.766 0.54 17.109 1 98.62 214 TYR B C 1
ATOM 5513 O O . TYR B 1 214 ? -27.812 1.287 17.328 1 98.62 214 TYR B O 1
ATOM 5521 N N . GLN B 1 215 ? -29.953 0.985 16.922 1 98.44 215 GLN B N 1
ATOM 5522 C CA . GLN B 1 215 ? -30.391 2.324 17.297 1 98.44 215 GLN B CA 1
ATOM 5523 C C . GLN B 1 215 ? -29.484 3.391 16.703 1 98.44 215 GLN B C 1
ATOM 5525 O O . GLN B 1 215 ? -28.891 4.191 17.438 1 98.44 215 GLN B O 1
ATOM 5530 N N . PRO B 1 216 ? -29.375 3.336 15.414 1 98.81 216 PRO B N 1
ATOM 5531 C CA . PRO B 1 216 ? -28.469 4.285 14.75 1 98.81 216 PRO B CA 1
ATOM 5532 C C . PRO B 1 216 ? -28.891 5.738 14.977 1 98.81 216 PRO B C 1
ATOM 5534 O O . PRO B 1 216 ? -30.078 6.051 15.008 1 98.81 216 PRO B O 1
ATOM 5537 N N . SER B 1 217 ? -27.812 6.711 15.156 1 98.56 217 SER B N 1
ATOM 5538 C CA . SER B 1 217 ? -28.047 8.141 15.289 1 98.56 217 SER B CA 1
ATOM 5539 C C . SER B 1 217 ? -28.406 8.773 13.945 1 98.56 217 SER B C 1
ATOM 5541 O O . SER B 1 217 ? -28.922 9.891 13.891 1 98.56 217 SER B O 1
ATOM 5543 N N . LEU B 1 218 ? -28.172 7.98 12.945 1 98.69 218 LEU B N 1
ATOM 5544 C CA . LEU B 1 218 ? -28.359 8.453 11.578 1 98.69 218 LEU B CA 1
ATOM 5545 C C . LEU B 1 218 ? -28.656 7.285 10.641 1 98.69 218 LEU B C 1
ATOM 5547 O O . LEU B 1 218 ? -28.016 6.23 10.734 1 98.69 218 LEU B O 1
ATOM 5551 N N . ILE B 1 219 ? -29.594 7.512 9.891 1 98.75 219 ILE B N 1
ATOM 5552 C CA . ILE B 1 219 ? -29.875 6.543 8.836 1 98.75 219 ILE B CA 1
ATOM 5553 C C . ILE B 1 219 ? -29.703 7.203 7.469 1 98.75 219 ILE B C 1
ATOM 5555 O O . ILE B 1 219 ? -30.5 8.078 7.094 1 98.75 219 ILE B O 1
ATOM 5559 N N . PHE B 1 220 ? -28.734 6.797 6.805 1 98.75 220 PHE B N 1
ATOM 5560 C CA . PHE B 1 220 ? -28.469 7.191 5.426 1 98.75 220 PHE B CA 1
ATOM 5561 C C . PHE B 1 220 ? -29.062 6.172 4.453 1 98.75 220 PHE B C 1
ATOM 5563 O O . PHE B 1 220 ? -28.453 5.137 4.188 1 98.75 220 PHE B O 1
ATOM 5570 N N . ALA B 1 221 ? -30.203 6.477 4.012 1 98.38 221 ALA B N 1
ATOM 5571 C CA . ALA B 1 221 ? -30.828 5.613 3.014 1 98.38 221 ALA B CA 1
ATOM 5572 C C . ALA B 1 221 ? -30.297 5.922 1.615 1 98.38 221 ALA B C 1
ATOM 5574 O O . ALA B 1 221 ? -29.938 7.062 1.321 1 98.38 221 ALA B O 1
ATOM 5575 N N . ASP B 1 222 ? -30.312 4.918 0.846 1 97.94 222 ASP B N 1
ATOM 5576 C CA . ASP B 1 222 ? -29.812 5.117 -0.509 1 97.94 222 ASP B CA 1
ATOM 5577 C C . ASP B 1 222 ? -30.516 4.191 -1.5 1 97.94 222 ASP B C 1
ATOM 5579 O O . ASP B 1 222 ? -30.875 3.062 -1.159 1 97.94 222 ASP B O 1
ATOM 5583 N N . GLY B 1 223 ? -30.797 4.664 -2.598 1 97.25 223 GLY B N 1
ATOM 5584 C CA . GLY B 1 223 ? -31.297 3.881 -3.715 1 97.25 223 GLY B CA 1
ATOM 5585 C C . GLY B 1 223 ? -32.812 3.928 -3.842 1 97.25 223 GLY B C 1
ATOM 5586 O O . GLY B 1 223 ? -33.344 3.609 -4.898 1 97.25 223 GLY B O 1
ATOM 5587 N N . GLY B 1 224 ? -33.5 4.328 -2.836 1 97 224 GLY B N 1
ATOM 5588 C CA . GLY B 1 224 ? -34.938 4.449 -2.918 1 97 224 GLY B CA 1
ATOM 5589 C C . GLY B 1 224 ? -35.406 5.609 -3.783 1 97 224 GLY B C 1
ATOM 5590 O O . GLY B 1 224 ? -36.406 5.516 -4.477 1 97 224 GLY B O 1
ATOM 5591 N N . GLU B 1 225 ? -34.562 6.578 -3.568 1 92.69 225 GLU B N 1
ATOM 5592 C CA . GLU B 1 225 ? -34.875 7.812 -4.273 1 92.69 225 GLU B CA 1
ATOM 5593 C C . GLU B 1 225 ? -34.812 7.613 -5.789 1 92.69 225 GLU B C 1
ATOM 5595 O O . GLU B 1 225 ? -35.281 8.469 -6.547 1 92.69 225 GLU B O 1
ATOM 5600 N N . TRP B 1 226 ? -34.25 6.531 -6.266 1 95.94 226 TRP B N 1
ATOM 5601 C CA . TRP B 1 226 ? -34.156 6.301 -7.703 1 95.94 226 TRP B CA 1
ATOM 5602 C C . TRP B 1 226 ? -35.531 5.934 -8.281 1 95.94 226 TRP B C 1
ATOM 5604 O O . TRP B 1 226 ? -35.938 6.477 -9.305 1 95.94 226 TRP B O 1
ATOM 5614 N N . ASP B 1 227 ? -36.25 4.938 -7.461 1 94.69 227 ASP B N 1
ATOM 5615 C CA . ASP B 1 227 ? -37.375 4.324 -8.18 1 94.69 227 ASP B CA 1
ATOM 5616 C C . ASP B 1 227 ? -38.562 4.078 -7.242 1 94.69 227 ASP B C 1
ATOM 5618 O O . ASP B 1 227 ? -39.688 3.861 -7.703 1 94.69 227 ASP B O 1
ATOM 5622 N N . PHE B 1 228 ? -3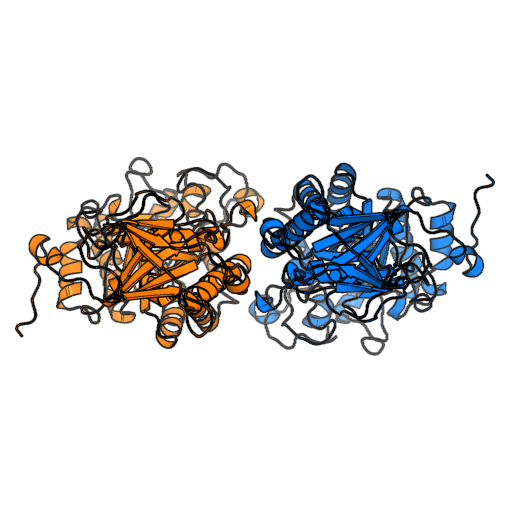8.375 4.172 -5.984 1 96.19 228 PHE B N 1
ATOM 5623 C CA . PHE B 1 228 ? -39.438 3.742 -5.078 1 96.19 228 PHE B CA 1
ATOM 5624 C C . PHE B 1 228 ? -40.438 4.863 -4.855 1 96.19 228 PHE B C 1
ATOM 5626 O O . PHE B 1 228 ? -40.062 5.992 -4.535 1 96.19 228 PHE B O 1
ATOM 5633 N N . SER B 1 229 ? -41.625 4.441 -5.062 1 94.44 229 SER B N 1
ATOM 5634 C CA . SER B 1 229 ? -42.656 5.379 -4.602 1 94.44 229 SER B CA 1
ATOM 5635 C C . SER B 1 229 ? -42.75 5.375 -3.078 1 94.44 229 SER B C 1
ATOM 5637 O O . SER B 1 229 ? -42.375 4.398 -2.428 1 94.44 229 SER B O 1
ATOM 5639 N N . GLU B 1 230 ? -43.219 6.551 -2.504 1 94.19 230 GLU B N 1
ATOM 5640 C CA . GLU B 1 230 ? -43.344 6.652 -1.053 1 94.19 230 GLU B CA 1
ATOM 5641 C C . GLU B 1 230 ? -44.281 5.59 -0.499 1 94.19 230 GLU B C 1
ATOM 5643 O O . GLU B 1 230 ? -44.094 5.113 0.623 1 94.19 230 GLU B O 1
ATOM 5648 N N . GLU B 1 231 ? -45.281 5.062 -1.281 1 96.25 231 GLU B N 1
ATOM 5649 C CA . GLU B 1 231 ? -46.188 3.996 -0.866 1 96.25 231 GLU B CA 1
ATOM 5650 C C . GLU B 1 231 ? -45.469 2.639 -0.878 1 96.25 231 GLU B C 1
ATOM 5652 O O . GLU B 1 231 ? -45.594 1.866 0.075 1 96.25 231 GLU B O 1
ATOM 5657 N N . TYR B 1 232 ? -44.812 2.566 -1.948 1 91.69 232 TYR B N 1
ATOM 5658 C CA . TYR B 1 232 ? -44.125 1.284 -2.08 1 91.69 232 TYR B CA 1
ATOM 5659 C C . TYR B 1 232 ? -43.125 1.083 -0.95 1 91.69 232 TYR B C 1
ATOM 5661 O O . TYR B 1 232 ? -43.094 0.025 -0.315 1 91.69 232 TYR B O 1
ATOM 5669 N N . SER B 1 233 ? -42.438 2.07 -0.695 1 96.56 233 SER B N 1
ATOM 5670 C CA . SER B 1 233 ? -41.375 1.949 0.299 1 96.56 233 SER B CA 1
ATOM 5671 C C . SER B 1 233 ? -41.906 2.141 1.712 1 96.56 233 SER B C 1
ATOM 5673 O O . SER B 1 233 ? -41.156 2.008 2.689 1 96.56 233 SER B O 1
ATOM 5675 N N . GLN B 1 234 ? -43.125 2.453 1.696 1 95.62 234 GLN B N 1
ATOM 5676 C CA . GLN B 1 234 ? -43.812 2.646 2.98 1 95.62 234 GLN B CA 1
ATOM 5677 C C . GLN B 1 234 ? -43.062 3.652 3.846 1 95.62 234 GLN B C 1
ATOM 5679 O O . GLN B 1 234 ? -42.906 3.461 5.059 1 95.62 234 GLN B O 1
ATOM 5684 N N . THR B 1 235 ? -42.5 4.645 3.186 1 97.81 235 THR B N 1
ATOM 5685 C CA . THR B 1 235 ? -41.594 5.605 3.783 1 97.81 235 THR B CA 1
ATOM 5686 C C . THR B 1 235 ? -42.281 6.387 4.902 1 97.81 235 THR B C 1
ATOM 5688 O O . THR B 1 235 ? -41.75 6.473 6.016 1 97.81 235 THR B O 1
ATOM 5691 N N . LYS B 1 236 ? -43.5 6.992 4.629 1 98.06 236 LYS B N 1
ATOM 5692 C CA . LYS B 1 236 ? -44.219 7.816 5.609 1 98.06 236 LYS B CA 1
ATOM 5693 C C . LYS B 1 236 ? -44.562 7.004 6.848 1 98.06 236 LYS B C 1
ATOM 5695 O O . LYS B 1 236 ? -44.438 7.488 7.973 1 98.06 236 LYS B O 1
ATOM 5700 N N . GLU B 1 237 ? -44.969 5.941 6.582 1 96.31 237 GLU B N 1
ATOM 5701 C CA . GLU B 1 237 ? -45.344 5.09 7.707 1 96.31 237 GLU B CA 1
ATOM 5702 C C . GLU B 1 237 ? -44.125 4.73 8.555 1 96.31 237 GLU B C 1
ATOM 5704 O O . GLU B 1 237 ? -44.219 4.727 9.789 1 96.31 237 GLU B O 1
ATOM 5709 N N . PHE B 1 238 ? -43.156 4.301 7.82 1 97.38 238 PHE B N 1
ATOM 5710 C CA . PHE B 1 238 ? -41.938 3.971 8.555 1 97.38 238 PHE B CA 1
ATOM 5711 C C . PHE B 1 238 ? -41.438 5.176 9.344 1 97.38 238 PHE B C 1
ATOM 5713 O O . PHE B 1 238 ? -41.094 5.062 10.523 1 97.38 238 PHE B O 1
ATOM 5720 N N . LEU B 1 239 ? -41.281 6.305 8.789 1 98.5 239 LEU B N 1
ATOM 5721 C CA . LEU B 1 239 ? -40.812 7.496 9.477 1 98.5 239 LEU B CA 1
ATOM 5722 C C . LEU B 1 239 ? -41.719 7.871 10.633 1 98.5 239 LEU B C 1
ATOM 5724 O O . LEU B 1 239 ? -41.25 8.336 11.68 1 98.5 239 LEU B O 1
ATOM 5728 N N . CYS B 1 240 ? -42.938 7.809 10.406 1 97.19 240 CYS B N 1
ATOM 5729 C CA . CYS B 1 240 ? -43.906 8.07 11.477 1 97.19 240 CYS B CA 1
ATOM 5730 C C . CYS B 1 240 ? -43.594 7.215 12.703 1 97.19 240 CYS B C 1
ATOM 5732 O O . CYS B 1 240 ? -43.531 7.723 13.82 1 97.19 240 CYS B O 1
ATOM 5734 N N . TRP B 1 241 ? -43.438 6.109 12.469 1 94.31 241 TRP B N 1
ATOM 5735 C CA . TRP B 1 241 ? -43.094 5.188 13.547 1 94.31 241 TRP B CA 1
ATOM 5736 C C . TRP B 1 241 ? -41.75 5.586 14.18 1 94.31 241 TRP B C 1
ATOM 5738 O O . TRP B 1 241 ? -41.625 5.582 15.406 1 94.31 241 TRP B O 1
ATOM 5748 N N . LEU B 1 242 ? -40.719 5.941 13.172 1 96.81 242 LEU B N 1
ATOM 5749 C CA . LEU B 1 242 ? -39.406 6.312 13.609 1 96.81 242 LEU B CA 1
ATOM 5750 C C . LEU B 1 242 ? -39.438 7.508 14.555 1 96.81 242 LEU B C 1
ATOM 5752 O O . LEU B 1 242 ? -38.781 7.508 15.594 1 96.81 242 LEU B O 1
ATOM 5756 N N . TYR B 1 243 ? -40.312 8.25 14.305 1 98.31 243 TYR B N 1
ATOM 5757 C CA . TYR B 1 243 ? -40.344 9.523 15.016 1 98.31 243 TYR B CA 1
ATOM 5758 C C . TYR B 1 243 ? -41.188 9.414 16.281 1 98.31 243 TYR B C 1
ATOM 5760 O O . TYR B 1 243 ? -41.031 10.211 17.203 1 98.31 243 TYR B O 1
ATOM 5768 N N . ASN B 1 244 ? -42.125 8.375 16.297 1 98.12 244 ASN B N 1
ATOM 5769 C CA . ASN B 1 244 ? -43.031 8.281 17.422 1 98.12 244 ASN B CA 1
ATOM 5770 C C . ASN B 1 244 ? -42.625 7.176 18.391 1 98.12 244 ASN B C 1
ATOM 5772 O O . ASN B 1 244 ? -42.688 7.352 19.609 1 98.12 244 ASN B O 1
ATOM 5776 N N . ASP B 1 245 ? -42.094 6.031 17.766 1 94.06 245 ASP B N 1
ATOM 5777 C CA . ASP B 1 245 ? -42.156 4.824 18.578 1 94.06 245 ASP B CA 1
ATOM 5778 C C . ASP B 1 245 ? -40.75 4.211 18.75 1 94.06 245 ASP B C 1
ATOM 5780 O O . ASP B 1 245 ? -40.531 3.432 19.672 1 94.06 245 ASP B O 1
ATOM 5784 N N . ALA B 1 246 ? -40 4.605 17.766 1 98.06 246 ALA B N 1
ATOM 5785 C CA . ALA B 1 246 ? -38.688 3.963 17.766 1 98.06 246 ALA B CA 1
ATOM 5786 C C . ALA B 1 246 ? -37.906 4.316 19.016 1 98.06 246 ALA B C 1
ATOM 5788 O O . ALA B 1 246 ? -38.094 5.398 19.594 1 98.06 246 ALA B O 1
ATOM 5789 N N . PRO B 1 247 ? -36.844 3.25 19.422 1 95.25 247 PRO B N 1
ATOM 5790 C CA . PRO B 1 247 ? -36.094 3.494 20.656 1 95.25 247 PRO B CA 1
ATOM 5791 C C . PRO B 1 247 ? -35.094 4.652 20.516 1 95.25 247 PRO B C 1
ATOM 5793 O O . PRO B 1 247 ? -34.656 5.211 21.516 1 95.25 247 PRO B O 1
ATOM 5796 N N . ASN B 1 248 ? -34.875 5.055 19.344 1 97.94 248 ASN B N 1
ATOM 5797 C CA . ASN B 1 248 ? -33.906 6.109 19.125 1 97.94 248 ASN B CA 1
ATOM 5798 C C . ASN B 1 248 ? -34.531 7.363 18.531 1 97.94 248 ASN B C 1
ATOM 5800 O O . ASN B 1 248 ? -33.875 8.18 17.906 1 97.94 248 ASN B O 1
ATOM 5804 N N . LYS B 1 249 ? -35.781 7.484 18.641 1 96.62 249 LYS B N 1
ATOM 5805 C CA . LYS B 1 249 ? -36.625 8.484 17.969 1 96.62 249 LYS B CA 1
ATOM 5806 C C . LYS B 1 249 ? -36.125 9.898 18.281 1 96.62 249 LYS B C 1
ATOM 5808 O O . LYS B 1 249 ? -36.281 10.812 17.469 1 96.62 249 LYS B O 1
ATOM 5813 N N . ASP B 1 250 ? -35.531 10.078 19.406 1 94.88 250 ASP B N 1
ATOM 5814 C CA . ASP B 1 250 ? -35.156 11.414 19.828 1 94.88 250 ASP B CA 1
ATOM 5815 C C . ASP B 1 250 ? -33.812 11.805 19.234 1 94.88 250 ASP B C 1
ATOM 5817 O O . ASP B 1 250 ? -33.406 12.977 19.266 1 94.88 250 ASP B O 1
ATOM 5821 N N . GLU B 1 251 ? -33.125 10.805 18.656 1 95.88 251 GLU B N 1
ATOM 5822 C CA . GLU B 1 251 ? -31.734 11.062 18.219 1 95.88 251 GLU B CA 1
ATOM 5823 C C . GLU B 1 251 ? -31.594 10.859 16.703 1 95.88 251 GLU B C 1
ATOM 5825 O O . GLU B 1 251 ? -30.766 11.516 16.062 1 95.88 251 GLU B O 1
ATOM 5830 N N . VAL B 1 252 ? -32.344 10.047 16.172 1 98.5 252 VAL B N 1
ATOM 5831 C CA . VAL B 1 252 ? -32.125 9.57 14.812 1 98.5 252 VAL B CA 1
ATOM 5832 C C . VAL B 1 252 ? -32.438 10.68 13.82 1 98.5 252 VAL B C 1
ATOM 5834 O O . VAL B 1 252 ? -33.406 11.414 13.992 1 98.5 252 VAL B O 1
ATOM 5837 N N . VAL B 1 253 ? -31.531 10.914 12.828 1 97.31 253 VAL B N 1
ATOM 5838 C CA . VAL B 1 253 ? -31.781 11.797 11.695 1 97.31 253 VAL B CA 1
ATOM 5839 C C . VAL B 1 253 ? -31.781 10.984 10.398 1 97.31 253 VAL B C 1
ATOM 5841 O O . VAL B 1 253 ? -31.031 10.023 10.258 1 97.31 253 VAL B O 1
ATOM 5844 N N . VAL B 1 254 ? -32.562 11.195 9.523 1 98.19 254 VAL B N 1
ATOM 5845 C CA . VAL B 1 254 ? -32.625 10.445 8.273 1 98.19 254 VAL B CA 1
ATOM 5846 C C . VAL B 1 254 ? -32.406 11.398 7.094 1 98.19 254 VAL B C 1
ATOM 5848 O O . VAL B 1 254 ? -32.875 12.539 7.117 1 98.19 254 VAL B O 1
ATOM 5851 N N . ASN B 1 255 ? -31.828 11.047 6.055 1 98.31 255 ASN B N 1
ATOM 5852 C CA . ASN B 1 255 ? -31.625 11.844 4.852 1 98.31 255 ASN B CA 1
ATOM 5853 C C . ASN B 1 255 ? -32.844 11.797 3.928 1 98.31 255 ASN B C 1
ATOM 5855 O O . ASN B 1 255 ? -33.906 11.359 4.332 1 98.31 255 ASN B O 1
ATOM 5859 N N . ASP B 1 256 ? -32.688 12.133 2.818 1 96.81 256 ASP B N 1
ATOM 5860 C CA . ASP B 1 256 ? -33.812 12.367 1.918 1 96.81 256 ASP B CA 1
ATOM 5861 C C . ASP B 1 256 ? -33.812 11.367 0.765 1 96.81 256 ASP B C 1
ATOM 5863 O O . ASP B 1 256 ? -34.188 11.703 -0.356 1 96.81 256 ASP B O 1
ATOM 5867 N N . ARG B 1 257 ? -33.438 10.117 1.203 1 97.81 257 ARG B N 1
ATOM 5868 C CA . ARG B 1 257 ? -33.188 9.234 0.061 1 97.81 257 ARG B CA 1
ATOM 5869 C C . ARG B 1 257 ? -34 7.949 0.197 1 97.81 257 ARG B C 1
ATOM 5871 O O . ARG B 1 257 ? -33.656 6.926 -0.39 1 97.81 257 ARG B O 1
ATOM 5878 N N . PHE B 1 258 ? -35.156 7.805 0.819 1 97.31 258 PHE B N 1
ATOM 5879 C CA . PHE B 1 258 ? -35.938 6.59 1.041 1 97.31 258 PHE B CA 1
ATOM 5880 C C . PHE B 1 258 ? -36.812 6.285 -0.159 1 97.31 258 PHE B C 1
ATOM 5882 O O . PHE B 1 258 ? -37.219 5.137 -0.374 1 97.31 258 PHE B O 1
ATOM 5889 N N . CYS B 1 259 ? -37.219 7.512 -0.866 1 96.75 259 CYS B N 1
ATOM 5890 C CA . CYS B 1 259 ? -38.094 7.348 -2.016 1 96.75 259 CYS B CA 1
ATOM 5891 C C . CYS B 1 259 ? -37.938 8.508 -2.988 1 96.75 259 CYS B C 1
ATOM 5893 O O . CYS B 1 259 ? -37.281 9.5 -2.678 1 96.75 259 CYS B O 1
ATOM 5895 N N . LYS B 1 260 ? -38.562 8.391 -4.145 1 95.81 260 LYS B N 1
ATOM 5896 C CA . LYS B 1 260 ? -38.312 9.289 -5.266 1 95.81 260 LYS B CA 1
ATOM 5897 C C . LYS B 1 260 ? -38.781 10.703 -4.945 1 95.81 260 LYS B C 1
ATOM 5899 O O . LYS B 1 260 ? -38.281 11.68 -5.516 1 95.81 260 LYS B O 1
ATOM 5904 N N . GLU B 1 261 ? -39.656 10.852 -4.062 1 92.62 261 GLU B N 1
ATOM 5905 C CA . GLU B 1 261 ? -40.281 12.148 -3.791 1 92.62 261 GLU B CA 1
ATOM 5906 C C . GLU B 1 261 ? -39.469 12.938 -2.764 1 92.62 261 GLU B C 1
ATOM 5908 O O . GLU B 1 261 ? -39.719 14.117 -2.529 1 92.62 261 GLU B O 1
ATOM 5913 N N . MET B 1 262 ? -38.469 12.414 -2.299 1 93.25 262 MET B N 1
ATOM 5914 C CA . MET B 1 262 ? -37.875 12.961 -1.082 1 93.25 262 MET B CA 1
ATOM 5915 C C . MET B 1 262 ? -36.719 13.898 -1.413 1 93.25 262 MET B C 1
ATOM 5917 O O . MET B 1 262 ? -36.531 14.914 -0.744 1 93.25 262 MET B O 1
ATOM 5921 N N . PRO B 1 263 ? -35.844 13.656 -2.4 1 94.75 263 PRO B N 1
ATOM 5922 C CA . PRO B 1 263 ? -34.625 14.453 -2.557 1 94.75 263 PRO B CA 1
ATOM 5923 C C . PRO B 1 263 ? -34.906 15.953 -2.592 1 94.75 263 PRO B C 1
ATOM 5925 O O . PRO B 1 263 ? -35.625 16.438 -3.48 1 94.75 263 PRO B O 1
ATOM 5928 N N . GLY B 1 264 ? -34.344 16.641 -1.641 1 94.81 264 GLY B N 1
ATOM 5929 C CA . GLY B 1 264 ? -34.438 18.078 -1.545 1 94.81 264 GLY B CA 1
ATOM 5930 C C . GLY B 1 264 ? -35.812 18.562 -1.114 1 94.81 264 GLY B C 1
ATOM 5931 O O . GLY B 1 264 ? -36.125 19.766 -1.2 1 94.81 264 GLY B O 1
ATOM 5932 N N . GLU B 1 265 ? -36.719 17.688 -0.616 1 95.94 265 GLU B N 1
ATOM 5933 C CA . GLU B 1 265 ? -38.062 18.062 -0.262 1 95.94 265 GLU B CA 1
ATOM 5934 C C . GLU B 1 265 ? -38.438 17.594 1.144 1 95.94 265 GLU B C 1
ATOM 5936 O O . GLU B 1 265 ? -39.062 18.328 1.911 1 95.94 265 GLU B O 1
ATOM 5941 N N . HIS B 1 266 ? -38 16.375 1.345 1 96.25 266 HIS B N 1
ATOM 5942 C CA . HIS B 1 266 ? -38.344 15.812 2.643 1 96.25 266 HIS B CA 1
ATOM 5943 C C . HIS B 1 266 ? -37.125 15.188 3.311 1 96.25 266 HIS B C 1
ATOM 5945 O O . HIS B 1 266 ? -36.094 14.945 2.656 1 96.25 266 HIS B O 1
ATOM 5951 N N . GLY B 1 267 ? -37.344 14.742 4.566 1 96.88 267 GLY B N 1
ATOM 5952 C CA . GLY B 1 267 ? -36.25 14.234 5.379 1 96.88 267 GLY B CA 1
ATOM 5953 C C . GLY B 1 267 ? -35.719 15.242 6.379 1 96.88 267 GLY B C 1
ATOM 5954 O O . GLY B 1 267 ? -35.906 16.453 6.211 1 96.88 267 GLY B O 1
ATOM 5955 N N . ASP B 1 268 ? -34.938 14.758 7.395 1 96.44 268 ASP B N 1
ATOM 5956 C CA . ASP B 1 268 ? -34.375 15.633 8.406 1 96.44 268 ASP B CA 1
ATOM 5957 C C . ASP B 1 268 ? -33.219 16.484 7.82 1 96.44 268 ASP B C 1
ATOM 5959 O O . ASP B 1 268 ? -32.969 17.594 8.281 1 96.44 268 ASP B O 1
ATOM 5963 N N . TYR B 1 269 ? -32.531 15.852 6.812 1 96.81 269 TYR B N 1
ATOM 5964 C CA . TYR B 1 269 ? -31.516 16.609 6.09 1 96.81 269 TYR B CA 1
ATOM 5965 C C . TYR B 1 269 ? -31.422 16.156 4.637 1 96.81 269 TYR B C 1
ATOM 5967 O O . TYR B 1 269 ? -31.812 15.039 4.301 1 96.81 269 TYR B O 1
ATOM 5975 N N . TYR B 1 270 ? -30.922 17.125 3.879 1 96.62 270 TYR B N 1
ATOM 5976 C CA . TYR B 1 270 ? -30.734 16.844 2.461 1 96.62 270 TYR B CA 1
ATOM 5977 C C . TYR B 1 270 ? -29.297 16.391 2.178 1 96.62 270 TYR B C 1
ATOM 5979 O O . TYR B 1 270 ? -28.359 16.844 2.836 1 96.62 270 TYR B O 1
ATOM 5987 N N . SER B 1 271 ? -29.141 15.508 1.181 1 94.38 271 SER B N 1
ATOM 5988 C CA . SER B 1 271 ? -27.828 14.914 0.969 1 94.38 271 SER B CA 1
ATOM 5989 C C . SER B 1 271 ? -27.312 15.195 -0.442 1 94.38 271 SER B C 1
ATOM 5991 O O . SER B 1 271 ? -28.078 15.086 -1.412 1 94.38 271 SER B O 1
ATOM 5993 N N . THR B 1 272 ? -26.047 15.641 -0.476 1 92.31 272 THR B N 1
ATOM 5994 C CA . THR B 1 272 ? -25.312 15.836 -1.727 1 92.31 272 THR B CA 1
ATOM 5995 C C . THR B 1 272 ? -24.094 14.93 -1.786 1 92.31 272 THR B C 1
ATOM 5997 O O . THR B 1 272 ? -23.656 14.391 -0.766 1 92.31 272 THR B O 1
ATOM 6000 N N . GLU B 1 273 ? -23.672 14.688 -3.092 1 89.44 273 GLU B N 1
ATOM 6001 C CA . GLU B 1 273 ? -22.594 13.727 -3.295 1 89.44 273 GLU B CA 1
ATOM 6002 C C . GLU B 1 273 ? -21.609 14.219 -4.348 1 89.44 273 GLU B C 1
ATOM 6004 O O . GLU B 1 273 ? -22.016 14.625 -5.441 1 89.44 273 GLU B O 1
ATOM 6009 N N . TYR B 1 274 ? -20.172 14.266 -3.941 1 79.38 274 TYR B N 1
ATOM 6010 C CA . TYR B 1 274 ? -19.078 14.641 -4.828 1 79.38 274 TYR B CA 1
ATOM 6011 C C . TYR B 1 274 ? -19.375 15.961 -5.527 1 79.38 274 TYR B C 1
ATOM 6013 O O . TYR B 1 274 ? -19.188 16.078 -6.738 1 79.38 274 TYR B O 1
ATOM 6021 N N . ASN B 1 275 ? -19.984 16.828 -4.797 1 82.06 275 ASN B N 1
ATOM 6022 C CA . ASN B 1 275 ? -20.25 18.203 -5.23 1 82.06 275 ASN B CA 1
ATOM 6023 C C . ASN B 1 275 ? -21.156 18.234 -6.453 1 82.06 275 ASN B C 1
ATOM 6025 O O . ASN B 1 275 ? -20.953 19.031 -7.371 1 82.06 275 ASN B O 1
ATOM 6029 N N . ASP B 1 276 ? -22.094 17.234 -6.422 1 81.56 276 ASP B N 1
ATOM 6030 C CA . ASP B 1 276 ? -23.047 17.219 -7.516 1 81.56 276 ASP B CA 1
ATOM 6031 C C . ASP B 1 276 ? -24 18.422 -7.426 1 81.56 276 ASP B C 1
ATOM 6033 O O . ASP B 1 276 ? -24.688 18.75 -8.391 1 81.56 276 ASP B O 1
ATOM 6037 N N . LYS B 1 277 ? -24.125 19.047 -6.191 1 84.31 277 LYS B N 1
ATOM 6038 C CA . LYS B 1 277 ? -24.875 20.266 -5.914 1 84.31 277 LYS B CA 1
ATOM 6039 C C . LYS B 1 277 ? -24.094 21.188 -4.977 1 84.31 277 LYS B C 1
ATOM 6041 O O . LYS B 1 277 ? -23.234 20.734 -4.223 1 84.31 277 LYS B O 1
ATOM 6046 N N . ASP B 1 278 ? -24.375 22.391 -5.023 1 80.31 278 ASP B N 1
ATOM 6047 C CA . ASP B 1 278 ? -23.672 23.391 -4.223 1 80.31 278 ASP B CA 1
ATOM 6048 C C . ASP B 1 278 ? -24.141 23.359 -2.771 1 80.31 278 ASP B C 1
ATOM 6050 O O . ASP B 1 278 ? -23.469 23.891 -1.888 1 80.31 278 ASP B O 1
ATOM 6054 N N . GLY B 1 279 ? -25.188 22.797 -2.484 1 83.38 279 GLY B N 1
ATOM 6055 C CA . GLY B 1 279 ? -25.719 22.719 -1.138 1 83.38 279 GLY B CA 1
ATOM 6056 C C . GLY B 1 279 ? -27.094 23.375 -1.01 1 83.38 279 GLY B C 1
ATOM 6057 O O . GLY B 1 279 ? -27.781 23.594 -2.012 1 83.38 279 GLY B O 1
ATOM 6058 N N . PHE B 1 280 ? -27.531 23.578 0.249 1 85.94 280 PHE B N 1
ATOM 6059 C CA . PHE B 1 280 ? -28.891 24.078 0.478 1 85.94 280 PHE B CA 1
ATOM 6060 C C . PHE B 1 280 ? -28.859 25.266 1.435 1 85.94 280 PHE B C 1
ATOM 6062 O O . PHE B 1 280 ? -29.922 25.719 1.884 1 85.94 280 PHE B O 1
ATOM 6069 N N . GLY B 1 281 ? -27.75 25.641 1.702 1 80.38 281 GLY B N 1
ATOM 6070 C CA . GLY B 1 281 ? -27.578 26.797 2.57 1 80.38 281 GLY B CA 1
ATOM 6071 C C . GLY B 1 281 ? -28.328 26.672 3.883 1 80.38 281 GLY B C 1
ATOM 6072 O O . GLY B 1 281 ? -28.281 25.625 4.535 1 80.38 281 GLY B O 1
ATOM 6073 N N . ARG B 1 282 ? -29.016 27.75 4.211 1 83.12 282 ARG B N 1
ATOM 6074 C CA . ARG B 1 282 ? -29.719 27.797 5.484 1 83.12 282 ARG B CA 1
ATOM 6075 C C . ARG B 1 282 ? -31.156 27.312 5.328 1 83.12 282 ARG B C 1
ATOM 6077 O O . ARG B 1 282 ? -31.953 27.391 6.27 1 83.12 282 ARG B O 1
ATOM 6084 N N . LEU B 1 283 ? -31.406 26.906 4.195 1 83.94 283 LEU B N 1
ATOM 6085 C CA . LEU B 1 283 ? -32.781 26.531 3.922 1 83.94 283 LEU B CA 1
ATOM 6086 C C . LEU B 1 283 ? -33.188 25.297 4.711 1 83.94 283 LEU B C 1
ATOM 6088 O O . LEU B 1 283 ? -34.312 25.203 5.234 1 83.94 283 LEU B O 1
ATOM 6092 N N . HIS B 1 284 ? -32.281 24.453 4.582 1 91.38 284 HIS B N 1
ATOM 6093 C CA . HIS B 1 284 ? -32.5 23.156 5.207 1 91.38 284 HIS B CA 1
ATOM 6094 C C . HIS B 1 284 ? -31.188 22.469 5.527 1 91.38 284 HIS B C 1
ATOM 6096 O O . HIS B 1 284 ? -30.234 22.578 4.754 1 91.38 284 HIS B O 1
ATOM 6102 N N . PRO B 1 285 ? -31.078 21.688 6.738 1 94.69 285 PRO B N 1
ATOM 6103 C CA . PRO B 1 285 ? -29.844 20.953 6.996 1 94.69 285 PRO B CA 1
ATOM 6104 C C . PRO B 1 285 ? -29.453 20.031 5.84 1 94.69 285 PRO B C 1
ATOM 6106 O O . PRO B 1 285 ? -30.328 19.438 5.207 1 94.69 285 PRO B O 1
ATOM 6109 N N . TRP B 1 286 ? -28.109 20.047 5.531 1 96.38 286 TRP B N 1
ATOM 6110 C CA . TRP B 1 286 ? -27.672 19.219 4.41 1 96.38 286 TRP B CA 1
ATOM 6111 C C . TRP B 1 286 ? -26.266 18.688 4.637 1 96.38 286 TRP B C 1
ATOM 6113 O O . TRP B 1 286 ? -25.562 19.141 5.543 1 96.38 286 TRP B O 1
ATOM 6123 N N . GLU B 1 287 ? -25.922 17.609 3.896 1 97.56 287 GLU B N 1
ATOM 6124 C CA . GLU B 1 287 ? -24.656 16.906 4.062 1 97.56 287 GLU B CA 1
ATOM 6125 C C . GLU B 1 287 ? -24.047 16.531 2.711 1 97.56 287 GLU B C 1
ATOM 6127 O O . GLU B 1 287 ? -24.766 16.047 1.827 1 97.56 287 GLU B O 1
ATOM 6132 N N . GLU B 1 288 ? -22.719 16.906 2.584 1 97.06 288 GLU B N 1
ATOM 6133 C CA . GLU B 1 288 ? -21.953 16.516 1.411 1 97.06 288 GLU B CA 1
ATOM 6134 C C . GLU B 1 288 ? -21.109 15.266 1.704 1 97.06 288 GLU B C 1
ATOM 6136 O O . GLU B 1 288 ? -20.391 15.227 2.697 1 97.06 288 GLU B O 1
ATOM 6141 N N . SER B 1 289 ? -21.328 14.141 0.866 1 97.75 289 SER B N 1
ATOM 6142 C CA . SER B 1 289 ? -20.469 12.977 1.05 1 97.75 289 SER B CA 1
ATOM 6143 C C . SER B 1 289 ? -19.547 12.781 -0.146 1 97.75 289 SER B C 1
ATOM 6145 O O . SER B 1 289 ? -19.922 13.094 -1.28 1 97.75 289 SER B O 1
ATOM 6147 N N . ARG B 1 290 ? -18.297 12.391 0.124 1 96.69 290 ARG B N 1
ATOM 6148 C CA . ARG B 1 290 ? -17.375 12 -0.935 1 96.69 290 ARG B CA 1
ATOM 6149 C C . ARG B 1 290 ? -16.312 11.039 -0.406 1 96.69 290 ARG B C 1
ATOM 6151 O O . ARG B 1 290 ? -16.062 10.984 0.801 1 96.69 290 ARG B O 1
ATOM 6158 N N . GLY B 1 291 ? -15.711 10.281 -1.296 1 97.12 291 GLY B N 1
ATOM 6159 C CA . GLY B 1 291 ? -14.516 9.523 -0.959 1 97.12 291 GLY B CA 1
ATOM 6160 C C . GLY B 1 291 ? -13.266 10.383 -0.923 1 97.12 291 GLY B C 1
ATOM 6161 O O . GLY B 1 291 ? -13.273 11.531 -1.373 1 97.12 291 GLY B O 1
ATOM 6162 N N . ILE B 1 292 ? -12.195 9.742 -0.338 1 98.25 292 ILE B N 1
ATOM 6163 C CA . ILE B 1 292 ? -10.898 10.406 -0.408 1 98.25 292 ILE B CA 1
ATOM 6164 C C . ILE B 1 292 ? -10.305 10.227 -1.8 1 98.25 292 ILE B C 1
ATOM 6166 O O . ILE B 1 292 ? -9.656 11.133 -2.328 1 98.25 292 ILE B O 1
ATOM 6170 N N . GLY B 1 293 ? -10.555 9.008 -2.312 1 96.94 293 GLY B N 1
ATOM 6171 C CA . GLY B 1 293 ? -10.242 8.758 -3.713 1 96.94 293 GLY B CA 1
ATOM 6172 C C . GLY B 1 293 ? -11.438 8.922 -4.629 1 96.94 293 GLY B C 1
ATOM 6173 O O . GLY B 1 293 ? -12.305 9.766 -4.391 1 96.94 293 GLY B O 1
ATOM 6174 N N . LYS B 1 294 ? -11.359 8.258 -5.609 1 96.38 294 LYS B N 1
ATOM 6175 C CA . LYS B 1 294 ? -12.391 8.398 -6.633 1 96.38 294 LYS B CA 1
ATOM 6176 C C . LYS B 1 294 ? -13.531 7.414 -6.406 1 96.38 294 LYS B C 1
ATOM 6178 O O . LYS B 1 294 ? -14.555 7.465 -7.102 1 96.38 294 LYS B O 1
ATOM 6183 N N . SER B 1 295 ? -13.32 6.473 -5.527 1 96.12 295 SER B N 1
ATOM 6184 C CA . SER B 1 295 ? -14.297 5.457 -5.148 1 96.12 295 SER B CA 1
ATOM 6185 C C . SER B 1 295 ? -14.609 5.52 -3.656 1 96.12 295 SER B C 1
ATOM 6187 O O . SER B 1 295 ? -13.773 5.945 -2.857 1 96.12 295 SER B O 1
ATOM 6189 N N . TYR B 1 296 ? -15.844 5.164 -3.301 1 98.06 296 TYR B N 1
ATOM 6190 C CA . TYR B 1 296 ? -16.141 4.996 -1.884 1 98.06 296 TYR B CA 1
ATOM 6191 C C . TYR B 1 296 ? -15.492 3.73 -1.339 1 98.06 296 TYR B C 1
ATOM 6193 O O . TYR B 1 296 ? -14.82 3.764 -0.301 1 98.06 296 TYR B O 1
ATOM 6201 N N . GLY B 1 297 ? -15.672 2.654 -2.068 1 98.38 297 GLY B N 1
ATOM 6202 C CA . GLY B 1 297 ? -14.984 1.424 -1.714 1 98.38 297 GLY B CA 1
ATOM 6203 C C . GLY B 1 297 ? -13.539 1.401 -2.162 1 98.38 297 GLY B C 1
ATOM 6204 O O . GLY B 1 297 ? -13.156 2.123 -3.086 1 98.38 297 GLY B O 1
ATOM 6205 N N . TYR B 1 298 ? -12.891 0.505 -1.434 1 98.38 298 TYR B N 1
ATOM 6206 C CA . TYR B 1 298 ? -11.477 0.386 -1.765 1 98.38 298 TYR B CA 1
ATOM 6207 C C . TYR B 1 298 ? -11.289 -0.028 -3.221 1 98.38 298 TYR B C 1
ATOM 6209 O O . TYR B 1 298 ? -11.922 -0.979 -3.688 1 98.38 298 TYR B O 1
ATOM 6217 N N . ASN B 1 299 ? -10.328 0.789 -4.07 1 98.31 299 ASN B N 1
ATOM 6218 C CA . ASN B 1 299 ? -10.086 0.531 -5.488 1 98.31 299 ASN B CA 1
ATOM 6219 C C . ASN B 1 299 ? -8.594 0.408 -5.793 1 98.31 299 ASN B C 1
ATOM 6221 O O . ASN B 1 299 ? -7.863 1.396 -5.734 1 98.31 299 ASN B O 1
ATOM 6225 N N . ARG B 1 300 ? -8.227 -0.79 -6.148 1 97.75 300 ARG B N 1
ATOM 6226 C CA . ARG B 1 300 ? -6.816 -1.088 -6.367 1 97.75 300 ARG B CA 1
ATOM 6227 C C . ARG B 1 300 ? -6.293 -0.38 -7.613 1 97.75 300 ARG B C 1
ATOM 6229 O O . ARG B 1 300 ? -5.082 -0.293 -7.82 1 97.75 300 ARG B O 1
ATOM 6236 N N . ALA B 1 301 ? -7.203 0.102 -8.375 1 97.31 301 ALA B N 1
ATOM 6237 C CA . ALA B 1 301 ? -6.801 0.827 -9.578 1 97.31 301 ALA B CA 1
ATOM 6238 C C . ALA B 1 301 ? -6.305 2.229 -9.234 1 97.31 301 ALA B C 1
ATOM 6240 O O . ALA B 1 301 ? -5.656 2.883 -10.055 1 97.31 301 ALA B O 1
ATOM 6241 N N . GLU B 1 302 ? -6.586 2.664 -8.086 1 97.56 302 GLU B N 1
ATOM 6242 C CA . GLU B 1 302 ? -6.258 4.039 -7.715 1 97.56 302 GLU B CA 1
ATOM 6243 C C . GLU B 1 302 ? -4.77 4.188 -7.402 1 97.56 302 GLU B C 1
ATOM 6245 O O . GLU B 1 302 ? -4.18 3.328 -6.742 1 97.56 302 GLU B O 1
ATOM 6250 N N . GLN B 1 303 ? -4.211 5.27 -7.93 1 97.25 303 GLN B N 1
ATOM 6251 C CA . GLN B 1 303 ? -2.844 5.695 -7.652 1 97.25 303 GLN B CA 1
ATOM 6252 C C . GLN B 1 303 ? -2.822 7.008 -6.875 1 97.25 303 GLN B C 1
ATOM 6254 O O . GLN B 1 303 ? -3.875 7.582 -6.586 1 97.25 303 GLN B O 1
ATOM 6259 N N . LEU B 1 304 ? -1.648 7.461 -6.535 1 97.94 304 LEU B N 1
ATOM 6260 C CA . LEU B 1 304 ? -1.497 8.641 -5.691 1 97.94 304 LEU B CA 1
ATOM 6261 C C . LEU B 1 304 ? -2.309 9.812 -6.238 1 97.94 304 LEU B C 1
ATOM 6263 O O . LEU B 1 304 ? -2.982 10.516 -5.484 1 97.94 304 LEU B O 1
ATOM 6267 N N . GLU B 1 305 ? -2.275 9.984 -7.496 1 96.81 305 GLU B N 1
ATOM 6268 C CA . GLU B 1 305 ? -2.895 11.156 -8.117 1 96.81 305 GLU B CA 1
ATOM 6269 C C . GLU B 1 305 ? -4.418 11.086 -8.023 1 96.81 305 GLU B C 1
ATOM 6271 O O . GLU B 1 305 ? -5.102 12.094 -8.234 1 96.81 305 GLU B O 1
ATOM 6276 N N . ASP B 1 306 ? -4.918 9.914 -7.688 1 97.25 306 ASP B N 1
ATOM 6277 C CA . ASP B 1 306 ? -6.367 9.742 -7.59 1 97.25 306 ASP B CA 1
ATOM 6278 C C . ASP B 1 306 ? -6.871 10.117 -6.199 1 97.25 306 ASP B C 1
ATOM 6280 O O . ASP B 1 306 ? -8.078 10.25 -5.984 1 97.25 306 ASP B O 1
ATOM 6284 N N . TYR B 1 307 ? -6.016 10.297 -5.242 1 97.62 307 TYR B N 1
ATOM 6285 C CA . TYR B 1 307 ? -6.398 10.617 -3.871 1 97.62 307 TYR B CA 1
ATOM 6286 C C . TYR B 1 307 ? -6.316 12.125 -3.621 1 97.62 307 TYR B C 1
ATOM 6288 O O . TYR B 1 307 ? -5.344 12.766 -4.016 1 97.62 307 TYR B O 1
ATOM 6296 N N . CYS B 1 308 ? -7.309 12.594 -2.994 1 98.19 308 CYS B N 1
ATOM 6297 C CA . CYS B 1 308 ? -7.234 13.977 -2.533 1 98.19 308 CYS B CA 1
ATOM 6298 C C . CYS B 1 308 ? -6.102 14.156 -1.529 1 98.19 308 CYS B C 1
ATOM 6300 O O . CYS B 1 308 ? -5.848 13.273 -0.71 1 98.19 308 CYS B O 1
ATOM 6302 N N . THR B 1 309 ? -5.508 15.297 -1.587 1 97.69 309 THR B N 1
ATOM 6303 C CA . THR B 1 309 ? -4.531 15.664 -0.566 1 97.69 309 THR B CA 1
ATOM 6304 C C . THR B 1 309 ? -5.23 16.094 0.72 1 97.69 309 THR B C 1
ATOM 6306 O O . THR B 1 309 ? -6.434 16.359 0.719 1 97.69 309 THR B O 1
ATOM 6309 N N . SER B 1 310 ? -4.516 16.125 1.798 1 97.69 310 SER B N 1
ATOM 6310 C CA . SER B 1 310 ? -5.059 16.609 3.061 1 97.69 310 SER B CA 1
ATOM 6311 C C . SER B 1 310 ? -5.547 18.047 2.93 1 97.69 310 SER B C 1
ATOM 6313 O O . SER B 1 310 ? -6.602 18.406 3.457 1 97.69 310 SER B O 1
ATOM 6315 N N . GLN B 1 311 ? -4.828 18.844 2.236 1 96.44 311 GLN B N 1
ATOM 6316 C CA . GLN B 1 311 ? -5.215 20.234 2.01 1 96.44 311 GLN B CA 1
ATOM 6317 C C . GLN B 1 311 ? -6.559 20.328 1.291 1 96.44 311 GLN B C 1
ATOM 6319 O O . GLN B 1 311 ? -7.445 21.078 1.708 1 96.44 311 GLN B O 1
ATOM 6324 N N . GLN B 1 312 ? -6.609 19.562 0.336 1 97.12 312 GLN B N 1
ATOM 6325 C CA . GLN B 1 312 ? -7.852 19.578 -0.43 1 97.12 312 GLN B CA 1
ATOM 6326 C C . GLN B 1 312 ? -9.039 19.172 0.436 1 97.12 312 GLN B C 1
ATOM 6328 O O . GLN B 1 312 ? -10.117 19.766 0.345 1 97.12 312 GLN B O 1
ATOM 6333 N N . LEU B 1 313 ? -8.961 18.25 1.279 1 98.62 313 LEU B N 1
ATOM 6334 C CA . LEU B 1 313 ? -10.047 17.75 2.113 1 98.62 313 LEU B CA 1
ATOM 6335 C C . LEU B 1 313 ? -10.414 18.75 3.195 1 98.62 313 LEU B C 1
ATOM 6337 O O . LEU B 1 313 ? -11.602 18.953 3.486 1 98.62 313 LEU B O 1
ATOM 6341 N N . ILE B 1 314 ? -9.445 19.328 3.73 1 98.44 314 ILE B N 1
ATOM 6342 C CA . ILE B 1 314 ? -9.703 20.328 4.773 1 98.44 314 ILE B CA 1
ATOM 6343 C C . ILE B 1 314 ? -10.414 21.531 4.172 1 98.44 314 ILE B C 1
ATOM 6345 O O . ILE B 1 314 ? -11.359 22.062 4.766 1 98.44 314 ILE B O 1
ATOM 6349 N N . LEU B 1 315 ? -9.953 21.922 3.02 1 97.44 315 LEU B N 1
ATOM 6350 C CA . LEU B 1 315 ? -10.625 23.047 2.359 1 97.44 315 LEU B CA 1
ATOM 6351 C C . LEU B 1 315 ? -12.062 22.688 2.014 1 97.44 315 LEU B C 1
ATOM 6353 O O . LEU B 1 315 ? -12.953 23.531 2.088 1 97.44 315 LEU B O 1
ATOM 6357 N N . GLN B 1 316 ? -12.344 21.5 1.682 1 97.75 316 GLN B N 1
ATOM 6358 C CA . GLN B 1 316 ? -13.711 21.062 1.422 1 97.75 316 GLN B CA 1
ATOM 6359 C C . GLN B 1 316 ? -14.555 21.094 2.697 1 97.75 316 GLN B C 1
ATOM 6361 O O . GLN B 1 316 ? -15.695 21.547 2.68 1 97.75 316 GLN B O 1
ATOM 6366 N N . LEU B 1 317 ? -13.938 20.609 3.779 1 98.31 317 LEU B N 1
ATOM 6367 C CA . LEU B 1 317 ? -14.625 20.656 5.062 1 98.31 317 LEU B CA 1
ATOM 6368 C C . LEU B 1 317 ? -15.023 22.094 5.41 1 98.31 317 LEU B C 1
ATOM 6370 O O . LEU B 1 317 ? -16.188 22.359 5.723 1 98.31 317 LEU B O 1
ATOM 6374 N N . ILE B 1 318 ? -14.133 22.969 5.258 1 98.19 318 ILE B N 1
ATOM 6375 C CA . ILE B 1 318 ? -14.359 24.375 5.578 1 98.19 318 ILE B CA 1
ATOM 6376 C C . ILE B 1 318 ? -15.453 24.938 4.676 1 98.19 318 ILE B C 1
ATOM 6378 O O . ILE B 1 318 ? -16.391 25.578 5.152 1 98.19 318 ILE B O 1
ATOM 6382 N N . GLY B 1 319 ? -15.336 24.703 3.438 1 96.5 319 GLY B N 1
ATOM 6383 C CA . GLY B 1 319 ? -16.297 25.234 2.482 1 96.5 319 GLY B CA 1
ATOM 6384 C C . GLY B 1 319 ? -17.703 24.734 2.693 1 96.5 319 GLY B C 1
ATOM 6385 O O . GLY B 1 319 ? -18.672 25.5 2.604 1 96.5 319 GLY B O 1
ATOM 6386 N N . ILE B 1 320 ? -17.781 23.562 3.031 1 96.81 320 ILE B N 1
ATOM 6387 C CA . ILE B 1 320 ? -19.078 22.938 3.246 1 96.81 320 ILE B CA 1
ATOM 6388 C C . ILE B 1 320 ? -19.719 23.516 4.508 1 96.81 320 ILE B C 1
ATOM 6390 O O . ILE B 1 320 ? -20.891 23.875 4.504 1 96.81 320 ILE B O 1
ATOM 6394 N N . VAL B 1 321 ? -19.031 23.594 5.484 1 97.56 321 VAL B N 1
ATOM 6395 C CA . VAL B 1 321 ? -19.516 24.109 6.758 1 97.56 321 VAL B CA 1
ATOM 6396 C C . VAL B 1 321 ? -19.891 25.578 6.613 1 97.56 321 VAL B C 1
ATOM 6398 O O . VAL B 1 321 ? -20.906 26.031 7.156 1 97.56 321 VAL B O 1
ATOM 6401 N N . ALA B 1 322 ? -19.078 26.297 5.855 1 96.56 322 ALA B N 1
ATOM 6402 C CA . ALA B 1 322 ? -19.344 27.719 5.641 1 96.56 322 ALA B CA 1
ATOM 6403 C C . ALA B 1 322 ? -20.656 27.922 4.898 1 96.56 322 ALA B C 1
ATOM 6405 O O . ALA B 1 322 ? -21.25 29.016 4.949 1 96.56 322 ALA B O 1
ATOM 6406 N N . LYS B 1 323 ? -21.078 26.922 4.336 1 94.94 323 LYS B N 1
ATOM 6407 C CA . LYS B 1 323 ? -22.344 27 3.6 1 94.94 323 LYS B CA 1
ATOM 6408 C C . LYS B 1 323 ? -23.469 26.312 4.359 1 94.94 323 LYS B C 1
ATOM 6410 O O . LYS B 1 323 ? -24.547 26.062 3.809 1 94.94 323 LYS B O 1
ATOM 6415 N N . GLY B 1 324 ? -23.125 25.953 5.527 1 95 324 GLY B N 1
ATOM 6416 C CA . GLY B 1 324 ? -24.156 25.484 6.441 1 95 324 GLY B CA 1
ATOM 6417 C C . GLY B 1 324 ? -24.359 23.984 6.391 1 95 324 GLY B C 1
ATOM 6418 O O . GLY B 1 324 ? -25.328 23.453 6.934 1 95 324 GLY B O 1
ATOM 6419 N N . GLY B 1 325 ? -23.453 23.266 5.742 1 96.62 325 GLY B N 1
ATOM 6420 C CA . GLY B 1 325 ? -23.609 21.828 5.574 1 96.62 325 GLY B CA 1
ATOM 6421 C C . GLY B 1 325 ? -22.703 21.016 6.484 1 96.62 325 GLY B C 1
ATOM 6422 O O . GLY B 1 325 ? -21.859 21.578 7.191 1 96.62 325 GLY B O 1
ATOM 6423 N N . ASN B 1 326 ? -22.859 19.75 6.566 1 98.06 326 ASN B N 1
ATOM 6424 C CA . ASN B 1 326 ? -21.953 18.766 7.152 1 98.06 326 ASN B CA 1
ATOM 6425 C C . ASN B 1 326 ? -21.141 18.047 6.078 1 98.06 326 ASN B C 1
ATOM 6427 O O . ASN B 1 326 ? -21.594 17.891 4.945 1 98.06 326 ASN B O 1
ATOM 6431 N N . PHE B 1 327 ? -20 17.656 6.504 1 98.62 327 PHE B N 1
ATOM 6432 C CA . PHE B 1 327 ? -19.141 16.906 5.605 1 98.62 327 PHE B CA 1
ATOM 6433 C C . PHE B 1 327 ? -19.016 15.453 6.043 1 98.62 327 PHE B C 1
ATOM 6435 O O . PHE B 1 327 ? -18.578 15.172 7.16 1 98.62 327 PHE B O 1
ATOM 6442 N N . LEU B 1 328 ? -19.391 14.562 5.145 1 98.88 328 LEU B N 1
ATOM 6443 C CA . LEU B 1 328 ? -19.312 13.133 5.395 1 98.88 328 LEU B CA 1
ATOM 6444 C C . LEU B 1 328 ? -18.25 12.484 4.504 1 98.88 328 LEU B C 1
ATOM 6446 O O . LEU B 1 328 ? -18.531 12.125 3.361 1 98.88 328 LEU B O 1
ATOM 6450 N N . LEU B 1 329 ? -17.031 12.25 5.121 1 98.88 329 LEU B N 1
ATOM 6451 C CA . LEU B 1 329 ? -15.875 11.797 4.348 1 98.88 329 LEU B CA 1
ATOM 6452 C C . LEU B 1 329 ? -15.711 10.289 4.445 1 98.88 329 LEU B C 1
ATOM 6454 O O . LEU B 1 329 ? -15.672 9.734 5.547 1 98.88 329 LEU B O 1
ATOM 6458 N N . ASN B 1 330 ? -15.516 9.789 3.205 1 98.75 330 ASN B N 1
ATOM 6459 C CA . ASN B 1 330 ? -15.562 8.328 3.146 1 98.75 330 ASN B CA 1
ATOM 6460 C C . ASN B 1 330 ? -14.164 7.727 3.152 1 98.75 330 ASN B C 1
ATOM 6462 O O . ASN B 1 330 ? -13.266 8.227 2.471 1 98.75 330 ASN B O 1
ATOM 6466 N N . VAL B 1 331 ? -14.016 6.559 4.047 1 98.81 331 VAL B N 1
ATOM 6467 C CA . VAL B 1 331 ? -12.898 5.637 3.889 1 98.81 331 VAL B CA 1
ATOM 6468 C C . VAL B 1 331 ? -13.398 4.312 3.311 1 98.81 331 VAL B C 1
ATOM 6470 O O . VAL B 1 331 ? -14.539 3.918 3.547 1 98.81 331 VAL B O 1
ATOM 6473 N N . GLY B 1 332 ? -12.484 3.762 2.467 1 98.69 332 GLY B N 1
ATOM 6474 C CA . GLY B 1 332 ? -12.773 2.451 1.904 1 98.69 332 GLY B CA 1
ATOM 6475 C C . GLY B 1 332 ? -11.797 1.381 2.361 1 98.69 332 GLY B C 1
ATOM 6476 O O . GLY B 1 332 ? -10.727 1.217 1.773 1 98.69 332 GLY B O 1
ATOM 6477 N N . PRO B 1 333 ? -12.164 0.636 3.439 1 98.81 333 PRO B N 1
ATOM 6478 C CA . PRO B 1 333 ? -11.25 -0.387 3.955 1 98.81 333 PRO B CA 1
ATOM 6479 C C . PRO B 1 333 ? -11.055 -1.548 2.982 1 98.81 333 PRO B C 1
ATOM 6481 O O . PRO B 1 333 ? -11.93 -1.823 2.16 1 98.81 333 PRO B O 1
ATOM 6484 N N . THR B 1 334 ? -9.867 -2.223 3.072 1 98.56 334 THR B N 1
ATOM 6485 C CA . THR B 1 334 ? -9.617 -3.439 2.311 1 98.56 334 THR B CA 1
ATOM 6486 C C . THR B 1 334 ? -10.445 -4.602 2.854 1 98.56 334 THR B C 1
ATOM 6488 O O . THR B 1 334 ? -10.977 -4.523 3.961 1 98.56 334 THR B O 1
ATOM 6491 N N . ALA B 1 335 ? -10.555 -5.605 2.074 1 98.56 335 ALA B N 1
ATOM 6492 C CA . ALA B 1 335 ? -11.375 -6.762 2.438 1 98.56 335 ALA B CA 1
ATOM 6493 C C . ALA B 1 335 ? -10.93 -7.344 3.775 1 98.56 335 ALA B C 1
ATOM 6495 O O . ALA B 1 335 ? -11.75 -7.883 4.527 1 98.56 335 ALA B O 1
ATOM 6496 N N . ASP B 1 336 ? -9.547 -7.254 4.031 1 98.25 336 ASP B N 1
ATOM 6497 C CA . ASP B 1 336 ? -9.016 -7.844 5.258 1 98.25 336 ASP B CA 1
ATOM 6498 C C . ASP B 1 336 ? -9.273 -6.938 6.461 1 98.25 336 ASP B C 1
ATOM 6500 O O . ASP B 1 336 ? -8.977 -7.309 7.598 1 98.25 336 ASP B O 1
ATOM 6504 N N . GLY B 1 337 ? -9.844 -5.715 6.211 1 98.44 337 GLY B N 1
ATOM 6505 C CA . GLY B 1 337 ? -10.273 -4.879 7.324 1 98.44 337 GLY B CA 1
ATOM 6506 C C . GLY B 1 337 ? -9.344 -3.711 7.59 1 98.44 337 GLY B C 1
ATOM 6507 O O . GLY B 1 337 ? -9.586 -2.916 8.5 1 98.44 337 GLY B O 1
ATOM 6508 N N . ARG B 1 338 ? -8.305 -3.609 6.766 1 97.75 338 ARG B N 1
ATOM 6509 C CA . ARG B 1 338 ? -7.379 -2.496 6.969 1 97.75 338 ARG B CA 1
ATOM 6510 C C . ARG B 1 338 ? -7.906 -1.223 6.316 1 97.75 338 ARG B C 1
ATOM 6512 O O . ARG B 1 338 ? -8.453 -1.266 5.215 1 97.75 338 ARG B O 1
ATOM 6519 N N . ILE B 1 339 ? -7.738 -0.085 7.039 1 98.81 339 ILE B N 1
ATOM 6520 C CA . ILE B 1 339 ? -7.887 1.201 6.367 1 98.81 339 ILE B CA 1
ATOM 6521 C C . ILE B 1 339 ? -6.566 1.601 5.715 1 98.81 339 ILE B C 1
ATOM 6523 O O . ILE B 1 339 ? -5.535 1.681 6.387 1 98.81 339 ILE B O 1
ATOM 6527 N N . PRO B 1 340 ? -6.605 1.7 4.34 1 98.5 340 PRO B N 1
ATOM 6528 C CA . PRO B 1 340 ? -5.352 2.027 3.654 1 98.5 340 PRO B CA 1
ATOM 6529 C C . PRO B 1 340 ? -4.594 3.166 4.328 1 98.5 340 PRO B C 1
ATOM 6531 O O . PRO B 1 340 ? -5.203 4.145 4.77 1 98.5 340 PRO B O 1
ATOM 6534 N N . VAL B 1 341 ? -3.295 3.102 4.383 1 98.5 341 VAL B N 1
ATOM 6535 C CA . VAL B 1 341 ? -2.459 3.973 5.203 1 98.5 341 VAL B CA 1
ATOM 6536 C C . VAL B 1 341 ? -2.561 5.41 4.699 1 98.5 341 VAL B C 1
ATOM 6538 O O . VAL B 1 341 ? -2.539 6.355 5.492 1 98.5 341 VAL B O 1
ATOM 6541 N N . ILE B 1 342 ? -2.754 5.551 3.396 1 98.69 342 ILE B N 1
ATOM 6542 C CA . ILE B 1 342 ? -2.885 6.887 2.828 1 98.69 342 ILE B CA 1
ATOM 6543 C C . ILE B 1 342 ? -4.152 7.555 3.363 1 98.69 342 ILE B C 1
ATOM 6545 O O . ILE B 1 342 ? -4.164 8.758 3.611 1 98.69 342 ILE B O 1
ATOM 6549 N N . GLN B 1 343 ? -5.203 6.812 3.58 1 98.81 343 GLN B N 1
ATOM 6550 C CA . GLN B 1 343 ? -6.453 7.355 4.098 1 98.81 343 GLN B CA 1
ATOM 6551 C C . GLN B 1 343 ? -6.344 7.652 5.594 1 98.81 343 GLN B C 1
ATOM 6553 O O . GLN B 1 343 ? -6.922 8.625 6.082 1 98.81 343 GLN B O 1
ATOM 6558 N N . GLN B 1 344 ? -5.562 6.781 6.273 1 98.81 344 GLN B N 1
ATOM 6559 C CA . GLN B 1 344 ? -5.273 7.09 7.672 1 98.81 344 GLN B CA 1
ATOM 6560 C C . GLN B 1 344 ? -4.582 8.445 7.801 1 98.81 344 GLN B C 1
ATOM 6562 O O . GLN B 1 344 ? -4.945 9.25 8.656 1 98.81 344 GLN B O 1
ATOM 6567 N N . GLU B 1 345 ? -3.717 8.609 6.922 1 98.75 345 GLU B N 1
ATOM 6568 C CA . GLU B 1 345 ? -2.953 9.852 7.012 1 98.75 345 GLU B CA 1
ATOM 6569 C C . GLU B 1 345 ? -3.834 11.062 6.734 1 98.75 345 GLU B C 1
ATOM 6571 O O . GLU B 1 345 ? -3.727 12.086 7.414 1 98.75 345 GLU B O 1
ATOM 6576 N N . ARG B 1 346 ? -4.676 10.984 5.746 1 98.88 346 ARG B N 1
ATOM 6577 C CA . ARG B 1 346 ? -5.586 12.086 5.449 1 98.88 346 ARG B CA 1
ATOM 6578 C C . ARG B 1 346 ? -6.465 12.414 6.648 1 98.88 346 ARG B C 1
ATOM 6580 O O . ARG B 1 346 ? -6.648 13.578 6.996 1 98.88 346 ARG B O 1
ATOM 6587 N N . LEU B 1 347 ? -6.961 11.422 7.305 1 98.88 347 LEU B N 1
ATOM 6588 C CA . LEU B 1 347 ? -7.832 11.617 8.461 1 98.88 347 LEU B CA 1
ATOM 6589 C C . LEU B 1 347 ? -7.066 12.25 9.617 1 98.88 347 LEU B C 1
ATOM 6591 O O . LEU B 1 347 ? -7.578 13.156 10.281 1 98.88 347 LEU B O 1
ATOM 6595 N N . ARG B 1 348 ? -5.867 11.711 9.82 1 98.5 348 ARG B N 1
ATOM 6596 C CA . ARG B 1 348 ? -5.062 12.25 10.914 1 98.5 348 ARG B CA 1
ATOM 6597 C C . ARG B 1 348 ? -4.703 13.711 10.672 1 98.5 348 ARG B C 1
ATOM 6599 O O . ARG B 1 348 ? -4.691 14.516 11.602 1 98.5 348 ARG B O 1
ATOM 6606 N N . ASP B 1 349 ? -4.477 14.039 9.406 1 98.06 349 ASP B N 1
ATOM 6607 C CA . ASP B 1 349 ? -4.152 15.422 9.055 1 98.06 349 ASP B CA 1
ATOM 6608 C C . ASP B 1 349 ? -5.34 16.344 9.289 1 98.06 349 ASP B C 1
ATOM 6610 O O . ASP B 1 349 ? -5.184 17.453 9.82 1 98.06 349 ASP B O 1
ATOM 6614 N N . ILE B 1 350 ? -6.508 15.898 8.977 1 98.69 350 ILE B N 1
ATOM 6615 C CA . ILE B 1 350 ? -7.711 16.672 9.25 1 98.69 350 ILE B CA 1
ATOM 6616 C C . ILE B 1 350 ? -7.871 16.844 10.758 1 98.69 350 ILE B C 1
ATOM 6618 O O . ILE B 1 350 ? -8.203 17.938 11.234 1 98.69 350 ILE B O 1
ATOM 6622 N N . GLY B 1 351 ? -7.625 15.789 11.445 1 98.31 351 GLY B N 1
ATOM 6623 C CA . GLY B 1 351 ? -7.723 15.852 12.898 1 98.31 351 GLY B CA 1
ATOM 6624 C C . GLY B 1 351 ? -6.789 16.875 13.516 1 98.31 351 GLY B C 1
ATOM 6625 O O . GLY B 1 351 ? -7.176 17.594 14.438 1 98.31 351 GLY B O 1
ATOM 6626 N N . ARG B 1 352 ? -5.645 16.891 13.008 1 96.69 352 ARG B N 1
ATOM 6627 C CA . ARG B 1 352 ? -4.688 17.875 13.508 1 96.69 352 ARG B CA 1
ATOM 6628 C C . ARG B 1 352 ? -5.176 19.297 13.25 1 96.69 352 ARG B C 1
ATOM 6630 O O . ARG B 1 352 ? -5.047 20.172 14.117 1 96.69 352 ARG B O 1
ATOM 6637 N N . TRP B 1 353 ? -5.715 19.484 12.188 1 97.38 353 TRP B N 1
ATOM 6638 C CA . TRP B 1 353 ? -6.238 20.812 11.883 1 97.38 353 TRP B CA 1
ATOM 6639 C C . TRP B 1 353 ? -7.461 21.109 12.734 1 97.38 353 TRP B C 1
ATOM 6641 O O . TRP B 1 353 ? -7.582 22.219 13.281 1 97.38 353 TRP B O 1
ATOM 6651 N N . MET B 1 354 ? -8.312 20.219 12.953 1 97.69 354 MET B N 1
ATOM 6652 C CA . MET B 1 354 ? -9.547 20.375 13.711 1 97.69 354 MET B CA 1
ATOM 6653 C C . MET B 1 354 ? -9.25 20.625 15.188 1 97.69 354 MET B C 1
ATOM 6655 O O . MET B 1 354 ? -10 21.328 15.867 1 97.69 354 MET B O 1
ATOM 6659 N N . ALA B 1 355 ? -8.195 20.031 15.602 1 96.31 355 ALA B N 1
ATOM 6660 C CA . ALA B 1 355 ? -7.812 20.234 17 1 96.31 355 ALA B CA 1
ATOM 6661 C C . ALA B 1 355 ? -7.555 21.703 17.297 1 96.31 355 ALA B C 1
ATOM 6663 O O . ALA B 1 355 ? -7.785 22.172 18.422 1 96.31 355 ALA B O 1
ATOM 6664 N N . VAL B 1 356 ? -7.184 22.438 16.266 1 95.81 356 VAL B N 1
ATOM 6665 C CA . VAL B 1 356 ? -6.871 23.844 16.422 1 95.81 356 VAL B CA 1
ATOM 6666 C C . VAL B 1 356 ? -8.078 24.688 16.031 1 95.81 356 VAL B C 1
ATOM 6668 O O . VAL B 1 356 ? -8.414 25.672 16.703 1 95.81 356 VAL B O 1
ATOM 6671 N N . ASN B 1 357 ? -8.75 24.188 15.117 1 96.69 357 ASN B N 1
ATOM 6672 C CA . ASN B 1 357 ? -9.68 25.078 14.445 1 96.69 357 ASN B CA 1
ATOM 6673 C C . ASN B 1 357 ? -11.125 24.625 14.602 1 96.69 357 ASN B C 1
ATOM 6675 O O . ASN B 1 357 ? -12.039 25.234 14.047 1 96.69 357 ASN B O 1
ATOM 6679 N N . GLY B 1 358 ? -11.367 23.672 15.43 1 97 358 GLY B N 1
ATOM 6680 C CA . GLY B 1 358 ? -12.664 23.016 15.539 1 97 358 GLY B CA 1
ATOM 6681 C C . GLY B 1 358 ? -13.766 23.953 16.016 1 97 358 GLY B C 1
ATOM 6682 O O . GLY B 1 358 ? -14.938 23.766 15.672 1 97 358 GLY B O 1
ATOM 6683 N N . GLU B 1 359 ? -13.484 24.891 16.766 1 96 359 GLU B N 1
ATOM 6684 C CA . GLU B 1 359 ? -14.523 25.797 17.281 1 96 359 GLU B CA 1
ATOM 6685 C C . GLU B 1 359 ? -15.172 26.594 16.141 1 96 359 GLU B C 1
ATOM 6687 O O . GLU B 1 359 ? -16.281 27.109 16.297 1 96 359 GLU B O 1
ATOM 6692 N N . ALA B 1 360 ? -14.328 26.703 15.102 1 97.25 360 ALA B N 1
ATOM 6693 C CA . ALA B 1 360 ? -14.891 27.406 13.953 1 97.25 360 ALA B CA 1
ATOM 6694 C C . ALA B 1 360 ? -15.75 26.484 13.102 1 97.25 360 ALA B C 1
ATOM 6696 O O . ALA B 1 360 ? -16.391 26.922 12.156 1 97.25 360 ALA B O 1
ATOM 6697 N N . ILE B 1 361 ? -15.805 25.25 13.422 1 98.44 361 ILE B N 1
ATOM 6698 C CA . ILE B 1 361 ? -16.469 24.234 12.609 1 98.44 361 ILE B CA 1
ATOM 6699 C C . ILE B 1 361 ? -17.656 23.672 13.375 1 98.44 361 ILE B C 1
ATOM 6701 O O . ILE B 1 361 ? -18.812 23.797 12.945 1 98.44 361 ILE B O 1
ATOM 6705 N N . TYR B 1 362 ? -17.438 23.188 14.562 1 98.31 362 TYR B N 1
ATOM 6706 C CA . TYR B 1 362 ? -18.516 22.547 15.328 1 98.31 362 TYR B CA 1
ATOM 6707 C C . TYR B 1 362 ? -19.578 23.547 15.719 1 98.31 362 TYR B C 1
ATOM 6709 O O . TYR B 1 362 ? -19.266 24.641 16.188 1 98.31 362 TYR B O 1
ATOM 6717 N N . GLY B 1 363 ? -20.812 23.219 15.367 1 96.56 363 GLY B N 1
ATOM 6718 C CA . GLY B 1 363 ? -21.938 24.031 15.766 1 96.56 363 GLY B CA 1
ATOM 6719 C C . GLY B 1 363 ? -22.016 25.344 15.016 1 96.56 363 GLY B C 1
ATOM 6720 O O . GLY B 1 363 ? -22.781 26.234 15.391 1 96.56 363 GLY B O 1
ATOM 6721 N N . SER B 1 364 ? -21.297 25.375 14.031 1 94.69 364 SER B N 1
ATOM 6722 C CA . SER B 1 364 ? -21.266 26.641 13.305 1 94.69 364 SER B CA 1
ATOM 6723 C C . SER B 1 364 ? -22.391 26.719 12.281 1 94.69 364 SER B C 1
ATOM 6725 O O . SER B 1 364 ? -23 25.703 11.93 1 94.69 364 SER B O 1
ATOM 6727 N N . GLU B 1 365 ? -22.688 27.969 11.93 1 93.56 365 GLU B N 1
ATOM 6728 C CA . GLU B 1 365 ? -23.672 28.312 10.914 1 93.56 365 GLU B CA 1
ATOM 6729 C C . GLU B 1 365 ? -23.094 29.266 9.875 1 93.56 365 GLU B C 1
ATOM 6731 O O . GLU B 1 365 ? -21.969 29.766 10.039 1 93.56 365 GLU B O 1
ATOM 6736 N N . MET B 1 366 ? -23.859 29.453 8.82 1 94.94 366 MET B N 1
ATOM 6737 C CA . MET B 1 366 ? -23.453 30.438 7.824 1 94.94 366 MET B CA 1
ATOM 6738 C C . MET B 1 366 ? -23.375 31.828 8.445 1 94.94 366 MET B C 1
ATOM 6740 O O . MET B 1 366 ? -24.297 32.25 9.148 1 94.94 366 MET B O 1
ATOM 6744 N N . CYS B 1 367 ? -22.312 32.5 8.25 1 92.31 367 CYS B N 1
ATOM 6745 C CA . CYS B 1 367 ? -22.125 33.844 8.789 1 92.31 367 CYS B CA 1
ATOM 6746 C C . CYS B 1 367 ? -22.938 34.875 8 1 92.31 367 CYS B C 1
ATOM 6748 O O . CYS B 1 367 ? -22.859 34.906 6.773 1 92.31 367 CYS B O 1
ATOM 6750 N N . THR B 1 368 ? -23.719 35.656 8.797 1 90.94 368 THR B N 1
ATOM 6751 C CA . THR B 1 368 ? -24.547 36.656 8.133 1 90.94 368 THR B CA 1
ATOM 6752 C C . THR B 1 368 ? -24.109 38.062 8.531 1 90.94 368 THR B C 1
ATOM 6754 O O . THR B 1 368 ? -24.594 39.062 7.977 1 90.94 368 THR B O 1
ATOM 6757 N N . ARG B 1 369 ? -23.203 38.125 9.32 1 92.31 369 ARG B N 1
ATOM 6758 C CA . ARG B 1 369 ? -22.812 39.406 9.867 1 92.31 369 ARG B CA 1
ATOM 6759 C C . ARG B 1 369 ? -21.672 40.031 9.062 1 92.31 369 ARG B C 1
ATOM 67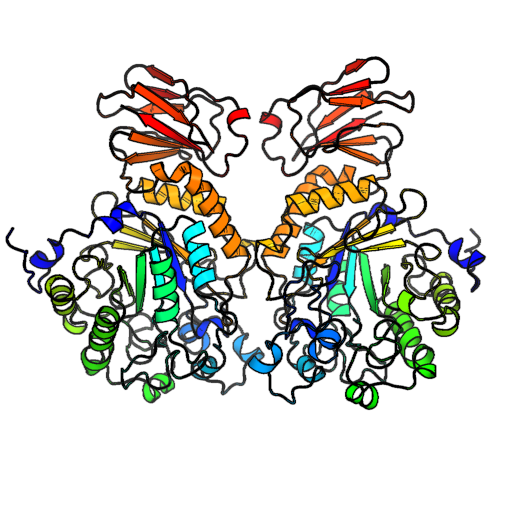61 O O . ARG B 1 369 ? -21.484 41.25 9.07 1 92.31 369 ARG B O 1
ATOM 6768 N N . LEU B 1 370 ? -20.906 39.062 8.57 1 92.38 370 LEU B N 1
ATOM 6769 C CA . LEU B 1 370 ? -19.75 39.5 7.801 1 92.38 370 LEU B CA 1
ATOM 6770 C C . LEU B 1 370 ? -19.781 38.938 6.383 1 92.38 370 LEU B C 1
ATOM 6772 O O . LEU B 1 370 ? -20.438 37.906 6.133 1 92.38 370 LEU B O 1
ATOM 6776 N N . GLN B 1 371 ? -19.047 39.688 5.465 1 92.56 371 GLN B N 1
ATOM 6777 C CA . GLN B 1 371 ? -18.969 39.25 4.07 1 92.56 371 GLN B CA 1
ATOM 6778 C C . GLN B 1 371 ? -17.609 39.594 3.469 1 92.56 371 GLN B C 1
ATOM 6780 O O . GLN B 1 371 ? -16.938 40.5 3.922 1 92.56 371 GLN B O 1
ATOM 6785 N N . HIS B 1 372 ? -17.266 38.688 2.615 1 89.69 372 HIS B N 1
ATOM 6786 C CA . HIS B 1 372 ? -16.062 38.938 1.833 1 89.69 372 HIS B CA 1
ATOM 6787 C C . HIS B 1 372 ? -16.219 38.469 0.397 1 89.69 372 HIS B C 1
ATOM 6789 O O . HIS B 1 372 ? -17.141 37.688 0.099 1 89.69 372 HIS B O 1
ATOM 6795 N N . ASP B 1 373 ? -15.211 38.938 -0.509 1 88.38 373 ASP B N 1
ATOM 6796 C CA . ASP B 1 373 ? -15.234 38.531 -1.91 1 88.38 373 ASP B CA 1
ATOM 6797 C C . ASP B 1 373 ? -13.984 37.719 -2.262 1 88.38 373 ASP B C 1
ATOM 6799 O O . ASP B 1 373 ? -13.711 37.469 -3.438 1 88.38 373 ASP B O 1
ATOM 6803 N N . ASP B 1 374 ? -13.383 37.25 -1.274 1 90.75 374 ASP B N 1
ATOM 6804 C CA . ASP B 1 374 ? -12.125 36.531 -1.52 1 90.75 374 ASP B CA 1
ATOM 6805 C C . ASP B 1 374 ? -12.352 35.031 -1.589 1 90.75 374 ASP B C 1
ATOM 6807 O O . ASP B 1 374 ? -12.914 34.438 -0.664 1 90.75 374 ASP B O 1
ATOM 6811 N N . GLU B 1 375 ? -11.773 34.406 -2.746 1 89.62 375 GLU B N 1
ATOM 6812 C CA . GLU B 1 375 ? -12.016 33 -2.984 1 89.62 375 GLU B CA 1
ATOM 6813 C C . GLU B 1 375 ? -11.219 32.125 -2.012 1 89.62 375 GLU B C 1
ATOM 6815 O O . GLU B 1 375 ? -11.477 30.922 -1.879 1 89.62 375 GLU B O 1
ATOM 6820 N N . HIS B 1 376 ? -10.312 32.719 -1.266 1 91.69 376 HIS B N 1
ATOM 6821 C CA . HIS B 1 376 ? -9.469 31.984 -0.33 1 91.69 376 HIS B CA 1
ATOM 6822 C C . HIS B 1 376 ? -9.891 32.25 1.112 1 91.69 376 HIS B C 1
ATOM 6824 O O . HIS B 1 376 ? -9.078 32.125 2.031 1 91.69 376 HIS B O 1
ATOM 6830 N N . ALA B 1 377 ? -11.156 32.625 1.281 1 96.69 377 ALA B N 1
ATOM 6831 C CA . ALA B 1 377 ? -11.664 32.938 2.615 1 96.69 377 ALA B CA 1
ATOM 6832 C C . ALA B 1 377 ? -13.047 32.312 2.83 1 96.69 377 ALA B C 1
ATOM 6834 O O . ALA B 1 377 ? -13.852 32.25 1.903 1 96.69 377 ALA B O 1
ATOM 6835 N N . PHE B 1 378 ? -13.18 31.984 4.031 1 97.38 378 PHE B N 1
ATOM 6836 C CA . PHE B 1 378 ? -14.469 31.453 4.445 1 97.38 378 PHE B CA 1
ATOM 6837 C C . PHE B 1 378 ? -14.906 32.062 5.777 1 97.38 378 PHE B C 1
ATOM 6839 O O . PHE B 1 378 ? -14.062 32.5 6.57 1 97.38 378 PHE B O 1
ATOM 6846 N N . LEU B 1 379 ? -16.219 32.094 5.953 1 97.75 379 LEU B N 1
ATOM 6847 C CA . LEU B 1 379 ? -16.766 32.625 7.191 1 97.75 379 LEU B CA 1
ATOM 6848 C C . LEU B 1 379 ? -17.75 31.641 7.82 1 97.75 379 LEU B C 1
ATOM 6850 O O . LEU B 1 379 ? -18.562 31.047 7.121 1 97.75 379 LEU B O 1
ATOM 6854 N N . THR B 1 380 ? -17.531 31.5 9.086 1 97.25 380 THR B N 1
ATOM 6855 C CA . THR B 1 380 ? -18.516 30.797 9.891 1 97.25 380 THR B CA 1
ATOM 6856 C C . THR B 1 380 ? -18.859 31.578 11.148 1 97.25 380 THR B C 1
ATOM 6858 O O . THR B 1 380 ? -18.172 32.562 11.477 1 97.25 380 THR B O 1
ATOM 6861 N N . CYS B 1 381 ? -19.938 31.188 11.711 1 95.12 381 CYS B N 1
ATOM 6862 C CA . CYS B 1 381 ? -20.328 31.844 12.953 1 95.12 381 CYS B CA 1
ATOM 6863 C C . CYS B 1 381 ? -20.844 30.812 13.961 1 95.12 381 CYS B C 1
ATOM 6865 O O . CYS B 1 381 ? -21.578 29.891 13.609 1 95.12 381 CYS B O 1
ATOM 6867 N N . ALA B 1 382 ? -20.625 31.031 15.117 1 93.75 382 ALA B N 1
ATOM 6868 C CA . ALA B 1 382 ? -21.078 30.219 16.234 1 93.75 382 ALA B CA 1
ATOM 6869 C C . ALA B 1 382 ? -21.234 31.062 17.5 1 93.75 382 ALA B C 1
ATOM 6871 O O . ALA B 1 382 ? -20.25 31.578 18.031 1 93.75 382 ALA B O 1
ATOM 6872 N N . GLY B 1 383 ? -22.359 31.188 17.922 1 86.06 383 GLY B N 1
ATOM 6873 C CA . GLY B 1 383 ? -22.625 32 19.094 1 86.06 383 GLY B CA 1
ATOM 6874 C C . GLY B 1 383 ? -22.281 33.469 18.891 1 86.06 383 GLY B C 1
ATOM 6875 O O . GLY B 1 383 ? -22.781 34.094 17.953 1 86.06 383 GLY B O 1
ATOM 6876 N N . ALA B 1 384 ? -21.5 33.781 19.719 1 88.44 384 ALA B N 1
ATOM 6877 C CA . ALA B 1 384 ? -21.172 35.188 19.688 1 88.44 384 ALA B CA 1
ATOM 6878 C C . ALA B 1 384 ? -19.891 35.438 18.906 1 88.44 384 ALA B C 1
ATOM 6880 O O . ALA B 1 384 ? -19.25 36.5 19.062 1 88.44 384 ALA B O 1
ATOM 6881 N N . HIS B 1 385 ? -19.547 34.5 18.219 1 93.69 385 HIS B N 1
ATOM 6882 C CA . HIS B 1 385 ? -18.297 34.656 17.469 1 93.69 385 HIS B CA 1
ATOM 6883 C C . HIS B 1 385 ? -18.516 34.438 15.977 1 93.69 385 HIS B C 1
ATOM 6885 O O . HIS B 1 385 ? -19.328 33.594 15.586 1 93.69 385 HIS B O 1
ATOM 6891 N N . ASP B 1 386 ? -17.844 35.156 15.258 1 95.88 386 ASP B N 1
ATOM 6892 C CA . ASP B 1 386 ? -17.656 34.906 13.836 1 95.88 386 ASP B CA 1
ATOM 6893 C C . ASP B 1 386 ? -16.219 34.406 13.562 1 95.88 386 ASP B C 1
ATOM 6895 O O . ASP B 1 386 ? -15.297 34.781 14.289 1 95.88 386 ASP B O 1
ATOM 6899 N N . TYR B 1 387 ? -16.109 33.719 12.492 1 97.5 387 TYR B N 1
ATOM 6900 C CA . TYR B 1 387 ? -14.797 33.188 12.148 1 97.5 387 TYR B CA 1
ATOM 6901 C C . TYR B 1 387 ? -14.484 33.406 10.672 1 97.5 387 TYR B C 1
ATOM 6903 O O . TYR B 1 387 ? -15.273 33.031 9.805 1 97.5 387 TYR B O 1
ATOM 6911 N N . LEU B 1 388 ? -13.367 33.938 10.555 1 97.75 388 LEU B N 1
ATOM 6912 C CA . LEU B 1 388 ? -12.758 34.031 9.234 1 97.75 388 LEU B CA 1
ATOM 6913 C C . LEU B 1 388 ? -11.703 32.938 9.047 1 97.75 388 LEU B C 1
ATOM 6915 O O . LEU B 1 388 ? -10.75 32.844 9.828 1 97.75 388 LEU B O 1
ATOM 6919 N N . ILE B 1 389 ? -11.82 32.125 8.016 1 97.62 389 ILE B N 1
ATOM 6920 C CA . ILE B 1 389 ? -10.844 31.094 7.73 1 97.62 389 ILE B CA 1
ATOM 6921 C C . ILE B 1 389 ? -10.188 31.344 6.375 1 97.62 389 ILE B C 1
ATOM 6923 O O . ILE B 1 389 ? -10.859 31.281 5.336 1 97.62 389 ILE B O 1
ATOM 6927 N N . LEU B 1 390 ? -8.758 31.656 6.488 1 93.88 390 LEU B N 1
ATOM 6928 C CA . LEU B 1 390 ? -7.961 31.938 5.297 1 93.88 390 LEU B CA 1
ATOM 6929 C C . LEU B 1 390 ? -7.18 30.703 4.863 1 93.88 390 LEU B C 1
ATOM 6931 O O . LEU B 1 390 ? -6.582 30.016 5.695 1 93.88 390 LEU B O 1
ATOM 6935 N N . THR B 1 391 ? -7.281 30.344 3.516 1 92.75 391 THR B N 1
ATOM 6936 C CA . THR B 1 391 ? -6.582 29.156 3.023 1 92.75 391 THR B CA 1
ATOM 6937 C C . THR B 1 391 ? -5.164 29.516 2.588 1 92.75 391 THR B C 1
ATOM 6939 O O . THR B 1 391 ? -4.391 28.641 2.189 1 92.75 391 THR B O 1
ATOM 6942 N N . ARG B 1 392 ? -4.836 30.766 2.717 1 86 392 ARG B N 1
ATOM 6943 C CA . ARG B 1 392 ? -3.49 31.297 2.537 1 86 392 ARG B CA 1
ATOM 6944 C C . ARG B 1 392 ? -3.133 32.281 3.648 1 86 392 ARG B C 1
ATOM 6946 O O . ARG B 1 392 ? -4.004 32.969 4.18 1 86 392 ARG B O 1
ATOM 6953 N N . TRP B 1 393 ? -1.965 32.219 3.887 1 81.81 393 TRP B N 1
ATOM 6954 C CA . TRP B 1 393 ? -1.495 33.188 4.891 1 81.81 393 TRP B CA 1
ATOM 6955 C C . TRP B 1 393 ? -1.702 34.625 4.422 1 81.81 393 TRP B C 1
ATOM 6957 O O . TRP B 1 393 ? -1.402 34.938 3.273 1 81.81 393 TRP B O 1
ATOM 6967 N N . PRO B 1 394 ? -2.197 35.375 5.262 1 85 394 PRO B N 1
ATOM 6968 C CA . PRO B 1 394 ? -2.469 36.75 4.824 1 85 394 PRO B CA 1
ATOM 6969 C C . PRO B 1 394 ? -1.203 37.594 4.734 1 85 394 PRO B C 1
ATOM 6971 O O . PRO B 1 394 ? -0.679 38.031 5.762 1 85 394 PRO B O 1
ATOM 6974 N N . THR B 1 395 ? -0.803 37.875 3.629 1 81.69 395 THR B N 1
ATOM 6975 C CA . THR B 1 395 ? 0.395 38.656 3.402 1 81.69 395 THR B CA 1
ATOM 6976 C C . THR B 1 395 ? 0.024 40.094 2.986 1 81.69 395 THR B C 1
ATOM 6978 O O . THR B 1 395 ? 0.896 40.938 2.863 1 81.69 395 THR B O 1
ATOM 6981 N N . HIS B 1 396 ? -1.176 40.312 2.795 1 84.19 396 HIS B N 1
ATOM 6982 C CA . HIS B 1 396 ? -1.689 41.656 2.523 1 84.19 396 HIS B CA 1
ATOM 6983 C C . HIS B 1 396 ? -2.939 41.938 3.348 1 84.19 396 HIS B C 1
ATOM 6985 O O . HIS B 1 396 ? -3.479 41.062 4 1 84.19 396 HIS B O 1
ATOM 6991 N N . ASN B 1 397 ? -3.258 43.125 3.348 1 89.94 397 ASN B N 1
ATOM 6992 C CA . ASN B 1 397 ? -4.477 43.5 4.062 1 89.94 397 ASN B CA 1
ATOM 6993 C C . ASN B 1 397 ? -5.684 42.719 3.559 1 89.94 397 ASN B C 1
ATOM 6995 O O . ASN B 1 397 ? -5.844 42.531 2.352 1 89.94 397 ASN B O 1
ATOM 6999 N N . PHE B 1 398 ? -6.512 42.375 4.52 1 93 398 PHE B N 1
ATOM 7000 C CA . PHE B 1 398 ? -7.723 41.625 4.195 1 93 398 PHE B CA 1
ATOM 7001 C C . PHE B 1 398 ? -8.961 42.344 4.723 1 93 398 PHE B C 1
ATOM 7003 O O . PHE B 1 398 ? -9.039 42.656 5.91 1 93 398 PHE B O 1
ATOM 7010 N N . ALA B 1 399 ? -9.797 42.5 3.908 1 93.38 399 ALA B N 1
ATOM 7011 C CA . ALA B 1 399 ? -10.953 43.312 4.273 1 93.38 399 ALA B CA 1
ATOM 7012 C C . ALA B 1 399 ? -12.211 42.469 4.359 1 93.38 399 ALA B C 1
ATOM 7014 O O . ALA B 1 399 ? -12.469 41.625 3.484 1 93.38 399 ALA B O 1
ATOM 7015 N N . LEU B 1 400 ? -12.945 42.844 5.355 1 94.44 400 LEU B N 1
ATOM 7016 C CA . LEU B 1 400 ? -14.266 42.25 5.598 1 94.44 400 LEU B CA 1
ATOM 7017 C C . LEU B 1 400 ? -15.32 43.375 5.668 1 94.44 400 LEU B C 1
ATOM 7019 O O . LEU B 1 400 ? -15.102 44.406 6.301 1 94.44 400 LEU B O 1
ATOM 7023 N N . ARG B 1 401 ? -16.469 43 5.023 1 92.44 401 ARG B N 1
ATOM 7024 C CA . ARG B 1 401 ? -17.594 43.938 5.121 1 92.44 401 ARG B CA 1
ATOM 7025 C C . ARG B 1 401 ? -18.5 43.562 6.297 1 92.44 401 ARG B C 1
ATOM 7027 O O . ARG B 1 401 ? -18.875 42.406 6.457 1 92.44 401 ARG B O 1
ATOM 7034 N N . ILE B 1 402 ? -18.797 44.5 6.996 1 91.12 402 ILE B N 1
ATOM 7035 C CA . ILE B 1 402 ? -19.688 44.312 8.141 1 91.12 402 ILE B CA 1
ATOM 7036 C C . ILE B 1 402 ? -21.125 44.594 7.723 1 91.12 402 ILE B C 1
ATOM 7038 O O . ILE B 1 402 ? -21.469 45.688 7.316 1 91.12 402 ILE B O 1
ATOM 7042 N N . LEU B 1 403 ? -21.906 43.656 7.996 1 90.12 403 LEU B N 1
ATOM 7043 C CA . LEU B 1 403 ? -23.281 43.75 7.527 1 90.12 403 LEU B CA 1
ATOM 7044 C C . LEU B 1 403 ? -24.234 44.094 8.688 1 90.12 403 LEU B C 1
ATOM 7046 O O . LEU B 1 403 ? -25.281 44.688 8.477 1 90.12 403 LEU B O 1
ATOM 7050 N N . SER B 1 404 ? -24.078 43.781 9.852 1 81.5 404 SER B N 1
ATOM 7051 C CA . SER B 1 404 ? -25 43.844 10.984 1 81.5 404 SER B CA 1
ATOM 7052 C C . SER B 1 404 ? -24.922 45.188 11.703 1 81.5 404 SER B C 1
ATOM 7054 O O . SER B 1 404 ? -25.75 45.5 12.555 1 81.5 404 SER B O 1
ATOM 7056 N N . GLY B 1 405 ? -24 45.969 11.227 1 83.88 405 GLY B N 1
ATOM 7057 C CA . GLY B 1 405 ? -23.75 47.188 11.953 1 83.88 405 GLY B CA 1
ATOM 7058 C C . GLY B 1 405 ? -23.016 46.969 13.266 1 83.88 405 GLY B C 1
ATOM 7059 O O . GLY B 1 405 ? -22.625 47.938 13.938 1 83.88 405 GLY B O 1
ATOM 7060 N N . MET B 1 406 ? -22.859 45.688 13.586 1 85.38 406 MET B N 1
ATOM 7061 C CA . MET B 1 406 ? -22.094 45.375 14.781 1 85.38 406 MET B CA 1
ATOM 7062 C C . MET B 1 406 ? -20.625 45.125 14.43 1 85.38 406 MET B C 1
ATOM 7064 O O . MET B 1 406 ? -20.328 44.375 13.508 1 85.38 406 MET B O 1
ATOM 7068 N N . THR B 1 407 ? -19.828 45.656 15.266 1 88.5 407 THR B N 1
ATOM 7069 C CA . THR B 1 407 ? -18.391 45.531 15.023 1 88.5 407 THR B CA 1
ATOM 7070 C C . THR B 1 407 ? -17.734 44.625 16.062 1 88.5 407 THR B C 1
ATOM 7072 O O . THR B 1 407 ? -18.031 44.719 17.266 1 88.5 407 THR B O 1
ATOM 7075 N N . PRO B 1 408 ? -16.875 43.906 15.57 1 92.75 408 PRO B N 1
ATOM 7076 C CA . PRO B 1 408 ? -16.172 43.094 16.562 1 92.75 408 PRO B CA 1
ATOM 7077 C C . PRO B 1 408 ? -15.195 43.875 17.406 1 92.75 408 PRO B C 1
ATOM 7079 O O . PRO B 1 408 ? -14.594 44.844 16.922 1 92.75 408 PRO B O 1
ATOM 7082 N N . GLY B 1 409 ? -15.141 43.344 18.859 1 89.88 409 GLY B N 1
ATOM 7083 C CA . GLY B 1 409 ? -14.242 44 19.781 1 89.88 409 GLY B CA 1
ATOM 7084 C C . GLY B 1 409 ? -12.859 43.375 19.812 1 89.88 409 GLY B C 1
ATOM 7085 O O . GLY B 1 409 ? -11.906 44 20.297 1 89.88 409 GLY B O 1
ATOM 7086 N N . ALA B 1 410 ? -12.805 42.188 19.172 1 92.88 410 ALA B N 1
ATOM 7087 C CA . ALA B 1 410 ? -11.5 41.531 19.188 1 92.88 410 ALA B CA 1
ATOM 7088 C C . ALA B 1 410 ? -11.367 40.531 18.047 1 92.88 410 ALA B C 1
ATOM 7090 O O . ALA B 1 410 ? -12.367 39.969 17.562 1 92.88 410 ALA B O 1
ATOM 7091 N N . CYS B 1 411 ? -10.133 40.25 17.641 1 93.56 411 CYS B N 1
ATOM 7092 C CA . CYS B 1 411 ? -9.758 39.281 16.609 1 93.56 411 CYS B CA 1
ATOM 7093 C C . CYS B 1 411 ? -8.555 38.469 17.062 1 93.56 411 CYS B C 1
ATOM 7095 O O . CYS B 1 411 ? -7.523 39.031 17.438 1 93.56 411 CYS B O 1
ATOM 7097 N N . GLU B 1 412 ? -8.695 37.188 16.969 1 93.62 412 GLU B N 1
ATOM 7098 C CA . GLU B 1 412 ? -7.602 36.312 17.391 1 93.62 412 GLU B CA 1
ATOM 7099 C C . GLU B 1 412 ? -7.367 35.188 16.375 1 93.62 412 GLU B C 1
ATOM 7101 O O . GLU B 1 412 ? -8.32 34.625 15.844 1 93.62 412 GLU B O 1
ATOM 7106 N N . LEU B 1 413 ? -6.094 34.875 16.188 1 93.69 413 LEU B N 1
ATOM 7107 C CA . LEU B 1 413 ? -5.691 33.719 15.383 1 93.69 413 LEU B CA 1
ATOM 7108 C C . LEU B 1 413 ? -5.617 32.438 16.219 1 93.69 413 LEU B C 1
ATOM 7110 O O . LEU B 1 413 ? -4.898 32.406 17.219 1 93.69 413 LEU B O 1
ATOM 7114 N N . LEU B 1 414 ? -6.398 31.594 15.625 1 93.25 414 LEU B N 1
ATOM 7115 C CA . LEU B 1 414 ? -6.367 30.328 16.359 1 93.25 414 LEU B CA 1
ATOM 7116 C C . LEU B 1 414 ? -5.062 29.594 16.094 1 93.25 414 LEU B C 1
ATOM 7118 O O . LEU B 1 414 ? -4.559 29.578 14.977 1 93.25 414 LEU B O 1
ATOM 7122 N N . CYS B 1 415 ? -4.34 28.844 17.219 1 89.62 415 CYS B N 1
ATOM 7123 C CA . CYS B 1 415 ? -3.115 28.062 17.141 1 89.62 415 CYS B CA 1
ATOM 7124 C C . CYS B 1 415 ? -3.062 27 18.234 1 89.62 415 CYS B C 1
ATOM 7126 O O . CYS B 1 415 ? -4.004 26.875 19.031 1 89.62 415 CYS B O 1
ATOM 7128 N N . ARG B 1 416 ? -2.109 26.344 18.078 1 83.25 416 ARG B N 1
ATOM 7129 C CA . ARG B 1 416 ? -1.915 25.328 19.109 1 83.25 416 ARG B CA 1
ATOM 7130 C C . ARG B 1 416 ? -1.569 25.969 20.453 1 83.25 416 ARG B C 1
ATOM 7132 O O . ARG B 1 416 ? -0.582 26.703 20.562 1 83.25 416 ARG B O 1
ATOM 7139 N N . GLY B 1 417 ? -2.406 26.359 21.297 1 82.81 417 GLY B N 1
ATOM 7140 C CA . GLY B 1 417 ? -2.297 27.062 22.562 1 82.81 417 GLY B CA 1
ATOM 7141 C C . GLY B 1 417 ? -3.211 28.281 22.656 1 82.81 417 GLY B C 1
ATOM 7142 O O . GLY B 1 417 ? -4.375 28.219 22.25 1 82.81 417 GLY B O 1
ATOM 7143 N N . GLN B 1 418 ? -2.51 29.219 23.219 1 85.38 418 GLN B N 1
ATOM 7144 C CA . GLN B 1 418 ? -3.334 30.422 23.375 1 85.38 418 GLN B CA 1
ATOM 7145 C C . GLN B 1 418 ? -3.461 31.172 22.062 1 85.38 418 GLN B C 1
ATOM 7147 O O . GLN B 1 418 ? -2.459 31.438 21.391 1 85.38 418 GLN B O 1
ATOM 7152 N N . PRO B 1 419 ? -4.688 31.453 21.672 1 88.94 419 PRO B N 1
ATOM 7153 C CA . PRO B 1 419 ? -4.883 32.219 20.438 1 88.94 419 PRO B CA 1
ATOM 7154 C C . PRO B 1 419 ? -4.066 33.5 20.422 1 88.94 419 PRO B C 1
ATOM 7156 O O . PRO B 1 419 ? -3.771 34.062 21.469 1 88.94 419 PRO B O 1
ATOM 7159 N N . ILE B 1 420 ? -3.713 33.906 19.359 1 89.62 420 ILE B N 1
ATOM 7160 C CA . ILE B 1 420 ? -2.857 35.062 19.172 1 89.62 420 ILE B CA 1
ATOM 7161 C C . ILE B 1 420 ? -3.707 36.281 18.766 1 89.62 420 ILE B C 1
ATOM 7163 O O . ILE B 1 420 ? -4.367 36.25 17.734 1 89.62 420 ILE B O 1
ATOM 7167 N N . PRO B 1 421 ? -3.82 37.281 19.453 1 91.12 421 PRO B N 1
ATOM 7168 C CA . PRO B 1 421 ? -4.551 38.5 19.078 1 91.12 421 PRO B CA 1
ATOM 7169 C C . PRO B 1 421 ? -4.074 39.094 17.766 1 91.12 421 PRO B C 1
ATOM 7171 O O . PRO B 1 421 ? -2.867 39.156 17.5 1 91.12 421 PRO B O 1
ATOM 7174 N N . VAL B 1 422 ? -4.859 39.406 17.203 1 91.19 422 VAL B N 1
ATOM 7175 C CA . VAL B 1 422 ? -4.555 39.969 15.891 1 91.19 422 VAL B CA 1
ATOM 7176 C C . VAL B 1 422 ? -5.129 41.375 15.781 1 91.19 422 VAL B C 1
ATOM 7178 O O . VAL B 1 422 ? -6.309 41.594 16.062 1 91.19 422 VAL B O 1
ATOM 7181 N N . PRO B 1 423 ? -4.227 42.25 15.398 1 89 423 PRO B N 1
ATOM 7182 C CA . PRO B 1 423 ? -4.734 43.594 15.258 1 89 423 PRO B CA 1
ATOM 7183 C C . PRO B 1 423 ? -5.59 43.781 14 1 89 423 PRO B C 1
ATOM 7185 O O . PRO B 1 423 ? -5.359 43.125 12.992 1 89 423 PRO B O 1
ATOM 7188 N N . PHE B 1 424 ? -6.574 44.688 14.188 1 92 424 PHE B N 1
ATOM 7189 C CA . PHE B 1 424 ? -7.438 45.031 13.062 1 92 424 PHE B CA 1
ATOM 7190 C C . PHE B 1 424 ? -7.953 46.438 13.188 1 92 424 PHE B C 1
ATOM 7192 O O . PHE B 1 424 ? -7.812 47.062 14.242 1 92 424 PHE B O 1
ATOM 7199 N N . GLU B 1 425 ? -8.516 46.938 12.055 1 92.38 425 GLU B N 1
ATOM 7200 C CA . GLU B 1 425 ? -9.094 48.25 12.016 1 92.38 425 GLU B CA 1
ATOM 7201 C C . GLU B 1 425 ? -10.508 48.25 11.438 1 92.38 425 GLU B C 1
ATOM 7203 O O . GLU B 1 425 ? -10.836 47.375 10.641 1 92.38 425 GLU B O 1
ATOM 7208 N N . ILE B 1 426 ? -11.141 49.125 11.969 1 92.38 426 ILE B N 1
ATOM 7209 C CA . ILE B 1 426 ? -12.477 49.344 11.414 1 92.38 426 ILE B CA 1
ATOM 7210 C C . ILE B 1 426 ? -12.516 50.656 10.641 1 92.38 426 ILE B C 1
ATOM 7212 O O . ILE B 1 426 ? -12.234 51.719 11.195 1 92.38 426 ILE B O 1
ATOM 7216 N N . LEU B 1 427 ? -12.852 50.562 9.375 1 90.69 427 LEU B N 1
ATOM 7217 C CA . LEU B 1 427 ? -13.016 51.719 8.484 1 90.69 427 LEU B CA 1
ATOM 7218 C C . LEU B 1 427 ? -14.391 51.688 7.828 1 90.69 427 LEU B C 1
ATOM 7220 O O . LEU B 1 427 ? -14.609 50.969 6.863 1 90.69 427 LEU B O 1
ATOM 7224 N N . GLY B 1 428 ? -15.367 52.531 8.477 1 87.56 428 GLY B N 1
ATOM 7225 C CA . GLY B 1 428 ? -16.75 52.469 8.016 1 87.56 428 GLY B CA 1
ATOM 7226 C C . GLY B 1 428 ? -17.391 51.125 8.258 1 87.56 428 GLY B C 1
ATOM 7227 O O . GLY B 1 428 ? -17.484 50.656 9.398 1 87.56 428 GLY B O 1
ATOM 7228 N N . GLU B 1 429 ? -17.594 50.594 7.195 1 89.69 429 GLU B N 1
ATOM 7229 C CA . GLU B 1 429 ? -18.25 49.281 7.281 1 89.69 429 GLU B CA 1
ATOM 7230 C C . GLU B 1 429 ? -17.281 48.156 6.961 1 89.69 429 GLU B C 1
ATOM 7232 O O . GLU B 1 429 ? -17.703 47.062 6.602 1 89.69 429 GLU B O 1
ATOM 7237 N N . GLN B 1 430 ? -16.219 48.406 7.074 1 92.81 430 GLN B N 1
ATOM 7238 C CA . GLN B 1 430 ? -15.219 47.406 6.742 1 92.81 430 GLN B CA 1
ATOM 7239 C C . GLN B 1 430 ? -14.32 47.094 7.938 1 92.81 430 GLN B C 1
ATOM 7241 O O . GLN B 1 430 ? -13.898 48 8.648 1 92.81 430 GLN B O 1
ATOM 7246 N N . LEU B 1 431 ? -14.117 45.875 8.133 1 90.69 431 LEU B N 1
ATOM 7247 C CA . LEU B 1 431 ? -13.094 45.406 9.047 1 90.69 431 LEU B CA 1
ATOM 7248 C C . LEU B 1 431 ? -11.844 44.969 8.297 1 90.69 431 LEU B C 1
ATOM 7250 O O . LEU B 1 431 ? -11.914 44.062 7.441 1 90.69 431 LEU B O 1
ATOM 7254 N N . ILE B 1 432 ? -10.609 45.469 8.523 1 93.06 432 ILE B N 1
ATOM 7255 C CA . ILE B 1 432 ? -9.367 45.219 7.801 1 93.06 432 ILE B CA 1
ATOM 7256 C C . ILE B 1 432 ? -8.391 44.469 8.703 1 93.06 432 ILE B C 1
ATOM 7258 O O . ILE B 1 432 ? -7.98 45 9.75 1 93.06 432 ILE B O 1
ATOM 7262 N N . LEU B 1 433 ? -8.133 43.406 8.156 1 91.94 433 LEU B N 1
ATOM 7263 C CA . LEU B 1 433 ? -7.059 42.656 8.797 1 91.94 433 LEU B CA 1
ATOM 7264 C C . LEU B 1 433 ? -5.727 42.906 8.102 1 91.94 433 LEU B C 1
ATOM 7266 O O . LEU B 1 433 ? -5.625 42.781 6.879 1 91.94 433 LEU B O 1
ATOM 7270 N N . HIS B 1 434 ? -4.621 43.188 9.148 1 88.12 434 HIS B N 1
ATOM 7271 C CA . HIS B 1 434 ? -3.299 43.469 8.602 1 88.12 434 HIS B CA 1
ATOM 7272 C C . HIS B 1 434 ? -2.49 42.188 8.43 1 88.12 434 HIS B C 1
ATOM 7274 O O . HIS B 1 434 ? -2.775 41.156 9.078 1 88.12 434 HIS B O 1
ATOM 7280 N N . PRO B 1 435 ? -1.624 42.281 7.461 1 83.62 435 PRO B N 1
ATOM 7281 C CA . PRO B 1 435 ? -0.753 41.125 7.27 1 83.62 435 PRO B CA 1
ATOM 7282 C C . PRO B 1 435 ? -0.09 40.656 8.57 1 83.62 435 PRO B C 1
ATOM 7284 O O . PRO B 1 435 ? 0.268 41.5 9.406 1 83.62 435 PRO B O 1
ATOM 7287 N N . LEU B 1 436 ? 0.061 39.469 8.789 1 82.5 436 LEU B N 1
ATOM 7288 C CA . LEU B 1 436 ? 0.642 38.938 10.008 1 82.5 436 LEU B CA 1
ATOM 7289 C C . LEU B 1 436 ? 2.057 38.406 9.758 1 82.5 436 LEU B C 1
ATOM 7291 O O . LEU B 1 436 ? 2.361 37.938 8.664 1 82.5 436 LEU B O 1
ATOM 7295 N N . PRO B 1 437 ? 2.627 38.688 10.805 1 70.06 437 PRO B N 1
ATOM 7296 C CA . PRO B 1 437 ? 3.973 38.125 10.648 1 70.06 437 PRO B CA 1
ATOM 7297 C C . PRO B 1 437 ? 3.969 36.594 10.492 1 70.06 437 PRO B C 1
ATOM 7299 O O . PRO B 1 437 ? 3.102 35.906 11.055 1 70.06 437 PRO B O 1
ATOM 7302 N N . TRP B 1 438 ? 4.898 36 9.844 1 60.69 438 TRP B N 1
ATOM 7303 C CA . TRP B 1 438 ? 4.891 34.625 9.406 1 60.69 438 TRP B CA 1
ATOM 7304 C C . TRP B 1 438 ? 5.215 33.688 10.562 1 60.69 438 TRP B C 1
ATOM 7306 O O . TRP B 1 438 ? 4.848 32.5 10.539 1 60.69 438 TRP B O 1
ATOM 7316 N N . ASP B 1 439 ? 5.848 34.25 11.555 1 60.59 439 ASP B N 1
ATOM 7317 C CA . ASP B 1 439 ? 6.215 33.406 12.688 1 60.59 439 ASP B CA 1
ATOM 7318 C C . ASP B 1 439 ? 4.977 32.781 13.336 1 60.59 439 ASP B C 1
ATOM 7320 O O . ASP B 1 439 ? 5.07 31.766 14.008 1 60.59 439 ASP B O 1
ATOM 7324 N N . PHE B 1 440 ? 4.062 33.5 13 1 58.56 440 PHE B N 1
ATOM 7325 C CA . PHE B 1 440 ? 2.816 33 13.578 1 58.56 440 PHE B CA 1
ATOM 7326 C C . PHE B 1 440 ? 2.346 31.75 12.859 1 58.56 440 PHE B C 1
ATOM 7328 O O . PHE B 1 440 ? 1.562 30.969 13.406 1 58.56 440 PHE B O 1
ATOM 7335 N N . GLU B 1 441 ? 2.902 31.641 11.656 1 61.28 441 GLU B N 1
ATOM 7336 C CA . GLU B 1 441 ? 2.43 30.547 10.812 1 61.28 441 GLU B CA 1
ATOM 7337 C C . GLU B 1 441 ? 3.018 29.219 11.258 1 61.28 441 GLU B C 1
ATOM 7339 O O . GLU B 1 441 ? 2.465 28.156 10.961 1 61.28 441 GLU B O 1
ATOM 7344 N N . LEU B 1 442 ? 4.043 29.406 12.031 1 61.56 442 LEU B N 1
ATOM 7345 C CA . LEU B 1 442 ? 4.781 28.203 12.375 1 61.56 442 LEU B CA 1
ATOM 7346 C C . LEU B 1 442 ? 3.922 27.25 13.203 1 61.56 442 LEU B C 1
ATOM 7348 O O . LEU B 1 442 ? 3.332 27.656 14.203 1 61.56 442 LEU B O 1
ATOM 7352 N N . GLY B 1 443 ? 3.582 26.047 12.633 1 66.25 443 GLY B N 1
ATOM 7353 C CA . GLY B 1 443 ? 2.836 24.984 13.281 1 66.25 443 GLY B CA 1
ATOM 7354 C C . GLY B 1 443 ? 1.396 24.891 12.82 1 66.25 443 GLY B C 1
ATOM 7355 O O . GLY B 1 443 ? 0.69 23.938 13.148 1 66.25 443 GLY B O 1
ATOM 7356 N N . LEU B 1 444 ? 1.028 26.094 12.125 1 79.19 444 LEU B N 1
ATOM 7357 C CA . LEU B 1 444 ? -0.321 26.031 11.578 1 79.19 444 LEU B CA 1
ATOM 7358 C C . LEU B 1 444 ? -0.304 25.484 10.156 1 79.19 444 LEU B C 1
ATOM 7360 O O . LEU B 1 444 ? 0.641 25.734 9.398 1 79.19 444 LEU B O 1
ATOM 7364 N N . GLU B 1 445 ? -1.13 24.516 9.961 1 83.94 445 GLU B N 1
ATOM 7365 C CA . GLU B 1 445 ? -1.103 23.859 8.664 1 83.94 445 GLU B CA 1
ATOM 7366 C C . GLU B 1 445 ? -2.455 23.953 7.969 1 83.94 445 GLU B C 1
ATOM 7368 O O . GLU B 1 445 ? -3.492 24.062 8.625 1 83.94 445 GLU B O 1
ATOM 7373 N N . TYR B 1 446 ? -2.525 24.141 6.695 1 91.12 446 TYR B N 1
ATOM 7374 C CA . TYR B 1 446 ? -3.609 23.938 5.738 1 91.12 446 TYR B CA 1
ATOM 7375 C C . TYR B 1 446 ? -4.473 25.188 5.625 1 91.12 446 TYR B C 1
ATOM 7377 O O . TYR B 1 446 ? -4.773 25.641 4.52 1 91.12 446 TYR B O 1
ATOM 7385 N N . ALA B 1 447 ? -4.953 25.703 6.75 1 94.56 447 ALA B N 1
ATOM 7386 C CA . ALA B 1 447 ? -5.797 26.906 6.777 1 94.56 447 ALA B CA 1
ATOM 7387 C C . ALA B 1 447 ? -5.742 27.578 8.141 1 94.56 447 ALA B C 1
ATOM 7389 O O . ALA B 1 447 ? -5.426 26.953 9.148 1 94.56 447 ALA B O 1
ATOM 7390 N N . TYR B 1 448 ? -6.055 28.859 8.156 1 93.94 448 TYR B N 1
ATOM 7391 C CA . TYR B 1 448 ? -5.832 29.703 9.312 1 93.94 448 TYR B CA 1
ATOM 7392 C C . TYR B 1 448 ? -7.133 30.375 9.766 1 93.94 448 TYR B C 1
ATOM 7394 O O . TYR B 1 448 ? -7.766 31.094 9 1 93.94 448 TYR B O 1
ATOM 7402 N N . THR B 1 449 ? -7.434 30.25 11.016 1 96.56 449 THR B N 1
ATOM 7403 C CA . THR B 1 449 ? -8.734 30.672 11.516 1 96.56 449 THR B CA 1
ATOM 7404 C C . THR B 1 449 ? -8.586 31.875 12.453 1 96.56 449 THR B C 1
ATOM 7406 O O . THR B 1 449 ? -7.824 31.828 13.414 1 96.56 449 THR B O 1
ATOM 7409 N N . PHE B 1 450 ? -9.289 32.812 12.141 1 95.38 450 PHE B N 1
ATOM 7410 C CA . PHE B 1 450 ? -9.375 34.031 12.961 1 95.38 450 PHE B CA 1
ATOM 7411 C C . PHE B 1 450 ? -10.734 34.125 13.641 1 95.38 450 PHE B C 1
ATOM 7413 O O . PHE B 1 450 ? -11.773 34.156 12.969 1 95.38 450 PHE B O 1
ATOM 7420 N N . ARG B 1 451 ? -10.789 34.25 14.914 1 97 451 ARG B N 1
ATOM 7421 C CA . ARG B 1 451 ? -12 34.406 15.711 1 97 451 ARG B CA 1
ATOM 7422 C C . ARG B 1 451 ? -12.32 35.875 15.977 1 97 451 ARG B C 1
ATOM 7424 O O . ARG B 1 451 ? -11.484 36.594 16.516 1 97 451 ARG B O 1
ATOM 7431 N N . LEU B 1 452 ? -13.375 36.281 15.641 1 96.12 452 LEU B N 1
ATOM 7432 C CA . LEU B 1 452 ? -13.883 37.625 15.898 1 96.12 452 LEU B CA 1
ATOM 7433 C C . LEU B 1 452 ? -14.945 37.594 16.984 1 96.12 452 LEU B C 1
ATOM 7435 O O . LEU B 1 452 ? -15.977 36.938 16.844 1 96.12 452 LEU B O 1
ATOM 7439 N N . SER B 1 453 ? -14.68 38.375 17.969 1 95.44 453 SER B N 1
ATOM 7440 C CA . SER B 1 453 ? -15.555 38.375 19.125 1 95.44 453 SER B CA 1
ATOM 7441 C C . SER B 1 453 ? -16.297 39.688 19.281 1 95.44 453 SER B C 1
ATOM 7443 O O . SER B 1 453 ? -15.719 40.75 19.062 1 95.44 453 SER B O 1
ATOM 7445 N N . TYR B 1 454 ? -17.453 39.594 19.719 1 89.81 454 TYR B N 1
ATOM 7446 C CA . TYR B 1 454 ? -18.312 40.75 19.891 1 89.81 454 TYR B CA 1
ATOM 7447 C C . TYR B 1 454 ? -18.625 41 21.375 1 89.81 454 TYR B C 1
ATOM 7449 O O . TYR B 1 454 ? -18.641 40.031 22.156 1 89.81 454 TYR B O 1
#

pLDDT: mean 94.53, std 6.84, range [40.59, 98.94]

Foldseek 3Di:
DPQDAADLDFVRLQVDAAFLQALQQQEEAEEDEALLLQLQAAADDPPAVLGASSLCQLQDQHPQSHSPDCSDVVPHPPPDDSLVSFQVLALQVADLLVVLVLRVLLSGQAYEYAQADQQGAGAAPDPQPLCASRYCCHHHNVDNRLQSNLVNNVVSNHAYHYEYELHHQLEDAFCSVPRGGSHDPVSSVVRYDHLLCCLVRPRLVVVLVCCAPRVHLEYEYADQLGAPDCVSNVVSVSSSCLCHPTPNNSRYFYEQHSHNVGAVNGTQEHEAEPCPDLGDAPNHEYEYEYEQFSYLARHPNDDPVRGHDLLRVLVVSQSQQLRSYHYHYGFHARSNNDTPVRVSVSSNSSSLQCVFCVVQRGSWHHDDFKDDDDPQWGWIDDDQKIKIKGQDQDQAKDKMFGDPPDDFPFKFKTDPDDTHTFDWDDDDRIIIGGHDDCVVVVRRDSMIMMMTGD/DPPDAADLDFVRQQVDAAFLQALQQQEEAEEDAALLLQLQAAADDPPAVLGASSLCQLQDQHPQSHSPDCSDVVPDDPPCDSLNSQQVLALQVADLLVVLVLRVLLSGQEYEYAQADQQGAGAAPDPQPLCQSRYCCRHHNVDGRLVSNLVNNVVSVHAYAYEYEQHHQLEDAFCSVPRGGSHDPVSNVVRYDHLLCCLPRPRLVVVLVCCQVRVHLEYEYADALRAPDCVSNVVSVSSSCLCHPTPNNSRYFYEQHSHVPGAVNGTQEHEAEPCPDLGDAPNHEYEYEYEQFSYLARHPNDDPVRGHDLLRVLVVSQSQQLRSYHYHYGFHARSNNHGPVRVSVSSNSSSLQCVFCVVQRRSWHHDDFKDDDDPQWGWIDHPQKIKIKGQDQDQAKDKMFGDPPDAFPFKFKTADPDTHTFDWDDDPGMIIGGGDDCVVVVRNPSMIMMMTGD